Protein AF-0000000074121125 (afdb_homodimer)

Structure (mmCIF, N/CA/C/O backbone):
data_AF-0000000074121125-model_v1
#
loop_
_entity.id
_entity.type
_entity.pdbx_description
1 polymer 'B30.2/SPRY domain-containing protein'
#
loop_
_atom_site.group_PDB
_atom_site.id
_atom_site.type_symbol
_atom_site.label_atom_id
_atom_site.label_alt_id
_atom_site.label_comp_id
_atom_site.label_asym_id
_atom_site.label_entity_id
_atom_site.label_seq_id
_atom_site.pdbx_PDB_ins_code
_atom_site.Cartn_x
_atom_site.Cartn_y
_atom_site.Cartn_z
_atom_site.occupancy
_atom_site.B_iso_or_equiv
_atom_site.auth_seq_id
_atom_site.auth_comp_id
_atom_site.auth_asym_id
_atom_site.auth_atom_id
_atom_site.pdbx_PDB_model_num
ATOM 1 N N . MET A 1 1 ? -20.812 -53.906 -62.781 1 77.25 1 MET A N 1
ATOM 2 C CA . MET A 1 1 ? -21.578 -53.312 -61.688 1 77.25 1 MET A CA 1
ATOM 3 C C . MET A 1 1 ? -20.969 -53.656 -60.344 1 77.25 1 MET A C 1
ATOM 5 O O . MET A 1 1 ? -20.844 -52.781 -59.469 1 77.25 1 MET A O 1
ATOM 9 N N . ASP A 1 2 ? -20.328 -54.781 -60.219 1 80.88 2 ASP A N 1
ATOM 10 C CA . ASP A 1 2 ? -19.844 -55.25 -58.938 1 80.88 2 ASP A CA 1
ATOM 11 C C . ASP A 1 2 ? -18.594 -54.469 -58.531 1 80.88 2 ASP A C 1
ATOM 13 O O . ASP A 1 2 ? -18.453 -54.094 -57.344 1 80.88 2 ASP A O 1
ATOM 17 N N . LYS A 1 3 ? -17.719 -54.219 -59.5 1 83.88 3 LYS A N 1
ATOM 18 C CA . LYS A 1 3 ? -16.484 -53.5 -59.219 1 83.88 3 LYS A CA 1
ATOM 19 C C . LYS A 1 3 ? -16.781 -52.062 -58.781 1 83.88 3 LYS A C 1
ATOM 21 O O . LYS A 1 3 ? -16.141 -51.531 -57.875 1 83.88 3 LYS A O 1
ATOM 26 N N . GLN A 1 4 ? -17.797 -51.531 -59.5 1 85 4 GLN A N 1
ATOM 27 C CA . GLN A 1 4 ? -18.172 -50.156 -59.219 1 85 4 GLN A CA 1
ATOM 28 C C . GLN A 1 4 ? -18.859 -50.031 -57.844 1 85 4 GLN A C 1
ATOM 30 O O . GLN A 1 4 ? -18.672 -49.062 -57.125 1 85 4 GLN A O 1
ATOM 35 N N . LYS A 1 5 ? -19.625 -51.094 -57.438 1 87.25 5 LYS A N 1
ATOM 36 C CA . LYS A 1 5 ? -20.281 -51.125 -56.125 1 87.25 5 LYS A CA 1
ATOM 37 C C . LYS A 1 5 ? -19.25 -51.25 -55.031 1 87.25 5 LYS A C 1
ATOM 39 O O . LYS A 1 5 ? -19.391 -50.594 -53.969 1 87.25 5 LYS A O 1
ATOM 44 N N . GLU A 1 6 ? -18.25 -52.031 -55.312 1 87.88 6 GLU A N 1
ATOM 45 C CA . GLU A 1 6 ? -17.188 -52.188 -54.312 1 87.88 6 GLU A CA 1
ATOM 46 C C . GLU A 1 6 ? -16.406 -50.875 -54.125 1 87.88 6 GLU A C 1
ATOM 48 O O . GLU A 1 6 ? -16.047 -50.531 -53 1 87.88 6 GLU A O 1
ATOM 53 N N . ALA A 1 7 ? -16.172 -50.219 -55.25 1 87.06 7 ALA A N 1
ATOM 54 C CA . ALA A 1 7 ? -15.453 -48.938 -55.188 1 87.06 7 ALA A CA 1
ATOM 55 C C . ALA A 1 7 ? -16.25 -47.875 -54.438 1 87.06 7 ALA A C 1
ATOM 57 O O . ALA A 1 7 ? -15.703 -47.156 -53.594 1 87.06 7 ALA A O 1
ATOM 58 N N . LEU A 1 8 ? -17.562 -47.844 -54.719 1 88.62 8 LEU A N 1
ATOM 59 C CA . LEU A 1 8 ? -18.438 -46.906 -54 1 88.62 8 LEU A CA 1
ATOM 60 C C . LEU A 1 8 ? -18.5 -47.25 -52.5 1 88.62 8 LEU A C 1
ATOM 62 O O . LEU A 1 8 ? -18.5 -46.344 -51.656 1 88.62 8 LEU A O 1
ATOM 66 N N . GLY A 1 9 ? -18.469 -48.531 -52.188 1 88.31 9 GLY A N 1
ATOM 67 C CA . GLY A 1 9 ? -18.453 -48.969 -50.812 1 88.31 9 GLY A CA 1
ATOM 68 C C . GLY A 1 9 ? -17.234 -48.5 -50.031 1 88.31 9 GLY A C 1
ATOM 69 O O . GLY A 1 9 ? -17.344 -48.062 -48.875 1 88.31 9 GLY A O 1
ATOM 70 N N . ARG A 1 10 ? -16.094 -48.531 -50.625 1 90.75 10 ARG A N 1
ATOM 71 C CA . ARG A 1 10 ? -14.844 -48.125 -50 1 90.75 10 ARG A CA 1
ATOM 72 C C . ARG A 1 10 ? -14.859 -46.625 -49.719 1 90.75 10 ARG A C 1
ATOM 74 O O . ARG A 1 10 ? -14.422 -46.188 -48.625 1 90.75 10 ARG A O 1
ATOM 81 N N . ILE A 1 11 ? -15.336 -45.906 -50.656 1 89.69 11 ILE A N 1
ATOM 82 C CA . ILE A 1 11 ? -15.375 -44.438 -50.531 1 89.69 11 ILE A CA 1
ATOM 83 C C . ILE A 1 11 ? -16.328 -44.062 -49.406 1 89.69 11 ILE A C 1
ATOM 85 O O . ILE A 1 11 ? -16.031 -43.156 -48.594 1 89.69 11 ILE A O 1
ATOM 89 N N . VAL A 1 12 ? -17.453 -44.781 -49.344 1 89.38 12 VAL A N 1
ATOM 90 C CA . VAL A 1 12 ? -18.453 -44.5 -48.312 1 89.38 12 VAL A CA 1
ATOM 91 C C . VAL A 1 12 ? -17.922 -44.906 -46.938 1 89.38 12 VAL A C 1
ATOM 93 O O . VAL A 1 12 ? -18.203 -44.25 -45.938 1 89.38 12 VAL A O 1
ATOM 96 N N . ASP A 1 13 ? -17.141 -45.938 -46.938 1 91.5 13 ASP A N 1
ATOM 97 C CA . ASP A 1 13 ? -16.547 -46.375 -45.656 1 91.5 13 ASP A CA 1
ATOM 98 C C . ASP A 1 13 ? -15.555 -45.312 -45.156 1 91.5 13 ASP A C 1
ATOM 100 O O . ASP A 1 13 ? -15.477 -45.094 -43.938 1 91.5 13 ASP A O 1
ATOM 104 N N . SER A 1 14 ? -14.773 -44.75 -46.062 1 91.94 14 SER A N 1
ATOM 105 C CA . SER A 1 14 ? -13.867 -43.688 -45.656 1 91.94 14 SER A CA 1
ATOM 106 C C . SER A 1 14 ? -14.633 -42.469 -45.094 1 91.94 14 SER A C 1
ATOM 108 O O . SER A 1 14 ? -14.219 -41.875 -44.094 1 91.94 14 SER A O 1
ATOM 110 N N . LEU A 1 15 ? -15.773 -42.219 -45.688 1 92.94 15 LEU A N 1
ATOM 111 C CA . LEU A 1 15 ? -16.625 -41.125 -45.219 1 92.94 15 LEU A CA 1
ATOM 112 C C . LEU A 1 15 ? -17.188 -41.438 -43.844 1 92.94 15 LEU A C 1
ATOM 114 O O . LEU A 1 15 ? -17.266 -40.562 -43 1 92.94 15 LEU A O 1
ATOM 118 N N . ARG A 1 16 ? -17.562 -42.688 -43.656 1 92.75 16 ARG A N 1
ATOM 119 C CA . ARG A 1 16 ? -18.125 -43.125 -42.375 1 92.75 16 ARG A CA 1
ATOM 120 C C . ARG A 1 16 ? -17.078 -43.031 -41.281 1 92.75 16 ARG A C 1
ATOM 122 O O . ARG A 1 16 ? -17.391 -42.656 -40.125 1 92.75 16 ARG A O 1
ATOM 129 N N . THR A 1 17 ? -15.836 -43.375 -41.562 1 92.94 17 THR A N 1
ATOM 130 C CA . THR A 1 17 ? -14.758 -43.281 -40.594 1 92.94 17 THR A CA 1
ATOM 131 C C . THR A 1 17 ? -14.531 -41.844 -40.188 1 92.94 17 THR A C 1
ATOM 133 O O . THR A 1 17 ? -14.391 -41.531 -39 1 92.94 17 THR A O 1
ATOM 136 N N . LYS A 1 18 ? -14.516 -41 -41.156 1 92.12 18 LYS A N 1
ATOM 137 C CA . LYS A 1 18 ? -14.312 -39.594 -40.875 1 92.12 18 LYS A CA 1
ATOM 138 C C . LYS A 1 18 ? -15.492 -39.031 -40.094 1 92.12 18 LYS A C 1
ATOM 140 O O . LYS A 1 18 ? -15.312 -38.156 -39.25 1 92.12 18 LYS A O 1
ATOM 145 N N . TYR A 1 19 ? -16.703 -39.531 -40.406 1 93.56 19 TYR A N 1
ATOM 146 C CA . TYR A 1 19 ? -17.891 -39.125 -39.688 1 93.56 19 TYR A CA 1
ATOM 147 C C . TYR A 1 19 ? -17.781 -39.469 -38.219 1 93.56 19 TYR A C 1
ATOM 149 O O . TYR A 1 19 ? -18.109 -38.656 -37.344 1 93.56 19 TYR A O 1
ATOM 157 N N . VAL A 1 20 ? -17.328 -40.688 -37.938 1 93.31 20 VAL A N 1
ATOM 158 C CA . VAL A 1 20 ? -17.188 -41.125 -36.531 1 93.31 20 VAL A CA 1
ATOM 159 C C . VAL A 1 20 ? -16.141 -40.281 -35.844 1 93.31 20 VAL A C 1
ATOM 161 O O . VAL A 1 20 ? -16.328 -39.844 -34.688 1 93.31 20 VAL A O 1
ATOM 164 N N . GLU A 1 21 ? -14.992 -39.969 -36.5 1 91.62 21 GLU A N 1
ATOM 165 C CA . GLU A 1 21 ? -13.938 -39.125 -35.938 1 91.62 21 GLU A CA 1
ATOM 166 C C . GLU A 1 21 ? -14.461 -37.719 -35.656 1 91.62 21 GLU A C 1
ATOM 168 O O . GLU A 1 21 ? -14.172 -37.156 -34.594 1 91.62 21 GLU A O 1
ATOM 173 N N . ALA A 1 22 ? -15.227 -37.188 -36.562 1 93 22 ALA A N 1
ATOM 174 C CA . ALA A 1 22 ? -15.773 -35.844 -36.406 1 93 22 ALA A CA 1
ATOM 175 C C . ALA A 1 22 ? -16.75 -35.781 -35.219 1 93 22 ALA A C 1
ATOM 177 O O . ALA A 1 22 ? -16.797 -34.812 -34.5 1 93 22 ALA A O 1
ATOM 178 N N . THR A 1 23 ? -17.547 -36.875 -35.094 1 93.69 23 THR A N 1
ATOM 179 C CA . THR A 1 23 ? -18.5 -36.938 -34 1 93.69 23 THR A CA 1
ATOM 180 C C . THR A 1 23 ? -17.766 -37 -32.656 1 93.69 23 THR A C 1
ATOM 182 O O . THR A 1 23 ? -18.188 -36.344 -31.703 1 93.69 23 THR A O 1
ATOM 185 N N . ALA A 1 24 ? -16.688 -37.75 -32.625 1 93 24 ALA A N 1
ATOM 186 C CA . ALA A 1 24 ? -15.891 -37.812 -31.406 1 93 24 ALA A CA 1
ATOM 187 C C . ALA A 1 24 ? -15.273 -36.469 -31.078 1 93 24 ALA A C 1
ATOM 189 O O . ALA A 1 24 ? -15.289 -36.062 -29.906 1 93 24 ALA A O 1
ATOM 190 N N . PHE A 1 25 ? -14.734 -35.812 -32.031 1 93.62 25 PHE A N 1
ATOM 191 C CA . PHE A 1 25 ? -14.094 -34.5 -31.812 1 93.62 25 PHE A CA 1
ATOM 192 C C . PHE A 1 25 ? -15.117 -33.469 -31.375 1 93.62 25 PHE A C 1
ATOM 194 O O . PHE A 1 25 ? -14.82 -32.594 -30.547 1 93.62 25 PHE A O 1
ATOM 201 N N . GLU A 1 26 ? -16.312 -33.531 -31.984 1 93.5 26 GLU A N 1
ATOM 202 C CA . GLU A 1 26 ? -17.391 -32.656 -31.594 1 93.5 26 GLU A CA 1
ATOM 203 C C . GLU A 1 26 ? -17.75 -32.812 -30.125 1 93.5 26 GLU A C 1
ATOM 205 O O . GLU A 1 26 ? -18 -31.844 -29.406 1 93.5 26 GLU A O 1
ATOM 210 N N . SER A 1 27 ? -17.875 -34.062 -29.703 1 93.38 27 SER A N 1
ATOM 211 C CA . SER A 1 27 ? -18.156 -34.344 -28.297 1 93.38 27 SER A CA 1
ATOM 212 C C . SER A 1 27 ? -17.078 -33.75 -27.391 1 93.38 27 SER A C 1
ATOM 214 O O . SER A 1 27 ? -17.375 -33.219 -26.328 1 93.38 27 SER A O 1
ATOM 216 N N . ASP A 1 28 ? -15.766 -33.844 -27.812 1 92.88 28 ASP A N 1
ATOM 217 C CA . ASP A 1 28 ? -14.656 -33.281 -27.062 1 92.88 28 ASP A CA 1
ATOM 218 C C . ASP A 1 28 ? -14.797 -31.766 -26.969 1 92.88 28 ASP A C 1
ATOM 220 O O . ASP A 1 28 ? -14.555 -31.172 -25.906 1 92.88 28 ASP A O 1
ATOM 224 N N . LEU A 1 29 ? -15.203 -31.172 -28.031 1 93.75 29 LEU A N 1
ATOM 225 C CA . LEU A 1 29 ? -15.352 -29.734 -28.062 1 93.75 29 LEU A CA 1
ATOM 226 C C . LEU A 1 29 ? -16.484 -29.281 -27.125 1 93.75 29 LEU A C 1
ATOM 228 O O . LEU A 1 29 ? -16.375 -28.25 -26.469 1 93.75 29 LEU A O 1
ATOM 232 N N . GLN A 1 30 ? -17.562 -30.047 -27.109 1 94.44 30 GLN A N 1
ATOM 233 C CA . GLN A 1 30 ? -18.672 -29.734 -26.219 1 94.44 30 GLN A CA 1
ATOM 234 C C . GLN A 1 30 ? -18.25 -29.844 -24.75 1 94.44 30 GLN A C 1
ATOM 236 O O . GLN A 1 30 ? -18.641 -29.031 -23.922 1 94.44 30 GLN A O 1
ATOM 241 N N . SER A 1 31 ? -17.5 -30.906 -24.516 1 94.31 31 SER A N 1
ATOM 242 C CA . SER A 1 31 ? -16.953 -31.047 -23.172 1 94.31 31 SER A CA 1
ATOM 243 C C . SER A 1 31 ? -16.047 -29.891 -22.812 1 94.31 31 SER A C 1
ATOM 245 O O . SER A 1 31 ? -16.094 -29.375 -21.688 1 94.31 31 SER A O 1
ATOM 247 N N . ASP A 1 32 ? -15.172 -29.453 -23.797 1 93.25 32 ASP A N 1
ATOM 248 C CA . ASP A 1 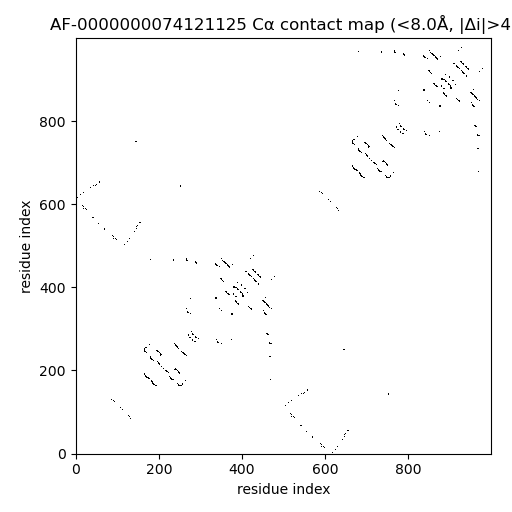32 ? -14.273 -28.328 -23.578 1 93.25 32 ASP A CA 1
ATOM 249 C C . ASP A 1 32 ? -15.062 -27.047 -23.297 1 93.25 32 ASP A C 1
ATOM 251 O O . ASP A 1 32 ? -14.672 -26.25 -22.438 1 93.25 32 ASP A O 1
ATOM 255 N N . LEU A 1 33 ? -16.141 -26.875 -23.984 1 94.88 33 LEU A N 1
ATOM 256 C CA . LEU A 1 33 ? -16.984 -25.688 -23.797 1 94.88 33 LEU A CA 1
ATOM 257 C C . LEU A 1 33 ? -17.562 -25.656 -22.391 1 94.88 33 LEU A C 1
ATOM 259 O O . LEU A 1 33 ? -17.594 -24.594 -21.75 1 94.88 33 LEU A O 1
ATOM 263 N N . ARG A 1 34 ? -18.047 -26.766 -21.938 1 94.88 34 ARG A N 1
ATOM 264 C CA . ARG A 1 34 ? -18.578 -26.859 -20.594 1 94.88 34 ARG A CA 1
ATOM 265 C C . ARG A 1 34 ? -17.516 -26.594 -19.547 1 94.88 34 ARG A C 1
ATOM 267 O O . ARG A 1 34 ? -17.734 -25.812 -18.609 1 94.88 34 ARG A O 1
ATOM 274 N N . LEU A 1 35 ? -16.344 -27.203 -19.719 1 93.81 35 LEU A N 1
ATOM 275 C CA . LEU A 1 35 ? -15.25 -27.016 -18.781 1 93.81 35 LEU A CA 1
ATOM 276 C C . LEU A 1 35 ? -14.773 -25.578 -18.766 1 93.81 35 LEU A C 1
ATOM 278 O O . LEU A 1 35 ? -14.438 -25.031 -17.703 1 93.81 35 LEU A O 1
ATOM 282 N N . LEU A 1 36 ? -14.711 -25.016 -19.938 1 94.19 36 LEU A N 1
ATOM 283 C CA . LEU A 1 36 ? -14.32 -23.609 -20.062 1 94.19 36 LEU A CA 1
ATOM 284 C C . LEU A 1 36 ? -15.281 -22.703 -19.281 1 94.19 36 LEU A C 1
ATOM 286 O O . LEU A 1 36 ? -14.852 -21.844 -18.516 1 94.19 36 LEU A O 1
ATOM 290 N N . SER A 1 37 ? -16.562 -22.938 -19.484 1 95.12 37 SER A N 1
ATOM 291 C CA . SER A 1 37 ? -17.578 -22.141 -18.797 1 95.12 37 SER A CA 1
ATOM 292 C C . SER A 1 37 ? -17.469 -22.297 -17.281 1 95.12 37 SER A C 1
ATOM 294 O O . SER A 1 37 ? -17.562 -21.328 -16.547 1 95.12 37 SER A O 1
ATOM 296 N N . GLU A 1 38 ? -17.266 -23.484 -16.844 1 94.88 38 GLU A N 1
ATOM 297 C CA . GLU A 1 38 ? -17.125 -23.734 -15.406 1 94.88 38 GLU A CA 1
ATOM 298 C C . GLU A 1 38 ? -15.891 -23.031 -14.836 1 94.88 38 GLU A C 1
ATOM 300 O O . GLU A 1 38 ? -15.945 -22.453 -13.758 1 94.88 38 GLU A O 1
ATOM 305 N N . ALA A 1 39 ? -14.773 -23.094 -15.547 1 91.19 39 ALA A N 1
ATOM 306 C CA . ALA A 1 39 ? -13.523 -22.484 -15.094 1 91.19 39 ALA A CA 1
ATOM 307 C C . ALA A 1 39 ? -13.664 -20.969 -14.977 1 91.19 39 ALA A C 1
ATOM 309 O O . ALA A 1 39 ? -13.258 -20.391 -13.969 1 91.19 39 ALA A O 1
ATOM 310 N N . PHE A 1 40 ? -14.273 -20.391 -15.938 1 94.88 40 PHE A N 1
ATOM 311 C CA . PHE A 1 40 ? -14.383 -18.938 -15.945 1 94.88 40 PHE A CA 1
ATOM 312 C C . PHE A 1 40 ? -15.422 -18.453 -14.945 1 94.88 40 PHE A C 1
ATOM 314 O O . PHE A 1 40 ? -15.25 -17.406 -14.312 1 94.88 40 PHE A O 1
ATOM 321 N N . HIS A 1 41 ? -16.484 -19.219 -14.742 1 95.06 41 HIS A N 1
ATOM 322 C CA . HIS A 1 41 ? -17.469 -18.859 -13.727 1 95.06 41 HIS A CA 1
ATOM 323 C C . HIS A 1 41 ? -16.891 -18.984 -12.328 1 95.06 41 HIS A C 1
ATOM 325 O O . HIS A 1 41 ? -17.188 -18.188 -11.438 1 95.06 41 HIS A O 1
ATOM 331 N N . SER A 1 42 ? -16.141 -19.969 -12.188 1 93.62 42 SER A N 1
ATOM 332 C CA . SER A 1 42 ? -15.461 -20.109 -10.906 1 93.62 42 SER A CA 1
ATOM 333 C C . SER A 1 42 ? -14.523 -18.938 -10.648 1 93.62 42 SER A C 1
ATOM 335 O O . SER A 1 42 ? -14.453 -18.438 -9.523 1 93.62 42 SER A O 1
ATOM 337 N N . SER A 1 43 ? -13.82 -18.516 -11.695 1 92.5 43 SER A N 1
ATOM 338 C CA . SER A 1 43 ? -12.922 -17.375 -11.578 1 92.5 43 SER A CA 1
ATOM 339 C C . SER A 1 43 ? -13.688 -16.094 -11.266 1 92.5 43 SER A C 1
ATOM 341 O O . SER A 1 43 ? -13.227 -15.266 -10.492 1 92.5 43 SER A O 1
ATOM 343 N N . LEU A 1 44 ? -14.844 -15.961 -11.867 1 96.38 44 LEU A N 1
ATOM 344 C CA . LEU A 1 44 ? -15.695 -14.812 -11.586 1 96.38 44 LEU A CA 1
ATOM 345 C C . LEU A 1 44 ? -16.156 -14.82 -10.133 1 96.38 44 LEU A C 1
ATOM 347 O O . LEU A 1 44 ? -16.172 -13.781 -9.469 1 96.38 44 LEU A O 1
ATOM 351 N N . ASP A 1 45 ? -16.484 -15.969 -9.672 1 96.12 45 ASP A N 1
ATOM 352 C CA . ASP A 1 45 ? -16.906 -16.109 -8.281 1 96.12 45 ASP A CA 1
ATOM 353 C C . ASP A 1 45 ? -15.773 -15.758 -7.324 1 96.12 45 ASP A C 1
ATOM 355 O O . ASP A 1 45 ? -15.984 -15.07 -6.32 1 96.12 45 ASP A O 1
ATOM 359 N N . ASP A 1 46 ? -14.625 -16.219 -7.656 1 94.25 46 ASP A N 1
ATOM 360 C CA . ASP A 1 46 ? -13.461 -15.93 -6.824 1 94.25 46 ASP A CA 1
ATOM 361 C C . ASP A 1 46 ? -13.141 -14.438 -6.816 1 94.25 46 ASP A C 1
ATOM 363 O O . ASP A 1 46 ? -12.82 -13.867 -5.77 1 94.25 46 ASP A O 1
ATOM 367 N N . LEU A 1 47 ? -13.234 -13.883 -7.973 1 96.19 47 LEU A N 1
ATOM 368 C CA . LEU A 1 47 ? -12.969 -12.453 -8.094 1 96.19 47 LEU A CA 1
ATOM 369 C C . LEU A 1 47 ? -13.984 -11.648 -7.285 1 96.19 47 LEU A C 1
ATOM 371 O O . LEU A 1 47 ? -13.609 -10.719 -6.562 1 96.19 47 LEU A O 1
ATOM 375 N N . ASN A 1 48 ? -15.219 -12.031 -7.371 1 97.25 48 ASN A N 1
ATOM 376 C CA . ASN A 1 48 ? -16.266 -11.375 -6.59 1 97.25 48 ASN A CA 1
ATOM 377 C C . ASN A 1 48 ? -16.016 -11.531 -5.09 1 97.25 48 ASN A C 1
ATOM 379 O O . ASN A 1 48 ? -16.234 -10.594 -4.324 1 97.25 48 ASN A O 1
ATOM 383 N N . SER A 1 49 ? -15.617 -12.695 -4.766 1 96.62 49 SER A N 1
ATOM 384 C CA . SER A 1 49 ? -15.328 -12.945 -3.355 1 96.62 49 SER A CA 1
ATOM 385 C C . SER A 1 49 ? -14.195 -12.047 -2.857 1 96.62 49 SER A C 1
ATOM 387 O O . SER A 1 49 ? -14.25 -11.539 -1.736 1 96.62 49 SER A O 1
ATOM 389 N N . GLU A 1 50 ? -13.172 -11.844 -3.701 1 96.19 50 GLU A N 1
ATOM 390 C CA . GLU A 1 50 ? -12.062 -10.969 -3.346 1 96.19 50 GLU A CA 1
ATOM 391 C C . GLU A 1 50 ? -12.531 -9.531 -3.15 1 96.19 50 GLU A C 1
ATOM 393 O O . GLU A 1 50 ? -12.148 -8.875 -2.186 1 96.19 50 GLU A O 1
ATOM 398 N N . PHE A 1 51 ? -13.391 -9.094 -3.965 1 97.81 51 PHE A N 1
ATOM 399 C CA . PHE A 1 51 ? -13.898 -7.727 -3.855 1 97.81 51 PHE A CA 1
ATOM 400 C C . PHE A 1 51 ? -14.82 -7.59 -2.65 1 97.81 51 PHE A C 1
ATOM 402 O O . PHE A 1 51 ? -14.867 -6.535 -2.016 1 97.81 51 PHE A O 1
ATOM 409 N N . GLU A 1 52 ? -15.555 -8.594 -2.379 1 97.06 52 GLU A N 1
ATOM 410 C CA . GLU A 1 52 ? -16.406 -8.562 -1.196 1 97.06 52 GLU A CA 1
ATOM 411 C C . GLU A 1 52 ? -15.586 -8.391 0.077 1 97.06 52 GLU A C 1
ATOM 413 O O . GLU A 1 52 ? -16 -7.703 1.006 1 97.06 52 GLU A O 1
ATOM 418 N N . LYS A 1 53 ? -14.469 -9.016 0.118 1 96.69 53 LYS A N 1
ATOM 419 C CA . LYS A 1 53 ? -13.578 -8.859 1.266 1 96.69 53 LYS A CA 1
ATOM 420 C C . LYS A 1 53 ? -13.125 -7.406 1.411 1 96.69 53 LYS A C 1
ATOM 422 O O . LYS A 1 53 ? -13.094 -6.867 2.52 1 96.69 53 LYS A O 1
ATOM 427 N N . LEU A 1 54 ? -12.734 -6.789 0.301 1 97.56 54 LEU A N 1
ATOM 428 C CA . LEU A 1 54 ? -12.305 -5.398 0.32 1 97.56 54 LEU A CA 1
ATOM 429 C C . LEU A 1 54 ? -13.445 -4.48 0.748 1 97.56 54 LEU A C 1
ATOM 431 O O . LEU A 1 54 ? -13.25 -3.588 1.577 1 97.56 54 LEU A O 1
ATOM 435 N N . GLU A 1 55 ? -14.648 -4.719 0.19 1 97.38 55 GLU A N 1
ATOM 436 C CA . GLU A 1 55 ? -15.82 -3.908 0.52 1 97.38 55 GLU A CA 1
ATOM 437 C C . GLU A 1 55 ? -16.188 -4.047 1.994 1 97.38 55 GLU A C 1
ATOM 439 O O . GLU A 1 55 ? -16.531 -3.061 2.646 1 97.38 55 GLU A O 1
ATOM 444 N N . SER A 1 56 ? -16.125 -5.246 2.465 1 96.94 56 SER A N 1
ATOM 445 C CA . SER A 1 56 ? -16.438 -5.488 3.871 1 96.94 56 SER A CA 1
ATOM 446 C C . SER A 1 56 ? -15.43 -4.793 4.785 1 96.94 56 SER A C 1
ATOM 448 O O . SER A 1 56 ? -15.812 -4.215 5.805 1 96.94 56 SER A O 1
ATOM 450 N N . ALA A 1 57 ? -14.172 -4.863 4.473 1 96.69 57 ALA A N 1
ATOM 451 C CA . ALA A 1 57 ? -13.133 -4.184 5.242 1 96.69 57 ALA A CA 1
ATOM 452 C C . ALA A 1 57 ? -13.359 -2.676 5.258 1 96.69 57 ALA A C 1
ATOM 454 O O . ALA A 1 57 ? -13.25 -2.033 6.305 1 96.69 57 ALA A O 1
ATOM 455 N N . LEU A 1 58 ? -13.703 -2.137 4.109 1 97.19 58 LEU A N 1
ATOM 456 C CA . LEU A 1 58 ? -13.945 -0.705 3.979 1 97.19 58 LEU A CA 1
ATOM 457 C C . LEU A 1 58 ? -15.148 -0.278 4.809 1 97.19 58 LEU A C 1
ATOM 459 O O . LEU A 1 58 ? -15.102 0.738 5.504 1 97.19 58 LEU A O 1
ATOM 463 N N . GLU A 1 59 ? -16.203 -1.041 4.781 1 97 59 GLU A N 1
ATOM 464 C CA . GLU A 1 59 ? -17.422 -0.735 5.531 1 97 59 GLU A CA 1
ATOM 465 C C . GLU A 1 59 ? -17.172 -0.771 7.035 1 97 59 GLU A C 1
ATOM 467 O O . GLU A 1 59 ? -17.641 0.098 7.77 1 97 59 GLU A O 1
ATOM 472 N N . LEU A 1 60 ? -16.469 -1.771 7.426 1 97.12 60 LEU A N 1
ATOM 473 C CA . LEU A 1 60 ? -16.156 -1.91 8.844 1 97.12 60 LEU A CA 1
ATOM 474 C C . LEU A 1 60 ? -15.312 -0.744 9.336 1 97.12 60 LEU A C 1
ATOM 476 O O . LEU A 1 60 ? -15.609 -0.146 10.375 1 97.12 60 LEU A O 1
ATOM 480 N N . ARG A 1 61 ? -14.297 -0.401 8.625 1 97.06 61 ARG A N 1
ATOM 481 C CA . ARG A 1 61 ? -13.406 0.691 9.016 1 97.06 61 ARG A CA 1
ATOM 482 C C . ARG A 1 61 ? -14.148 2.025 9 1 97.06 61 ARG A C 1
ATOM 484 O O . ARG A 1 61 ? -13.93 2.869 9.875 1 97.06 61 ARG A O 1
ATOM 491 N N . LYS A 1 62 ? -14.953 2.223 8.008 1 97.38 62 LYS A N 1
ATOM 492 C CA . LYS A 1 62 ? -15.766 3.436 7.93 1 97.38 62 LYS A CA 1
ATOM 493 C C . LYS A 1 62 ? -16.609 3.611 9.18 1 97.38 62 LYS A C 1
ATOM 495 O O . LYS A 1 62 ? -16.625 4.684 9.789 1 97.38 62 LYS A O 1
ATOM 500 N N . LYS A 1 63 ? -17.281 2.566 9.547 1 97.44 63 LYS A N 1
ATOM 501 C CA . LYS A 1 63 ? -18.125 2.598 10.734 1 97.44 63 LYS A CA 1
ATOM 502 C C . LYS A 1 63 ? -17.328 2.916 11.984 1 97.44 63 LYS A C 1
ATOM 504 O O . LYS A 1 63 ? -17.75 3.727 12.812 1 97.44 63 LYS A O 1
ATOM 509 N N . GLU A 1 64 ? -16.188 2.342 12.109 1 97.06 64 GLU A N 1
ATOM 510 C CA . GLU A 1 64 ? -15.344 2.533 13.281 1 97.06 64 GLU A CA 1
ATOM 511 C C . GLU A 1 64 ? -14.82 3.965 13.359 1 97.06 64 GLU A C 1
ATOM 513 O O . GLU A 1 64 ? -14.82 4.578 14.43 1 97.06 64 GLU A O 1
ATOM 518 N N . MET A 1 65 ? -14.375 4.477 12.266 1 97.19 65 MET A N 1
ATOM 519 C CA . MET A 1 65 ? -13.781 5.812 12.258 1 97.19 65 MET A CA 1
ATOM 520 C C . MET A 1 65 ? -14.844 6.883 12.453 1 97.19 65 MET A C 1
ATOM 522 O O . MET A 1 65 ? -14.617 7.867 13.156 1 97.19 65 MET A O 1
ATOM 526 N N . LEU A 1 66 ? -16.047 6.676 11.852 1 97.62 66 LEU A N 1
ATOM 527 C CA . LEU A 1 66 ? -17.156 7.594 12.094 1 97.62 66 LEU A CA 1
ATOM 528 C C . LEU A 1 66 ? -17.562 7.578 13.562 1 97.62 66 LEU A C 1
ATOM 530 O O . LEU A 1 66 ? -17.828 8.633 14.148 1 97.62 66 LEU A O 1
ATOM 534 N N . ALA A 1 67 ? -17.562 6.414 14.125 1 97 67 ALA A N 1
ATOM 535 C CA . ALA A 1 67 ? -17.922 6.27 15.539 1 97 67 ALA A CA 1
ATOM 536 C C . ALA A 1 67 ? -16.922 7.004 16.438 1 97 67 ALA A C 1
ATOM 538 O O . ALA A 1 67 ? -17.297 7.602 17.438 1 97 67 ALA A O 1
ATOM 539 N N . SER A 1 68 ? -15.672 6.938 16.062 1 96.25 68 SER A N 1
ATOM 540 C CA . SER A 1 68 ? -14.641 7.613 16.844 1 96.25 68 SER A CA 1
ATOM 541 C C . SER A 1 68 ? -14.844 9.125 16.844 1 96.25 68 SER A C 1
ATOM 543 O O . SER A 1 68 ? -14.695 9.781 17.875 1 96.25 68 SER A O 1
ATOM 545 N N . VAL A 1 69 ? -15.156 9.695 15.703 1 96.19 69 VAL A N 1
ATOM 546 C CA . VAL A 1 69 ? -15.398 11.133 15.594 1 96.19 69 VAL A CA 1
ATOM 547 C C . VAL A 1 69 ? -16.641 11.508 16.406 1 96.19 69 VAL A C 1
ATOM 549 O O . VAL A 1 69 ? -16.625 12.492 17.156 1 96.19 69 VAL A O 1
ATOM 552 N N . GLU A 1 70 ? -17.672 10.719 16.281 1 96.75 70 GLU A N 1
ATOM 553 C CA . GLU A 1 70 ? -18.922 10.977 17 1 96.75 70 GLU A CA 1
ATOM 554 C C . GLU A 1 70 ? -18.703 10.875 18.516 1 96.75 70 GLU A C 1
ATOM 556 O O . GLU A 1 70 ? -19.281 11.656 19.281 1 96.75 70 GLU A O 1
ATOM 561 N N . GLU A 1 71 ? -17.953 9.922 18.906 1 96.69 71 GLU A N 1
ATOM 562 C CA . GLU A 1 71 ? -17.656 9.75 20.328 1 96.69 71 GLU A CA 1
ATOM 563 C C . GLU A 1 71 ? -16.938 10.969 20.891 1 96.69 71 GLU A C 1
ATOM 565 O O . GLU A 1 71 ? -17.297 11.461 21.969 1 96.69 71 GLU A O 1
ATOM 570 N N . GLU A 1 72 ? -15.953 11.422 20.188 1 95.06 72 GLU A N 1
ATOM 571 C CA . GLU A 1 72 ? -15.234 12.609 20.625 1 95.06 72 GLU A CA 1
ATOM 572 C C . GLU A 1 72 ? -16.141 13.836 20.641 1 95.06 72 GLU A C 1
ATOM 574 O O . GLU A 1 72 ? -16.109 14.633 21.578 1 95.06 72 GLU A O 1
ATOM 579 N N . MET A 1 73 ? -16.938 13.969 19.656 1 95.75 73 MET A N 1
ATOM 580 C CA . MET A 1 73 ? -17.891 15.07 19.594 1 95.75 73 MET A CA 1
ATOM 581 C C . MET A 1 73 ? -18.844 15.031 20.797 1 95.75 73 MET A C 1
ATOM 583 O O . MET A 1 73 ? -19.047 16.062 21.453 1 95.75 73 MET A O 1
ATOM 587 N N . ASN A 1 74 ? -19.375 13.867 21.062 1 96.56 74 ASN A N 1
ATOM 588 C CA . ASN A 1 74 ? -20.328 13.703 22.156 1 96.56 74 ASN A CA 1
ATOM 589 C C . ASN A 1 74 ? -19.688 13.969 23.516 1 96.56 74 ASN A C 1
ATOM 591 O O . ASN A 1 74 ? -20.312 14.562 24.391 1 96.56 74 ASN A O 1
ATOM 595 N N . MET A 1 75 ? -18.5 13.523 23.625 1 96.44 75 MET A N 1
ATOM 596 C CA . MET A 1 75 ? -17.781 13.75 24.875 1 96.44 75 MET A CA 1
ATOM 597 C C . MET A 1 75 ? -17.578 15.242 25.125 1 96.44 75 MET A C 1
ATOM 599 O O . MET A 1 75 ? -17.906 15.75 26.188 1 96.44 75 MET A O 1
ATOM 603 N N . LYS A 1 76 ? -17.078 15.969 24.156 1 95.25 76 LYS A N 1
ATOM 604 C CA . LYS A 1 76 ? -16.812 17.406 24.281 1 95.25 76 LYS A CA 1
ATOM 605 C C . LYS A 1 76 ? -18.109 18.188 24.453 1 95.25 76 LYS A C 1
ATOM 607 O O . LYS A 1 76 ? -18.188 19.109 25.25 1 95.25 76 LYS A O 1
ATOM 612 N N . THR A 1 77 ? -19.141 17.766 23.672 1 96.44 77 THR A N 1
ATOM 613 C CA . THR A 1 77 ? -20.438 18.406 23.766 1 96.44 77 THR A CA 1
ATOM 614 C C . THR A 1 77 ? -21.031 18.25 25.156 1 96.44 77 THR A C 1
ATOM 616 O O . THR A 1 77 ? -21.578 19.188 25.719 1 96.44 77 THR A O 1
ATOM 619 N N . SER A 1 78 ? -20.875 17.062 25.688 1 96.69 78 SER A N 1
ATOM 620 C CA . SER A 1 78 ? -21.391 16.781 27.031 1 96.69 78 SER A CA 1
ATOM 621 C C . SER A 1 78 ? -20.703 17.641 28.078 1 96.69 78 SER A C 1
ATOM 623 O O . SER A 1 78 ? -21.344 18.141 29 1 96.69 78 SER A O 1
ATOM 625 N N . LEU A 1 79 ? -19.438 17.828 27.969 1 95.69 79 LEU A N 1
ATOM 626 C CA . LEU A 1 79 ? -18.672 18.641 28.906 1 95.69 79 LEU A CA 1
ATOM 627 C C . LEU A 1 79 ? -19.141 20.078 28.875 1 95.69 79 LEU A C 1
ATOM 629 O O . LEU A 1 79 ? -19.375 20.688 29.922 1 95.69 79 LEU A O 1
ATOM 633 N N . ILE A 1 80 ? -19.297 20.625 27.703 1 95.94 80 ILE A N 1
ATOM 634 C CA . ILE A 1 80 ? -19.734 22.016 27.547 1 95.94 80 ILE A CA 1
ATOM 635 C C . ILE A 1 80 ? -21.156 22.172 28.062 1 95.94 80 ILE A C 1
ATOM 637 O O . ILE A 1 80 ? -21.484 23.141 28.75 1 95.94 80 ILE A O 1
ATOM 641 N N . LYS A 1 81 ? -22.031 21.219 27.766 1 95.94 81 LYS A N 1
ATOM 642 C CA . LYS A 1 81 ? -23.438 21.281 28.188 1 95.94 81 LYS A CA 1
ATOM 643 C C . LYS A 1 81 ? -23.562 21.219 29.703 1 95.94 81 LYS A C 1
ATOM 645 O O . LYS A 1 81 ? -24.422 21.875 30.281 1 95.94 81 LYS A O 1
ATOM 650 N N . ASN A 1 82 ? -22.75 20.406 30.312 1 95.31 82 ASN A N 1
ATOM 651 C CA . ASN A 1 82 ? -22.75 20.344 31.766 1 95.31 82 ASN A CA 1
ATOM 652 C C . ASN A 1 82 ? -22.359 21.672 32.375 1 95.31 82 ASN A C 1
ATOM 654 O O . ASN A 1 82 ? -22.984 22.141 33.344 1 95.31 82 ASN A O 1
ATOM 658 N N . GLN A 1 83 ? -21.312 22.25 31.797 1 95.12 83 GLN A N 1
ATOM 659 C CA . GLN A 1 83 ? -20.891 23.562 32.281 1 95.12 83 GLN A CA 1
ATOM 660 C C . GLN A 1 83 ? -21.969 24.609 32.031 1 95.12 83 GLN A C 1
ATOM 662 O O . GLN A 1 83 ? -22.234 25.453 32.906 1 95.12 83 GLN A O 1
ATOM 667 N N . LEU A 1 84 ? -22.609 24.516 30.891 1 95.06 84 LEU A N 1
ATOM 668 C CA . LEU A 1 84 ? -23.703 25.438 30.547 1 95.06 84 LEU A CA 1
ATOM 669 C C . LEU A 1 84 ? -24.859 25.297 31.531 1 95.06 84 LEU A C 1
ATOM 671 O O . LEU A 1 84 ? -25.438 26.297 31.953 1 95.06 84 LEU A O 1
ATOM 675 N N . LYS A 1 85 ? -25.156 24.125 31.891 1 95.06 85 LYS A N 1
ATOM 676 C CA . LYS A 1 85 ? -26.234 23.875 32.844 1 95.06 85 LYS A CA 1
ATOM 677 C C . LYS A 1 85 ? -25.922 24.469 34.188 1 95.06 85 LYS A C 1
ATOM 679 O O . LYS A 1 85 ? -26.781 25.078 34.844 1 95.06 85 LYS A O 1
ATOM 684 N N . ASN A 1 86 ? -24.672 24.359 34.656 1 94.25 86 ASN A N 1
ATOM 685 C CA . ASN A 1 86 ? -24.25 24.922 35.938 1 94.25 86 ASN A CA 1
ATOM 686 C C . ASN A 1 86 ? -24.359 26.453 35.938 1 94.25 86 ASN A C 1
ATOM 688 O O . ASN A 1 86 ? -24.828 27.047 36.906 1 94.25 86 ASN A O 1
ATOM 692 N N . TYR A 1 87 ? -23.953 27 34.812 1 94.75 87 TYR A N 1
ATOM 693 C CA . TYR A 1 87 ? -24.031 28.453 34.688 1 94.75 87 TYR A CA 1
ATOM 694 C C . TYR A 1 87 ? -25.484 28.922 34.656 1 94.75 87 TYR A C 1
ATOM 696 O O . TYR A 1 87 ? -25.844 29.891 35.344 1 94.75 87 TYR A O 1
ATOM 704 N N . GLN A 1 88 ? -26.328 28.203 33.969 1 94.19 88 GLN A N 1
ATOM 705 C CA . GLN A 1 88 ? -27.734 28.547 33.844 1 94.19 88 GLN A CA 1
ATOM 706 C C . GLN A 1 88 ? -28.438 28.453 35.219 1 94.19 88 GLN A C 1
ATOM 708 O O . GLN A 1 88 ? -29.203 29.344 35.594 1 94.19 88 GLN A O 1
ATOM 713 N N . ASP A 1 89 ? -28.156 27.422 35.969 1 94.75 89 ASP A N 1
ATOM 714 C CA . ASP A 1 89 ? -28.734 27.234 37.281 1 94.75 89 ASP A CA 1
ATOM 715 C C . ASP A 1 89 ? -28.281 28.344 38.25 1 94.75 89 ASP A C 1
ATOM 717 O O . ASP A 1 89 ? -29.094 28.891 39 1 94.75 89 ASP A O 1
ATOM 721 N N . SER A 1 90 ? -27 28.656 38.188 1 94.75 90 SER A N 1
ATOM 722 C CA . SER A 1 90 ? -26.453 29.688 39.062 1 94.75 90 SER A CA 1
ATOM 723 C C . SER A 1 90 ? -27 31.062 38.719 1 94.75 90 SER A C 1
ATOM 725 O O . SER A 1 90 ? -27.281 31.859 39.625 1 94.75 90 SER A O 1
ATOM 727 N N . ARG A 1 91 ? -27.172 31.281 37.438 1 94.19 91 ARG A N 1
ATOM 728 C CA . ARG A 1 91 ? -27.719 32.562 37 1 94.19 91 ARG A CA 1
ATOM 729 C C . ARG A 1 91 ? -29.172 32.688 37.438 1 94.19 91 ARG A C 1
ATOM 731 O O . ARG A 1 91 ? -29.609 33.781 37.844 1 94.19 91 ARG A O 1
ATOM 738 N N . THR A 1 92 ? -29.922 31.625 37.375 1 94.12 92 THR A N 1
ATOM 739 C CA . THR A 1 92 ? -31.328 31.641 37.781 1 94.12 92 THR A CA 1
ATOM 740 C C . THR A 1 92 ? -31.438 31.922 39.281 1 94.12 92 THR A C 1
ATOM 742 O O . THR A 1 92 ? -32.281 32.719 39.719 1 94.12 92 THR A O 1
ATOM 745 N N . ASP A 1 93 ? -30.516 31.328 40 1 93.38 93 ASP A N 1
ATOM 746 C CA . ASP A 1 93 ? -30.469 31.562 41.438 1 93.38 93 ASP A CA 1
ATOM 747 C C . ASP A 1 93 ? -30.141 33.031 41.75 1 93.38 93 ASP A C 1
ATOM 749 O O . ASP A 1 93 ? -30.766 33.656 42.625 1 93.38 93 ASP A O 1
ATOM 753 N N . ALA A 1 94 ? -29.188 33.5 41.062 1 94 94 ALA A N 1
ATOM 754 C CA . ALA A 1 94 ? -28.766 34.906 41.25 1 94 94 ALA A CA 1
ATOM 755 C C . ALA A 1 94 ? -29.859 35.875 40.875 1 94 94 ALA A C 1
ATOM 757 O O . ALA A 1 94 ? -30.078 36.875 41.531 1 94 94 ALA A O 1
ATOM 758 N N . ASP A 1 95 ? -30.547 35.531 39.844 1 93.75 95 ASP A N 1
ATOM 759 C CA . ASP A 1 95 ? -31.641 36.375 39.375 1 93.75 95 ASP A CA 1
ATOM 760 C C . ASP A 1 95 ? -32.75 36.469 40.438 1 93.75 95 ASP A C 1
ATOM 762 O O . ASP A 1 95 ? -33.281 37.562 40.688 1 93.75 95 ASP A O 1
ATOM 766 N N . GLU A 1 96 ? -33 35.375 41.125 1 93.12 96 GLU A N 1
ATOM 767 C CA . GLU A 1 96 ? -34 35.344 42.188 1 93.12 96 GLU A CA 1
ATOM 768 C C . GLU A 1 96 ? -33.562 36.219 43.375 1 93.12 96 GLU A C 1
ATOM 770 O O . GLU A 1 96 ? -34.375 36.938 43.938 1 93.12 96 GLU A O 1
ATOM 775 N N . LEU A 1 97 ? -32.281 36.156 43.656 1 93 97 LEU A N 1
ATOM 776 C CA . LEU A 1 97 ? -31.75 36.906 44.781 1 93 97 LEU A CA 1
ATOM 777 C C . LEU A 1 97 ? -31.781 38.406 44.469 1 93 97 LEU A C 1
ATOM 779 O O . LEU A 1 97 ? -32.062 39.219 45.344 1 93 97 LEU A O 1
ATOM 783 N N . ILE A 1 98 ? -31.484 38.719 43.25 1 93.5 98 ILE A N 1
ATOM 784 C CA . ILE A 1 98 ? -31.516 40.094 42.844 1 93.5 98 ILE A CA 1
ATOM 785 C C . ILE A 1 98 ? -32.938 40.656 42.938 1 93.5 98 ILE A C 1
ATOM 787 O O . ILE A 1 98 ? -33.156 41.75 43.438 1 93.5 98 ILE A O 1
ATOM 791 N N . LEU A 1 99 ? -33.938 39.875 42.656 1 92.12 99 LEU A N 1
ATOM 792 C CA . LEU A 1 99 ? -35.344 40.25 42.688 1 92.12 99 LEU A CA 1
ATOM 793 C C . LEU A 1 99 ? -35.812 40.438 44.125 1 92.12 99 LEU A C 1
ATOM 795 O O . LEU A 1 99 ? -36.469 41.406 44.469 1 92.12 99 LEU A O 1
ATOM 799 N N . ILE A 1 100 ? -35.375 39.469 44.969 1 92.75 100 ILE A N 1
ATOM 800 C CA . ILE A 1 100 ? -35.75 39.531 46.375 1 92.75 100 ILE A CA 1
ATOM 801 C C . ILE A 1 100 ? -35.125 40.75 47.031 1 92.75 100 ILE A C 1
ATOM 803 O O . ILE A 1 100 ? -35.719 41.375 47.875 1 92.75 100 ILE A O 1
ATOM 807 N N . SER A 1 101 ? -33.938 41.062 46.625 1 91.69 101 SER A N 1
ATOM 808 C CA . SER A 1 101 ? -33.25 42.219 47.188 1 91.69 101 SER A CA 1
ATOM 809 C C . SER A 1 101 ? -33.906 43.531 46.781 1 91.69 101 SER A C 1
ATOM 811 O O . SER A 1 101 ? -34 44.469 47.594 1 91.69 101 SER A O 1
ATOM 813 N N . LYS A 1 102 ? -34.375 43.531 45.562 1 90.12 102 LYS A N 1
ATOM 814 C CA . LYS A 1 102 ? -35.094 44.719 45.125 1 90.12 102 LYS A CA 1
ATOM 815 C C . LYS A 1 102 ? -36.375 44.938 45.906 1 90.12 102 LYS A C 1
ATOM 817 O O . LYS A 1 102 ? -36.688 46.062 46.281 1 90.12 102 LYS A O 1
ATOM 822 N N . GLU A 1 103 ? -37 43.875 46.25 1 91 103 GLU A N 1
ATOM 823 C CA . GLU A 1 103 ? -38.25 43.969 47.031 1 91 103 GLU A CA 1
ATOM 824 C C . GLU A 1 103 ? -37.938 44.344 48.5 1 91 103 GLU A C 1
ATOM 826 O O . GLU A 1 103 ? -38.75 45.062 49.094 1 91 103 GLU A O 1
ATOM 831 N N . ALA A 1 104 ? -36.812 43.906 48.938 1 91 104 ALA A N 1
ATOM 832 C CA . ALA A 1 104 ? -36.438 44.188 50.312 1 91 104 ALA A CA 1
ATOM 833 C C . ALA A 1 104 ? -36.125 45.656 50.5 1 91 104 ALA A C 1
ATOM 835 O O . ALA A 1 104 ? -36.312 46.219 51.594 1 91 104 ALA A O 1
ATOM 836 N N . MET A 1 105 ? -35.688 46.25 49.469 1 87.56 105 MET A N 1
ATOM 837 C CA . MET A 1 105 ? -35.312 47.656 49.562 1 87.56 105 MET A CA 1
ATOM 838 C C . MET A 1 105 ? -36.562 48.531 49.75 1 87.56 105 MET A C 1
ATOM 840 O O . MET A 1 105 ? -36.438 49.656 50.25 1 87.56 105 MET A O 1
ATOM 844 N N . ASP A 1 106 ? -37.719 48 49.531 1 86.5 106 ASP A N 1
ATOM 845 C CA . ASP A 1 106 ? -38.969 48.781 49.656 1 86.5 106 ASP A CA 1
ATOM 846 C C . ASP A 1 106 ? -39.594 48.594 51.031 1 86.5 106 ASP A C 1
ATOM 848 O O . ASP A 1 106 ? -40.594 49.188 51.375 1 86.5 106 ASP A O 1
ATOM 852 N N . ILE A 1 107 ? -38.938 47.719 51.812 1 88.5 107 ILE A N 1
ATOM 853 C CA . ILE A 1 107 ? -39.469 47.5 53.156 1 88.5 107 ILE A CA 1
ATOM 854 C C . ILE A 1 107 ? -39.25 48.719 54.031 1 88.5 107 ILE A C 1
ATOM 856 O O . ILE A 1 107 ? -38.125 49.25 54.094 1 88.5 107 ILE A O 1
ATOM 860 N N . THR A 1 108 ? -40.219 49.219 54.719 1 85.94 108 THR A N 1
ATOM 861 C CA . THR A 1 108 ? -40.156 50.438 55.469 1 85.94 108 THR A CA 1
ATOM 862 C C . THR A 1 108 ? -39.969 50.125 56.969 1 85.94 108 THR A C 1
ATOM 864 O O . THR A 1 108 ? -39.406 50.969 57.688 1 85.94 108 THR A O 1
ATOM 867 N N . ASN A 1 109 ? -40.375 48.938 57.469 1 88.75 109 ASN A N 1
ATOM 868 C CA . ASN A 1 109 ? -40.156 48.531 58.844 1 88.75 109 ASN A CA 1
ATOM 869 C C . ASN A 1 109 ? -38.719 48.156 59.125 1 88.75 109 ASN A C 1
ATOM 871 O O . ASN A 1 109 ? -38.219 47.219 58.5 1 88.75 109 ASN A O 1
ATOM 875 N N . ASN A 1 110 ? -38.094 48.781 60.125 1 87.06 110 ASN A N 1
ATOM 876 C CA . ASN A 1 110 ? -36.688 48.625 60.375 1 87.06 110 ASN A CA 1
ATOM 877 C C . ASN A 1 110 ? -36.344 47.219 60.844 1 87.06 110 ASN A C 1
ATOM 879 O O . ASN A 1 110 ? -35.344 46.625 60.375 1 87.06 110 ASN A O 1
ATOM 883 N N . THR A 1 111 ? -37.094 46.75 61.75 1 88.75 111 THR A N 1
ATOM 884 C CA . THR A 1 111 ? -36.812 45.406 62.281 1 88.75 111 THR A CA 1
ATOM 885 C C . THR A 1 111 ? -37 44.344 61.188 1 88.75 111 THR A C 1
ATOM 887 O O . THR A 1 111 ? -36.188 43.438 61.062 1 88.75 111 THR A O 1
ATOM 890 N N . GLN A 1 112 ? -38.062 44.531 60.375 1 89.38 112 GLN A N 1
ATOM 891 C CA . GLN A 1 112 ? -38.344 43.594 59.281 1 89.38 112 GLN A CA 1
ATOM 892 C C . GLN A 1 112 ? -37.25 43.656 58.219 1 89.38 112 GLN A C 1
ATOM 894 O O . GLN A 1 112 ? -36.812 42.656 57.688 1 89.38 112 GLN A O 1
ATOM 899 N N . PHE A 1 113 ? -36.844 44.906 57.844 1 91.19 113 PHE A N 1
ATOM 900 C CA . PHE A 1 113 ? -35.812 45.094 56.844 1 91.19 113 PHE A CA 1
ATOM 901 C C . PHE A 1 113 ? -34.5 44.406 57.281 1 91.19 113 PHE A C 1
ATOM 903 O O . PHE A 1 113 ? -33.875 43.719 56.469 1 91.19 113 PHE A O 1
ATOM 910 N N . ASN A 1 114 ? -34.156 44.594 58.594 1 89.56 114 ASN A N 1
ATOM 911 C CA . ASN A 1 114 ? -32.906 44.062 59.062 1 89.56 114 ASN A CA 1
ATOM 912 C C . ASN A 1 114 ? -32.875 42.531 59 1 89.56 114 ASN A C 1
ATOM 914 O O . ASN A 1 114 ? -31.859 41.906 58.688 1 89.56 114 ASN A O 1
ATOM 918 N N . GLN A 1 115 ? -34 41.938 59.25 1 89.56 115 GLN A N 1
ATOM 919 C CA . GLN A 1 115 ? -34.094 40.5 59.219 1 89.56 115 GLN A CA 1
ATOM 920 C C . GLN A 1 115 ? -34 39.969 57.781 1 89.56 115 GLN A C 1
ATOM 922 O O . GLN A 1 115 ? -33.281 39 57.5 1 89.56 115 GLN A O 1
ATOM 927 N N . VAL A 1 116 ? -34.719 40.594 56.844 1 90.31 116 VAL A N 1
ATOM 928 C CA . VAL A 1 116 ? -34.719 40.219 55.438 1 90.31 116 VAL A CA 1
ATOM 929 C C . VAL A 1 116 ? -33.312 40.438 54.844 1 90.31 116 VAL A C 1
ATOM 931 O O . VAL A 1 116 ? -32.812 39.625 54.062 1 90.31 116 VAL A O 1
ATOM 934 N N . ALA A 1 117 ? -32.75 41.594 55.188 1 90.06 117 ALA A N 1
ATOM 935 C CA . ALA A 1 117 ? -31.438 41.938 54.688 1 90.06 117 ALA A CA 1
ATOM 936 C C . ALA A 1 117 ? -30.375 40.938 55.094 1 90.06 117 ALA A C 1
ATOM 938 O O . ALA A 1 117 ? -29.5 40.594 54.312 1 90.06 117 ALA A O 1
ATOM 939 N N . LEU A 1 118 ? -30.469 40.469 56.312 1 89.69 118 LEU A N 1
ATOM 940 C CA . LEU A 1 118 ? -29.547 39.469 56.812 1 89.69 118 LEU A CA 1
ATOM 941 C C . LEU A 1 118 ? -29.703 38.156 56.062 1 89.69 118 LEU A C 1
ATOM 943 O O . LEU A 1 118 ? -28.703 37.5 55.719 1 89.69 118 LEU A O 1
ATOM 947 N N . SER A 1 119 ? -30.875 37.812 55.781 1 90.88 119 SER A N 1
ATOM 948 C CA . SER A 1 119 ? -31.156 36.594 55.031 1 90.88 119 SER A CA 1
ATOM 949 C C . SER A 1 119 ? -30.609 36.656 53.625 1 90.88 119 SER A C 1
ATOM 951 O O . SER A 1 119 ? -30.031 35.688 53.125 1 90.88 119 SER A O 1
ATOM 953 N N . ILE A 1 120 ? -30.797 37.781 53 1 91.06 120 ILE A N 1
ATOM 954 C CA . ILE A 1 120 ? -30.312 37.969 51.625 1 91.06 120 ILE A CA 1
ATOM 955 C C . ILE A 1 120 ? -28.797 37.906 51.594 1 91.06 120 ILE A C 1
ATOM 957 O O . ILE A 1 120 ? -28.188 37.312 50.719 1 91.06 120 ILE A O 1
ATOM 961 N N . LYS A 1 121 ? -28.172 38.594 52.594 1 89.25 121 LYS A N 1
ATOM 962 C CA . LYS A 1 121 ? -26.719 38.594 52.688 1 89.25 121 LYS A CA 1
ATOM 963 C C . LYS A 1 121 ? -26.172 37.188 52.812 1 89.25 121 LYS A C 1
ATOM 965 O O . LYS A 1 121 ? -25.172 36.844 52.188 1 89.25 121 LYS A O 1
ATOM 970 N N . GLU A 1 122 ? -26.797 36.406 53.562 1 90.12 122 GLU A N 1
ATOM 971 C CA . GLU A 1 122 ? -26.375 35 53.75 1 90.12 122 GLU A CA 1
ATOM 972 C C . GLU A 1 122 ? -26.531 34.188 52.469 1 90.12 122 GLU A C 1
ATOM 974 O O . GLU A 1 122 ? -25.641 33.438 52.094 1 90.12 122 GLU A O 1
ATOM 979 N N . ARG A 1 123 ? -27.578 34.375 51.75 1 90.44 123 ARG A N 1
ATOM 980 C CA . ARG A 1 123 ? -27.859 33.625 50.531 1 90.44 123 ARG A CA 1
ATOM 981 C C . ARG A 1 123 ? -26.891 34.031 49.406 1 90.44 123 ARG A C 1
ATOM 983 O O . ARG A 1 123 ? -26.469 33.188 48.625 1 90.44 123 ARG A O 1
ATOM 990 N N . VAL A 1 124 ? -26.672 35.344 49.344 1 90 124 VAL A N 1
ATOM 991 C CA . VAL A 1 124 ? -25.766 35.844 48.312 1 90 124 VAL A CA 1
ATOM 992 C C . VAL A 1 124 ? -24.375 35.25 48.562 1 90 124 VAL A C 1
ATOM 994 O O . VAL A 1 124 ? -23.688 34.875 47.594 1 90 124 VAL A O 1
ATOM 997 N N . THR A 1 125 ? -23.906 35.219 49.812 1 86.94 125 THR A N 1
ATOM 998 C CA . THR A 1 125 ? -22.594 34.688 50.125 1 86.94 125 THR A CA 1
ATOM 999 C C . THR A 1 125 ? -22.469 33.219 49.75 1 86.94 125 THR A C 1
ATOM 1001 O O . THR A 1 125 ? -21.391 32.75 49.375 1 86.94 125 THR A O 1
ATOM 1004 N N . MET A 1 126 ? -23.609 32.562 49.688 1 88.88 126 MET A N 1
ATOM 1005 C CA . MET A 1 126 ? -23.594 31.125 49.406 1 88.88 126 MET A CA 1
ATOM 1006 C C . MET A 1 126 ? -23.953 30.859 47.938 1 88.88 126 MET A C 1
ATOM 1008 O O . MET A 1 126 ? -23.984 29.703 47.531 1 88.88 126 MET A O 1
ATOM 1012 N N . SER A 1 127 ? -24.188 31.906 47.219 1 90.44 127 SER A N 1
ATOM 1013 C CA . SER A 1 127 ? -24.609 31.734 45.844 1 90.44 127 SER A CA 1
ATOM 1014 C C . SER A 1 127 ? -23.547 31.047 45.031 1 90.44 127 SER A C 1
ATOM 1016 O O . SER A 1 127 ? -22.375 31.453 45.031 1 90.44 127 SER A O 1
ATOM 1018 N N . PRO A 1 128 ? -23.859 30.047 44.25 1 91.69 128 PRO A N 1
ATOM 1019 C CA . PRO A 1 128 ? -22.906 29.297 43.438 1 91.69 128 PRO A CA 1
ATOM 1020 C C . PRO A 1 128 ? -22.281 30.125 42.312 1 91.69 128 PRO A C 1
ATOM 1022 O O . PRO A 1 128 ? -21.266 29.734 41.75 1 91.69 128 PRO A O 1
ATOM 1025 N N . ILE A 1 129 ? -22.906 31.25 42 1 93 129 ILE A N 1
ATOM 1026 C CA . ILE A 1 129 ? -22.422 32.062 40.906 1 93 129 ILE A CA 1
ATOM 1027 C C . ILE A 1 129 ? -21 32.531 41.156 1 93 129 ILE A C 1
ATOM 1029 O O . ILE A 1 129 ? -20.25 32.812 40.25 1 93 129 ILE A O 1
ATOM 1033 N N . PHE A 1 130 ? -20.609 32.688 42.469 1 91.69 130 PHE A N 1
ATOM 1034 C CA . PHE A 1 130 ? -19.297 33.156 42.844 1 91.69 130 PHE A CA 1
ATOM 1035 C C . PHE A 1 130 ? -18.266 32.062 42.75 1 91.69 130 PHE A C 1
ATOM 1037 O O . PHE A 1 130 ? -17.062 32.312 42.812 1 91.69 130 PHE A O 1
ATOM 1044 N N . ARG A 1 131 ? -18.641 30.797 42.5 1 88.69 131 ARG A N 1
ATOM 1045 C CA . ARG A 1 131 ? -17.75 29.641 42.469 1 88.69 131 ARG A CA 1
ATOM 1046 C C . ARG A 1 131 ? -17.656 29.062 41.062 1 88.69 131 ARG A C 1
ATOM 1048 O O . ARG A 1 131 ? -17.062 28 40.875 1 88.69 131 ARG A O 1
ATOM 1055 N N . LEU A 1 132 ? -18.25 29.719 40.188 1 89.81 132 LEU A N 1
ATOM 1056 C CA . LEU A 1 132 ? -18.203 29.234 38.812 1 89.81 132 LEU A CA 1
ATOM 1057 C C . LEU A 1 132 ? -16.812 29.375 38.25 1 89.81 132 LEU A C 1
ATOM 1059 O O . LEU A 1 132 ? -16.109 30.344 38.531 1 89.81 132 LEU A O 1
ATOM 1063 N N . SER A 1 133 ? -16.391 28.359 37.469 1 84.44 133 SER A N 1
ATOM 1064 C CA . SER A 1 133 ? -15.102 28.391 36.781 1 84.44 133 SER A CA 1
ATOM 1065 C C . SER A 1 133 ? -15.125 29.328 35.594 1 84.44 133 SER A C 1
ATOM 1067 O O . SER A 1 133 ? -16.094 29.328 34.812 1 84.44 133 SER A O 1
ATOM 1069 N N . SER A 1 134 ? -14.148 30.156 35.469 1 82.69 134 SER A N 1
ATOM 1070 C CA . SER A 1 134 ? -14.062 31.094 34.375 1 82.69 134 SER A CA 1
ATOM 1071 C C . SER A 1 134 ? -13.32 30.469 33.188 1 82.69 134 SER A C 1
ATOM 1073 O O . SER A 1 134 ? -13.117 31.141 32.156 1 82.69 134 SER A O 1
ATOM 1075 N N . VAL A 1 135 ? -12.984 29.188 33.312 1 85.12 135 VAL A N 1
ATOM 1076 C CA . VAL A 1 135 ? -12.266 28.5 32.25 1 85.12 135 VAL A CA 1
ATOM 1077 C C . VAL A 1 135 ? -13.219 27.547 31.531 1 85.12 135 VAL A C 1
ATOM 1079 O O . VAL A 1 135 ? -14.008 26.859 32.156 1 85.12 135 VAL A O 1
ATOM 1082 N N . ALA A 1 136 ? -13.164 27.672 30.297 1 87.44 136 ALA A N 1
ATOM 1083 C CA . ALA A 1 136 ? -14.008 26.797 29.5 1 87.44 136 ALA A CA 1
ATOM 1084 C C . ALA A 1 136 ? -13.648 25.328 29.734 1 87.44 136 ALA A C 1
ATOM 1086 O O . ALA A 1 136 ? -12.469 24.984 29.875 1 87.44 136 ALA A O 1
ATOM 1087 N N . SER A 1 137 ? -14.594 24.5 29.891 1 86.62 137 SER A N 1
ATOM 1088 C CA . SER A 1 137 ? -14.398 23.062 30.094 1 86.62 137 SER A CA 1
ATOM 1089 C C . SER A 1 137 ? -13.656 22.438 28.938 1 86.62 137 SER A C 1
ATOM 1091 O O . SER A 1 137 ? -12.969 21.422 29.094 1 86.62 137 SER A O 1
ATOM 1093 N N . VAL A 1 138 ? -13.906 22.953 27.781 1 89 138 VAL A N 1
ATOM 1094 C CA . VAL A 1 138 ? -13.203 22.516 26.578 1 89 138 VAL A CA 1
ATOM 1095 C C . VAL A 1 138 ? -12.391 23.672 26 1 89 138 VAL A C 1
ATOM 1097 O O . VAL A 1 138 ? -12.953 24.703 25.609 1 89 138 VAL A O 1
ATOM 1100 N N . THR A 1 139 ? -11.109 23.484 26.031 1 80.75 139 THR A N 1
ATOM 1101 C CA . THR A 1 139 ? -10.234 24.562 25.594 1 80.75 139 THR A CA 1
ATOM 1102 C C . THR A 1 139 ? -10.023 24.5 24.078 1 80.75 139 THR A C 1
ATOM 1104 O O . THR A 1 139 ? -9.891 25.531 23.422 1 80.75 139 THR A O 1
ATOM 1107 N N . ASP A 1 140 ? -10.016 23.219 23.547 1 82.19 140 ASP A N 1
ATOM 1108 C CA . ASP A 1 140 ? -9.828 23.031 22.109 1 82.19 140 ASP A CA 1
ATOM 1109 C C . ASP A 1 140 ? -11.102 22.547 21.438 1 82.19 140 ASP A C 1
ATOM 1111 O O . ASP A 1 140 ? -11.461 21.359 21.562 1 82.19 140 ASP A O 1
ATOM 1115 N N . ILE A 1 141 ? -11.773 23.469 20.672 1 86.5 141 ILE A N 1
ATOM 1116 C CA . ILE A 1 141 ? -13.062 23.141 20.062 1 86.5 141 ILE A CA 1
ATOM 1117 C C . ILE A 1 141 ? -12.852 22.625 18.641 1 86.5 141 ILE A C 1
ATOM 1119 O O . ILE A 1 141 ? -13.805 22.188 17.984 1 86.5 141 ILE A O 1
ATOM 1123 N N . SER A 1 142 ? -11.648 22.531 18.172 1 82.81 142 SER A N 1
ATOM 1124 C CA . SER A 1 142 ? -11.352 22.047 16.828 1 82.81 142 SER A CA 1
ATOM 1125 C C . SER A 1 142 ? -11.336 20.516 16.781 1 82.81 142 SER A C 1
ATOM 1127 O O . SER A 1 142 ? -11.133 19.859 17.797 1 82.81 142 SER A O 1
ATOM 1129 N N . CYS A 1 143 ? -11.688 20.016 15.664 1 85.44 143 CYS A N 1
ATOM 1130 C CA . CYS A 1 143 ? -11.578 18.578 15.438 1 85.44 143 CYS A CA 1
ATOM 1131 C C . CYS A 1 143 ? -10.25 18.219 14.789 1 85.44 143 CYS A C 1
ATOM 1133 O O . CYS A 1 143 ? -9.938 18.719 13.703 1 85.44 143 CYS A O 1
ATOM 1135 N N . HIS A 1 144 ? -9.453 17.312 15.398 1 83.12 144 HIS A N 1
ATOM 1136 C CA . HIS A 1 144 ? -8.133 16.953 14.883 1 83.12 144 HIS A CA 1
ATOM 1137 C C . HIS A 1 144 ? -8.164 15.602 14.188 1 83.12 144 HIS A C 1
ATOM 1139 O O . HIS A 1 144 ? -7.125 15.094 13.766 1 83.12 144 HIS A O 1
ATOM 1145 N N . LEU A 1 145 ? -9.336 15.102 14.047 1 88.75 145 LEU A N 1
ATOM 1146 C CA . LEU A 1 145 ? -9.484 13.812 13.383 1 88.75 145 LEU A CA 1
ATOM 1147 C C . LEU A 1 145 ? -9.695 13.992 11.883 1 88.75 145 LEU A C 1
ATOM 1149 O O . LEU A 1 145 ? -10.828 14.117 11.422 1 88.75 145 LEU A O 1
ATOM 1153 N N . VAL A 1 146 ? -8.617 14.023 11.125 1 87.94 146 VAL A N 1
ATOM 1154 C CA . VAL A 1 146 ? -8.633 14.242 9.688 1 87.94 146 VAL A CA 1
ATOM 1155 C C . VAL A 1 146 ? -8.055 13.016 8.977 1 87.94 146 VAL A C 1
ATOM 1157 O O . VAL A 1 146 ? -7.074 12.43 9.438 1 87.94 146 VAL A O 1
ATOM 1160 N N . ALA A 1 147 ? -8.766 12.695 7.969 1 90.88 147 ALA A N 1
ATOM 1161 C CA . ALA A 1 147 ? -8.32 11.539 7.191 1 90.88 147 ALA A CA 1
ATOM 1162 C C . ALA A 1 147 ? -7.953 11.945 5.766 1 90.88 147 ALA A C 1
ATOM 1164 O O . ALA A 1 147 ? -8.562 12.852 5.195 1 90.88 147 ALA A O 1
ATOM 1165 N N . ASP A 1 148 ? -6.852 11.32 5.23 1 89.88 148 ASP A N 1
ATOM 1166 C CA . ASP A 1 148 ? -6.418 11.422 3.84 1 89.88 148 ASP A CA 1
ATOM 1167 C C . ASP A 1 148 ? -6.086 10.047 3.264 1 89.88 148 ASP A C 1
ATOM 1169 O O . ASP A 1 148 ? -5.035 9.477 3.572 1 89.88 148 ASP A O 1
ATOM 1173 N N . PHE A 1 149 ? -6.938 9.656 2.326 1 94.88 149 PHE A N 1
ATOM 1174 C CA . PHE A 1 149 ? -6.754 8.312 1.806 1 94.88 149 PHE A CA 1
ATOM 1175 C C . PHE A 1 149 ? -6.348 8.344 0.338 1 94.88 149 PHE A C 1
ATOM 1177 O O . PHE A 1 149 ? -6.707 7.453 -0.433 1 94.88 149 PHE A O 1
ATOM 1184 N N . THR A 1 150 ? -5.633 9.32 -0.082 1 91.06 150 THR A N 1
ATOM 1185 C CA . THR A 1 150 ? -5.203 9.453 -1.468 1 91.06 150 THR A CA 1
ATOM 1186 C C . THR A 1 150 ? -4.293 8.297 -1.867 1 91.06 150 THR A C 1
ATOM 1188 O O . THR A 1 150 ? -4.414 7.754 -2.969 1 91.06 150 THR A O 1
ATOM 1191 N N . ARG A 1 151 ? -3.441 7.91 -0.988 1 90.94 151 ARG A N 1
ATOM 1192 C CA . ARG A 1 151 ? -2.535 6.797 -1.257 1 90.94 151 ARG A CA 1
ATOM 1193 C C . ARG A 1 151 ? -3.307 5.492 -1.43 1 90.94 151 ARG A C 1
ATOM 1195 O O . ARG A 1 151 ? -3.064 4.742 -2.379 1 90.94 151 ARG A O 1
ATOM 1202 N N . GLU A 1 152 ? -4.164 5.242 -0.504 1 94.25 152 GLU A N 1
ATOM 1203 C CA . GLU A 1 152 ? -4.973 4.023 -0.552 1 94.25 152 GLU A CA 1
ATOM 1204 C C . GLU A 1 152 ? -5.859 3.998 -1.793 1 94.25 152 GLU A C 1
ATOM 1206 O O . GLU A 1 152 ? -6.074 2.939 -2.387 1 94.25 152 GLU A O 1
ATOM 1211 N N . GLN A 1 153 ? -6.379 5.145 -2.205 1 94.94 153 GLN A N 1
ATOM 1212 C CA . GLN A 1 153 ? -7.164 5.242 -3.43 1 94.94 153 GLN A CA 1
ATOM 1213 C C . GLN A 1 153 ? -6.34 4.828 -4.648 1 94.94 153 GLN A C 1
ATOM 1215 O O . GLN A 1 153 ? -6.832 4.105 -5.52 1 94.94 153 GLN A O 1
ATOM 1220 N N . THR A 1 154 ? -5.152 5.258 -4.676 1 94.69 154 THR A N 1
ATOM 1221 C CA . THR A 1 154 ? -4.254 4.914 -5.773 1 94.69 154 THR A CA 1
ATOM 1222 C C . THR A 1 154 ? -4 3.41 -5.809 1 94.69 154 THR A C 1
ATOM 1224 O O . THR A 1 154 ? -3.969 2.807 -6.887 1 94.69 154 THR A O 1
ATOM 1227 N N . ILE A 1 155 ? -3.822 2.865 -4.672 1 94.5 155 ILE A N 1
ATOM 1228 C CA . ILE A 1 155 ? -3.578 1.432 -4.562 1 94.5 155 ILE A CA 1
ATOM 1229 C C . ILE A 1 155 ? -4.781 0.66 -5.102 1 94.5 155 ILE A C 1
ATOM 1231 O O . ILE A 1 155 ? -4.621 -0.306 -5.852 1 94.5 155 ILE A O 1
ATOM 1235 N N . LEU A 1 156 ? -6.004 1.107 -4.73 1 96.06 156 LEU A N 1
ATOM 1236 C CA . LEU A 1 156 ? -7.219 0.441 -5.184 1 96.06 156 LEU A CA 1
ATOM 1237 C C . LEU A 1 156 ? -7.391 0.59 -6.691 1 96.06 156 LEU A C 1
ATOM 1239 O O . LEU A 1 156 ? -7.828 -0.345 -7.367 1 96.06 156 LEU A O 1
ATOM 1243 N N . ASN A 1 157 ? -6.941 1.678 -7.254 1 95.62 157 ASN A N 1
ATOM 1244 C CA . ASN A 1 157 ? -7.047 1.924 -8.688 1 95.62 157 ASN A CA 1
ATOM 1245 C C . ASN A 1 157 ? -6.082 1.044 -9.477 1 95.62 157 ASN A C 1
ATOM 1247 O O . ASN A 1 157 ? -6.25 0.858 -10.688 1 95.62 157 ASN A O 1
ATOM 1251 N N . LYS A 1 158 ? -5.125 0.519 -8.781 1 93.38 158 LYS A N 1
ATOM 1252 C CA . LYS A 1 158 ? -4.098 -0.258 -9.469 1 93.38 158 LYS A CA 1
ATOM 1253 C C . LYS A 1 158 ? -4.27 -1.751 -9.203 1 93.38 158 LYS A C 1
ATOM 1255 O O . LYS A 1 158 ? -3.344 -2.535 -9.422 1 93.38 158 LYS A O 1
ATOM 1260 N N . LEU A 1 159 ? -5.359 -2.088 -8.688 1 94.94 159 LEU A N 1
ATOM 1261 C CA . LEU A 1 159 ? -5.637 -3.51 -8.516 1 94.94 159 LEU A CA 1
ATOM 1262 C C . LEU A 1 159 ? -5.551 -4.25 -9.844 1 94.94 159 LEU A C 1
ATOM 1264 O O . LEU A 1 159 ? -6.059 -3.77 -10.859 1 94.94 159 LEU A O 1
ATOM 1268 N N . THR A 1 160 ? -4.824 -5.32 -9.852 1 91.69 160 THR A N 1
ATOM 1269 C CA . THR A 1 160 ? -4.625 -6.078 -11.078 1 91.69 160 THR A CA 1
ATOM 1270 C C . THR A 1 160 ? -4.582 -7.574 -10.789 1 91.69 160 THR A C 1
ATOM 1272 O O . THR A 1 160 ? -4.508 -7.988 -9.633 1 91.69 160 THR A O 1
ATOM 1275 N N . PHE A 1 161 ? -4.766 -8.336 -11.922 1 92.31 161 PHE A N 1
ATOM 1276 C CA . PHE A 1 161 ? -4.621 -9.781 -11.812 1 92.31 161 PHE A CA 1
ATOM 1277 C C . PHE A 1 161 ? -3.172 -10.164 -11.539 1 92.31 161 PHE A C 1
ATOM 1279 O O . PHE A 1 161 ? -2.254 -9.406 -11.852 1 92.31 161 PHE A O 1
ATOM 1286 N N . LEU A 1 162 ? -3.047 -11.312 -10.906 1 86.06 162 LEU A N 1
ATOM 1287 C CA . LEU A 1 162 ? -1.696 -11.836 -10.742 1 86.06 162 LEU A CA 1
ATOM 1288 C C . LEU A 1 162 ? -1.034 -12.078 -12.094 1 86.06 162 LEU A C 1
ATOM 1290 O O . LEU A 1 162 ? -1.681 -12.547 -13.031 1 86.06 162 LEU A O 1
ATOM 1294 N N . PRO A 1 163 ? 0.127 -11.664 -12.219 1 83.62 163 PRO A N 1
ATOM 1295 C CA . PRO A 1 163 ? 0.804 -11.906 -13.492 1 83.62 163 PRO A CA 1
ATOM 1296 C C . PRO A 1 163 ? 0.991 -13.391 -13.797 1 83.62 163 PRO A C 1
ATOM 1298 O O . PRO A 1 163 ? 1.186 -14.188 -12.875 1 83.62 163 PRO A O 1
ATOM 1301 N N . VAL A 1 164 ? 0.877 -13.695 -15.008 1 83 164 VAL A N 1
ATOM 1302 C CA . VAL A 1 164 ? 1.138 -15.062 -15.438 1 83 164 VAL A CA 1
ATOM 1303 C C . VAL A 1 164 ? 2.621 -15.383 -15.266 1 83 164 VAL A C 1
ATOM 1305 O O . VAL A 1 164 ? 3.482 -14.625 -15.719 1 83 164 VAL A O 1
ATOM 1308 N N . PRO A 1 165 ? 2.824 -16.484 -14.492 1 87.62 165 PRO A N 1
ATOM 1309 C CA . PRO A 1 165 ? 4.23 -16.844 -14.281 1 87.62 165 PRO A CA 1
ATOM 1310 C C . PRO A 1 165 ? 4.988 -17.062 -15.586 1 87.62 165 PRO A C 1
ATOM 1312 O O . PRO A 1 165 ? 4.426 -17.578 -16.547 1 87.62 165 PRO A O 1
ATOM 1315 N N . GLN A 1 166 ? 6.195 -16.766 -15.664 1 89.31 166 GLN A N 1
ATOM 1316 C CA . GLN A 1 166 ? 7.047 -16.922 -16.844 1 89.31 166 GLN A CA 1
ATOM 1317 C C . GLN A 1 166 ? 7.309 -18.406 -17.141 1 89.31 166 GLN A C 1
ATOM 1319 O O . GLN A 1 166 ? 7.234 -19.25 -16.234 1 89.31 166 GLN A O 1
ATOM 1324 N N . THR A 1 167 ? 7.574 -18.641 -18.406 1 93.44 167 THR A N 1
ATOM 1325 C CA . THR A 1 167 ? 7.934 -19.984 -18.828 1 93.44 167 THR A CA 1
ATOM 1326 C C . THR A 1 167 ? 9.383 -20.297 -18.484 1 93.44 167 THR A C 1
ATOM 1328 O O . THR A 1 167 ? 10.297 -19.594 -18.922 1 93.44 167 THR A O 1
ATOM 1331 N N . PRO A 1 168 ? 9.57 -21.312 -17.656 1 95.69 168 PRO A N 1
ATOM 1332 C CA . PRO A 1 168 ? 10.953 -21.656 -17.328 1 95.69 168 PRO A CA 1
ATOM 1333 C C . PRO A 1 168 ? 11.75 -22.125 -18.547 1 95.69 168 PRO A C 1
ATOM 1335 O O . PRO A 1 168 ? 11.164 -22.547 -19.562 1 95.69 168 PRO A O 1
ATOM 1338 N N . ILE A 1 169 ? 13.055 -21.984 -18.5 1 96.25 169 ILE A N 1
ATOM 1339 C CA . ILE A 1 169 ? 13.984 -22.453 -19.531 1 96.25 169 ILE A CA 1
ATOM 1340 C C . ILE A 1 169 ? 14.883 -23.547 -18.953 1 96.25 169 ILE A C 1
ATOM 1342 O O . ILE A 1 169 ? 15.695 -23.297 -18.062 1 96.25 169 ILE A O 1
ATOM 1346 N N . ILE A 1 170 ? 14.688 -24.734 -19.531 1 96.62 170 ILE A N 1
ATOM 1347 C CA . ILE A 1 170 ? 15.516 -25.844 -19.062 1 96.62 170 ILE A CA 1
ATOM 1348 C C . ILE A 1 170 ? 16.938 -25.688 -19.609 1 96.62 170 ILE A C 1
ATOM 1350 O O . ILE A 1 170 ? 17.141 -25.422 -20.797 1 96.62 170 ILE A O 1
ATOM 1354 N N . LEU A 1 171 ? 17.859 -25.812 -18.672 1 95.5 171 LEU A N 1
ATOM 1355 C CA . LEU A 1 171 ? 19.281 -25.766 -19.047 1 95.5 171 LEU A CA 1
ATOM 1356 C C . LEU A 1 171 ? 19.781 -27.172 -19.391 1 95.5 171 LEU A C 1
ATOM 1358 O O . LEU A 1 171 ? 20.391 -27.844 -18.547 1 95.5 171 LEU A O 1
ATOM 1362 N N . GLU A 1 172 ? 19.703 -27.531 -20.609 1 93.38 172 GLU A N 1
ATOM 1363 C CA . GLU A 1 172 ? 20.016 -28.891 -21.062 1 93.38 172 GLU A CA 1
ATOM 1364 C C . GLU A 1 172 ? 21.469 -29.25 -20.781 1 93.38 172 GLU A C 1
ATOM 1366 O O . GLU A 1 172 ? 21.781 -30.406 -20.484 1 93.38 172 GLU A O 1
ATOM 1371 N N . GLU A 1 173 ? 22.312 -28.234 -20.812 1 91.62 173 GLU A N 1
ATOM 1372 C CA . GLU A 1 173 ? 23.734 -28.484 -20.625 1 91.62 173 GLU A CA 1
ATOM 1373 C C . GLU A 1 173 ? 24.031 -28.891 -19.172 1 91.62 173 GLU A C 1
ATOM 1375 O O . GLU A 1 173 ? 25.016 -29.562 -18.906 1 91.62 173 GLU A O 1
ATOM 1380 N N . LEU A 1 174 ? 23.172 -28.516 -18.344 1 92.12 174 LEU A N 1
ATOM 1381 C CA . LEU A 1 174 ? 23.406 -28.797 -16.938 1 92.12 174 LEU A CA 1
ATOM 1382 C C . LEU A 1 174 ? 22.625 -30.031 -16.5 1 92.12 174 LEU A C 1
ATOM 1384 O O . LEU A 1 174 ? 22.688 -30.438 -15.328 1 92.12 174 LEU A O 1
ATOM 1388 N N . CYS A 1 175 ? 21.859 -30.578 -17.391 1 91.56 175 CYS A N 1
ATOM 1389 C CA . CYS A 1 175 ? 21.109 -31.781 -17.078 1 91.56 175 CYS A CA 1
ATOM 1390 C C . CYS A 1 175 ? 21.969 -33.031 -17.312 1 91.56 175 CYS A C 1
ATOM 1392 O O . CYS A 1 175 ? 22.578 -33.188 -18.359 1 91.56 175 CYS A O 1
ATOM 1394 N N . THR A 1 176 ? 22.031 -33.875 -16.312 1 88.56 176 THR A N 1
ATOM 1395 C CA . THR A 1 176 ? 22.875 -35.062 -16.406 1 88.56 176 THR A CA 1
ATOM 1396 C C . THR A 1 176 ? 22.125 -36.312 -15.984 1 88.56 176 THR A C 1
ATOM 1398 O O . THR A 1 176 ? 21.234 -36.25 -15.133 1 88.56 176 THR A O 1
ATOM 1401 N N . ALA A 1 177 ? 22.406 -37.344 -16.719 1 87.44 177 ALA A N 1
ATOM 1402 C CA . ALA A 1 177 ? 21.906 -38.688 -16.375 1 87.44 177 ALA A CA 1
ATOM 1403 C C . ALA A 1 177 ? 23.062 -39.625 -16.016 1 87.44 177 ALA A C 1
ATOM 1405 O O . ALA A 1 177 ? 23.812 -40.062 -16.891 1 87.44 177 ALA A O 1
ATOM 1406 N N . SER A 1 178 ? 23.281 -39.812 -14.766 1 84 178 SER A N 1
ATOM 1407 C CA . SER A 1 178 ? 24.359 -40.688 -14.297 1 84 178 SER A CA 1
ATOM 1408 C C . SER A 1 178 ? 23.938 -41.469 -13.062 1 84 178 SER A C 1
ATOM 1410 O O . SER A 1 178 ? 23.234 -40.969 -12.195 1 84 178 SER A O 1
ATOM 1412 N N . ASP A 1 179 ? 24.438 -42.75 -13.055 1 83.56 179 ASP A N 1
ATOM 1413 C CA . ASP A 1 179 ? 24.203 -43.625 -11.914 1 83.56 179 ASP A CA 1
ATOM 1414 C C . ASP A 1 179 ? 22.703 -43.781 -11.641 1 83.56 179 ASP A C 1
ATOM 1416 O O . ASP A 1 179 ? 22.266 -43.688 -10.492 1 83.56 179 ASP A O 1
ATOM 1420 N N . ASN A 1 180 ? 21.953 -43.781 -12.688 1 83.25 180 ASN A N 1
ATOM 1421 C CA . ASN A 1 180 ? 20.516 -43.938 -12.648 1 83.25 180 ASN A CA 1
ATOM 1422 C C . ASN A 1 180 ? 19.828 -42.781 -11.961 1 83.25 180 ASN A C 1
ATOM 1424 O O . ASN A 1 180 ? 18.859 -42.969 -11.219 1 83.25 180 ASN A O 1
ATOM 1428 N N . THR A 1 181 ? 20.453 -41.781 -11.984 1 87.38 181 THR A N 1
ATOM 1429 C CA . THR A 1 181 ? 19.922 -40.5 -11.477 1 87.38 181 THR A CA 1
ATOM 1430 C C . THR A 1 181 ? 19.969 -39.438 -12.555 1 87.38 181 THR A C 1
ATOM 1432 O O . THR A 1 181 ? 20.938 -39.344 -13.297 1 87.38 181 THR A O 1
ATOM 1435 N N . ILE A 1 182 ? 18.875 -38.719 -12.602 1 90 182 ILE A N 1
ATOM 1436 C CA . ILE A 1 182 ? 18.828 -37.625 -13.562 1 90 182 ILE A CA 1
ATOM 1437 C C . ILE A 1 182 ? 18.688 -36.312 -12.828 1 90 182 ILE A C 1
ATOM 1439 O O . ILE A 1 182 ? 17.781 -36.125 -12.016 1 90 182 ILE A O 1
ATOM 1443 N N . THR A 1 183 ? 19.578 -35.469 -13.047 1 92 183 THR A N 1
ATOM 1444 C CA . THR A 1 183 ? 19.516 -34.125 -12.477 1 92 183 THR A CA 1
ATOM 1445 C C . THR A 1 183 ? 19.141 -33.094 -13.547 1 92 183 THR A C 1
ATOM 1447 O O . THR A 1 183 ? 19.797 -33.031 -14.594 1 92 183 THR A O 1
ATOM 1450 N N . CYS A 1 184 ? 18.109 -32.406 -13.25 1 94.75 184 CYS A N 1
ATOM 1451 C CA . CYS A 1 184 ? 17.625 -31.391 -14.188 1 94.75 184 CYS A CA 1
ATOM 1452 C C . CYS A 1 184 ? 17.641 -30.016 -13.539 1 94.75 184 CYS A C 1
ATOM 1454 O O . CYS A 1 184 ? 17.281 -29.859 -12.367 1 94.75 184 CYS A O 1
ATOM 1456 N N . GLN A 1 185 ? 18.141 -29.031 -14.266 1 96.19 185 GLN A N 1
ATOM 1457 C CA . GLN A 1 185 ? 18.141 -27.656 -13.805 1 96.19 185 GLN A CA 1
ATOM 1458 C C . GLN A 1 185 ? 17.484 -26.734 -14.828 1 96.19 185 GLN A C 1
ATOM 1460 O O . GLN A 1 185 ? 17.531 -26.984 -16.031 1 96.19 185 GLN A O 1
ATOM 1465 N N . TRP A 1 186 ? 16.797 -25.672 -14.328 1 96.94 186 TRP A N 1
ATOM 1466 C CA . TRP A 1 186 ? 16.172 -24.672 -15.203 1 96.94 186 TRP A CA 1
ATOM 1467 C C . TRP A 1 186 ? 16.281 -23.281 -14.609 1 96.94 186 TRP A C 1
ATOM 1469 O O . TRP A 1 186 ? 16.703 -23.109 -13.461 1 96.94 186 TRP A O 1
ATOM 1479 N N . ASN A 1 187 ? 16.062 -22.359 -15.477 1 95.44 187 ASN A N 1
ATOM 1480 C CA . ASN A 1 187 ? 16.062 -20.953 -15.078 1 95.44 187 ASN A CA 1
ATOM 1481 C C . ASN A 1 187 ? 14.844 -20.219 -15.633 1 95.44 187 ASN A C 1
ATOM 1483 O O . ASN A 1 187 ? 14.133 -20.75 -16.484 1 95.44 187 ASN A O 1
ATOM 1487 N N . LEU A 1 188 ? 14.656 -18.984 -15.008 1 94.31 188 LEU A N 1
ATOM 1488 C CA . LEU A 1 188 ? 13.648 -18.094 -15.555 1 94.31 188 LEU A CA 1
ATOM 1489 C C . LEU A 1 188 ? 14.297 -17.031 -16.453 1 94.31 188 LEU A C 1
ATOM 1491 O O . LEU A 1 188 ? 15.438 -16.641 -16.219 1 94.31 188 LEU A O 1
ATOM 1495 N N . PRO A 1 189 ? 13.586 -16.656 -17.5 1 92.12 189 PRO A N 1
ATOM 1496 C CA . PRO A 1 189 ? 14.148 -15.602 -18.359 1 92.12 189 PRO A CA 1
ATOM 1497 C C . PRO A 1 189 ? 14.516 -14.344 -17.578 1 92.12 189 PRO A C 1
ATOM 1499 O O . PRO A 1 189 ? 15.57 -13.758 -17.812 1 92.12 189 PRO A O 1
ATOM 1502 N N . THR A 1 190 ? 13.539 -13.93 -16.719 1 91.62 190 THR A N 1
ATOM 1503 C CA . THR A 1 190 ? 13.773 -12.812 -15.805 1 91.62 190 THR A CA 1
ATOM 1504 C C . THR A 1 190 ? 13.391 -13.188 -14.375 1 91.62 190 THR A C 1
ATOM 1506 O O . THR A 1 190 ? 12.438 -13.945 -14.156 1 91.62 190 THR A O 1
ATOM 1509 N N . PRO A 1 191 ? 14.266 -12.586 -13.445 1 86.5 191 PRO A N 1
ATOM 1510 C CA . PRO A 1 191 ? 13.906 -12.906 -12.062 1 86.5 191 PRO A CA 1
ATOM 1511 C C . PRO A 1 191 ? 12.461 -12.531 -11.727 1 86.5 191 PRO A C 1
ATOM 1513 O O . PRO A 1 191 ? 11.977 -11.484 -12.164 1 86.5 191 PRO A O 1
ATOM 1516 N N . ASP A 1 192 ? 11.711 -13.453 -11.141 1 83.81 192 ASP A N 1
ATOM 1517 C CA . ASP A 1 192 ? 10.305 -13.289 -10.781 1 83.81 192 ASP A CA 1
ATOM 1518 C C . ASP A 1 192 ? 10.055 -13.68 -9.328 1 83.81 192 ASP A C 1
ATOM 1520 O O . ASP A 1 192 ? 10.156 -14.859 -8.969 1 83.81 192 ASP A O 1
ATOM 1524 N N . THR A 1 193 ? 9.766 -12.68 -8.531 1 80.94 193 THR A N 1
ATOM 1525 C CA . THR A 1 193 ? 9.578 -12.93 -7.109 1 80.94 193 THR A CA 1
ATOM 1526 C C . THR A 1 193 ? 8.172 -13.438 -6.824 1 80.94 193 THR A C 1
ATOM 1528 O O . THR A 1 193 ? 7.859 -13.828 -5.699 1 80.94 193 THR A O 1
ATOM 1531 N N . GLU A 1 194 ? 7.363 -13.625 -7.82 1 81.19 194 GLU A N 1
ATOM 1532 C CA . GLU A 1 194 ? 5.977 -14.023 -7.598 1 81.19 194 GLU A CA 1
ATOM 1533 C C . GLU A 1 194 ? 5.801 -15.523 -7.77 1 81.19 194 GLU A C 1
ATOM 1535 O O . GLU A 1 194 ? 4.727 -16.062 -7.492 1 81.19 194 GLU A O 1
ATOM 1540 N N . ILE A 1 195 ? 6.852 -16.188 -8.195 1 89.94 195 ILE A N 1
ATOM 1541 C CA . ILE A 1 195 ? 6.773 -17.625 -8.391 1 89.94 195 ILE A CA 1
ATOM 1542 C C . ILE A 1 195 ? 6.836 -18.344 -7.039 1 89.94 195 ILE A C 1
ATOM 1544 O O . ILE A 1 195 ? 7.754 -18.109 -6.254 1 89.94 195 ILE A O 1
ATOM 1548 N N . GLU A 1 196 ? 5.859 -19.188 -6.793 1 88.5 196 GLU A N 1
ATOM 1549 C CA . GLU A 1 196 ? 5.785 -19.875 -5.512 1 88.5 196 GLU A CA 1
ATOM 1550 C C . GLU A 1 196 ? 6.309 -21.312 -5.625 1 88.5 196 GLU A C 1
ATOM 1552 O O . GLU A 1 196 ? 6.859 -21.844 -4.668 1 88.5 196 GLU A O 1
ATOM 1557 N N . SER A 1 197 ? 5.988 -21.891 -6.754 1 94 197 SER A N 1
ATOM 1558 C CA . SER A 1 197 ? 6.418 -23.281 -6.914 1 94 197 SER A CA 1
ATOM 1559 C C . SER A 1 197 ? 6.535 -23.656 -8.383 1 94 197 SER A C 1
ATOM 1561 O O . SER A 1 197 ? 6.141 -22.891 -9.266 1 94 197 SER A O 1
ATOM 1563 N N . TYR A 1 198 ? 7.098 -24.906 -8.617 1 95.38 198 TYR A N 1
ATOM 1564 C CA . TYR A 1 198 ? 7.242 -25.453 -9.961 1 95.38 198 TYR A CA 1
ATOM 1565 C C . TYR A 1 198 ? 6.586 -26.828 -10.07 1 95.38 198 TYR A C 1
ATOM 1567 O O . TYR A 1 198 ? 6.5 -27.562 -9.078 1 95.38 198 TYR A O 1
ATOM 1575 N N . VAL A 1 199 ? 6.109 -27.109 -11.258 1 95.94 199 VAL A N 1
ATOM 1576 C CA . VAL A 1 199 ? 5.629 -28.453 -11.609 1 95.94 199 VAL A CA 1
ATOM 1577 C C . VAL A 1 199 ? 6.57 -29.078 -12.633 1 95.94 199 VAL A C 1
ATOM 1579 O O . VAL A 1 199 ? 6.848 -28.484 -13.68 1 95.94 199 VAL A O 1
ATOM 1582 N N . PHE A 1 200 ? 7.012 -30.219 -12.195 1 95.75 200 PHE A N 1
ATOM 1583 C CA . PHE A 1 200 ? 7.965 -30.969 -13.008 1 95.75 200 PHE A CA 1
ATOM 1584 C C . PHE A 1 200 ? 7.32 -32.219 -13.594 1 95.75 200 PHE A C 1
ATOM 1586 O O . PHE A 1 200 ? 6.734 -33.031 -12.859 1 95.75 200 PHE A O 1
ATOM 1593 N N . GLN A 1 201 ? 7.465 -32.281 -14.953 1 94.94 201 GLN A N 1
ATOM 1594 C CA . GLN A 1 201 ? 6.914 -33.469 -15.594 1 94.94 201 GLN A CA 1
ATOM 1595 C C . GLN A 1 201 ? 7.973 -34.188 -16.422 1 94.94 201 GLN A C 1
ATOM 1597 O O . GLN A 1 201 ? 8.805 -33.562 -17.078 1 94.94 201 GLN A O 1
ATOM 1602 N N . PHE A 1 202 ? 7.891 -35.531 -16.359 1 92 202 PHE A N 1
ATOM 1603 C CA . PHE A 1 202 ? 8.836 -36.312 -17.141 1 92 202 PHE A CA 1
ATOM 1604 C C . PHE A 1 202 ? 8.203 -37.625 -17.625 1 92 202 PHE A C 1
ATOM 1606 O O . PHE A 1 202 ? 7.203 -38.062 -17.062 1 92 202 PHE A O 1
ATOM 1613 N N . ARG A 1 203 ? 8.75 -38.156 -18.672 1 89.44 203 ARG A N 1
ATOM 1614 C CA . ARG A 1 203 ? 8.32 -39.438 -19.234 1 89.44 203 ARG A CA 1
ATOM 1615 C C . ARG A 1 203 ? 9.438 -40.094 -20.031 1 89.44 203 ARG A C 1
ATOM 1617 O O . ARG A 1 203 ? 10.297 -39.406 -20.594 1 89.44 203 ARG A O 1
ATOM 1624 N N . GLN A 1 204 ? 9.531 -41.438 -20.062 1 87.81 204 GLN A N 1
ATOM 1625 C CA . GLN A 1 204 ? 10.492 -42.156 -20.875 1 87.81 204 GLN A CA 1
ATOM 1626 C C . GLN A 1 204 ? 9.93 -42.469 -22.25 1 87.81 204 GLN A C 1
ATOM 1628 O O . GLN A 1 204 ? 8.781 -42.906 -22.375 1 87.81 204 GLN A O 1
ATOM 1633 N N . VAL A 1 205 ? 10.719 -42.094 -23.172 1 86.25 205 VAL A N 1
ATOM 1634 C CA . VAL A 1 205 ? 10.211 -42.281 -24.516 1 86.25 205 VAL A CA 1
ATOM 1635 C C . VAL A 1 205 ? 11.242 -43 -25.375 1 86.25 205 VAL A C 1
ATOM 1637 O O . VAL A 1 205 ? 12.43 -43.031 -25.047 1 86.25 205 VAL A O 1
ATOM 1640 N N . LYS A 1 206 ? 10.758 -43.75 -26.406 1 80.62 206 LYS A N 1
ATOM 1641 C CA . LYS A 1 206 ? 11.641 -44.375 -27.375 1 80.62 206 LYS A CA 1
ATOM 1642 C C . LYS A 1 206 ? 12.141 -43.375 -28.406 1 80.62 206 LYS A C 1
ATOM 1644 O O . LYS A 1 206 ? 11.695 -42.219 -28.422 1 80.62 206 LYS A O 1
ATOM 1649 N N . ALA A 1 207 ? 13.367 -43.719 -29 1 66.88 207 ALA A N 1
ATOM 1650 C CA . ALA A 1 207 ? 14.016 -42.844 -29.953 1 66.88 207 ALA A CA 1
ATOM 1651 C C . ALA A 1 207 ? 13 -42.219 -30.922 1 66.88 207 ALA A C 1
ATOM 1653 O O . ALA A 1 207 ? 13.172 -41.094 -31.375 1 66.88 207 ALA A O 1
ATOM 1654 N N . ASP A 1 208 ? 12.102 -43.125 -31.375 1 58.22 208 ASP A N 1
ATOM 1655 C CA . ASP A 1 208 ? 11.227 -42.531 -32.375 1 58.22 208 ASP A CA 1
ATOM 1656 C C . ASP A 1 208 ? 10.359 -41.438 -31.812 1 58.22 208 ASP A C 1
ATOM 1658 O O . ASP A 1 208 ? 10.008 -41.469 -30.625 1 58.22 208 ASP A O 1
ATOM 1662 N N . GLN A 1 209 ? 10.367 -40.344 -32.406 1 53.34 209 GLN A N 1
ATOM 1663 C CA . GLN A 1 209 ? 9.82 -39.031 -32.156 1 53.34 209 GLN A CA 1
ATOM 1664 C C . GLN A 1 209 ? 8.57 -39.094 -31.281 1 53.34 209 GLN A C 1
ATOM 1666 O O . GLN A 1 209 ? 8.469 -38.406 -30.266 1 53.34 209 GLN A O 1
ATOM 1671 N N . GLY A 1 210 ? 7.34 -39.25 -31.891 1 51.56 210 GLY A N 1
ATOM 1672 C CA . GLY A 1 210 ? 5.996 -38.75 -31.672 1 51.56 210 GLY A CA 1
ATOM 1673 C C . GLY A 1 210 ? 5.227 -39.5 -30.625 1 51.56 210 GLY A C 1
ATOM 1674 O O . GLY A 1 210 ? 3.994 -39.562 -30.672 1 51.56 210 GLY A O 1
ATOM 1675 N N . ASN A 1 211 ? 5.965 -40.406 -29.844 1 53.53 211 ASN A N 1
ATOM 1676 C CA . ASN A 1 211 ? 5.02 -41.25 -29.094 1 53.53 211 ASN A CA 1
ATOM 1677 C C . ASN A 1 211 ? 4.195 -40.406 -28.109 1 53.53 211 ASN A C 1
ATOM 1679 O O . ASN A 1 211 ? 4.562 -40.281 -26.953 1 53.53 211 ASN A O 1
ATOM 1683 N N . GLN A 1 212 ? 3.338 -39.75 -28.609 1 60.19 212 GLN A N 1
ATOM 1684 C CA . GLN A 1 212 ? 2.395 -38.781 -28.047 1 60.19 212 GLN A CA 1
ATOM 1685 C C . GLN A 1 212 ? 1.511 -39.438 -27 1 60.19 212 GLN A C 1
ATOM 1687 O O . GLN A 1 212 ? 0.887 -38.75 -26.188 1 60.19 212 GLN A O 1
ATOM 1692 N N . ASP A 1 213 ? 1.664 -40.844 -26.828 1 71.5 213 ASP A N 1
ATOM 1693 C CA . ASP A 1 213 ? 0.632 -41.438 -25.984 1 71.5 213 ASP A CA 1
ATOM 1694 C C . ASP A 1 213 ? 1.188 -41.781 -24.609 1 71.5 213 ASP A C 1
ATOM 1696 O O . ASP A 1 213 ? 0.464 -42.312 -23.766 1 71.5 213 ASP A O 1
ATOM 1700 N N . VAL A 1 214 ? 2.516 -41.469 -24.328 1 80.31 214 VAL A N 1
ATOM 1701 C CA . VAL A 1 214 ? 3.035 -41.781 -23 1 80.31 214 VAL A CA 1
ATOM 1702 C C . VAL A 1 214 ? 2.643 -40.688 -22 1 80.31 214 VAL A C 1
ATOM 1704 O O . VAL A 1 214 ? 2.922 -39.531 -22.219 1 80.31 214 VAL A O 1
ATOM 1707 N N . PRO A 1 215 ? 1.977 -41.156 -20.953 1 87.62 215 PRO A N 1
ATOM 1708 C CA . PRO A 1 215 ? 1.561 -40.156 -19.953 1 87.62 215 PRO A CA 1
ATOM 1709 C C . PRO A 1 215 ? 2.74 -39.562 -19.203 1 87.62 215 PRO A C 1
ATOM 1711 O O . PRO A 1 215 ? 3.764 -40.219 -19.016 1 87.62 215 PRO A O 1
ATOM 1714 N N . TRP A 1 216 ? 2.631 -38.344 -18.812 1 89.38 216 TRP A N 1
ATOM 1715 C CA . TRP A 1 216 ? 3.643 -37.656 -18.031 1 89.38 216 TRP A CA 1
ATOM 1716 C C . TRP A 1 216 ? 3.533 -38 -16.562 1 89.38 216 TRP A C 1
ATOM 1718 O O . TRP A 1 216 ? 2.43 -38.094 -16.016 1 89.38 216 TRP A O 1
ATOM 1728 N N . LYS A 1 217 ? 4.617 -38.312 -15.977 1 90.31 217 LYS A N 1
ATOM 1729 C CA . LYS A 1 217 ? 4.684 -38.312 -14.516 1 90.31 217 LYS A CA 1
ATOM 1730 C C . LYS A 1 217 ? 4.883 -36.906 -13.961 1 90.31 217 LYS A C 1
ATOM 1732 O O . LYS A 1 217 ? 5.746 -36.188 -14.43 1 90.31 217 LYS A O 1
ATOM 1737 N N . THR A 1 218 ? 4.07 -36.594 -12.945 1 93.38 218 THR A N 1
ATOM 1738 C CA . THR A 1 218 ? 4.051 -35.219 -12.5 1 93.38 218 THR A CA 1
ATOM 1739 C C . THR A 1 218 ? 4.551 -35.094 -11.062 1 93.38 218 THR A C 1
ATOM 1741 O O . THR A 1 218 ? 4.152 -35.875 -10.195 1 93.38 218 THR A O 1
ATOM 1744 N N . GLU A 1 219 ? 5.527 -34.312 -10.867 1 93.19 219 GLU A N 1
ATOM 1745 C CA . GLU A 1 219 ? 5.98 -33.875 -9.539 1 93.19 219 GLU A CA 1
ATOM 1746 C C . GLU A 1 219 ? 5.625 -32.438 -9.273 1 93.19 219 GLU A C 1
ATOM 1748 O O . GLU A 1 219 ? 6.012 -31.531 -10.031 1 93.19 219 GLU A O 1
ATOM 1753 N N . GLU A 1 220 ? 4.902 -32.219 -8.125 1 92.88 220 GLU A N 1
ATOM 1754 C CA . GLU A 1 220 ? 4.406 -30.891 -7.828 1 92.88 220 GLU A CA 1
ATOM 1755 C C . GLU A 1 220 ? 5.086 -30.312 -6.594 1 92.88 220 GLU A C 1
ATOM 1757 O O . GLU A 1 220 ? 5.867 -31 -5.93 1 92.88 220 GLU A O 1
ATOM 1762 N N . ASN A 1 221 ? 4.871 -29.016 -6.352 1 92.62 221 ASN A N 1
ATOM 1763 C CA . ASN A 1 221 ? 5.297 -28.281 -5.168 1 92.62 221 ASN A CA 1
ATOM 1764 C C . ASN A 1 221 ? 6.82 -28.25 -5.043 1 92.62 221 ASN A C 1
ATOM 1766 O O . ASN A 1 221 ? 7.359 -28.391 -3.943 1 92.62 221 ASN A O 1
ATOM 1770 N N . ILE A 1 222 ? 7.449 -28.141 -6.191 1 94.56 222 ILE A N 1
ATOM 1771 C CA . ILE A 1 222 ? 8.898 -27.969 -6.203 1 94.56 222 ILE A CA 1
ATOM 1772 C C . ILE A 1 222 ? 9.25 -26.5 -5.961 1 94.56 222 ILE A C 1
ATOM 1774 O O . ILE A 1 222 ?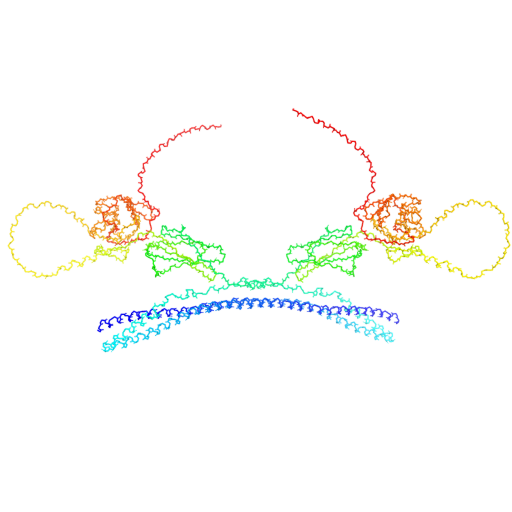 8.773 -25.625 -6.676 1 94.56 222 ILE A O 1
ATOM 1778 N N . LYS A 1 223 ? 10.148 -26.203 -5.023 1 93.44 223 LYS A N 1
ATOM 1779 C CA . LYS A 1 223 ? 10.445 -24.828 -4.637 1 93.44 223 LYS A CA 1
ATOM 1780 C C . LYS A 1 223 ? 11.773 -24.359 -5.227 1 93.44 223 LYS A C 1
ATOM 1782 O O . LYS A 1 223 ? 12.062 -23.156 -5.238 1 93.44 223 LYS A O 1
ATOM 1787 N N . THR A 1 224 ? 12.508 -25.312 -5.715 1 93.75 224 THR A N 1
ATOM 1788 C CA . THR A 1 224 ? 13.82 -25 -6.273 1 93.75 224 THR A CA 1
ATOM 1789 C C . THR A 1 224 ? 13.797 -25.109 -7.793 1 93.75 224 THR A C 1
ATOM 1791 O O . THR A 1 224 ? 12.883 -25.688 -8.367 1 93.75 224 THR A O 1
ATOM 1794 N N . MET A 1 225 ? 14.805 -24.453 -8.375 1 95.5 225 MET A N 1
ATOM 1795 C CA . MET A 1 225 ? 14.906 -24.516 -9.828 1 95.5 225 MET A CA 1
ATOM 1796 C C . MET A 1 225 ? 15.734 -25.719 -10.273 1 95.5 225 MET A C 1
ATOM 1798 O O . MET A 1 225 ? 16.516 -25.609 -11.219 1 95.5 225 MET A O 1
ATOM 1802 N N . GLU A 1 226 ? 15.656 -26.734 -9.516 1 95.25 226 GLU A N 1
ATOM 1803 C CA . GLU A 1 226 ? 16.312 -28.016 -9.797 1 95.25 226 GLU A CA 1
ATOM 1804 C C . GLU A 1 226 ? 15.492 -29.188 -9.266 1 95.25 226 GLU A C 1
ATOM 1806 O O . GLU A 1 226 ? 14.75 -29.031 -8.289 1 95.25 226 GLU A O 1
ATOM 1811 N N . TYR A 1 227 ? 15.57 -30.219 -10 1 94.12 227 TYR A N 1
ATOM 1812 C CA . TYR A 1 227 ? 14.922 -31.438 -9.531 1 94.12 227 TYR A CA 1
ATOM 1813 C C . TYR A 1 227 ? 15.75 -32.656 -9.898 1 94.12 227 TYR A C 1
ATOM 1815 O O . TYR A 1 227 ? 16.344 -32.719 -10.977 1 94.12 227 TYR A O 1
ATOM 1823 N N . VAL A 1 228 ? 15.867 -33.562 -8.945 1 91.75 228 VAL A N 1
ATOM 1824 C CA . VAL A 1 228 ? 16.609 -34.812 -9.141 1 91.75 228 VAL A CA 1
ATOM 1825 C C . VAL A 1 228 ? 15.641 -36 -9.164 1 91.75 228 VAL A C 1
ATOM 1827 O O . VAL A 1 228 ? 14.898 -36.219 -8.211 1 91.75 228 VAL A O 1
ATOM 1830 N N . ILE A 1 229 ? 15.57 -36.625 -10.305 1 89.38 229 ILE A N 1
ATOM 1831 C CA . ILE A 1 229 ? 14.805 -37.875 -10.391 1 89.38 229 ILE A CA 1
ATOM 1832 C C . ILE A 1 229 ? 15.617 -39.031 -9.828 1 89.38 229 ILE A C 1
ATOM 1834 O O . ILE A 1 229 ? 16.656 -39.406 -10.383 1 89.38 229 ILE A O 1
ATOM 1838 N N . LYS A 1 230 ? 15.172 -39.188 -8.516 1 74.88 230 LYS A N 1
ATOM 1839 C CA . LYS A 1 230 ? 15.875 -40.281 -7.867 1 74.88 230 LYS A CA 1
ATOM 1840 C C . LYS A 1 230 ? 15.078 -41.594 -7.973 1 74.88 230 LYS A C 1
ATOM 1842 O O . LYS A 1 230 ? 13.859 -41.562 -8.172 1 74.88 230 LYS A O 1
ATOM 1847 N N . GLY A 1 231 ? 15.531 -42.625 -7.918 1 58.16 231 GLY A N 1
ATOM 1848 C CA . GLY A 1 231 ? 14.898 -43.906 -7.66 1 58.16 231 GLY A CA 1
ATOM 1849 C C . GLY A 1 231 ? 15.641 -45.062 -8.281 1 58.16 231 GLY A C 1
ATOM 1850 O O . GLY A 1 231 ? 16.203 -44.938 -9.367 1 58.16 231 GLY A O 1
ATOM 1851 N N . ILE A 1 232 ? 16.047 -45.875 -7.473 1 47.25 232 ILE A N 1
ATOM 1852 C CA . ILE A 1 232 ? 16.484 -47.219 -7.719 1 47.25 232 ILE A CA 1
ATOM 1853 C C . ILE A 1 232 ? 15.742 -47.812 -8.922 1 47.25 232 ILE A C 1
ATOM 1855 O O . ILE A 1 232 ? 16.328 -48.562 -9.711 1 47.25 232 ILE A O 1
ATOM 1859 N N . CYS A 1 233 ? 14.477 -47.375 -8.961 1 50.72 233 CYS A N 1
ATOM 1860 C CA . CYS A 1 233 ? 13.578 -48.094 -9.859 1 50.72 233 CYS A CA 1
ATOM 1861 C C . CYS A 1 233 ? 13.523 -47.438 -11.234 1 50.72 233 CYS A C 1
ATOM 1863 O O . CYS A 1 233 ? 12.656 -47.75 -12.039 1 50.72 233 CYS A O 1
ATOM 1865 N N . LEU A 1 234 ? 14.461 -46.531 -11.273 1 60.66 234 LEU A N 1
ATOM 1866 C CA . LEU A 1 234 ? 14.453 -45.969 -12.625 1 60.66 234 LEU A CA 1
ATOM 1867 C C . LEU A 1 234 ? 15.047 -46.969 -13.617 1 60.66 234 LEU A C 1
ATOM 1869 O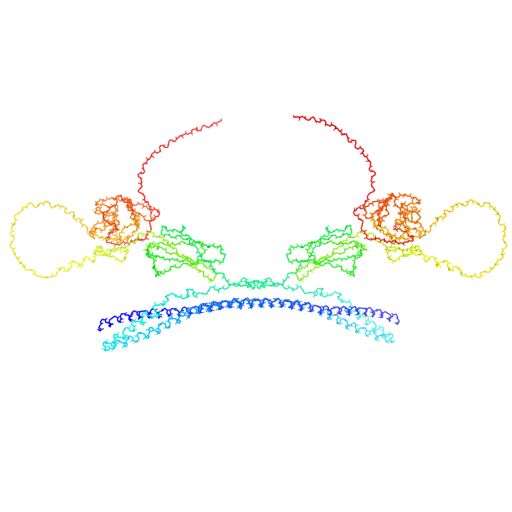 O . LEU A 1 234 ? 16.25 -47.25 -13.57 1 60.66 234 LEU A O 1
ATOM 1873 N N . VAL A 1 235 ? 14.25 -47.812 -14.008 1 72.56 235 VAL A N 1
ATOM 1874 C CA . VAL A 1 235 ? 14.609 -48.719 -15.102 1 72.56 235 VAL A CA 1
ATOM 1875 C C . VAL A 1 235 ? 14.398 -48 -16.438 1 72.56 235 VAL A C 1
ATOM 1877 O O . VAL A 1 235 ? 13.297 -47.531 -16.719 1 72.56 235 VAL A O 1
ATOM 1880 N N . PHE A 1 236 ? 15.609 -47.844 -17 1 77 236 PHE A N 1
ATOM 1881 C CA . PHE A 1 236 ? 15.523 -47.188 -18.297 1 77 236 PHE A CA 1
ATOM 1882 C C . PHE A 1 236 ? 15.156 -48.219 -19.375 1 77 236 PHE A C 1
ATOM 1884 O O . PHE A 1 236 ? 16.031 -48.812 -20 1 77 236 PHE A O 1
ATOM 1891 N N . ASP A 1 237 ? 13.891 -48.312 -19.453 1 76.25 237 ASP A N 1
ATOM 1892 C CA . ASP A 1 237 ? 13.406 -49.219 -20.469 1 76.25 237 ASP A CA 1
ATOM 1893 C C . ASP A 1 237 ? 13.43 -48.562 -21.844 1 76.25 237 ASP A C 1
ATOM 1895 O O . ASP A 1 237 ? 13.375 -49.25 -22.875 1 76.25 237 ASP A O 1
ATOM 1899 N N . LYS A 1 238 ? 13.57 -47.25 -21.766 1 82 238 LYS A N 1
ATOM 1900 C CA . LYS A 1 238 ? 13.641 -46.5 -23 1 82 238 LYS A CA 1
ATOM 1901 C C . LYS A 1 238 ? 14.883 -45.594 -23.047 1 82 238 LYS A C 1
ATOM 1903 O O . LYS A 1 238 ? 15.398 -45.219 -22 1 82 238 LYS A O 1
ATOM 1908 N N . PRO A 1 239 ? 15.273 -45.312 -24.234 1 85.62 239 PRO A N 1
ATOM 1909 C CA . PRO A 1 239 ? 16.578 -44.656 -24.359 1 85.62 239 PRO A CA 1
ATOM 1910 C C . PRO A 1 239 ? 16.547 -43.188 -24 1 85.62 239 PRO A C 1
ATOM 1912 O O . PRO A 1 239 ? 17.609 -42.562 -23.797 1 85.62 239 PRO A O 1
ATOM 1915 N N . PHE A 1 240 ? 15.336 -42.594 -23.922 1 89 240 PHE A N 1
ATOM 1916 C CA . PHE A 1 240 ? 15.297 -41.156 -23.688 1 89 240 PHE A CA 1
ATOM 1917 C C . PHE A 1 240 ? 14.281 -40.844 -22.609 1 89 240 PHE A C 1
ATOM 1919 O O . PHE A 1 240 ? 13.312 -41.562 -22.406 1 89 240 PHE A O 1
ATOM 1926 N N . ILE A 1 241 ? 14.617 -39.75 -21.969 1 89.56 241 ILE A N 1
ATOM 1927 C CA . ILE A 1 241 ? 13.656 -39.156 -21.031 1 89.56 241 ILE A CA 1
ATOM 1928 C C . ILE A 1 241 ? 13.344 -37.719 -21.469 1 89.56 241 ILE A C 1
ATOM 1930 O O . ILE A 1 241 ? 14.242 -36.969 -21.844 1 89.56 241 ILE A O 1
ATOM 1934 N N . GLN A 1 242 ? 12.078 -37.469 -21.516 1 91.44 242 GLN A N 1
ATOM 1935 C CA . GLN A 1 242 ? 11.625 -36.125 -21.812 1 91.44 242 GLN A CA 1
ATOM 1936 C C . GLN A 1 242 ? 11.188 -35.406 -20.547 1 91.44 242 GLN A C 1
ATOM 1938 O O . GLN A 1 242 ? 10.578 -36 -19.656 1 91.44 242 GLN A O 1
ATOM 1943 N N . ILE A 1 243 ? 11.555 -34.125 -20.484 1 93.75 243 ILE A N 1
ATOM 1944 C CA . ILE A 1 243 ? 11.25 -33.344 -19.281 1 93.75 243 ILE A CA 1
ATOM 1945 C C . ILE A 1 243 ? 10.648 -32 -19.688 1 93.75 243 ILE A C 1
ATOM 1947 O O . ILE A 1 243 ? 11.008 -31.438 -20.734 1 93.75 243 ILE A O 1
ATOM 1951 N N . ARG A 1 244 ? 9.711 -31.531 -18.875 1 95.94 244 ARG A N 1
ATOM 1952 C CA . ARG A 1 244 ? 9.188 -30.172 -18.984 1 95.94 244 ARG A CA 1
ATOM 1953 C C . ARG A 1 244 ? 8.836 -29.609 -17.609 1 95.94 244 ARG A C 1
ATOM 1955 O O . ARG A 1 244 ? 8.578 -30.359 -16.672 1 95.94 244 ARG A O 1
ATOM 1962 N N . VAL A 1 245 ? 8.961 -28.297 -17.5 1 96.56 245 VAL A N 1
ATOM 1963 C CA . VAL A 1 245 ? 8.75 -27.625 -16.219 1 96.56 245 VAL A CA 1
ATOM 1964 C C . VAL A 1 245 ? 7.809 -26.438 -16.406 1 96.56 245 VAL A C 1
ATOM 1966 O O . VAL A 1 245 ? 7.801 -25.812 -17.453 1 96.56 245 VAL A O 1
ATOM 1969 N N . GLN A 1 246 ? 7.051 -26.219 -15.359 1 95.44 246 GLN A N 1
ATOM 1970 C CA . GLN A 1 246 ? 6.09 -25.125 -15.336 1 95.44 246 GLN A CA 1
ATOM 1971 C C . GLN A 1 246 ? 6.195 -24.328 -14.039 1 95.44 246 GLN A C 1
ATOM 1973 O O . GLN A 1 246 ? 6.383 -24.906 -12.961 1 95.44 246 GLN A O 1
ATOM 1978 N N . SER A 1 247 ? 6.117 -23 -14.164 1 94.5 247 SER A N 1
ATOM 1979 C CA . SER A 1 247 ? 6.113 -22.156 -12.984 1 94.5 247 SER A CA 1
ATOM 1980 C C . SER A 1 247 ? 4.691 -21.875 -12.508 1 94.5 247 SER A C 1
ATOM 1982 O O . SER A 1 247 ? 3.779 -21.719 -13.32 1 94.5 247 SER A O 1
ATOM 1984 N N . TRP A 1 248 ? 4.586 -21.75 -11.164 1 90.69 248 TRP A N 1
ATOM 1985 C CA . TRP A 1 248 ? 3.287 -21.453 -10.57 1 90.69 248 TRP A CA 1
ATOM 1986 C C . TRP A 1 248 ? 3.387 -20.281 -9.594 1 90.69 248 TRP A C 1
ATOM 1988 O O . TRP A 1 248 ? 4.328 -20.219 -8.797 1 90.69 248 TRP A O 1
ATOM 1998 N N . ASN A 1 249 ? 2.551 -19.406 -9.805 1 86.69 249 ASN A N 1
ATOM 1999 C CA . ASN A 1 249 ? 2.357 -18.453 -8.711 1 86.69 249 ASN A CA 1
ATOM 2000 C C . ASN A 1 249 ? 1.375 -18.984 -7.672 1 86.69 249 ASN A C 1
ATOM 2002 O O . ASN A 1 249 ? 1.128 -20.188 -7.609 1 86.69 249 ASN A O 1
ATOM 2006 N N . LYS A 1 250 ? 0.891 -18.156 -6.844 1 77.19 250 LYS A N 1
ATOM 2007 C CA . LYS A 1 250 ? 0.046 -18.609 -5.742 1 77.19 250 LYS A CA 1
ATOM 2008 C C . LYS A 1 250 ? -1.223 -19.281 -6.262 1 77.19 250 LYS A C 1
ATOM 2010 O O . LYS A 1 250 ? -1.814 -20.109 -5.574 1 77.19 250 LYS A O 1
ATOM 2015 N N . ALA A 1 251 ? -1.569 -19.062 -7.516 1 76 251 ALA A N 1
ATOM 2016 C CA . ALA A 1 251 ? -2.906 -19.484 -7.926 1 76 251 ALA A CA 1
ATOM 2017 C C . ALA A 1 251 ? -2.877 -20.141 -9.297 1 76 251 ALA A C 1
ATOM 2019 O O . ALA A 1 251 ? -3.652 -21.062 -9.562 1 76 251 ALA A O 1
ATOM 2020 N N . VAL A 1 252 ? -1.983 -19.609 -10.172 1 80.38 252 VAL A N 1
ATOM 2021 C CA . VAL A 1 252 ? -2.072 -20.062 -11.562 1 80.38 252 VAL A CA 1
ATOM 2022 C C . VAL A 1 252 ? -0.696 -20.5 -12.047 1 80.38 252 VAL A C 1
ATOM 2024 O O . VAL A 1 252 ? 0.329 -19.984 -11.594 1 80.38 252 VAL A O 1
ATOM 2027 N N . GLY A 1 253 ? -0.769 -21.547 -12.953 1 86.69 253 GLY A N 1
ATOM 2028 C CA . GLY A 1 253 ? 0.443 -21.984 -13.617 1 86.69 253 GLY A CA 1
ATOM 2029 C C . GLY A 1 253 ? 0.625 -21.391 -15 1 86.69 253 GLY A C 1
ATOM 2030 O O . GLY A 1 253 ? -0.354 -21.141 -15.711 1 86.69 253 GLY A O 1
ATOM 2031 N N . GLY A 1 254 ? 1.865 -21.094 -15.266 1 86.31 254 GLY A N 1
ATOM 2032 C CA . GLY A 1 254 ? 2.189 -20.641 -16.609 1 86.31 254 GLY A CA 1
ATOM 2033 C C . GLY A 1 254 ? 2.287 -21.766 -17.609 1 86.31 254 GLY A C 1
ATOM 2034 O O . GLY A 1 254 ? 1.675 -22.812 -17.438 1 86.31 254 GLY A O 1
ATOM 2035 N N . GLU A 1 255 ? 2.92 -21.406 -18.734 1 88.31 255 GLU A N 1
ATOM 2036 C CA . GLU A 1 255 ? 3.148 -22.406 -19.781 1 88.31 255 GLU A CA 1
ATOM 2037 C C . GLU A 1 255 ? 4.316 -23.328 -19.422 1 88.31 255 GLU A C 1
ATOM 2039 O O . GLU A 1 255 ? 5.242 -22.906 -18.719 1 88.31 255 GLU A O 1
ATOM 2044 N N . PHE A 1 256 ? 4.141 -24.594 -19.875 1 92.56 256 PHE A N 1
ATOM 2045 C CA . PHE A 1 256 ? 5.277 -25.5 -19.719 1 92.56 256 PHE A CA 1
ATOM 2046 C C . PHE A 1 256 ? 6.453 -25.047 -20.578 1 92.56 256 PHE A C 1
ATOM 2048 O O . PHE A 1 256 ? 6.254 -24.453 -21.641 1 92.56 256 PHE A O 1
ATOM 2055 N N . SER A 1 257 ? 7.586 -25.391 -20.047 1 95 257 SER A N 1
ATOM 2056 C CA . SER A 1 257 ? 8.789 -25.156 -20.828 1 95 257 SER A CA 1
ATOM 2057 C C . SER A 1 257 ? 8.789 -26 -22.109 1 95 257 SER A C 1
ATOM 2059 O O . SER A 1 257 ? 7.957 -26.906 -22.25 1 95 257 SER A O 1
ATOM 2061 N N . ARG A 1 258 ? 9.688 -25.641 -22.984 1 93.81 258 ARG A N 1
ATOM 2062 C CA . ARG A 1 258 ? 9.953 -26.562 -24.094 1 93.81 258 ARG A CA 1
ATOM 2063 C C . ARG A 1 258 ? 10.43 -27.906 -23.578 1 93.81 258 ARG A C 1
ATOM 2065 O O . ARG A 1 258 ? 11.148 -27.984 -22.578 1 93.81 258 ARG A O 1
ATOM 2072 N N . VAL A 1 259 ? 10.023 -28.922 -24.297 1 93.38 259 VAL A N 1
ATOM 2073 C CA . VAL A 1 259 ? 10.367 -30.266 -23.875 1 93.38 259 VAL A CA 1
ATOM 2074 C C . VAL A 1 259 ? 11.859 -30.516 -24.094 1 93.38 259 VAL A C 1
ATOM 2076 O O . VAL A 1 259 ? 12.383 -30.234 -25.188 1 93.38 259 VAL A O 1
ATOM 2079 N N . ALA A 1 260 ? 12.508 -30.922 -23.062 1 92.75 260 ALA A N 1
ATOM 2080 C CA . ALA A 1 260 ? 13.906 -31.312 -23.156 1 92.75 260 ALA A CA 1
ATOM 2081 C C . ALA A 1 260 ? 14.055 -32.812 -23.156 1 92.75 260 ALA A C 1
ATOM 2083 O O . ALA A 1 260 ? 13.344 -33.531 -22.438 1 92.75 260 ALA A O 1
ATOM 2084 N N . THR A 1 261 ? 14.906 -33.281 -24.047 1 91.56 261 THR A N 1
ATOM 2085 C CA . THR A 1 261 ? 15.141 -34.688 -24.156 1 91.56 261 THR A CA 1
ATOM 2086 C C . THR A 1 261 ? 16.562 -35.062 -23.703 1 91.56 261 THR A C 1
ATOM 2088 O O . THR A 1 261 ? 17.531 -34.469 -24.188 1 91.56 261 THR A O 1
ATOM 2091 N N . ILE A 1 262 ? 16.594 -35.938 -22.75 1 89.75 262 ILE A N 1
ATOM 2092 C CA . ILE A 1 262 ? 17.875 -36.406 -22.219 1 89.75 262 ILE A CA 1
ATOM 2093 C C . ILE A 1 262 ? 18.078 -37.875 -22.547 1 89.75 262 ILE A C 1
ATOM 2095 O O . ILE A 1 262 ? 17.172 -38.688 -22.344 1 89.75 262 ILE A O 1
ATOM 2099 N N . ALA A 1 263 ? 19.219 -38.156 -23.094 1 88.31 263 ALA A N 1
ATOM 2100 C CA . ALA A 1 263 ? 19.547 -39.562 -23.375 1 88.31 263 ALA A CA 1
ATOM 2101 C C . ALA A 1 263 ? 19.891 -40.312 -22.094 1 88.31 263 ALA A C 1
ATOM 2103 O O . ALA A 1 263 ? 20.562 -39.781 -21.203 1 88.31 263 ALA A O 1
ATOM 2104 N N . THR A 1 264 ? 19.297 -41.438 -22.016 1 86 264 THR A N 1
ATOM 2105 C CA . THR A 1 264 ? 19.578 -42.312 -20.891 1 86 264 THR A CA 1
ATOM 2106 C C . THR A 1 264 ? 20.188 -43.625 -21.359 1 86 264 THR A C 1
ATOM 2108 O O . THR A 1 264 ? 19.516 -44.656 -21.375 1 86 264 THR A O 1
ATOM 2111 N N . PRO A 1 265 ? 21.469 -43.562 -21.688 1 83.5 265 PRO A N 1
ATOM 2112 C CA . PRO A 1 265 ? 22.094 -44.781 -22.188 1 83.5 265 PRO A CA 1
ATOM 2113 C C . PRO A 1 265 ? 22.109 -45.906 -21.172 1 83.5 265 PRO A C 1
ATOM 2115 O O . PRO A 1 265 ? 22.672 -45.75 -20.094 1 83.5 265 PRO A O 1
ATOM 2118 N N . ALA A 1 266 ? 21.344 -46.875 -21.391 1 87.19 266 ALA A N 1
ATOM 2119 C CA . ALA A 1 266 ? 21.281 -48.062 -20.562 1 87.19 266 ALA A CA 1
ATOM 2120 C C . ALA A 1 266 ? 20.906 -49.281 -21.406 1 87.19 266 ALA A C 1
ATOM 2122 O O . ALA A 1 266 ? 20.031 -49.188 -22.281 1 87.19 266 ALA A O 1
ATOM 2123 N N . TYR A 1 267 ? 21.672 -50.344 -21.219 1 90.12 267 TYR A N 1
ATOM 2124 C CA . TYR A 1 267 ? 21.375 -51.594 -21.906 1 90.12 267 TYR A CA 1
ATOM 2125 C C . TYR A 1 267 ? 20.172 -52.312 -21.281 1 90.12 267 TYR A C 1
ATOM 2127 O O . TYR A 1 267 ? 20.156 -52.594 -20.094 1 90.12 267 TYR A O 1
ATOM 2135 N N . SER A 1 268 ? 19.172 -52.375 -22.125 1 88.44 268 SER A N 1
ATOM 2136 C CA . SER A 1 268 ? 17.953 -53.031 -21.656 1 88.44 268 SER A CA 1
ATOM 2137 C C . SER A 1 268 ? 17.641 -54.25 -22.484 1 88.44 268 SER A C 1
ATOM 2139 O O . SER A 1 268 ? 17.75 -54.25 -23.719 1 88.44 268 SER A O 1
ATOM 2141 N N . PHE A 1 269 ? 17.359 -55.469 -21.797 1 90.38 269 PHE A N 1
ATOM 2142 C CA . PHE A 1 269 ? 17.016 -56.719 -22.469 1 90.38 269 PHE A CA 1
ATOM 2143 C C . PHE A 1 269 ? 16.062 -57.531 -21.625 1 90.38 269 PHE A C 1
ATOM 2145 O O . PHE A 1 269 ? 15.875 -57.281 -20.438 1 90.38 269 PHE A O 1
ATOM 2152 N N . ASN A 1 270 ? 15.398 -58.469 -22.297 1 91.94 270 ASN A N 1
ATOM 2153 C CA . ASN A 1 270 ? 14.578 -59.469 -21.641 1 91.94 270 ASN A CA 1
ATOM 2154 C C . ASN A 1 270 ? 15.172 -60.875 -21.812 1 91.94 270 ASN A C 1
ATOM 2156 O O . ASN A 1 270 ? 16.062 -61.062 -22.641 1 91.94 270 ASN A O 1
ATOM 2160 N N . LEU A 1 271 ? 14.703 -61.75 -20.922 1 93.38 271 LEU A N 1
ATOM 2161 C CA . LEU A 1 271 ? 15.078 -63.125 -21.094 1 93.38 271 LEU A CA 1
ATOM 2162 C C . LEU A 1 271 ? 14.328 -63.75 -22.281 1 93.38 271 LEU A C 1
ATOM 2164 O O . LEU A 1 271 ? 13.133 -63.531 -22.453 1 93.38 271 LEU A O 1
ATOM 2168 N N . ASP A 1 272 ? 14.984 -64.375 -23.109 1 90.81 272 ASP A N 1
ATOM 2169 C CA . ASP A 1 272 ? 14.391 -65 -24.281 1 90.81 272 ASP A CA 1
ATOM 2170 C C . ASP A 1 272 ? 13.688 -66.312 -23.922 1 90.81 272 ASP A C 1
ATOM 2172 O O . ASP A 1 272 ? 14.328 -67.375 -23.766 1 90.81 272 ASP A O 1
ATOM 2176 N N . ALA A 1 273 ? 12.438 -66.312 -23.891 1 86.19 273 ALA A N 1
ATOM 2177 C CA . ALA A 1 273 ? 11.648 -67.438 -23.5 1 86.19 273 ALA A CA 1
ATOM 2178 C C . ALA A 1 273 ? 11.703 -68.562 -24.578 1 86.19 273 ALA A C 1
ATOM 2180 O O . ALA A 1 273 ? 11.602 -69.75 -24.281 1 86.19 273 ALA A O 1
ATOM 2181 N N . ASP A 1 274 ? 11.875 -68.125 -25.828 1 81.88 274 ASP A N 1
ATOM 2182 C CA . ASP A 1 274 ? 11.875 -69.062 -26.938 1 81.88 274 ASP A CA 1
ATOM 2183 C C . ASP A 1 274 ? 13.188 -69.875 -26.984 1 81.88 274 ASP A C 1
ATOM 2185 O O . ASP A 1 274 ? 13.211 -71 -27.406 1 81.88 274 ASP A O 1
ATOM 2189 N N . ALA A 1 275 ? 14.242 -69.25 -26.469 1 75.25 275 ALA A N 1
ATOM 2190 C CA . ALA A 1 275 ? 15.562 -69.875 -26.531 1 75.25 275 ALA A CA 1
ATOM 2191 C C . ALA A 1 275 ? 15.906 -70.562 -25.219 1 75.25 275 ALA A C 1
ATOM 2193 O O . ALA A 1 275 ? 17 -71.062 -25.062 1 75.25 275 ALA A O 1
ATOM 2194 N N . CYS A 1 276 ? 14.938 -70.625 -24.406 1 82.81 276 CYS A N 1
ATOM 2195 C CA . CYS A 1 276 ? 15.227 -71.125 -23.078 1 82.81 276 CYS A CA 1
ATOM 2196 C C . CYS A 1 276 ? 15.07 -72.688 -23.062 1 82.81 276 CYS A C 1
ATOM 2198 O O . CYS A 1 276 ? 14.258 -73.25 -23.797 1 82.81 276 CYS A O 1
ATOM 2200 N N . HIS A 1 277 ? 15.898 -73.312 -22.25 1 82.06 277 HIS A N 1
ATOM 2201 C CA . HIS A 1 277 ? 15.789 -74.75 -22.031 1 82.06 277 HIS A CA 1
ATOM 2202 C C . HIS A 1 277 ? 14.398 -75.125 -21.516 1 82.06 277 HIS A C 1
ATOM 2204 O O . HIS A 1 277 ? 13.766 -74.375 -20.797 1 82.06 277 HIS A O 1
ATOM 2210 N N . GLY A 1 278 ? 13.844 -76.25 -21.922 1 80.56 278 GLY A N 1
ATOM 2211 C CA . GLY A 1 278 ? 12.492 -76.688 -21.594 1 80.56 278 GLY A CA 1
ATOM 2212 C C . GLY A 1 278 ? 12.234 -76.812 -20.109 1 80.56 278 GLY A C 1
ATOM 2213 O O . GLY A 1 278 ? 11.094 -76.688 -19.656 1 80.56 278 GLY A O 1
ATOM 2214 N N . ASN A 1 279 ? 13.352 -76.938 -19.297 1 86.5 279 ASN A N 1
ATOM 2215 C CA . ASN A 1 279 ? 13.188 -77.062 -17.859 1 86.5 279 ASN A CA 1
ATOM 2216 C C . ASN A 1 279 ? 13.289 -75.75 -17.156 1 86.5 279 ASN A C 1
ATOM 2218 O O . ASN A 1 279 ? 13.398 -75.688 -15.93 1 86.5 279 ASN A O 1
ATOM 2222 N N . LEU A 1 280 ? 13.43 -74.812 -17.891 1 90.19 280 LEU A N 1
ATOM 2223 C CA . LEU A 1 280 ? 13.438 -73.438 -17.359 1 90.19 280 LEU A CA 1
ATOM 2224 C C . LEU A 1 280 ? 12.148 -72.688 -17.734 1 90.19 280 LEU A C 1
ATOM 2226 O O . LEU A 1 280 ? 11.625 -72.875 -18.828 1 90.19 280 LEU A O 1
ATOM 2230 N N . LYS A 1 281 ? 11.586 -72 -16.859 1 91.19 281 LYS A N 1
ATOM 2231 C CA . LYS A 1 281 ? 10.383 -71.188 -17.078 1 91.19 281 LYS A CA 1
ATOM 2232 C C . LYS A 1 281 ? 10.656 -69.688 -16.828 1 91.19 281 LYS A C 1
ATOM 2234 O O . LYS A 1 281 ? 11 -69.312 -15.703 1 91.19 281 LYS A O 1
ATOM 2239 N N . VAL A 1 282 ? 10.602 -68.938 -17.812 1 92.62 282 VAL A N 1
ATOM 2240 C CA . VAL A 1 282 ? 10.695 -67.5 -17.688 1 92.62 282 VAL A CA 1
ATOM 2241 C C . VAL A 1 282 ? 9.375 -66.938 -17.141 1 92.62 282 VAL A C 1
ATOM 2243 O O . VAL A 1 282 ? 8.398 -66.812 -17.891 1 92.62 282 VAL A O 1
ATOM 2246 N N . THR A 1 283 ? 9.328 -66.625 -15.914 1 90.62 283 THR A N 1
ATOM 2247 C CA . THR A 1 283 ? 8.117 -66.125 -15.242 1 90.62 283 THR A CA 1
ATOM 2248 C C . THR A 1 283 ? 7.828 -64.688 -15.586 1 90.62 283 THR A C 1
ATOM 2250 O O . THR A 1 283 ? 6.672 -64.312 -15.75 1 90.62 283 THR A O 1
ATOM 2253 N N . THR A 1 284 ? 8.758 -63.969 -15.547 1 89.75 284 THR A N 1
ATOM 2254 C CA . THR A 1 284 ? 8.703 -62.594 -16 1 89.75 284 THR A CA 1
ATOM 2255 C C . THR A 1 284 ? 9.82 -62.312 -17.016 1 89.75 284 THR A C 1
ATOM 2257 O O . THR A 1 284 ? 10.766 -63.062 -17.125 1 89.75 284 THR A O 1
ATOM 2260 N N . PRO A 1 285 ? 9.641 -61.25 -17.719 1 89.69 285 PRO A N 1
ATOM 2261 C CA . PRO A 1 285 ? 10.711 -60.938 -18.672 1 89.69 285 PRO A CA 1
ATOM 2262 C C . PRO A 1 285 ? 12.078 -60.812 -18.016 1 89.69 285 PRO A C 1
ATOM 2264 O O . PRO A 1 285 ? 13.102 -60.875 -18.688 1 89.69 285 PRO A O 1
ATOM 2267 N N . ILE A 1 286 ? 12.102 -60.75 -16.672 1 92.62 286 ILE A N 1
ATOM 2268 C CA . ILE A 1 286 ? 13.391 -60.531 -16.016 1 92.62 286 ILE A CA 1
ATOM 2269 C C . ILE A 1 286 ? 13.633 -61.625 -14.992 1 92.62 286 ILE A C 1
ATOM 2271 O O . ILE A 1 286 ? 14.602 -61.562 -14.227 1 92.62 286 ILE A O 1
ATOM 2275 N N . THR A 1 287 ? 12.797 -62.656 -14.984 1 94.25 287 THR A N 1
ATOM 2276 C CA . THR A 1 287 ? 12.969 -63.719 -13.992 1 94.25 287 THR A CA 1
ATOM 2277 C C . THR A 1 287 ? 12.844 -65.125 -14.656 1 94.25 287 THR A C 1
ATOM 2279 O O . THR A 1 287 ? 11.938 -65.312 -15.453 1 94.25 287 THR A O 1
ATOM 2282 N N . VAL A 1 288 ? 13.75 -66 -14.297 1 94 288 VAL A N 1
ATOM 2283 C CA . VAL A 1 288 ? 13.711 -67.375 -14.781 1 94 288 VAL A CA 1
ATOM 2284 C C . VAL A 1 288 ? 13.836 -68.375 -13.609 1 94 288 VAL A C 1
ATOM 2286 O O . VAL A 1 288 ? 14.578 -68.125 -12.664 1 94 288 VAL A O 1
ATOM 2289 N N . GLU A 1 289 ? 13.07 -69.375 -13.656 1 93.25 289 GLU A N 1
ATOM 2290 C CA . GLU A 1 289 ? 13.078 -70.375 -12.609 1 93.25 289 GLU A CA 1
ATOM 2291 C C . GLU A 1 289 ? 13.211 -71.812 -13.211 1 93.25 289 GLU A C 1
ATOM 2293 O O . GLU A 1 289 ? 12.688 -72.062 -14.297 1 93.25 289 GLU A O 1
ATOM 2298 N N . TRP A 1 290 ? 13.898 -72.625 -12.438 1 90.12 290 TRP A N 1
ATOM 2299 C CA . TRP A 1 290 ? 13.984 -74 -12.82 1 90.12 290 TRP A CA 1
ATOM 2300 C C . TRP A 1 290 ? 12.688 -74.75 -12.516 1 90.12 290 TRP A C 1
ATOM 2302 O O . TRP A 1 290 ? 12.125 -74.625 -11.43 1 90.12 290 TRP A O 1
ATOM 2312 N N . ASP A 1 291 ? 12.156 -75.438 -13.531 1 82.31 291 ASP A N 1
ATOM 2313 C CA . ASP A 1 291 ? 10.938 -76.25 -13.398 1 82.31 291 ASP A CA 1
ATOM 2314 C C . ASP A 1 291 ? 11.203 -77.688 -13.68 1 82.31 291 ASP A C 1
ATOM 2316 O O . ASP A 1 291 ? 11.352 -78.125 -14.836 1 82.31 291 ASP A O 1
ATOM 2320 N N . PRO A 1 292 ? 11.312 -78.562 -12.688 1 73.44 292 PRO A N 1
ATOM 2321 C CA . PRO A 1 292 ? 11.609 -79.938 -12.906 1 73.44 292 PRO A CA 1
ATOM 2322 C C . PRO A 1 292 ? 10.523 -80.688 -13.695 1 73.44 292 PRO A C 1
ATOM 2324 O O . PRO A 1 292 ? 10.781 -81.75 -14.297 1 73.44 292 PRO A O 1
ATOM 2327 N N . THR A 1 293 ? 9.289 -80.25 -13.602 1 65.19 293 THR A N 1
ATOM 2328 C CA . THR A 1 293 ? 8.148 -81 -14.164 1 65.19 293 THR A CA 1
ATOM 2329 C C . THR A 1 293 ? 8.133 -80.875 -15.688 1 65.19 293 THR A C 1
ATOM 2331 O O . THR A 1 293 ? 7.414 -81.625 -16.359 1 65.19 293 THR A O 1
ATOM 2334 N N . ALA A 1 294 ? 8.867 -80 -16.281 1 56.34 294 ALA A N 1
ATOM 2335 C CA . ALA A 1 294 ? 8.797 -79.875 -17.734 1 56.34 294 ALA A CA 1
ATOM 2336 C C . ALA A 1 294 ? 9.422 -81.062 -18.438 1 56.34 294 ALA A C 1
ATOM 2338 O O . ALA A 1 294 ? 9.062 -81.375 -19.578 1 56.34 294 ALA A O 1
ATOM 2339 N N . MET A 1 295 ? 10.328 -81.812 -17.891 1 49.94 295 MET A N 1
ATOM 2340 C CA . MET A 1 295 ? 10.914 -83 -18.469 1 49.94 295 MET A CA 1
ATOM 2341 C C . MET A 1 295 ? 9.875 -84.125 -18.562 1 49.94 295 MET A C 1
ATOM 2343 O O . MET A 1 295 ? 9.961 -85 -19.438 1 49.94 295 MET A O 1
ATOM 2347 N N . LYS A 1 296 ? 8.953 -84.312 -17.609 1 44.12 296 LYS A N 1
ATOM 2348 C CA . LYS A 1 296 ? 8.086 -85.5 -17.594 1 44.12 296 LYS A CA 1
ATOM 2349 C C . LYS A 1 296 ? 7.227 -85.562 -18.859 1 44.12 296 LYS A C 1
ATOM 2351 O O . LYS A 1 296 ? 6.848 -86.625 -19.312 1 44.12 296 LYS A O 1
ATOM 2356 N N . VAL A 1 297 ? 6.93 -84.5 -19.469 1 40.28 297 VAL A N 1
ATOM 2357 C CA . VAL A 1 297 ? 5.93 -84.625 -20.516 1 40.28 297 VAL A CA 1
ATOM 2358 C C . VAL A 1 297 ? 6.566 -85.312 -21.734 1 40.28 297 VAL A C 1
ATOM 2360 O O . VAL A 1 297 ? 5.906 -86.125 -22.422 1 40.28 297 VAL A O 1
ATOM 2363 N N . ASN A 1 298 ? 7.832 -85.062 -22.062 1 37.5 298 ASN A N 1
ATOM 2364 C CA . ASN A 1 298 ? 8.211 -85.625 -23.344 1 37.5 298 ASN A CA 1
ATOM 2365 C C . ASN A 1 298 ? 8.539 -87.125 -23.234 1 37.5 298 ASN A C 1
ATOM 2367 O O . ASN A 1 298 ? 8.766 -87.812 -24.25 1 37.5 298 ASN A O 1
ATOM 2371 N N . ILE A 1 299 ? 8.836 -87.625 -22 1 34.06 299 ILE A N 1
ATOM 2372 C CA . ILE A 1 299 ? 9.195 -89 -22.031 1 34.06 299 ILE A CA 1
ATOM 2373 C C . ILE A 1 299 ? 7.934 -89.875 -22.125 1 34.06 299 ILE A C 1
ATOM 2375 O O . ILE A 1 299 ? 7.984 -91 -22.562 1 34.06 299 ILE A O 1
ATOM 2379 N N . MET A 1 300 ? 6.828 -89.375 -21.547 1 32.84 300 MET A N 1
ATOM 2380 C CA . MET A 1 300 ? 5.73 -90.312 -21.453 1 32.84 300 MET A CA 1
ATOM 2381 C C . MET A 1 300 ? 5.121 -90.625 -22.812 1 32.84 300 MET A C 1
ATOM 2383 O O . MET A 1 300 ? 4.328 -91.5 -22.984 1 32.84 300 MET A O 1
ATOM 2387 N N . GLU A 1 301 ? 5.234 -89.625 -23.703 1 31.84 301 GLU A N 1
ATOM 2388 C CA . GLU A 1 301 ? 4.305 -89.875 -24.797 1 31.84 301 GLU A CA 1
ATOM 2389 C C . GLU A 1 301 ? 4.793 -91.062 -25.656 1 31.84 301 GLU A C 1
ATOM 2391 O O . GLU A 1 301 ? 4.156 -91.438 -26.641 1 31.84 301 GLU A O 1
ATOM 2396 N N . PHE A 1 302 ? 6.086 -91.438 -25.375 1 29.47 302 PHE A N 1
ATOM 2397 C CA . PHE A 1 302 ? 6.426 -92.375 -26.422 1 29.47 302 PHE A CA 1
ATOM 2398 C C . PHE A 1 302 ? 5.703 -93.688 -26.203 1 29.47 302 PHE A C 1
ATOM 2400 O O . PHE A 1 302 ? 5.938 -94.688 -26.938 1 29.47 302 PHE A O 1
ATOM 2407 N N . ARG A 1 303 ? 5.242 -93.938 -24.984 1 28.7 303 ARG A N 1
ATOM 2408 C CA . ARG A 1 303 ? 4.957 -95.312 -24.75 1 28.7 303 ARG A CA 1
ATOM 2409 C C . ARG A 1 303 ? 3.652 -95.75 -25.422 1 28.7 303 ARG A C 1
ATOM 2411 O O . ARG A 1 303 ? 2.691 -96.125 -24.75 1 28.7 303 ARG A O 1
ATOM 2418 N N . THR A 1 304 ? 3.352 -95 -26.531 1 25.47 304 THR A N 1
ATOM 2419 C CA . THR A 1 304 ? 2.123 -95.688 -26.969 1 25.47 304 THR A CA 1
ATOM 2420 C C . THR A 1 304 ? 2.396 -97.125 -27.406 1 25.47 304 THR A C 1
ATOM 2422 O O . THR A 1 304 ? 3.441 -97.375 -28 1 25.47 304 THR A O 1
ATOM 2425 N N . PRO A 1 305 ? 1.767 -98.125 -26.984 1 25.12 305 PRO A N 1
ATOM 2426 C CA . PRO A 1 305 ? 1.825 -99.562 -27.234 1 25.12 305 PRO A CA 1
ATOM 2427 C C . PRO A 1 305 ? 1.67 -99.938 -28.703 1 25.12 305 PRO A C 1
ATOM 2429 O O . PRO A 1 305 ? 1.302 -101.062 -29.031 1 25.12 305 PRO A O 1
ATOM 2432 N N . GLU A 1 306 ? 2.184 -99.125 -29.734 1 21.8 306 GLU A N 1
ATOM 2433 C CA . GLU A 1 306 ? 1.652 -99.75 -30.953 1 21.8 306 GLU A CA 1
ATOM 2434 C C . GLU A 1 306 ? 2.125 -101.188 -31.078 1 21.8 306 GLU A C 1
ATOM 2436 O O . GLU A 1 306 ? 2.986 -101.625 -30.312 1 21.8 306 GLU A O 1
ATOM 2441 N N . GLY A 1 307 ? 2.639 -101.688 -32.5 1 20.53 307 GLY A N 1
ATOM 2442 C CA . GLY A 1 307 ? 2.678 -102.312 -33.812 1 20.53 307 GLY A CA 1
ATOM 2443 C C . GLY A 1 307 ? 3.877 -103.25 -34 1 20.53 307 GLY A C 1
ATOM 2444 O O . GLY A 1 307 ? 3.77 -104.25 -34.656 1 20.53 307 GLY A O 1
ATOM 2445 N N . ARG A 1 308 ? 5.215 -102.938 -34.156 1 24.03 308 ARG A N 1
ATOM 2446 C CA . ARG A 1 308 ? 5.809 -103.938 -35.062 1 24.03 308 ARG A CA 1
ATOM 2447 C C . ARG A 1 308 ? 6.027 -105.25 -34.406 1 24.03 308 ARG A C 1
ATOM 2449 O O . ARG A 1 308 ? 6.102 -105.312 -33.156 1 24.03 308 ARG A O 1
ATOM 2456 N N . ALA A 1 309 ? 5.98 -106.312 -35.375 1 24.28 309 ALA A N 1
ATOM 2457 C CA . ALA A 1 309 ? 6.082 -107.75 -35.5 1 24.28 309 ALA A CA 1
ATOM 2458 C C . ALA A 1 309 ? 7.391 -108.25 -34.906 1 24.28 309 ALA A C 1
ATOM 2460 O O . ALA A 1 309 ? 8.422 -107.625 -35 1 24.28 309 ALA A O 1
ATOM 2461 N N . ARG A 1 310 ? 7.391 -109.188 -34.031 1 22.5 310 ARG A N 1
ATOM 2462 C CA . ARG A 1 310 ? 8.336 -109.938 -33.219 1 22.5 310 ARG A CA 1
ATOM 2463 C C . ARG A 1 310 ? 9.312 -110.688 -34.094 1 22.5 310 ARG A C 1
ATOM 2465 O O . ARG A 1 310 ? 9.062 -111.875 -34.469 1 22.5 310 ARG A O 1
ATOM 2472 N N . SER A 1 311 ? 9.82 -109.938 -35.312 1 18.64 311 SER A N 1
ATOM 2473 C CA . SER A 1 311 ? 10.609 -110.875 -36.062 1 18.64 311 SER A CA 1
ATOM 2474 C C . SER A 1 311 ? 11.812 -111.375 -35.281 1 18.64 311 SER A C 1
ATOM 2476 O O . SER A 1 311 ? 12.555 -110.562 -34.719 1 18.64 311 SER A O 1
ATOM 2478 N N . ALA A 1 312 ? 11.781 -112.562 -34.75 1 20.48 312 ALA A N 1
ATOM 2479 C CA . ALA A 1 312 ? 12.586 -113.438 -33.906 1 20.48 312 ALA A CA 1
ATOM 2480 C C . ALA A 1 312 ? 13.922 -113.75 -34.562 1 20.48 312 ALA A C 1
ATOM 2482 O O . ALA A 1 312 ? 14.633 -114.625 -34.125 1 20.48 312 ALA A O 1
ATOM 2483 N N . GLY A 1 313 ? 14.328 -112.875 -35.625 1 20.28 313 GLY A N 1
ATOM 2484 C CA . GLY A 1 313 ? 15.367 -113.688 -36.219 1 20.28 313 GLY A CA 1
ATOM 2485 C C . GLY A 1 313 ? 16.578 -113.875 -35.344 1 20.28 313 GLY A C 1
ATOM 2486 O O . GLY A 1 313 ? 16.797 -113.125 -34.406 1 20.28 313 GLY A O 1
ATOM 2487 N N . LYS A 1 314 ? 17.25 -115.062 -35.562 1 24.23 314 LYS A N 1
ATOM 2488 C CA . LYS A 1 314 ? 18.281 -115.875 -34.906 1 24.23 314 LYS A CA 1
ATOM 2489 C C . LYS A 1 314 ? 19.609 -115.125 -34.875 1 24.23 314 LYS A C 1
ATOM 2491 O O . LYS A 1 314 ? 19.922 -114.375 -35.75 1 24.23 314 LYS A O 1
ATOM 2496 N N . THR A 1 315 ? 20.266 -115.125 -33.688 1 20.73 315 THR A N 1
ATOM 2497 C CA . THR A 1 315 ? 21.297 -114.438 -32.906 1 20.73 315 THR A CA 1
ATOM 2498 C C . THR A 1 315 ? 22.688 -114.688 -33.5 1 20.73 315 THR A C 1
ATOM 2500 O O . THR A 1 315 ? 23.688 -114.188 -32.969 1 20.73 315 THR A O 1
ATOM 2503 N N . GLN A 1 316 ? 22.922 -114.688 -34.875 1 21.86 316 GLN A N 1
ATOM 2504 C CA . GLN A 1 316 ? 24.203 -115.312 -35.156 1 21.86 316 GLN A CA 1
ATOM 2505 C C . GLN A 1 316 ? 25.344 -114.562 -34.5 1 21.86 316 GLN A C 1
ATOM 2507 O O . GLN A 1 316 ? 25.234 -113.312 -34.312 1 21.86 316 GLN A O 1
ATOM 2512 N N . THR A 1 317 ? 26.328 -115.25 -33.906 1 22.47 317 THR A N 1
ATOM 2513 C CA . THR A 1 317 ? 27.453 -115.188 -33 1 22.47 317 THR A CA 1
ATOM 2514 C C . THR A 1 317 ? 28.594 -114.375 -33.625 1 22.47 317 THR A C 1
ATOM 2516 O O . THR A 1 317 ? 29.312 -114.875 -34.5 1 22.47 317 THR A O 1
ATOM 2519 N N . SER A 1 318 ? 28.219 -113.188 -34.25 1 20.75 318 SER A N 1
ATOM 2520 C CA . SER A 1 318 ? 29.312 -112.625 -35.062 1 20.75 318 SER A CA 1
ATOM 2521 C C . SER A 1 318 ? 30.547 -112.375 -34.188 1 20.75 318 SER A C 1
ATOM 2523 O O . SER A 1 318 ? 30.438 -112.188 -32.969 1 20.75 318 SER A O 1
ATOM 2525 N N . ASN A 1 319 ? 31.656 -112.5 -34.844 1 23.62 319 ASN A N 1
ATOM 2526 C CA . ASN A 1 319 ? 33.094 -112.5 -34.531 1 23.62 319 ASN A CA 1
ATOM 2527 C C . ASN A 1 319 ? 33.5 -111.188 -33.844 1 23.62 319 ASN A C 1
ATOM 2529 O O . ASN A 1 319 ? 32.969 -110.125 -34.125 1 23.62 319 ASN A O 1
ATOM 2533 N N . LYS A 1 320 ? 34.219 -111.312 -32.719 1 25.53 320 LYS A N 1
ATOM 2534 C CA . LYS A 1 320 ? 34.719 -110.625 -31.547 1 25.53 320 LYS A CA 1
ATOM 2535 C C . LYS A 1 320 ? 35.656 -109.5 -31.906 1 25.53 320 LYS A C 1
ATOM 2537 O O . LYS A 1 320 ? 36.875 -109.625 -31.781 1 25.53 320 LYS A O 1
ATOM 2542 N N . THR A 1 321 ? 35.469 -109 -33.219 1 25.7 321 THR A N 1
ATOM 2543 C CA . THR A 1 321 ? 36.688 -108.25 -33.375 1 25.7 321 THR A CA 1
ATOM 2544 C C . THR A 1 321 ? 36.781 -107.125 -32.312 1 25.7 321 THR A C 1
ATOM 2546 O O . THR A 1 321 ? 35.781 -106.688 -31.797 1 25.7 321 THR A O 1
ATOM 2549 N N . SER A 1 322 ? 38 -106.812 -31.797 1 26.06 322 SER A N 1
ATOM 2550 C CA . SER A 1 322 ? 38.625 -106.062 -30.688 1 26.06 322 SER A CA 1
ATOM 2551 C C . SER A 1 322 ? 38.188 -104.625 -30.672 1 26.06 322 SER A C 1
ATOM 2553 O O . SER A 1 322 ? 38.281 -103.938 -31.688 1 26.06 322 SER A O 1
ATOM 2555 N N . SER A 1 323 ? 36.969 -104.312 -30.031 1 25.62 323 SER A N 1
ATOM 2556 C CA . SER A 1 323 ? 36.25 -103.062 -30.016 1 25.62 323 SER A CA 1
ATOM 2557 C C . SER A 1 323 ? 37.125 -101.938 -29.578 1 25.62 323 SER A C 1
ATOM 2559 O O . SER A 1 323 ? 37.844 -102 -28.594 1 25.62 323 SER A O 1
ATOM 2561 N N . PRO A 1 324 ? 37.656 -101.188 -30.562 1 31.92 324 PRO A N 1
ATOM 2562 C CA . PRO A 1 324 ? 38.531 -100.062 -30.172 1 31.92 324 PRO A CA 1
ATOM 2563 C C . PRO A 1 324 ? 38.031 -99.312 -28.938 1 31.92 324 PRO A C 1
ATOM 2565 O O . PRO A 1 324 ? 36.812 -99.375 -28.625 1 31.92 324 PRO A O 1
ATOM 2568 N N . LYS A 1 325 ? 39 -98.875 -28.047 1 31.2 325 LYS A N 1
ATOM 2569 C CA . LYS A 1 325 ? 38.938 -98.25 -26.734 1 31.2 325 LYS A CA 1
ATOM 2570 C C . LYS A 1 325 ? 37.938 -97.062 -26.766 1 31.2 325 LYS A C 1
ATOM 2572 O O . LYS A 1 325 ? 38.031 -96.188 -27.641 1 31.2 325 LYS A O 1
ATOM 2577 N N . LYS A 1 326 ? 36.781 -97.312 -26.141 1 32.84 326 LYS A N 1
ATOM 2578 C CA . LYS A 1 326 ? 35.719 -96.375 -25.844 1 32.84 326 LYS A CA 1
ATOM 2579 C C . LYS A 1 326 ? 36.281 -95.062 -25.297 1 32.84 326 LYS A C 1
ATOM 2581 O O . LYS A 1 326 ? 36.969 -95.062 -24.266 1 32.84 326 LYS A O 1
ATOM 2586 N N . THR A 1 327 ? 36.719 -94.188 -26.141 1 31.39 327 THR A N 1
ATOM 2587 C CA . THR A 1 327 ? 37.094 -92.875 -25.656 1 31.39 327 THR A CA 1
ATOM 2588 C C . THR A 1 327 ? 36.125 -92.375 -24.609 1 31.39 327 THR A C 1
ATOM 2590 O O . THR A 1 327 ? 34.906 -92.625 -24.719 1 31.39 327 THR A O 1
ATOM 2593 N N . LYS A 1 328 ? 36.531 -92.312 -23.375 1 30.89 328 LYS A N 1
ATOM 2594 C CA . LYS A 1 328 ? 35.844 -91.812 -22.188 1 30.89 328 LYS A CA 1
ATOM 2595 C C . LYS A 1 328 ? 34.875 -90.688 -22.531 1 30.89 328 LYS A C 1
ATOM 2597 O O . LYS A 1 328 ? 35.312 -89.562 -22.906 1 30.89 328 LYS A O 1
ATOM 2602 N N . LYS A 1 329 ? 33.781 -91.062 -23.125 1 33.91 329 LYS A N 1
ATOM 2603 C CA . LYS A 1 329 ? 32.75 -90.062 -23.172 1 33.91 329 LYS A CA 1
ATOM 2604 C C . LYS A 1 329 ? 32.656 -89.25 -21.859 1 33.91 329 LYS A C 1
ATOM 2606 O O . LYS A 1 329 ? 32.594 -89.875 -20.781 1 33.91 329 LYS A O 1
ATOM 2611 N N . ASP A 1 330 ? 33.312 -88.188 -21.734 1 33.59 330 ASP A N 1
ATOM 2612 C CA . ASP A 1 330 ? 33.125 -87.312 -20.578 1 33.59 330 ASP A CA 1
ATOM 2613 C C . ASP A 1 330 ? 31.672 -87.375 -20.062 1 33.59 330 ASP A C 1
ATOM 2615 O O . ASP A 1 330 ? 30.734 -87.062 -20.781 1 33.59 330 ASP A O 1
ATOM 2619 N N . ARG A 1 331 ? 31.266 -88.438 -19.328 1 34.91 331 ARG A N 1
ATOM 2620 C CA . ARG A 1 331 ? 30.016 -88.75 -18.641 1 34.91 331 ARG A CA 1
ATOM 2621 C C . ARG A 1 331 ? 29.281 -87.438 -18.234 1 34.91 331 ARG A C 1
ATOM 2623 O O . ARG A 1 331 ? 28.078 -87.5 -17.969 1 34.91 331 ARG A O 1
ATOM 2630 N N . PHE A 1 332 ? 30.062 -86.562 -17.594 1 35.25 332 PHE A N 1
ATOM 2631 C CA . PHE A 1 332 ? 29.344 -85.438 -17.047 1 35.25 332 PHE A CA 1
ATOM 2632 C C . PHE A 1 332 ? 28.828 -84.5 -18.156 1 35.25 332 PHE A C 1
ATOM 2634 O O . PHE A 1 332 ? 29.469 -83.5 -18.469 1 35.25 332 PHE A O 1
ATOM 2641 N N . ILE A 1 333 ? 28.578 -84.938 -19.234 1 40.59 333 ILE A N 1
ATOM 2642 C CA . ILE A 1 333 ? 27.797 -84 -20.062 1 40.59 333 ILE A CA 1
ATOM 2643 C C . ILE A 1 333 ? 26.609 -83.5 -19.25 1 40.59 333 ILE A C 1
ATOM 2645 O O . ILE A 1 333 ? 25.562 -84.125 -19.172 1 40.59 333 ILE A O 1
ATOM 2649 N N . GLY A 1 334 ? 26.75 -83.125 -17.891 1 45.62 334 GLY A N 1
ATOM 2650 C CA . GLY A 1 334 ? 25.703 -82.625 -17.047 1 45.62 334 GLY A CA 1
ATOM 2651 C C . GLY A 1 334 ? 24.75 -81.688 -17.781 1 45.62 334 GLY A C 1
ATOM 2652 O O . GLY A 1 334 ? 25.141 -81.062 -18.766 1 45.62 334 GLY A O 1
ATOM 2653 N N . GLU A 1 335 ? 23.422 -81.938 -17.766 1 55.41 335 GLU A N 1
ATOM 2654 C CA . GLU A 1 335 ? 22.297 -81.188 -18.281 1 55.41 335 GLU A CA 1
ATOM 2655 C C . GLU A 1 335 ? 22.438 -79.688 -17.969 1 55.41 335 GLU A C 1
ATOM 2657 O O . GLU A 1 335 ? 22.781 -79.312 -16.844 1 55.41 335 GLU A O 1
ATOM 2662 N N . SER A 1 336 ? 22.844 -78.812 -18.844 1 71.56 336 SER A N 1
ATOM 2663 C CA . SER A 1 336 ? 22.938 -77.312 -18.641 1 71.56 336 SER A CA 1
ATOM 2664 C C . SER A 1 336 ? 21.625 -76.625 -19.016 1 71.56 336 SER A C 1
ATOM 2666 O O . SER A 1 336 ? 21.062 -76.938 -20.078 1 71.56 336 SER A O 1
ATOM 2668 N N . TYR A 1 337 ? 21.031 -76 -18.109 1 86.25 337 TYR A N 1
ATOM 2669 C CA . TYR A 1 337 ? 19.828 -75.188 -18.25 1 86.25 337 TYR A CA 1
ATOM 2670 C C . TYR A 1 337 ? 20.156 -73.75 -18.516 1 86.25 337 TYR A C 1
ATOM 2672 O O . TYR A 1 337 ? 20.406 -72.938 -17.594 1 86.25 337 TYR A O 1
ATOM 2680 N N . THR A 1 338 ? 20.203 -73.5 -19.828 1 90.38 338 THR A N 1
ATOM 2681 C CA . THR A 1 338 ? 20.688 -72.188 -20.234 1 90.38 338 THR A CA 1
ATOM 2682 C C . THR A 1 338 ? 19.562 -71.312 -20.781 1 90.38 338 THR A C 1
ATOM 2684 O O . THR A 1 338 ? 18.641 -71.812 -21.422 1 90.38 338 THR A O 1
ATOM 2687 N N . VAL A 1 339 ? 19.562 -70.062 -20.484 1 92.94 339 VAL A N 1
ATOM 2688 C CA . VAL A 1 339 ? 18.656 -69.062 -21.031 1 92.94 339 VAL A CA 1
ATOM 2689 C C . VAL A 1 339 ? 19.453 -67.812 -21.469 1 92.94 339 VAL A C 1
ATOM 2691 O O . VAL A 1 339 ? 20.391 -67.375 -20.781 1 92.94 339 VAL A O 1
ATOM 2694 N N . LEU A 1 340 ? 19.125 -67.25 -22.625 1 93.19 340 LEU A N 1
ATOM 2695 C CA . LEU A 1 340 ? 19.859 -66.125 -23.188 1 93.19 340 LEU A CA 1
ATOM 2696 C C . LEU A 1 340 ? 19.016 -64.875 -23.125 1 93.19 340 LEU A C 1
ATOM 2698 O O . LEU A 1 340 ? 17.797 -64.938 -22.969 1 93.19 340 LEU A O 1
ATOM 2702 N N . GLY A 1 341 ? 19.672 -63.75 -23.172 1 92.81 341 GLY A N 1
ATOM 2703 C CA . GLY A 1 341 ? 18.984 -62.469 -23.375 1 92.81 341 GLY A CA 1
ATOM 2704 C C . GLY A 1 341 ? 18.453 -62.312 -24.797 1 92.81 341 GLY A C 1
ATOM 2705 O O . GLY A 1 341 ? 19.031 -62.875 -25.734 1 92.81 341 GLY A O 1
ATOM 2706 N N . ASP A 1 342 ? 17.469 -61.562 -24.922 1 90.81 342 ASP A N 1
ATOM 2707 C CA . ASP A 1 342 ? 16.797 -61.469 -26.203 1 90.81 342 ASP A CA 1
ATOM 2708 C C . ASP A 1 342 ? 17.406 -60.344 -27.047 1 90.81 342 ASP A C 1
ATOM 2710 O O . ASP A 1 342 ? 17.109 -60.219 -28.25 1 90.81 342 ASP A O 1
ATOM 2714 N N . SER A 1 343 ? 18.172 -59.469 -26.453 1 90.38 343 SER A N 1
ATOM 2715 C CA . SER A 1 343 ? 18.703 -58.312 -27.172 1 90.38 343 SER A CA 1
ATOM 2716 C C . SER A 1 343 ? 20.219 -58.406 -27.328 1 90.38 343 SER A C 1
ATOM 2718 O O . SER A 1 343 ? 20.938 -58.469 -26.328 1 90.38 343 SER A O 1
ATOM 2720 N N . PRO A 1 344 ? 20.656 -58.438 -28.547 1 91.12 344 PRO A N 1
ATOM 2721 C CA . PRO A 1 344 ? 22.109 -58.406 -28.734 1 91.12 344 PRO A CA 1
ATOM 2722 C C . PRO A 1 344 ? 22.766 -57.125 -28.281 1 91.12 344 PRO A C 1
ATOM 2724 O O . PRO A 1 344 ? 22.125 -56.062 -28.328 1 91.12 344 PRO A O 1
ATOM 2727 N N . ILE A 1 345 ? 23.984 -57.219 -27.844 1 90.81 345 ILE A N 1
ATOM 2728 C CA . ILE A 1 345 ? 24.734 -56.062 -27.344 1 90.81 345 ILE A CA 1
ATOM 2729 C C . ILE A 1 345 ? 25.25 -55.25 -28.531 1 90.81 345 ILE A C 1
ATOM 2731 O O . ILE A 1 345 ? 25.969 -55.75 -29.375 1 90.81 345 ILE A O 1
ATOM 2735 N N . SER A 1 346 ? 24.766 -54.031 -28.594 1 85.06 346 SER A N 1
ATOM 2736 C CA . SER A 1 346 ? 25.188 -53.156 -29.672 1 85.06 346 SER A CA 1
ATOM 2737 C C . SER A 1 346 ? 25.969 -51.938 -29.125 1 85.06 346 SER A C 1
ATOM 2739 O O . SER A 1 346 ? 26.734 -51.312 -29.844 1 85.06 346 SER A O 1
ATOM 2741 N N . ASP A 1 347 ? 25.875 -51.75 -27.922 1 83.75 347 ASP A N 1
ATOM 2742 C CA . ASP A 1 347 ? 26.5 -50.562 -27.312 1 83.75 347 ASP A CA 1
ATOM 2743 C C . ASP A 1 347 ? 27.969 -50.844 -26.969 1 83.75 347 ASP A C 1
ATOM 2745 O O . ASP A 1 347 ? 28.375 -52 -26.859 1 83.75 347 ASP A O 1
ATOM 2749 N N . ASP A 1 348 ? 28.672 -49.812 -26.797 1 84.44 348 ASP A N 1
ATOM 2750 C CA . ASP A 1 348 ? 30.078 -49.906 -26.469 1 84.44 348 ASP A CA 1
ATOM 2751 C C . ASP A 1 348 ? 30.297 -50.438 -25.047 1 84.44 348 ASP A C 1
ATOM 2753 O O . ASP A 1 348 ? 31.156 -51.281 -24.812 1 84.44 348 ASP A O 1
ATOM 2757 N N . GLU A 1 349 ? 29.531 -49.844 -24.203 1 90.25 349 GLU A N 1
ATOM 2758 C CA . GLU A 1 349 ? 29.594 -50.281 -22.797 1 90.25 349 GLU A CA 1
ATOM 2759 C C . GLU A 1 349 ? 28.219 -50.656 -22.266 1 90.25 349 GLU A C 1
ATOM 2761 O O . GLU A 1 349 ? 27.25 -49.906 -22.484 1 90.25 349 GLU A O 1
ATOM 2766 N N . ILE A 1 350 ? 28.188 -51.812 -21.625 1 92.06 350 ILE A N 1
ATOM 2767 C CA . ILE A 1 350 ? 26.906 -52.219 -21.062 1 92.06 350 ILE A CA 1
ATOM 2768 C C . ILE A 1 350 ? 27.109 -52.688 -19.625 1 92.06 350 ILE A C 1
ATOM 2770 O O . ILE A 1 350 ? 28.219 -53.031 -19.234 1 92.06 350 ILE A O 1
ATOM 2774 N N . TYR A 1 351 ? 26.062 -52.656 -18.953 1 92.94 351 TYR A N 1
ATOM 2775 C CA . TYR A 1 351 ? 26.047 -53.094 -17.562 1 92.94 351 TYR A CA 1
ATOM 2776 C C . TYR A 1 351 ? 24.703 -53.688 -17.172 1 92.94 351 TYR A C 1
ATOM 2778 O O . TYR A 1 351 ? 23.656 -53.156 -17.594 1 92.94 351 TYR A O 1
ATOM 2786 N N . TYR A 1 352 ? 24.688 -54.75 -16.484 1 93.31 352 TYR A N 1
ATOM 2787 C CA . TYR A 1 352 ? 23.484 -55.281 -15.883 1 93.31 352 TYR A CA 1
ATOM 2788 C C . TYR A 1 352 ? 23.812 -56.062 -14.617 1 93.31 352 TYR A C 1
ATOM 2790 O O . TYR A 1 352 ? 24.984 -56.344 -14.344 1 93.31 352 TYR A O 1
ATOM 2798 N N . GLU A 1 353 ? 22.797 -56.375 -13.844 1 94 353 GLU A N 1
ATOM 2799 C CA . GLU A 1 353 ? 23 -57.094 -12.578 1 94 353 GLU A CA 1
ATOM 2800 C C . GLU A 1 353 ? 22.094 -58.312 -12.492 1 94 353 GLU A C 1
ATOM 2802 O O . GLU A 1 353 ? 21.094 -58.406 -13.203 1 94 353 GLU A O 1
ATOM 2807 N N . VAL A 1 354 ? 22.516 -59.25 -11.625 1 95.44 354 VAL A N 1
ATOM 2808 C CA . VAL A 1 354 ? 21.75 -60.469 -11.453 1 95.44 354 VAL A CA 1
ATOM 2809 C C . VAL A 1 354 ? 21.656 -60.812 -9.969 1 95.44 354 VAL A C 1
ATOM 2811 O O . VAL A 1 354 ? 22.641 -60.719 -9.234 1 95.44 354 VAL A O 1
ATOM 2814 N N . THR A 1 355 ? 20.5 -61.125 -9.625 1 95.06 355 THR A N 1
ATOM 2815 C CA . THR A 1 355 ? 20.25 -61.625 -8.273 1 95.06 355 THR A CA 1
ATOM 2816 C C . THR A 1 355 ? 19.734 -63.062 -8.297 1 95.06 355 THR A C 1
ATOM 2818 O O . THR A 1 355 ? 18.781 -63.375 -9.023 1 95.06 355 THR A O 1
ATOM 2821 N N . ALA A 1 356 ? 20.375 -63.906 -7.559 1 93.38 356 ALA A N 1
ATOM 2822 C CA . ALA A 1 356 ? 19.922 -65.25 -7.449 1 93.38 356 ALA A CA 1
ATOM 2823 C C . ALA A 1 356 ? 19.156 -65.5 -6.152 1 93.38 356 ALA A C 1
ATOM 2825 O O . ALA A 1 356 ? 19.469 -64.938 -5.121 1 93.38 356 ALA A O 1
ATOM 2826 N N . ALA A 1 357 ? 18.156 -66.312 -6.297 1 91.88 357 ALA A N 1
ATOM 2827 C CA . ALA A 1 357 ? 17.422 -66.688 -5.086 1 91.88 357 ALA A CA 1
ATOM 2828 C C . ALA A 1 357 ? 18.344 -67.438 -4.098 1 91.88 357 ALA A C 1
ATOM 2830 O O . ALA A 1 357 ? 19.203 -68.188 -4.5 1 91.88 357 ALA A O 1
ATOM 2831 N N . PRO A 1 358 ? 18.172 -67.125 -2.838 1 85.88 358 PRO A N 1
ATOM 2832 C CA . PRO A 1 358 ? 19.062 -67.688 -1.831 1 85.88 358 PRO A CA 1
ATOM 2833 C C . PRO A 1 358 ? 19.047 -69.25 -1.849 1 85.88 358 PRO A C 1
ATOM 2835 O O . PRO A 1 358 ? 20.031 -69.875 -1.475 1 85.88 358 PRO A O 1
ATOM 2838 N N . ASP A 1 359 ? 18 -69.812 -2.305 1 83 359 ASP A N 1
ATOM 2839 C CA . ASP A 1 359 ? 17.875 -71.25 -2.256 1 83 359 ASP A CA 1
ATOM 2840 C C . ASP A 1 359 ? 18.344 -71.875 -3.566 1 83 359 ASP A C 1
ATOM 2842 O O . ASP A 1 359 ? 18.188 -73.062 -3.768 1 83 359 ASP A O 1
ATOM 2846 N N . SER A 1 360 ? 18.969 -71.062 -4.395 1 88 360 SER A N 1
ATOM 2847 C CA . SER A 1 360 ? 19.406 -71.625 -5.668 1 88 360 SER A CA 1
ATOM 2848 C C . SER A 1 360 ? 20.641 -72.5 -5.484 1 88 360 SER A C 1
ATOM 2850 O O . SER A 1 360 ? 21.594 -72.125 -4.797 1 88 360 SER A O 1
ATOM 2852 N N . LYS A 1 361 ? 20.688 -73.688 -6.043 1 88.12 361 LYS A N 1
ATOM 2853 C CA . LYS A 1 361 ? 21.797 -74.625 -5.883 1 88.12 361 LYS A CA 1
ATOM 2854 C C . LYS A 1 361 ? 22.938 -74.312 -6.84 1 88.12 361 LYS A C 1
ATOM 2856 O O . LYS A 1 361 ? 24.094 -74.25 -6.434 1 88.12 361 LYS A O 1
ATOM 2861 N N . THR A 1 362 ? 22.594 -74.188 -8.062 1 90.25 362 THR A N 1
ATOM 2862 C CA . THR A 1 362 ? 23.609 -73.812 -9.047 1 90.25 362 THR A CA 1
ATOM 2863 C C . THR A 1 362 ? 23.094 -72.812 -10.031 1 90.25 362 THR A C 1
ATOM 2865 O O . THR A 1 362 ? 21.938 -72.875 -10.477 1 90.25 362 THR A O 1
ATOM 2868 N N . TYR A 1 363 ? 23.906 -71.812 -10.328 1 93 363 TYR A N 1
ATOM 2869 C CA . TYR A 1 363 ? 23.578 -70.812 -11.383 1 93 363 TYR A CA 1
ATOM 2870 C C . TYR A 1 363 ? 24.844 -70.25 -11.992 1 93 363 TYR A C 1
ATOM 2872 O O . TYR A 1 363 ? 25.922 -70.312 -11.391 1 93 363 TYR A O 1
ATOM 2880 N N . SER A 1 364 ? 24.75 -69.75 -13.195 1 94.06 364 SER A N 1
ATOM 2881 C CA . SER A 1 364 ? 25.828 -69.125 -13.891 1 94.06 364 SER A CA 1
ATOM 2882 C C . SER A 1 364 ? 25.375 -67.75 -14.461 1 94.06 364 SER A C 1
ATOM 2884 O O . SER A 1 364 ? 24.219 -67.625 -14.875 1 94.06 364 SER A O 1
ATOM 2886 N N . VAL A 1 365 ? 26.234 -66.812 -14.383 1 95.62 365 VAL A N 1
ATOM 2887 C CA . VAL A 1 365 ? 25.984 -65.438 -14.906 1 95.62 365 VAL A CA 1
ATOM 2888 C C . VAL A 1 365 ? 27.125 -65.062 -15.836 1 95.62 365 VAL A C 1
ATOM 2890 O O . VAL A 1 365 ? 28.297 -65.125 -15.445 1 95.62 365 VAL A O 1
ATOM 2893 N N . GLY A 1 366 ? 26.734 -64.625 -17.047 1 95.19 366 GLY A N 1
ATOM 2894 C CA . GLY A 1 366 ? 27.828 -64.25 -17.906 1 95.19 366 GLY A CA 1
ATOM 2895 C C . GLY A 1 366 ? 27.359 -63.75 -19.266 1 95.19 366 GLY A C 1
ATOM 2896 O O . GLY A 1 366 ? 26.281 -63.156 -19.391 1 95.19 366 GLY A O 1
ATOM 2897 N N . LEU A 1 367 ? 28.312 -63.812 -20.266 1 95.25 367 LEU A N 1
ATOM 2898 C CA . LEU A 1 367 ? 28.125 -63.375 -21.656 1 95.25 367 LEU A CA 1
ATOM 2899 C C . LEU A 1 367 ? 28.469 -64.5 -22.625 1 95.25 367 LEU A C 1
ATOM 2901 O O . LEU A 1 367 ? 29.375 -65.312 -22.375 1 95.25 367 LEU A O 1
ATOM 2905 N N . THR A 1 368 ? 27.703 -64.625 -23.672 1 93.31 368 THR A N 1
ATOM 2906 C CA . THR A 1 368 ? 27.938 -65.688 -24.656 1 93.31 368 THR A CA 1
ATOM 2907 C C . THR A 1 368 ? 27.562 -65.188 -26.062 1 93.31 368 THR A C 1
ATOM 2909 O O . THR A 1 368 ? 26.891 -64.188 -26.219 1 93.31 368 THR A O 1
ATOM 2912 N N . SER A 1 369 ? 28.094 -65.938 -27.016 1 91.44 369 SER A N 1
ATOM 2913 C CA . SER A 1 369 ? 27.625 -65.812 -28.391 1 91.44 369 SER A CA 1
ATOM 2914 C C . SER A 1 369 ? 26.188 -66.25 -28.547 1 91.44 369 SER A C 1
ATOM 2916 O O . SER A 1 369 ? 25.75 -67.188 -27.906 1 91.44 369 SER A O 1
ATOM 2918 N N . ARG A 1 370 ? 25.484 -65.5 -29.375 1 88.31 370 ARG A N 1
ATOM 2919 C CA . ARG A 1 370 ? 24.062 -65.812 -29.578 1 88.31 370 ARG A CA 1
ATOM 2920 C C . ARG A 1 370 ? 23.859 -67.188 -30.188 1 88.31 370 ARG A C 1
ATOM 2922 O O . ARG A 1 370 ? 22.766 -67.75 -30.109 1 88.31 370 ARG A O 1
ATOM 2929 N N . SER A 1 371 ? 24.812 -67.75 -30.688 1 82.56 371 SER A N 1
ATOM 2930 C CA . SER A 1 371 ? 24.703 -69 -31.438 1 82.56 371 SER A CA 1
ATOM 2931 C C . SER A 1 371 ? 24.719 -70.25 -30.5 1 82.56 371 SER A C 1
ATOM 2933 O O . SER A 1 371 ? 24.516 -71.375 -30.938 1 82.56 371 SER A O 1
ATOM 2935 N N . ILE A 1 372 ? 24.953 -70 -29.203 1 81.38 372 ILE A N 1
ATOM 2936 C CA . ILE A 1 372 ? 25.047 -71.188 -28.297 1 81.38 372 ILE A CA 1
ATOM 2937 C C . ILE A 1 372 ? 23.672 -71.812 -28.172 1 81.38 372 ILE A C 1
ATOM 2939 O O . ILE A 1 372 ? 22.641 -71.125 -28.234 1 81.38 372 ILE A O 1
ATOM 2943 N N . SER A 1 373 ? 23.672 -73.062 -28.109 1 77.62 373 SER A N 1
ATOM 2944 C CA . SER A 1 373 ? 22.422 -73.812 -28 1 77.62 373 SER A CA 1
ATOM 2945 C C . SER A 1 373 ? 21.859 -73.812 -26.594 1 77.62 373 SER A C 1
ATOM 2947 O O . SER A 1 373 ? 22.609 -73.562 -25.625 1 77.62 373 SER A O 1
ATOM 2949 N N . ARG A 1 374 ? 20.562 -74 -26.438 1 77.19 374 ARG A N 1
ATOM 2950 C CA . ARG A 1 374 ? 19.875 -74 -25.156 1 77.19 374 ARG A CA 1
ATOM 2951 C C . ARG A 1 374 ? 20.391 -75.188 -24.266 1 77.19 374 ARG A C 1
ATOM 2953 O O . ARG A 1 374 ? 20.188 -75.188 -23.062 1 77.19 374 ARG A O 1
ATOM 2960 N N . TYR A 1 375 ? 21.125 -76.125 -24.844 1 78.94 375 TYR A N 1
ATOM 2961 C CA . TYR A 1 375 ? 21.625 -77.25 -24.094 1 78.94 375 TYR A CA 1
ATOM 2962 C C . TYR A 1 375 ? 23.109 -77.062 -23.766 1 78.94 375 TYR A C 1
ATOM 2964 O O . TYR A 1 375 ? 23.672 -77.875 -23.031 1 78.94 375 TYR A O 1
ATOM 2972 N N . ASP A 1 376 ? 23.625 -76.062 -24.328 1 82.75 376 ASP A N 1
ATOM 2973 C CA . ASP A 1 376 ? 25.047 -75.812 -24.094 1 82.75 376 ASP A CA 1
ATOM 2974 C C . ASP A 1 376 ? 25.281 -75.188 -22.719 1 82.75 376 ASP A C 1
ATOM 2976 O O . ASP A 1 376 ? 24.469 -74.375 -22.266 1 82.75 376 ASP A O 1
ATOM 2980 N N . GLN A 1 377 ? 26.328 -75.625 -22.078 1 86.06 377 GLN A N 1
ATOM 2981 C CA . GLN A 1 377 ? 26.734 -75 -20.812 1 86.06 377 GLN A CA 1
ATOM 2982 C C . GLN A 1 377 ? 27.531 -73.75 -21.062 1 86.06 377 GLN A C 1
ATOM 2984 O O . GLN A 1 377 ? 28.516 -73.75 -21.797 1 86.06 377 GLN A O 1
ATOM 2989 N N . ILE A 1 378 ? 27.062 -72.688 -20.359 1 89.81 378 ILE A N 1
ATOM 2990 C CA . ILE A 1 378 ? 27.797 -71.438 -20.453 1 89.81 378 ILE A CA 1
ATOM 2991 C C . ILE A 1 378 ? 29.172 -71.625 -19.812 1 89.81 378 ILE A C 1
ATOM 2993 O O . ILE A 1 378 ? 29.297 -72.188 -18.719 1 89.81 378 ILE A O 1
ATOM 2997 N N . GLY A 1 379 ? 30.234 -71.188 -20.484 1 90.88 379 GLY A N 1
ATOM 2998 C CA . GLY A 1 379 ? 31.594 -71.25 -19.969 1 90.88 379 GLY A CA 1
ATOM 2999 C C . GLY A 1 379 ? 32.375 -72.438 -20.562 1 90.88 379 GLY A C 1
ATOM 3000 O O . GLY A 1 379 ? 33.594 -72.5 -20.453 1 90.88 379 GLY A O 1
ATOM 3001 N N . ARG A 1 380 ? 31.672 -73.438 -21.125 1 87.94 380 ARG A N 1
ATOM 3002 C CA . ARG A 1 380 ? 32.312 -74.625 -21.688 1 87.94 380 ARG A CA 1
ATOM 3003 C C . ARG A 1 380 ? 32.875 -74.312 -23.078 1 87.94 380 ARG A C 1
ATOM 3005 O O . ARG A 1 380 ? 33.875 -74.938 -23.484 1 87.94 380 ARG A O 1
ATOM 3012 N N . THR A 1 381 ? 32.219 -73.5 -23.812 1 85.38 381 THR A N 1
ATOM 3013 C CA . THR A 1 381 ? 32.625 -73.188 -25.188 1 85.38 381 THR A CA 1
ATOM 3014 C C . THR A 1 381 ? 33.562 -71.938 -25.219 1 85.38 381 THR A C 1
ATOM 3016 O O . THR A 1 381 ? 33.531 -71.125 -24.297 1 85.38 381 THR A O 1
ATOM 3019 N N . PRO A 1 382 ? 34.344 -71.812 -26.266 1 88.5 382 PRO A N 1
ATOM 3020 C CA . PRO A 1 382 ? 35.25 -70.688 -26.359 1 88.5 382 PRO A CA 1
ATOM 3021 C C . PRO A 1 382 ? 34.531 -69.375 -26.578 1 88.5 382 PRO A C 1
ATOM 3023 O O . PRO A 1 382 ? 35.125 -68.312 -26.438 1 88.5 382 PRO A O 1
ATOM 3026 N N . ASN A 1 383 ? 33.312 -69.438 -26.828 1 90.25 383 ASN A N 1
ATOM 3027 C CA . ASN A 1 383 ? 32.594 -68.188 -27.094 1 90.25 383 ASN A CA 1
ATOM 3028 C C . ASN A 1 383 ? 31.641 -67.875 -25.938 1 90.25 383 ASN A C 1
ATOM 3030 O O . ASN A 1 383 ? 30.625 -67.188 -26.141 1 90.25 383 ASN A O 1
ATOM 3034 N N . SER A 1 384 ? 31.906 -68.375 -24.766 1 93.44 384 SER A N 1
ATOM 3035 C CA . SER A 1 384 ? 31.094 -68.062 -23.594 1 93.44 384 SER A CA 1
ATOM 3036 C C . SER A 1 384 ? 31.969 -67.812 -22.375 1 93.44 384 SER A C 1
ATOM 3038 O O . SER A 1 384 ? 32.969 -68.5 -22.188 1 93.44 384 SER A O 1
ATOM 3040 N N . TRP A 1 385 ? 31.719 -66.812 -21.516 1 95.12 385 TRP A N 1
ATOM 3041 C CA . TRP A 1 385 ? 32.375 -66.438 -20.281 1 95.12 385 TRP A CA 1
ATOM 3042 C C . TRP A 1 385 ? 31.391 -66.312 -19.125 1 95.12 385 TRP A C 1
ATOM 3044 O O . TRP A 1 385 ? 30.344 -65.625 -19.281 1 95.12 385 TRP A O 1
ATOM 3054 N N . CYS A 1 386 ? 31.641 -66.875 -17.969 1 96 386 CYS A N 1
ATOM 3055 C CA . CYS A 1 386 ? 30.656 -66.75 -16.906 1 96 386 CYS A CA 1
ATOM 3056 C C . CYS A 1 386 ? 31.297 -66.938 -15.539 1 96 386 CYS A C 1
ATOM 3058 O O . CYS A 1 386 ? 32.438 -67.375 -15.445 1 96 386 CYS A O 1
ATOM 3060 N N . ILE A 1 387 ? 30.609 -66.438 -14.555 1 95.06 387 ILE A N 1
ATOM 3061 C CA . ILE A 1 387 ? 30.828 -66.875 -13.172 1 95.06 387 ILE A CA 1
ATOM 3062 C C . ILE A 1 387 ? 29.859 -68 -12.812 1 95.06 387 ILE A C 1
ATOM 3064 O O . ILE A 1 387 ? 28.656 -67.875 -13.086 1 95.06 387 ILE A O 1
ATOM 3068 N N . PHE A 1 388 ? 30.406 -69.062 -12.328 1 92.75 388 PHE A N 1
ATOM 3069 C CA . PHE A 1 388 ? 29.625 -70.188 -11.953 1 92.75 388 PHE A CA 1
ATOM 3070 C C . PHE A 1 388 ? 29.578 -70.375 -10.438 1 92.75 388 PHE A C 1
ATOM 3072 O O . PHE A 1 388 ? 30.609 -70.375 -9.773 1 92.75 388 PHE A O 1
ATOM 3079 N N . VAL A 1 389 ? 28.391 -70.5 -9.961 1 92.25 389 VAL A N 1
ATOM 3080 C CA . VAL A 1 389 ? 28.172 -70.625 -8.523 1 92.25 389 VAL A CA 1
ATOM 3081 C C . VAL A 1 389 ? 27.391 -71.938 -8.273 1 92.25 389 VAL A C 1
ATOM 3083 O O . VAL A 1 389 ? 26.359 -72.188 -8.898 1 92.25 389 VAL A O 1
ATOM 3086 N N . SER A 1 390 ? 27.875 -72.812 -7.379 1 89.25 390 SER A N 1
ATOM 3087 C CA . SER A 1 390 ? 27.172 -74 -7.008 1 89.25 390 SER A CA 1
ATOM 3088 C C . SER A 1 390 ? 27.281 -74.312 -5.508 1 89.25 390 SER A C 1
ATOM 3090 O O . SER A 1 390 ? 28.344 -74.062 -4.914 1 89.25 390 SER A O 1
ATOM 3092 N N . SER A 1 391 ? 26.234 -74.625 -4.891 1 83.5 391 SER A N 1
ATOM 3093 C CA . SER A 1 391 ? 26.234 -75 -3.482 1 83.5 391 SER A CA 1
ATOM 3094 C C . SER A 1 391 ? 25.703 -76.375 -3.301 1 83.5 391 SER A C 1
ATOM 3096 O O . SER A 1 391 ? 25.281 -76.75 -2.207 1 83.5 391 SER A O 1
ATOM 3098 N N . TRP A 1 392 ? 25.609 -77.188 -4.25 1 77.75 392 TRP A N 1
ATOM 3099 C CA . TRP A 1 392 ? 25.031 -78.5 -4.219 1 77.75 392 TRP A CA 1
ATOM 3100 C C . TRP A 1 392 ? 25.906 -79.5 -3.434 1 77.75 392 TRP A C 1
ATOM 3102 O O . TRP A 1 392 ? 25.5 -80 -2.391 1 77.75 392 TRP A O 1
ATOM 3112 N N . ILE A 1 393 ? 27 -79.938 -4.109 1 70.69 393 ILE A N 1
ATOM 3113 C CA . ILE A 1 393 ? 27.891 -80.875 -3.455 1 70.69 393 ILE A CA 1
ATOM 3114 C C . ILE A 1 393 ? 29.016 -80.125 -2.732 1 70.69 393 ILE A C 1
ATOM 3116 O O . ILE A 1 393 ? 29.234 -80.312 -1.538 1 70.69 393 ILE A O 1
ATOM 3120 N N . GLN A 1 394 ? 29.625 -79.25 -3.404 1 77 394 GLN A N 1
ATOM 3121 C CA . GLN A 1 394 ? 30.656 -78.312 -2.893 1 77 394 GLN A CA 1
ATOM 3122 C C . GLN A 1 394 ? 30.406 -76.875 -3.334 1 77 394 GLN A C 1
ATOM 3124 O O . GLN A 1 394 ? 29.891 -76.625 -4.43 1 77 394 GLN A O 1
ATOM 3129 N N . ASN A 1 395 ? 30.656 -76.062 -2.342 1 82.94 395 ASN A N 1
ATOM 3130 C CA . ASN A 1 395 ? 30.562 -74.625 -2.713 1 82.94 395 ASN A CA 1
ATOM 3131 C C . ASN A 1 395 ? 31.609 -74.25 -3.768 1 82.94 395 ASN A C 1
ATOM 3133 O O . ASN A 1 395 ? 32.812 -74.375 -3.533 1 82.94 395 ASN A O 1
ATOM 3137 N N . THR A 1 396 ? 31.062 -74 -4.918 1 87.56 396 THR A N 1
ATOM 3138 C CA . THR A 1 396 ? 31.953 -73.625 -6.023 1 87.56 396 THR A CA 1
ATOM 3139 C C . THR A 1 396 ? 31.688 -72.188 -6.469 1 87.56 396 THR A C 1
ATOM 3141 O O . THR A 1 396 ? 30.547 -71.812 -6.68 1 87.56 396 THR A O 1
ATOM 3144 N N . PHE A 1 397 ? 32.625 -71.5 -6.41 1 92.31 397 PHE A N 1
ATOM 3145 C CA . PHE A 1 397 ? 32.625 -70.125 -6.918 1 92.31 397 PHE A CA 1
ATOM 3146 C C . PHE A 1 397 ? 33.812 -69.875 -7.848 1 92.31 397 PHE A C 1
ATOM 3148 O O . PHE A 1 397 ? 34.938 -69.688 -7.391 1 92.31 397 PHE A O 1
ATOM 3155 N N . VAL A 1 398 ? 33.5 -70 -9.156 1 93.12 398 VAL A N 1
ATOM 3156 C CA . VAL A 1 398 ? 34.625 -70 -10.094 1 93.12 398 VAL A CA 1
ATOM 3157 C C . VAL A 1 398 ? 34.281 -69.188 -11.336 1 93.12 398 VAL A C 1
ATOM 3159 O O . VAL A 1 398 ? 33.094 -68.938 -11.641 1 93.12 398 VAL A O 1
ATOM 3162 N N . ALA A 1 399 ? 35.25 -68.75 -11.992 1 94.81 399 ALA A N 1
ATOM 3163 C CA . ALA A 1 399 ? 35.125 -68.125 -13.328 1 94.81 399 ALA A CA 1
ATOM 3164 C C . ALA A 1 399 ? 35.406 -69.188 -14.406 1 94.81 399 ALA A C 1
ATOM 3166 O O . ALA A 1 399 ? 36.375 -69.938 -14.32 1 94.81 399 ALA A O 1
ATOM 3167 N N . LYS A 1 400 ? 34.531 -69.25 -15.305 1 94.62 400 LYS A N 1
ATOM 3168 C CA . LYS A 1 400 ? 34.656 -70.312 -16.312 1 94.62 400 LYS A CA 1
ATOM 3169 C C . LYS A 1 400 ? 34.719 -69.75 -17.719 1 94.62 400 LYS A C 1
ATOM 3171 O O . LYS A 1 400 ? 34 -68.812 -18.031 1 94.62 400 LYS A O 1
ATOM 3176 N N . HIS A 1 401 ? 35.625 -70.25 -18.594 1 93.62 401 HIS A N 1
ATOM 3177 C CA . HIS A 1 401 ? 35.75 -69.938 -20.016 1 93.62 401 HIS A CA 1
ATOM 3178 C C . HIS A 1 401 ? 36.5 -71.062 -20.75 1 93.62 401 HIS A C 1
ATOM 3180 O O . HIS A 1 401 ? 37.562 -71.5 -20.328 1 93.62 401 HIS A O 1
ATOM 3186 N N . ASN A 1 402 ? 35.906 -71.5 -21.828 1 90.56 402 ASN A N 1
ATOM 3187 C CA . ASN A 1 402 ? 36.531 -72.5 -22.672 1 90.56 402 ASN A CA 1
ATOM 3188 C C . ASN A 1 402 ? 36.938 -73.688 -21.859 1 90.56 402 ASN A C 1
ATOM 3190 O O . ASN A 1 402 ? 38.094 -74.188 -21.984 1 90.56 402 ASN A O 1
ATOM 3194 N N . ASN A 1 403 ? 36.094 -74.125 -20.984 1 87.62 403 ASN A N 1
ATOM 3195 C CA . ASN A 1 403 ? 36.219 -75.312 -20.141 1 87.62 403 ASN A CA 1
ATOM 3196 C C . ASN A 1 403 ? 37.375 -75.125 -19.141 1 87.62 403 ASN A C 1
ATOM 3198 O O . ASN A 1 403 ? 37.844 -76.125 -18.609 1 87.62 403 ASN A O 1
ATOM 3202 N N . LYS A 1 404 ? 37.906 -73.938 -18.984 1 91.94 404 LYS A N 1
ATOM 3203 C CA . LYS A 1 404 ? 38.875 -73.625 -17.938 1 91.94 404 LYS A CA 1
ATOM 3204 C C . LYS A 1 404 ? 38.188 -72.938 -16.766 1 91.94 404 LYS A C 1
ATOM 3206 O O . LYS A 1 404 ? 37.312 -72.125 -16.953 1 91.94 404 LYS A O 1
ATOM 3211 N N . MET A 1 405 ? 38.625 -73.375 -15.547 1 91.25 405 MET A N 1
ATOM 3212 C CA . MET A 1 405 ? 38 -72.812 -14.344 1 91.25 405 MET A CA 1
ATOM 3213 C C . MET A 1 405 ? 39.031 -72.125 -13.453 1 91.25 405 MET A C 1
ATOM 3215 O O . MET A 1 405 ? 40.156 -72.688 -13.305 1 91.25 405 MET A O 1
ATOM 3219 N N . LYS A 1 406 ? 38.719 -71 -13.078 1 92.25 406 LYS A N 1
ATOM 3220 C CA . LYS A 1 406 ? 39.562 -70.312 -12.078 1 92.25 406 LYS A CA 1
ATOM 3221 C C . LYS A 1 406 ? 38.781 -70.062 -10.789 1 92.25 406 LYS A C 1
ATOM 3223 O O . LYS A 1 406 ? 37.719 -69.438 -10.789 1 92.25 406 LYS A O 1
ATOM 3228 N N . ASN A 1 407 ? 39.312 -70.625 -9.703 1 90.06 407 ASN A N 1
ATOM 3229 C CA . ASN A 1 407 ? 38.656 -70.438 -8.398 1 90.06 407 ASN A CA 1
ATOM 3230 C C . ASN A 1 407 ? 38.75 -69 -7.918 1 90.06 407 ASN A C 1
ATOM 3232 O O . ASN A 1 407 ? 39.812 -68.375 -7.969 1 90.06 407 ASN A O 1
ATOM 3236 N N . LEU A 1 408 ? 37.656 -68.5 -7.605 1 89.56 408 LEU A N 1
ATOM 3237 C CA . LEU A 1 408 ? 37.594 -67.125 -7.113 1 89.56 408 LEU A CA 1
ATOM 3238 C C . LEU A 1 408 ? 37.688 -67.125 -5.594 1 89.56 408 LEU A C 1
ATOM 3240 O O . LEU A 1 408 ? 37.094 -67.938 -4.91 1 89.56 408 LEU A O 1
ATOM 3244 N N . GLU A 1 409 ? 38.812 -66.438 -5.062 1 72.69 409 GLU A N 1
ATOM 3245 C CA . GLU A 1 409 ? 39.125 -66.438 -3.641 1 72.69 409 GLU A CA 1
ATOM 3246 C C . GLU A 1 409 ? 38.094 -65.625 -2.852 1 72.69 409 GLU A C 1
ATOM 3248 O O . GLU A 1 409 ? 38.312 -65.312 -1.67 1 72.69 409 GLU A O 1
ATOM 3253 N N . ALA A 1 410 ? 36.906 -65.562 -3.256 1 64.88 410 ALA A N 1
ATOM 3254 C CA . ALA A 1 410 ? 36 -64.75 -2.432 1 64.88 410 ALA A CA 1
ATOM 3255 C C . ALA A 1 410 ? 35.312 -65.625 -1.369 1 64.88 410 ALA A C 1
ATOM 3257 O O . ALA A 1 410 ? 34.969 -66.75 -1.621 1 64.88 410 ALA A O 1
ATOM 3258 N N . THR A 1 411 ? 35.375 -65.25 -0.161 1 63.72 411 THR A N 1
ATOM 3259 C CA . THR A 1 411 ? 34.812 -65.938 1.007 1 63.72 411 THR A CA 1
ATOM 3260 C C . THR A 1 411 ? 33.312 -66.125 0.86 1 63.72 411 THR A C 1
ATOM 3262 O O . THR A 1 411 ? 32.75 -67.125 1.322 1 63.72 411 THR A O 1
ATOM 3265 N N . LYS A 1 412 ? 32.625 -65.125 0.251 1 82.19 412 LYS A N 1
ATOM 3266 C CA . LYS A 1 412 ? 31.172 -65.25 0.176 1 82.19 412 LYS A CA 1
ATOM 3267 C C . LYS A 1 412 ? 30.672 -64.875 -1.216 1 82.19 412 LYS A C 1
ATOM 3269 O O . LYS A 1 412 ? 31.172 -63.938 -1.832 1 82.19 412 LYS A O 1
ATOM 3274 N N . VAL A 1 413 ? 29.781 -65.688 -1.71 1 88.62 413 VAL A N 1
ATOM 3275 C CA . VAL A 1 413 ? 29.141 -65.438 -2.984 1 88.62 413 VAL A CA 1
ATOM 3276 C C . VAL A 1 413 ? 28.281 -64.188 -2.867 1 88.62 413 VAL A C 1
ATOM 3278 O O . VAL A 1 413 ? 27.469 -64.062 -1.954 1 88.62 413 VAL A O 1
ATOM 3281 N N . PRO A 1 414 ? 28.516 -63.188 -3.689 1 90.69 414 PRO A N 1
ATOM 3282 C CA . PRO A 1 414 ? 27.719 -61.938 -3.631 1 90.69 414 PRO A CA 1
ATOM 3283 C C . PRO A 1 414 ? 26.234 -62.188 -3.889 1 90.69 414 PRO A C 1
ATOM 3285 O O . PRO A 1 414 ? 25.875 -63.031 -4.688 1 90.69 414 PRO A O 1
ATOM 3288 N N . ALA A 1 415 ? 25.438 -61.438 -3.168 1 89.5 415 ALA A N 1
ATOM 3289 C CA . ALA A 1 415 ? 24 -61.531 -3.365 1 89.5 415 ALA A CA 1
ATOM 3290 C C . ALA A 1 415 ? 23.594 -61 -4.738 1 89.5 415 ALA A C 1
ATOM 3292 O O . ALA A 1 415 ? 22.641 -61.469 -5.344 1 89.5 415 ALA A O 1
ATOM 3293 N N . ARG A 1 416 ? 24.328 -60.031 -5.199 1 94.19 416 ARG A N 1
ATOM 3294 C CA . ARG A 1 416 ? 24.094 -59.406 -6.5 1 94.19 416 ARG A CA 1
ATOM 3295 C C . ARG A 1 416 ? 25.391 -59.281 -7.285 1 94.19 416 ARG A C 1
ATOM 3297 O O . ARG A 1 416 ? 26.391 -58.75 -6.781 1 94.19 416 ARG A O 1
ATOM 3304 N N . ILE A 1 417 ? 25.344 -59.844 -8.484 1 94.44 417 ILE A N 1
ATOM 3305 C CA . ILE A 1 417 ? 26.531 -59.812 -9.328 1 94.44 417 ILE A CA 1
ATOM 3306 C C . ILE A 1 417 ? 26.312 -58.844 -10.484 1 94.44 417 ILE A C 1
ATOM 3308 O O . ILE A 1 417 ? 25.328 -58.938 -11.219 1 94.44 417 ILE A O 1
ATOM 3312 N N . GLY A 1 418 ? 27.219 -57.906 -10.57 1 95.12 418 GLY A N 1
ATOM 3313 C CA . GLY A 1 418 ? 27.219 -57 -11.688 1 95.12 418 GLY A CA 1
ATOM 3314 C C . GLY A 1 418 ? 28.109 -57.406 -12.828 1 95.12 418 GLY A C 1
ATOM 3315 O O . GLY A 1 418 ? 29.203 -57.938 -12.602 1 95.12 418 GLY A O 1
ATOM 3316 N N . VAL A 1 419 ? 27.594 -57.219 -14.008 1 95.94 419 VAL A N 1
ATOM 3317 C CA . VAL A 1 419 ? 28.359 -57.625 -15.195 1 95.94 419 VAL A CA 1
ATOM 3318 C C . VAL A 1 419 ? 28.609 -56.375 -16.062 1 95.94 419 VAL A C 1
ATOM 3320 O O . VAL A 1 419 ? 27.672 -55.688 -16.469 1 95.94 419 VAL A O 1
ATOM 3323 N N . TYR A 1 420 ? 29.812 -56.062 -16.312 1 95.56 420 TYR A N 1
ATOM 3324 C CA . TYR A 1 420 ? 30.219 -54.969 -17.172 1 95.56 420 TYR A CA 1
ATOM 3325 C C . TYR A 1 420 ? 30.969 -55.469 -18.406 1 95.56 420 TYR A C 1
ATOM 3327 O O . TYR A 1 420 ? 31.875 -56.281 -18.281 1 95.56 420 TYR A O 1
ATOM 3335 N N . TYR A 1 421 ? 30.562 -55.031 -19.531 1 94.75 421 TYR A N 1
ATOM 3336 C CA . TYR A 1 421 ? 31.203 -55.438 -20.781 1 94.75 421 TYR A CA 1
ATOM 3337 C C . TYR A 1 421 ? 31.516 -54.219 -21.656 1 94.75 421 TYR A C 1
ATOM 3339 O O . TYR A 1 421 ? 30.656 -53.375 -21.859 1 94.75 421 TYR A O 1
ATOM 3347 N N . ASN A 1 422 ? 32.688 -54.125 -22.062 1 92.81 422 ASN A N 1
ATOM 3348 C CA . ASN A 1 422 ? 33.125 -53.125 -23.031 1 92.81 422 ASN A CA 1
ATOM 3349 C C . ASN A 1 422 ? 33.5 -53.75 -24.359 1 92.81 422 ASN A C 1
ATOM 3351 O O . ASN A 1 422 ? 34.531 -54.438 -24.469 1 92.81 422 ASN A O 1
ATOM 3355 N N . SER A 1 423 ? 32.75 -53.5 -25.328 1 89.31 423 SER A N 1
ATOM 3356 C CA . SER A 1 423 ? 32.906 -54.156 -26.609 1 89.31 423 SER A CA 1
ATOM 3357 C C . SER A 1 423 ? 34.125 -53.625 -27.359 1 89.31 423 SER A C 1
ATOM 3359 O O . SER A 1 423 ? 34.719 -54.281 -28.203 1 89.31 423 SER A O 1
ATOM 3361 N N . GLN A 1 424 ? 34.469 -52.469 -27.125 1 88.19 424 GLN A N 1
ATOM 3362 C CA . GLN A 1 424 ? 35.594 -51.844 -27.797 1 88.19 424 GLN A CA 1
ATOM 3363 C C . GLN A 1 424 ? 36.906 -52.438 -27.281 1 88.19 424 GLN A C 1
ATOM 3365 O O . GLN A 1 424 ? 37.812 -52.75 -28.062 1 88.19 424 GLN A O 1
ATOM 3370 N N . LEU A 1 425 ? 36.875 -52.625 -26 1 88.81 425 LEU A N 1
ATOM 3371 C CA . LEU A 1 425 ? 38.125 -53.125 -25.391 1 88.81 425 LEU A CA 1
ATOM 3372 C C . LEU A 1 425 ? 38.062 -54.625 -25.234 1 88.81 425 LEU A C 1
ATOM 3374 O O . LEU A 1 425 ? 39.062 -55.25 -24.828 1 88.81 425 LEU A O 1
ATOM 3378 N N . ASN A 1 426 ? 37 -55.219 -25.516 1 90.62 426 ASN A N 1
ATOM 3379 C CA . ASN A 1 426 ? 36.781 -56.656 -25.375 1 90.62 426 ASN A CA 1
ATOM 3380 C C . ASN A 1 426 ? 37.094 -57.094 -23.953 1 90.62 426 ASN A C 1
ATOM 3382 O O . ASN A 1 426 ? 37.844 -58.062 -23.75 1 90.62 426 ASN A O 1
ATOM 3386 N N . PHE A 1 427 ? 36.562 -56.406 -23.156 1 92.25 427 PHE A N 1
ATOM 3387 C CA . PHE A 1 427 ? 36.844 -56.562 -21.734 1 92.25 427 PHE A CA 1
ATOM 3388 C C . PHE A 1 427 ? 35.562 -56.844 -20.969 1 92.25 427 PHE A C 1
ATOM 3390 O O . PHE A 1 427 ? 34.562 -56.125 -21.109 1 92.25 427 PHE A O 1
ATOM 3397 N N . LEU A 1 428 ? 35.531 -57.969 -20.188 1 95 428 LEU A N 1
ATOM 3398 C CA . LEU A 1 428 ? 34.375 -58.375 -19.375 1 95 428 LEU A CA 1
ATOM 3399 C C . LEU A 1 428 ? 34.781 -58.469 -17.891 1 95 428 LEU A C 1
ATOM 3401 O O . LEU A 1 428 ? 35.781 -59.094 -17.547 1 95 428 LEU A O 1
ATOM 3405 N N . SER A 1 429 ? 33.969 -57.719 -17.125 1 95 429 SER A N 1
ATOM 3406 C CA . SER A 1 429 ? 34.281 -57.75 -15.688 1 95 429 SER A CA 1
ATOM 3407 C C . SER A 1 429 ? 33.031 -58.031 -14.867 1 95 429 SER A C 1
ATOM 3409 O O . SER A 1 429 ? 31.922 -57.594 -15.227 1 95 429 SER A O 1
ATOM 3411 N N . PHE A 1 430 ? 33.188 -58.75 -13.812 1 95.44 430 PHE A N 1
ATOM 3412 C CA . PHE A 1 430 ? 32.125 -59.062 -12.867 1 95.44 430 PHE A CA 1
ATOM 3413 C C . PHE A 1 430 ? 32.375 -58.375 -11.531 1 95.44 430 PHE A C 1
ATOM 3415 O O . PHE A 1 430 ? 33.5 -58.281 -11.055 1 95.44 430 PHE A O 1
ATOM 3422 N N . TYR A 1 431 ? 31.297 -57.875 -11 1 94.25 431 TYR A N 1
ATOM 3423 C CA . TYR A 1 431 ? 31.438 -57.094 -9.781 1 94.25 431 TYR A CA 1
ATOM 3424 C C . TYR A 1 431 ? 30.469 -57.562 -8.703 1 94.25 431 TYR A C 1
ATOM 3426 O O . TYR A 1 431 ? 29.391 -58.094 -9.016 1 94.25 431 TYR A O 1
ATOM 3434 N N . ASP A 1 432 ? 30.859 -57.438 -7.434 1 93.62 432 ASP A N 1
ATOM 3435 C CA . ASP A 1 432 ? 29.953 -57.5 -6.297 1 93.62 432 ASP A CA 1
ATOM 3436 C C . ASP A 1 432 ? 29.266 -56.156 -6.094 1 93.62 432 ASP A C 1
ATOM 3438 O O . ASP A 1 432 ? 29.906 -55.156 -5.691 1 93.62 432 ASP A O 1
ATOM 3442 N N . VAL A 1 433 ? 28.062 -56.094 -6.352 1 91.69 433 VAL A N 1
ATOM 3443 C CA . VAL A 1 433 ? 27.328 -54.844 -6.363 1 91.69 433 VAL A CA 1
ATOM 3444 C C . VAL A 1 433 ? 27.312 -54.25 -4.957 1 91.69 433 VAL A C 1
ATOM 3446 O O . VAL A 1 433 ? 27.406 -53.031 -4.797 1 91.69 433 VAL A O 1
ATOM 3449 N N . ASP A 1 434 ? 27.156 -55 -3.951 1 90.31 434 ASP A N 1
ATOM 3450 C CA . ASP A 1 434 ? 27.031 -54.531 -2.578 1 90.31 434 ASP A CA 1
ATOM 3451 C C . ASP A 1 434 ? 28.359 -53.938 -2.098 1 90.31 434 ASP A C 1
ATOM 3453 O O . ASP A 1 434 ? 28.359 -52.844 -1.49 1 90.31 434 ASP A O 1
ATOM 3457 N N . THR A 1 435 ? 29.391 -54.594 -2.465 1 90.44 435 THR A N 1
ATOM 3458 C CA . THR A 1 435 ? 30.688 -54.125 -2.006 1 90.44 435 THR A CA 1
ATOM 3459 C C . THR A 1 435 ? 31.344 -53.25 -3.076 1 90.44 435 THR A C 1
ATOM 3461 O O . THR A 1 435 ? 32.375 -52.625 -2.822 1 90.44 435 THR A O 1
ATOM 3464 N N . ARG A 1 436 ? 30.875 -53.219 -4.223 1 91.25 436 ARG A N 1
ATOM 3465 C CA . ARG A 1 436 ? 31.391 -52.469 -5.352 1 91.25 436 ARG A CA 1
ATOM 3466 C C . ARG A 1 436 ? 32.844 -52.875 -5.66 1 91.25 436 ARG A C 1
ATOM 3468 O O . ARG A 1 436 ? 33.688 -52 -5.879 1 91.25 436 ARG A O 1
ATOM 3475 N N . SER A 1 437 ? 33.031 -54.156 -5.57 1 90.38 437 SER A N 1
ATOM 3476 C CA . SER A 1 437 ? 34.375 -54.656 -5.836 1 90.38 437 SER A CA 1
ATOM 3477 C C . SER A 1 437 ? 34.375 -55.625 -7.027 1 90.38 437 SER A C 1
ATOM 3479 O O . SER A 1 437 ? 33.406 -56.344 -7.262 1 90.38 437 SER A O 1
ATOM 3481 N N . CYS A 1 438 ? 35.5 -55.656 -7.691 1 92.06 438 CYS A N 1
ATOM 3482 C CA . CYS A 1 438 ? 35.625 -56.531 -8.859 1 92.06 438 CYS A CA 1
ATOM 3483 C C . CYS A 1 438 ? 35.875 -57.969 -8.438 1 92.06 438 CYS A C 1
ATOM 3485 O O . CYS A 1 438 ? 36.75 -58.25 -7.629 1 92.06 438 CYS A O 1
ATOM 3487 N N . ILE A 1 439 ? 35.125 -58.875 -8.906 1 91.56 439 ILE A N 1
ATOM 3488 C CA . ILE A 1 439 ? 35.25 -60.312 -8.633 1 91.56 439 ILE A CA 1
ATOM 3489 C C . ILE A 1 439 ? 36.281 -60.938 -9.586 1 91.56 439 ILE A C 1
ATOM 3491 O O . ILE A 1 439 ? 37.188 -61.625 -9.156 1 91.56 439 ILE A O 1
ATOM 3495 N N . HIS A 1 440 ? 36.031 -60.75 -10.805 1 92.62 440 HIS A N 1
ATOM 3496 C CA . HIS A 1 440 ? 36.875 -61.312 -11.844 1 92.62 440 HIS A CA 1
ATOM 3497 C C . HIS A 1 440 ? 36.719 -60.562 -13.156 1 92.62 440 HIS A C 1
ATOM 3499 O O . HIS A 1 440 ? 35.656 -59.969 -13.422 1 92.62 440 HIS A O 1
ATOM 3505 N N . SER A 1 441 ? 37.812 -60.594 -14.031 1 94.25 441 SER A N 1
ATOM 3506 C CA . SER A 1 441 ? 37.781 -59.969 -15.336 1 94.25 441 SER A CA 1
ATOM 3507 C C . SER A 1 441 ? 38.344 -60.875 -16.422 1 94.25 441 SER A C 1
ATOM 3509 O O . SER A 1 441 ? 39.344 -61.594 -16.172 1 94.25 441 SER A O 1
ATOM 3511 N N . PHE A 1 442 ? 37.719 -60.906 -17.469 1 94 442 PHE A N 1
ATOM 3512 C CA . PHE A 1 442 ? 38.219 -61.594 -18.641 1 94 442 PHE A CA 1
ATOM 3513 C C . PHE A 1 442 ? 38.719 -60.625 -19.688 1 94 442 PHE A C 1
ATOM 3515 O O . PHE A 1 442 ? 38.094 -59.594 -19.922 1 94 442 PHE A O 1
ATOM 3522 N N . LYS A 1 443 ? 39.812 -60.969 -20.297 1 90.75 443 LYS A N 1
ATOM 3523 C CA . LYS A 1 443 ? 40.344 -60.156 -21.406 1 90.75 443 LYS A CA 1
ATOM 3524 C C . LYS A 1 443 ? 40.094 -60.844 -22.75 1 90.75 443 LYS A C 1
ATOM 3526 O O . LYS A 1 443 ? 39.781 -62.031 -22.797 1 90.75 443 LYS A O 1
ATOM 3531 N N . GLN A 1 444 ? 40.094 -60.125 -23.812 1 89.25 444 GLN A N 1
ATOM 3532 C CA . GLN A 1 444 ? 39.938 -60.594 -25.188 1 89.25 444 GLN A CA 1
ATOM 3533 C C . GLN A 1 444 ? 38.594 -61.312 -25.375 1 89.25 444 GLN A C 1
ATOM 3535 O O . GLN A 1 444 ? 38.562 -62.406 -25.906 1 89.25 444 GLN A O 1
ATOM 3540 N N . VAL A 1 445 ? 37.656 -60.688 -24.766 1 91.19 445 VAL A N 1
ATOM 3541 C CA . VAL A 1 445 ? 36.312 -61.219 -24.875 1 91.19 445 VAL A CA 1
ATOM 3542 C C . VAL A 1 445 ? 35.688 -60.812 -26.203 1 91.19 445 VAL A C 1
ATOM 3544 O O . VAL A 1 445 ? 35.156 -59.688 -26.312 1 91.19 445 VAL A O 1
ATOM 3547 N N . LYS A 1 446 ? 35.75 -61.594 -27.234 1 86.75 446 LYS A N 1
ATOM 3548 C CA . LYS A 1 446 ? 35.188 -61.312 -28.562 1 86.75 446 LYS A CA 1
ATOM 3549 C C . LYS A 1 446 ? 34.688 -62.594 -29.219 1 86.75 446 LYS A C 1
ATOM 3551 O O . LYS A 1 446 ? 35.25 -63.656 -29.016 1 86.75 446 LYS A O 1
ATOM 3556 N N . ALA A 1 447 ? 33.594 -62.438 -29.781 1 80.69 447 ALA A N 1
ATOM 3557 C CA . ALA A 1 447 ? 33.031 -63.562 -30.531 1 80.69 447 ALA A CA 1
ATOM 3558 C C . ALA A 1 447 ? 32.688 -63.156 -31.969 1 80.69 447 ALA A C 1
ATOM 3560 O O . ALA A 1 447 ? 32.656 -61.969 -32.281 1 80.69 447 ALA A O 1
ATOM 3561 N N . LEU A 1 448 ? 32.625 -64.188 -32.844 1 80.19 448 LEU A N 1
ATOM 3562 C CA . LEU A 1 448 ? 32.344 -63.906 -34.25 1 80.19 448 LEU A CA 1
ATOM 3563 C C . LEU A 1 448 ? 30.906 -63.438 -34.438 1 80.19 448 LEU A C 1
ATOM 3565 O O . LEU A 1 448 ? 30.625 -62.656 -35.344 1 80.19 448 LEU A O 1
ATOM 3569 N N . THR A 1 449 ? 30.047 -63.906 -33.562 1 85.94 449 THR A N 1
ATOM 3570 C CA . THR A 1 449 ? 28.656 -63.531 -33.625 1 85.94 449 THR A CA 1
ATOM 3571 C C . THR A 1 449 ? 28.312 -62.531 -32.562 1 85.94 449 THR A C 1
ATOM 3573 O O . THR A 1 449 ? 29.156 -62.188 -31.719 1 85.94 449 THR A O 1
ATOM 3576 N N . GLN A 1 450 ? 27.141 -62.031 -32.625 1 89.81 450 GLN A N 1
ATOM 3577 C CA . GLN A 1 450 ? 26.672 -61.031 -31.656 1 89.81 450 GLN A CA 1
ATOM 3578 C C . GLN A 1 450 ? 26.656 -61.625 -30.234 1 89.81 450 GLN A C 1
ATOM 3580 O O . GLN A 1 450 ? 26.312 -62.781 -30.047 1 89.81 450 GLN A O 1
ATOM 3585 N N . MET A 1 451 ? 27.062 -60.75 -29.312 1 92.31 451 MET A N 1
ATOM 3586 C CA . MET A 1 451 ? 27.125 -61.156 -27.922 1 92.31 451 MET A CA 1
ATOM 3587 C C . MET A 1 451 ? 25.812 -60.875 -27.203 1 92.31 451 MET A C 1
ATOM 3589 O O . MET A 1 451 ? 25.188 -59.844 -27.453 1 92.31 451 MET A O 1
ATOM 3593 N N . VAL A 1 452 ? 25.391 -61.781 -26.391 1 94.31 452 VAL A N 1
ATOM 3594 C CA . VAL A 1 452 ? 24.188 -61.625 -25.578 1 94.31 452 VAL A CA 1
ATOM 3595 C C . VAL A 1 452 ? 24.453 -62.094 -24.156 1 94.31 452 VAL A C 1
ATOM 3597 O O . VAL A 1 452 ? 25.328 -62.906 -23.938 1 94.31 452 VAL A O 1
ATOM 3600 N N . PRO A 1 453 ? 23.703 -61.562 -23.234 1 94.81 453 PRO A N 1
ATOM 3601 C CA . PRO A 1 453 ? 23.812 -62.125 -21.891 1 94.81 453 PRO A CA 1
ATOM 3602 C C . PRO A 1 453 ? 23.344 -63.562 -21.812 1 94.81 453 PRO A C 1
ATOM 3604 O O . PRO A 1 453 ? 22.375 -63.938 -22.484 1 94.81 453 PRO A O 1
ATOM 3607 N N . GLY A 1 454 ? 24 -64.375 -21.031 1 93.88 454 GLY A N 1
ATOM 3608 C CA . GLY A 1 454 ? 23.656 -65.812 -20.859 1 93.88 454 GLY A CA 1
ATOM 3609 C C . GLY A 1 454 ? 23.594 -66.188 -19.391 1 93.88 454 GLY A C 1
ATOM 3610 O O . GLY A 1 454 ? 24.406 -65.75 -18.578 1 93.88 454 GLY A O 1
ATOM 3611 N N . PHE A 1 455 ? 22.672 -67.062 -19.141 1 94.31 455 PHE A N 1
ATOM 3612 C CA . PHE A 1 455 ? 22.469 -67.5 -17.781 1 94.31 455 PHE A CA 1
ATOM 3613 C C . PHE A 1 455 ? 22.156 -69 -17.734 1 94.31 455 PHE A C 1
ATOM 3615 O O . PHE A 1 455 ? 21.641 -69.562 -18.703 1 94.31 455 PHE A O 1
ATOM 3622 N N . SER A 1 456 ? 22.484 -69.625 -16.703 1 92.38 456 SER A N 1
ATOM 3623 C CA . SER A 1 456 ? 22.094 -71 -16.406 1 92.38 456 SER A CA 1
ATOM 3624 C C . SER A 1 456 ? 21.594 -71.125 -14.969 1 92.38 456 SER A C 1
ATOM 3626 O O . SER A 1 456 ? 22.125 -70.5 -14.062 1 92.38 456 SER A O 1
ATOM 3628 N N . VAL A 1 457 ? 20.562 -71.875 -14.82 1 91.56 457 VAL A N 1
ATOM 3629 C CA . VAL A 1 457 ? 20 -72 -13.484 1 91.56 457 VAL A CA 1
ATOM 3630 C C . VAL A 1 457 ? 19.609 -73.5 -13.273 1 91.56 457 VAL A C 1
ATOM 3632 O O . VAL A 1 457 ? 18.984 -74.125 -14.148 1 91.56 457 VAL A O 1
ATOM 3635 N N . TRP A 1 458 ? 19.953 -74 -12.125 1 87.69 458 TRP A N 1
ATOM 3636 C CA . TRP A 1 458 ? 19.547 -75.312 -11.703 1 87.69 458 TRP A CA 1
ATOM 3637 C C . TRP A 1 458 ? 19.031 -75.312 -10.266 1 87.69 458 TRP A C 1
ATOM 3639 O O . TRP A 1 458 ? 19.75 -74.938 -9.344 1 87.69 458 TRP A O 1
ATOM 3649 N N . CYS A 1 459 ? 17.812 -75.75 -10.07 1 88.31 459 CYS A N 1
ATOM 3650 C CA . CYS A 1 459 ? 17.141 -75.812 -8.781 1 88.31 459 CYS A CA 1
ATOM 3651 C C . CYS A 1 459 ? 17.125 -74.438 -8.102 1 88.31 459 CYS A C 1
ATOM 3653 O O . CYS A 1 459 ? 17.578 -74.312 -6.965 1 88.31 459 CYS A O 1
ATOM 3655 N N . GLY A 1 460 ? 16.641 -73.438 -8.742 1 91.38 460 GLY A N 1
ATOM 3656 C CA . GLY A 1 460 ? 16.562 -72.125 -8.203 1 91.38 460 GLY A CA 1
ATOM 3657 C C . GLY A 1 460 ? 15.961 -71.125 -9.172 1 91.38 460 GLY A C 1
ATOM 3658 O O . GLY A 1 460 ? 15.156 -71.5 -10.031 1 91.38 460 GLY A O 1
ATOM 3659 N N . SER A 1 461 ? 16.234 -69.875 -8.914 1 93.75 461 SER A N 1
ATOM 3660 C CA . SER A 1 461 ? 15.727 -68.812 -9.766 1 93.75 461 SER A CA 1
ATOM 3661 C C . SER A 1 461 ? 16.672 -67.625 -9.766 1 93.75 461 SER A C 1
ATOM 3663 O O . SER A 1 461 ? 17.406 -67.375 -8.797 1 93.75 461 SER A O 1
ATOM 3665 N N . ILE A 1 462 ? 16.688 -66.875 -10.898 1 94.31 462 ILE A N 1
ATOM 3666 C CA . ILE A 1 462 ? 17.5 -65.688 -10.992 1 94.31 462 ILE A CA 1
ATOM 3667 C C . ILE A 1 462 ? 16.656 -64.5 -11.508 1 94.31 462 ILE A C 1
ATOM 3669 O O . ILE A 1 462 ? 15.703 -64.75 -12.258 1 94.31 462 ILE A O 1
ATOM 3673 N N . GLN A 1 463 ? 16.938 -63.406 -11.008 1 94.56 463 GLN A N 1
ATOM 3674 C CA . GLN A 1 463 ? 16.328 -62.156 -11.461 1 94.56 463 GLN A CA 1
ATOM 3675 C C . GLN A 1 463 ? 17.375 -61.219 -12.078 1 94.56 463 GLN A C 1
ATOM 3677 O O . GLN A 1 463 ? 18.438 -61 -11.484 1 94.56 463 GLN A O 1
ATOM 3682 N N . ILE A 1 464 ? 17.031 -60.781 -13.25 1 93.81 464 ILE A N 1
ATOM 3683 C CA . ILE A 1 464 ? 17.984 -59.875 -13.906 1 93.81 464 ILE A CA 1
ATOM 3684 C C . ILE A 1 464 ? 17.562 -58.438 -13.695 1 93.81 464 ILE A C 1
ATOM 3686 O O . ILE A 1 464 ? 16.375 -58.125 -13.57 1 93.81 464 ILE A O 1
ATOM 3690 N N . HIS A 1 465 ? 18.5 -57.562 -13.508 1 90.75 465 HIS A N 1
ATOM 3691 C CA . HIS A 1 465 ? 18.328 -56.125 -13.461 1 90.75 465 HIS A CA 1
ATOM 3692 C C . HIS A 1 465 ? 18.953 -55.438 -14.672 1 90.75 465 HIS A C 1
ATOM 3694 O O . HIS A 1 465 ? 20.188 -55.344 -14.766 1 90.75 465 HIS A O 1
ATOM 3700 N N . THR A 1 466 ? 18.094 -55.062 -15.539 1 90.38 466 THR A N 1
ATOM 3701 C CA . THR A 1 466 ? 18.531 -54.438 -16.797 1 90.38 466 THR A CA 1
ATOM 3702 C C . THR A 1 466 ? 18.078 -53 -16.875 1 90.38 466 THR A C 1
ATOM 3704 O O . THR A 1 466 ? 17.453 -52.469 -15.953 1 90.38 466 THR A O 1
ATOM 3707 N N . GLY A 1 467 ? 18.562 -52.312 -17.891 1 88 467 GLY A N 1
ATOM 3708 C CA . GLY A 1 467 ? 18.219 -50.906 -18.031 1 88 467 GLY A CA 1
ATOM 3709 C C . GLY A 1 467 ? 18.938 -50.031 -17.031 1 88 467 GLY A C 1
ATOM 3710 O O . GLY A 1 467 ? 18.406 -49 -16.625 1 88 467 GLY A O 1
ATOM 3711 N N . ILE A 1 468 ? 19.953 -50.5 -16.578 1 88.12 468 ILE A N 1
ATOM 3712 C CA . ILE A 1 468 ? 20.75 -49.75 -15.609 1 88.12 468 ILE A CA 1
ATOM 3713 C C . ILE A 1 468 ? 21.969 -49.156 -16.297 1 88.12 468 ILE A C 1
ATOM 3715 O O . ILE A 1 468 ? 22.609 -49.812 -17.125 1 88.12 468 ILE A O 1
ATOM 3719 N N . GLN A 1 469 ? 22.234 -47.969 -15.938 1 87.94 469 GLN A N 1
ATOM 3720 C CA . GLN A 1 469 ? 23.438 -47.344 -16.484 1 87.94 469 GLN A CA 1
ATOM 3721 C C . GLN A 1 469 ? 24.703 -47.938 -15.875 1 87.94 469 GLN A C 1
ATOM 3723 O O . GLN A 1 469 ? 24.656 -48.5 -14.773 1 87.94 469 GLN A O 1
ATOM 3728 N N . VAL A 1 470 ? 25.766 -47.781 -16.703 1 89.94 470 VAL A N 1
ATOM 3729 C CA . VAL A 1 470 ? 27.047 -48.188 -16.156 1 89.94 470 VAL A CA 1
ATOM 3730 C C . VAL A 1 470 ? 27.406 -47.344 -14.945 1 89.94 470 VAL A C 1
ATOM 3732 O O . VAL A 1 470 ? 27.547 -46.125 -15.062 1 89.94 470 VAL A O 1
ATOM 3735 N N . PRO A 1 471 ? 27.5 -48.031 -13.828 1 89.31 471 PRO A N 1
ATOM 3736 C CA . PRO A 1 471 ? 27.828 -47.219 -12.633 1 89.31 471 PRO A CA 1
ATOM 3737 C C . PRO A 1 471 ? 29.188 -46.562 -12.719 1 89.31 471 PRO A C 1
ATOM 3739 O O . PRO A 1 471 ? 30.109 -47.094 -13.344 1 89.31 471 PRO A O 1
ATOM 3742 N N . SER A 1 472 ? 29.297 -45.406 -12.023 1 88.19 472 SER A N 1
ATOM 3743 C CA . SER A 1 472 ? 30.547 -44.656 -12.055 1 88.19 472 SER A CA 1
ATOM 3744 C C . SER A 1 472 ? 31.656 -45.375 -11.305 1 88.19 472 SER A C 1
ATOM 3746 O O . SER A 1 472 ? 32.844 -45.156 -11.562 1 88.19 472 SER A O 1
ATOM 3748 N N . TRP A 1 473 ? 31.312 -46.344 -10.445 1 87.81 473 TRP A N 1
ATOM 3749 C CA . TRP A 1 473 ? 32.312 -47 -9.625 1 87.81 473 TRP A CA 1
ATOM 3750 C C . TRP A 1 473 ? 32.938 -48.188 -10.367 1 87.81 473 TRP A C 1
ATOM 3752 O O . TRP A 1 473 ? 33.906 -48.781 -9.898 1 87.81 473 TRP A O 1
ATOM 3762 N N . VAL A 1 474 ? 32.406 -48.531 -11.484 1 89.19 474 VAL A N 1
ATOM 3763 C CA . VAL A 1 474 ? 32.906 -49.625 -12.273 1 89.19 474 VAL A CA 1
ATOM 3764 C C . VAL A 1 474 ? 34.219 -49.219 -12.977 1 89.19 474 VAL A C 1
ATOM 3766 O O . VAL A 1 474 ? 34.281 -48.125 -13.523 1 89.19 474 VAL A O 1
ATOM 3769 N N . LEU A 1 475 ? 35.281 -50.062 -12.938 1 78.62 475 LEU A N 1
ATOM 3770 C CA . LEU A 1 475 ? 36.562 -49.781 -13.562 1 78.62 475 LEU A CA 1
ATOM 3771 C C . LEU A 1 475 ? 36.5 -50.031 -15.07 1 78.62 475 LEU A C 1
ATOM 3773 O O . LEU A 1 475 ? 36.219 -51.156 -15.5 1 78.62 475 LEU A O 1
ATOM 3777 N N . LYS A 1 476 ? 36.625 -48.969 -15.914 1 72.69 476 LYS A N 1
ATOM 3778 C CA . LYS A 1 476 ? 36.438 -49.031 -17.359 1 72.69 476 LYS A CA 1
ATOM 3779 C C . LYS A 1 476 ? 37.719 -49.562 -18.047 1 72.69 476 LYS A C 1
ATOM 3781 O O . LYS A 1 476 ? 37.656 -49.969 -19.219 1 72.69 476 LYS A O 1
ATOM 3786 N N . GLN A 1 477 ? 38.938 -49.406 -17.453 1 67.94 477 GLN A N 1
ATOM 3787 C CA . GLN A 1 477 ? 40.156 -49.906 -18.078 1 67.94 477 GLN A CA 1
ATOM 3788 C C . GLN A 1 477 ? 40.781 -51 -17.234 1 67.94 477 GLN A C 1
ATOM 3790 O O . GLN A 1 477 ? 40.656 -51 -16 1 67.94 477 GLN A O 1
ATOM 3795 N N . PRO A 1 478 ? 41.281 -52.062 -17.938 1 61.75 478 PRO A N 1
ATOM 3796 C CA . PRO A 1 478 ? 42.031 -53.094 -17.203 1 61.75 478 PRO A CA 1
ATOM 3797 C C . PRO A 1 478 ? 43.156 -52.562 -16.344 1 61.75 478 PRO A C 1
ATOM 3799 O O . PRO A 1 478 ? 43.75 -51.531 -16.688 1 61.75 478 PRO A O 1
ATOM 3802 N N . ALA A 1 479 ? 43.188 -52.812 -15.047 1 51.34 479 ALA A N 1
ATOM 3803 C CA . ALA A 1 479 ? 44.312 -52.375 -14.203 1 51.34 479 ALA A CA 1
ATOM 3804 C C . ALA A 1 479 ? 45.656 -52.625 -14.914 1 51.34 479 ALA A C 1
ATOM 3806 O O . ALA A 1 479 ? 45.875 -53.688 -15.469 1 51.34 479 ALA A O 1
ATOM 3807 N N . SER A 1 480 ? 46.188 -51.625 -15.516 1 46.88 480 SER A N 1
ATOM 3808 C CA . SER A 1 480 ? 47.562 -51.844 -15.977 1 46.88 480 SER A CA 1
ATOM 3809 C C . SER A 1 480 ? 48.406 -52.562 -14.922 1 46.88 480 SER A C 1
ATOM 3811 O O . SER A 1 480 ? 48.219 -52.312 -13.719 1 46.88 480 SER A O 1
ATOM 3813 N N . PRO A 1 481 ? 49.094 -53.625 -15.211 1 39.94 481 PRO A N 1
ATOM 3814 C CA . PRO A 1 481 ? 50 -54.188 -14.219 1 39.94 481 PRO A CA 1
ATOM 3815 C C . PRO A 1 481 ? 50.844 -53.156 -13.5 1 39.94 481 PRO A C 1
ATOM 3817 O O . PRO A 1 481 ? 51.469 -52.312 -14.148 1 39.94 481 PRO A O 1
ATOM 3820 N N . GLN A 1 482 ? 50.406 -52.656 -12.461 1 37.16 482 GLN A N 1
ATOM 3821 C CA . GLN A 1 482 ? 51.281 -51.812 -11.664 1 37.16 482 GLN A CA 1
ATOM 3822 C C . GLN A 1 482 ? 52.688 -52.375 -11.602 1 37.16 482 GLN A C 1
ATOM 3824 O O . GLN A 1 482 ? 52.906 -53.5 -11.141 1 37.16 482 GLN A O 1
ATOM 3829 N N . THR A 1 483 ? 53.562 -52.094 -12.578 1 33.59 483 THR A N 1
ATOM 3830 C CA . THR A 1 483 ? 55 -52.281 -12.281 1 33.59 483 THR A CA 1
ATOM 3831 C C . THR A 1 483 ? 55.344 -51.656 -10.93 1 33.59 483 THR A C 1
ATOM 3833 O O . THR A 1 483 ? 55.125 -50.469 -10.703 1 33.59 483 THR A O 1
ATOM 3836 N N . LYS A 1 484 ? 55.375 -52.438 -9.883 1 35.97 484 LYS A N 1
ATOM 3837 C CA . LYS A 1 484 ? 55.938 -52.094 -8.578 1 35.97 484 LYS A CA 1
ATOM 3838 C C . LYS A 1 484 ? 57.25 -51.344 -8.711 1 35.97 484 LYS A C 1
ATOM 3840 O O . LYS A 1 484 ? 58.281 -51.938 -9.039 1 35.97 484 LYS A O 1
ATOM 3845 N N . SER A 1 485 ? 57.281 -50.188 -9.266 1 30.17 485 SER A N 1
ATOM 3846 C CA . SER A 1 485 ? 58.531 -49.469 -9.062 1 30.17 485 SER A CA 1
ATOM 3847 C C . SER A 1 485 ? 58.812 -49.25 -7.582 1 30.17 485 SER A C 1
ATOM 3849 O O . SER A 1 485 ? 57.969 -48.688 -6.867 1 30.17 485 SER A O 1
ATOM 3851 N N . ILE A 1 486 ? 59.562 -50.219 -6.887 1 29.67 486 ILE A N 1
ATOM 3852 C CA . ILE A 1 486 ? 60.188 -50.125 -5.582 1 29.67 486 ILE A CA 1
ATOM 3853 C C . ILE A 1 486 ? 60.938 -48.781 -5.457 1 29.67 486 ILE A C 1
ATOM 3855 O O . ILE A 1 486 ? 61.906 -48.531 -6.18 1 29.67 486 ILE A O 1
ATOM 3859 N N . VAL A 1 487 ? 60.219 -47.688 -5.41 1 27.16 487 VAL A N 1
ATOM 3860 C CA . VAL A 1 487 ? 60.875 -46.469 -5.027 1 27.16 487 VAL A CA 1
ATOM 3861 C C . VAL A 1 487 ? 61.562 -46.656 -3.668 1 27.16 487 VAL A C 1
ATOM 3863 O O . VAL A 1 487 ? 60.906 -46.938 -2.676 1 27.16 487 VAL A O 1
ATOM 3866 N N . ALA A 1 488 ? 62.938 -47.062 -3.613 1 25.58 488 ALA A N 1
ATOM 3867 C CA . ALA A 1 488 ? 63.938 -47.062 -2.545 1 25.58 488 ALA A CA 1
ATOM 3868 C C . ALA A 1 488 ? 63.938 -45.719 -1.812 1 25.58 488 ALA A C 1
ATOM 3870 O O . ALA A 1 488 ? 64.25 -44.688 -2.408 1 25.58 488 ALA A O 1
ATOM 3871 N N . SER A 1 489 ? 62.938 -45.438 -1.007 1 24.41 489 SER A N 1
ATOM 3872 C CA . SER A 1 489 ? 62.969 -44.25 -0.128 1 24.41 489 SER A CA 1
ATOM 3873 C C . SER A 1 489 ? 64.25 -44.156 0.655 1 24.41 489 SER A C 1
ATOM 3875 O O . SER A 1 489 ? 64.625 -45.062 1.428 1 24.41 489 SER A O 1
ATOM 3877 N N . SER A 1 490 ? 65.375 -43.688 0.027 1 25.58 490 SER A N 1
ATOM 3878 C CA . SER A 1 490 ? 66.625 -43.25 0.709 1 25.58 490 SER A CA 1
ATOM 3879 C C . SER A 1 490 ? 66.312 -42.312 1.873 1 25.58 490 SER A C 1
ATOM 3881 O O . SER A 1 490 ? 65.75 -41.25 1.677 1 25.58 490 SER A O 1
ATOM 3883 N N . VAL A 1 491 ? 65.938 -42.812 3.031 1 25.7 491 VAL A N 1
ATOM 3884 C CA . VAL A 1 491 ? 65.812 -42.188 4.336 1 25.7 491 VAL A CA 1
ATOM 3885 C C . VAL A 1 491 ? 67.125 -41.406 4.641 1 25.7 491 VAL A C 1
ATOM 3887 O O . VAL A 1 491 ? 68.188 -42 4.809 1 25.7 491 VAL A O 1
ATOM 3890 N N . ALA A 1 492 ? 67.438 -40.344 3.898 1 25.45 492 ALA A N 1
ATOM 3891 C CA . ALA A 1 492 ? 68.5 -39.469 4.324 1 25.45 492 ALA A CA 1
ATOM 3892 C C . ALA A 1 492 ? 68.312 -38.969 5.746 1 25.45 492 ALA A C 1
ATOM 3894 O O . ALA A 1 492 ? 67.25 -38.406 6.055 1 25.45 492 ALA A O 1
ATOM 3895 N N . SER A 1 493 ? 68.75 -39.688 6.789 1 24.39 493 SER A N 1
ATOM 3896 C CA . SER A 1 493 ? 69 -39.375 8.203 1 24.39 493 SER A CA 1
ATOM 3897 C C . SER A 1 493 ? 69.625 -38 8.391 1 24.39 493 SER A C 1
ATOM 3899 O O . SER A 1 493 ? 70.812 -37.844 8.062 1 24.39 493 SER A O 1
ATOM 3901 N N . SER A 1 494 ? 69.062 -36.875 7.906 1 24.02 494 SER A N 1
ATOM 3902 C CA . SER A 1 494 ? 69.688 -35.594 8.227 1 24.02 494 SER A CA 1
ATOM 3903 C C . SER A 1 494 ? 69.812 -35.406 9.742 1 24.02 494 SER A C 1
ATOM 3905 O O . SER A 1 494 ? 68.812 -35.438 10.461 1 24.02 494 SER A O 1
ATOM 3907 N N . GLU A 1 495 ? 71 -35.719 10.375 1 24.77 495 GLU A N 1
ATOM 3908 C CA . GLU A 1 495 ? 71.625 -35.5 11.672 1 24.77 495 GLU A CA 1
ATOM 3909 C C . GLU A 1 495 ? 71.688 -34.031 12.016 1 24.77 495 GLU A C 1
ATOM 3911 O O . GLU A 1 495 ? 72.5 -33.281 11.414 1 24.77 495 GLU A O 1
ATOM 3916 N N . GLN A 1 496 ? 70.688 -33.188 11.805 1 25.5 496 GLN A N 1
ATOM 3917 C CA . GLN A 1 496 ? 70.938 -31.844 12.352 1 25.5 496 GLN A CA 1
ATOM 3918 C C . GLN A 1 496 ? 71.312 -31.922 13.836 1 25.5 496 GLN A C 1
ATOM 3920 O O . GLN A 1 496 ? 70.625 -32.562 14.625 1 25.5 496 GLN A O 1
ATOM 3925 N N . VAL A 1 497 ? 72.625 -31.625 14.156 1 28.56 497 VAL A N 1
ATOM 3926 C CA . VAL A 1 497 ? 73.5 -31.344 15.273 1 28.56 497 VAL A CA 1
ATOM 3927 C C . VAL A 1 497 ? 72.875 -30.266 16.156 1 28.56 497 VAL A C 1
ATOM 3929 O O . VAL A 1 497 ? 72.375 -29.266 15.656 1 28.56 497 VAL A O 1
ATOM 3932 N N . GLU A 1 498 ? 72.688 -30.594 17.453 1 29.28 498 GLU A N 1
ATOM 3933 C CA . GLU A 1 498 ? 72.312 -29.984 18.719 1 29.28 498 GLU A CA 1
ATOM 3934 C C . GLU A 1 498 ? 73.25 -28.844 19.078 1 29.28 498 GLU A C 1
ATOM 3936 O O . GLU A 1 498 ? 73.125 -28.188 20.109 1 29.28 498 GLU A O 1
ATOM 3941 N N . THR A 1 499 ? 73.75 -27.922 18.172 1 27.3 499 THR A N 1
ATOM 3942 C CA . THR A 1 499 ? 74.688 -26.969 18.797 1 27.3 499 THR A CA 1
ATOM 3943 C C . THR A 1 499 ? 74 -26.25 19.969 1 27.3 499 THR A C 1
ATOM 3945 O O . THR A 1 499 ? 72.875 -25.75 19.828 1 27.3 499 THR A O 1
ATOM 3948 N N . THR A 1 500 ? 74.812 -26.359 21.078 1 26.31 500 THR A N 1
ATOM 3949 C CA . THR A 1 500 ? 75.188 -25.562 22.25 1 26.31 500 THR A CA 1
ATOM 3950 C C . THR A 1 500 ? 75.625 -24.172 21.844 1 26.31 500 THR A C 1
ATOM 3952 O O . THR A 1 500 ? 76.438 -24.031 20.922 1 26.31 500 THR A O 1
ATOM 3955 N N . MET B 1 1 ? -30.859 52.375 59.562 1 77.44 1 MET B N 1
ATOM 3956 C CA . MET B 1 1 ? -31.469 51.75 58.375 1 77.44 1 MET B CA 1
ATOM 3957 C C . MET B 1 1 ? -30.688 52.125 57.125 1 77.44 1 MET B C 1
ATOM 3959 O O . MET B 1 1 ? -30.406 51.281 56.281 1 77.44 1 MET B O 1
ATOM 3963 N N . ASP B 1 2 ? -30.062 53.312 57.094 1 81.06 2 ASP B N 1
ATOM 3964 C CA . ASP B 1 2 ? -29.422 53.781 55.875 1 81.06 2 ASP B CA 1
ATOM 3965 C C . ASP B 1 2 ? -28.094 53.062 55.625 1 81.06 2 ASP B C 1
ATOM 3967 O O . ASP B 1 2 ? -27.781 52.688 54.5 1 81.06 2 ASP B O 1
ATOM 3971 N N . LYS B 1 3 ? -27.375 52.844 56.719 1 84.19 3 LYS B N 1
ATOM 3972 C CA . LYS B 1 3 ? -26.094 52.156 56.594 1 84.19 3 LYS B CA 1
ATOM 3973 C C . LYS B 1 3 ? -26.281 50.719 56.156 1 84.19 3 LYS B C 1
ATOM 3975 O O . LYS B 1 3 ? -25.5 50.188 55.344 1 84.19 3 LYS B O 1
ATOM 3980 N N . GLN B 1 4 ? -27.359 50.125 56.719 1 84.81 4 GLN B N 1
ATOM 3981 C CA . GLN B 1 4 ? -27.625 48.75 56.375 1 84.81 4 GLN B CA 1
ATOM 3982 C C . GLN B 1 4 ? -28.125 48.625 54.938 1 84.81 4 GLN B C 1
ATOM 3984 O O . GLN B 1 4 ? -27.812 47.656 54.25 1 84.81 4 GLN B O 1
ATOM 3989 N N . LYS B 1 5 ? -28.891 49.656 54.438 1 87.31 5 LYS B N 1
ATOM 3990 C CA . LYS B 1 5 ? -29.359 49.688 53.031 1 87.31 5 LYS B CA 1
ATOM 3991 C C . LYS B 1 5 ? -28.188 49.844 52.062 1 87.31 5 LYS B C 1
ATOM 3993 O O . LYS B 1 5 ? -28.156 49.188 51.031 1 87.31 5 LYS B O 1
ATOM 3998 N N . GLU B 1 6 ? -27.266 50.625 52.5 1 88 6 GLU B N 1
ATOM 3999 C CA . GLU B 1 6 ? -26.078 50.844 51.656 1 88 6 GLU B CA 1
ATOM 4000 C C . GLU B 1 6 ? -25.234 49.562 51.562 1 88 6 GLU B C 1
ATOM 4002 O O . GLU B 1 6 ? -24.719 49.25 50.5 1 88 6 GLU B O 1
ATOM 4007 N N . ALA B 1 7 ? -25.125 48.875 52.688 1 87.06 7 ALA B N 1
ATOM 4008 C CA . ALA B 1 7 ? -24.359 47.656 52.719 1 87.06 7 ALA B CA 1
ATOM 4009 C C . ALA B 1 7 ? -25.016 46.562 51.875 1 87.06 7 ALA B C 1
ATOM 4011 O O . ALA B 1 7 ? -24.328 45.875 51.125 1 87.06 7 ALA B O 1
ATOM 4012 N N . LEU B 1 8 ? -26.359 46.469 51.969 1 88.56 8 LEU B N 1
ATOM 4013 C CA . LEU B 1 8 ? -27.094 45.531 51.156 1 88.56 8 LEU B CA 1
ATOM 4014 C C . LEU B 1 8 ? -26.969 45.875 49.656 1 88.56 8 LEU B C 1
ATOM 4016 O O . LEU B 1 8 ? -26.828 44.969 48.812 1 88.56 8 LEU B O 1
ATOM 4020 N N . GLY B 1 9 ? -26.922 47.156 49.344 1 88.38 9 GLY B N 1
ATOM 4021 C CA . GLY B 1 9 ? -26.75 47.594 47.969 1 88.38 9 GLY B CA 1
ATOM 4022 C C . GLY B 1 9 ? -25.422 47.188 47.375 1 88.38 9 GLY B C 1
ATOM 4023 O O . GLY B 1 9 ? -25.359 46.75 46.219 1 88.38 9 GLY B O 1
ATOM 4024 N N . ARG B 1 10 ? -24.375 47.25 48.125 1 90.81 10 ARG B N 1
ATOM 4025 C CA . ARG B 1 10 ? -23.047 46.875 47.656 1 90.81 10 ARG B CA 1
ATOM 4026 C C . ARG B 1 10 ? -22.969 45.375 47.375 1 90.81 10 ARG B C 1
ATOM 4028 O O . ARG B 1 10 ? -22.391 44.969 46.344 1 90.81 10 ARG B O 1
ATOM 4035 N N . ILE B 1 11 ? -23.562 44.656 48.25 1 89.69 11 ILE B N 1
ATOM 4036 C CA . ILE B 1 11 ? -23.531 43.188 48.094 1 89.69 11 ILE B CA 1
ATOM 4037 C C . ILE B 1 11 ? -24.328 42.781 46.844 1 89.69 11 ILE B C 1
ATOM 4039 O O . ILE B 1 11 ? -23.891 41.906 46.094 1 89.69 11 ILE B O 1
ATOM 4043 N N . VAL B 1 12 ? -25.453 43.5 46.656 1 89.5 12 VAL B N 1
ATOM 4044 C CA . VAL B 1 12 ? -26.297 43.188 45.5 1 89.5 12 VAL B CA 1
ATOM 4045 C C . VAL B 1 12 ? -25.594 43.625 44.219 1 89.5 12 VAL B C 1
ATOM 4047 O O . VAL B 1 12 ? -25.719 42.969 43.156 1 89.5 12 VAL B O 1
ATOM 4050 N N . ASP B 1 13 ? -24.844 44.656 44.312 1 91.56 13 ASP B N 1
ATOM 4051 C CA . ASP B 1 13 ? -24.109 45.125 43.125 1 91.56 13 ASP B CA 1
ATOM 4052 C C . ASP B 1 13 ? -23.016 44.125 42.75 1 91.56 13 ASP B C 1
ATOM 4054 O O . ASP B 1 13 ? -22.781 43.906 41.562 1 91.56 13 ASP B O 1
ATOM 4058 N N . SER B 1 14 ? -22.344 43.562 43.75 1 92.06 14 SER B N 1
ATOM 4059 C CA . SER B 1 14 ? -21.359 42.531 43.469 1 92.06 14 SER B CA 1
ATOM 4060 C C . SER B 1 14 ? -22 41.312 42.812 1 92.06 14 SER B C 1
ATOM 4062 O O . SER B 1 14 ? -21.438 40.75 41.875 1 92.06 14 SER B O 1
ATOM 4064 N N . LEU B 1 15 ? -23.203 41 43.25 1 93 15 LEU B N 1
ATOM 4065 C CA . LEU B 1 15 ? -23.953 39.875 42.656 1 93 15 LEU B CA 1
ATOM 4066 C C . LEU B 1 15 ? -24.344 40.188 41.219 1 93 15 LEU B C 1
ATOM 4068 O O . LEU B 1 15 ? -24.266 39.312 40.344 1 93 15 LEU B O 1
ATOM 4072 N N . ARG B 1 16 ? -24.734 41.438 41 1 92.81 16 ARG B N 1
ATOM 4073 C CA . ARG B 1 16 ? -25.125 41.875 39.656 1 92.81 16 ARG B CA 1
ATOM 4074 C C . ARG B 1 16 ? -23.938 41.812 38.688 1 92.81 16 ARG B C 1
ATOM 4076 O O . ARG B 1 16 ? -24.094 41.438 37.531 1 92.81 16 ARG B O 1
ATOM 4083 N N . THR B 1 17 ? -22.766 42.219 39.156 1 93 17 THR B N 1
ATOM 4084 C CA . THR B 1 17 ? -21.562 42.156 38.344 1 93 17 THR B CA 1
ATOM 4085 C C . THR B 1 17 ? -21.234 40.719 37.938 1 93 17 THR B C 1
ATOM 4087 O O . THR B 1 17 ? -20.938 40.438 36.781 1 93 17 THR B O 1
ATOM 4090 N N . LYS B 1 18 ? -21.312 39.875 38.906 1 92.25 18 LYS B N 1
ATOM 4091 C CA . LYS B 1 18 ? -21.031 38.469 38.656 1 92.25 18 LYS B CA 1
ATOM 4092 C C . LYS B 1 18 ? -22.078 37.875 37.719 1 92.25 18 LYS B C 1
ATOM 4094 O O . LYS B 1 18 ? -21.766 37 36.875 1 92.25 18 LYS B O 1
ATOM 4099 N N . TYR B 1 19 ? -23.328 38.344 37.875 1 93.62 19 TYR B N 1
ATOM 4100 C CA . TYR B 1 19 ? -24.406 37.906 37 1 93.62 19 TYR B CA 1
ATOM 4101 C C . TYR B 1 19 ? -24.109 38.281 35.562 1 93.62 19 TYR B C 1
ATOM 4103 O O . TYR B 1 19 ? -24.297 37.469 34.656 1 93.62 19 TYR B O 1
ATOM 4111 N N . VAL B 1 20 ? -23.672 39.5 35.344 1 93.38 20 VAL B N 1
ATOM 4112 C CA . VAL B 1 20 ? -23.359 39.938 34 1 93.38 20 VAL B CA 1
ATOM 4113 C C . VAL B 1 20 ? -22.203 39.156 33.438 1 93.38 20 VAL B C 1
ATOM 4115 O O . VAL B 1 20 ? -22.219 38.719 32.281 1 93.38 20 VAL B O 1
ATOM 4118 N N . GLU B 1 21 ? -21.141 38.875 34.219 1 91.81 21 GLU B N 1
ATOM 4119 C CA . GLU B 1 21 ? -20 38.062 33.812 1 91.81 21 GLU B CA 1
ATOM 4120 C C . GLU B 1 21 ? -20.422 36.656 33.438 1 91.81 21 GLU B C 1
ATOM 4122 O O . GLU B 1 21 ? -19.969 36.094 32.438 1 91.81 21 GLU B O 1
ATOM 4127 N N . ALA B 1 22 ? -21.297 36.094 34.25 1 93.12 22 ALA B N 1
ATOM 4128 C CA . ALA B 1 22 ? -21.766 34.75 34 1 93.12 22 ALA B CA 1
ATOM 4129 C C . ALA B 1 22 ? -22.578 34.656 32.719 1 93.12 22 ALA B C 1
ATOM 4131 O O . ALA B 1 22 ? -22.5 33.688 31.984 1 93.12 22 ALA B O 1
ATOM 4132 N N . THR B 1 23 ? -23.375 35.719 32.5 1 93.69 23 THR B N 1
ATOM 4133 C CA . THR B 1 23 ? -24.188 35.781 31.281 1 93.69 23 THR B CA 1
ATOM 4134 C C . THR B 1 23 ? -23.297 35.844 30.047 1 93.69 23 THR B C 1
ATOM 4136 O O . THR B 1 23 ? -23.562 35.188 29.047 1 93.69 23 THR B O 1
ATOM 4139 N N . ALA B 1 24 ? -22.234 36.625 30.141 1 93.12 24 ALA B N 1
ATOM 4140 C CA . ALA B 1 24 ? -21.281 36.75 29.031 1 93.12 24 ALA B CA 1
ATOM 4141 C C . ALA B 1 24 ? -20.578 35.438 28.781 1 93.12 24 ALA B C 1
ATOM 4143 O O . ALA B 1 24 ? -20.422 35 27.625 1 93.12 24 ALA B O 1
ATOM 4144 N N . PHE B 1 25 ? -20.156 34.75 29.797 1 93.69 25 PHE B N 1
ATOM 4145 C CA . PHE B 1 25 ? -19.453 33.5 29.672 1 93.69 25 PHE B CA 1
ATOM 4146 C C . PHE B 1 25 ? -20.375 32.406 29.109 1 93.69 25 PHE B C 1
ATOM 4148 O O . PHE B 1 25 ? -19.953 31.562 28.328 1 93.69 25 PHE B O 1
ATOM 4155 N N . GLU B 1 26 ? -21.625 32.438 29.562 1 93.62 26 GLU B N 1
ATOM 4156 C CA . GLU B 1 26 ? -22.625 31.516 29.031 1 93.62 26 GLU B CA 1
ATOM 4157 C C . GLU B 1 26 ? -22.797 31.688 27.516 1 93.62 26 GLU B C 1
ATOM 4159 O O . GLU B 1 26 ? -22.906 30.703 26.781 1 93.62 26 GLU B O 1
ATOM 4164 N N . SER B 1 27 ? -22.891 32.906 27.094 1 93.5 27 SER B N 1
ATOM 4165 C CA . SER B 1 27 ? -23 33.188 25.656 1 93.5 27 SER B CA 1
ATOM 4166 C C . SER B 1 27 ? -21.797 32.656 24.906 1 93.5 27 SER B C 1
ATOM 4168 O O . SER B 1 27 ? -21.938 32.125 23.797 1 93.5 27 SER B O 1
ATOM 4170 N N . ASP B 1 28 ? -20.562 32.812 25.5 1 93.06 28 ASP B N 1
ATOM 4171 C CA . ASP B 1 28 ? -19.344 32.281 24.891 1 93.06 28 ASP B CA 1
ATOM 4172 C C . ASP B 1 28 ? -19.406 30.75 24.781 1 93.06 28 ASP B C 1
ATOM 4174 O O . ASP B 1 28 ? -19.016 30.188 23.766 1 93.06 28 ASP B O 1
ATOM 4178 N N . LEU B 1 29 ? -19.922 30.156 25.781 1 93.94 29 LEU B N 1
ATOM 4179 C CA . LEU B 1 29 ? -20.031 28.703 25.797 1 93.94 29 LEU B CA 1
ATOM 4180 C C . LEU B 1 29 ? -21 28.219 24.719 1 93.94 29 LEU B C 1
ATOM 4182 O O . LEU B 1 29 ? -20.766 27.203 24.078 1 93.94 29 LEU B O 1
ATOM 4186 N N . GLN B 1 30 ? -22.109 28.938 24.562 1 94.62 30 GLN B N 1
ATOM 4187 C CA . GLN B 1 30 ? -23.078 28.594 23.531 1 94.62 30 GLN B CA 1
ATOM 4188 C C . GLN B 1 30 ? -22.469 28.719 22.141 1 94.62 30 GLN B C 1
ATOM 4190 O O . GLN B 1 30 ? -22.734 27.906 21.266 1 94.62 30 GLN B O 1
ATOM 4195 N N . SER B 1 31 ? -21.734 29.812 21.984 1 94.38 31 SER B N 1
ATOM 4196 C CA . SER B 1 31 ? -21.031 29.984 20.719 1 94.38 31 SER B CA 1
ATOM 4197 C C . SER B 1 31 ? -20.031 28.859 20.484 1 94.38 31 SER B C 1
ATOM 4199 O O . SER B 1 31 ? -19.922 28.359 19.359 1 94.38 31 SER B O 1
ATOM 4201 N N . ASP B 1 32 ? -19.281 28.453 21.578 1 93.44 32 ASP B N 1
ATOM 4202 C CA . ASP B 1 32 ? -18.328 27.359 21.484 1 93.44 32 ASP B CA 1
ATOM 4203 C C . ASP B 1 32 ? -19.016 26.062 21.094 1 93.44 32 ASP B C 1
ATOM 4205 O O . ASP B 1 32 ? -18.484 25.281 20.281 1 93.44 32 ASP B O 1
ATOM 4209 N N . LEU B 1 33 ? -20.172 25.859 21.625 1 94.94 33 LEU B N 1
ATOM 4210 C CA . LEU B 1 33 ? -20.922 24.641 21.328 1 94.94 33 LEU B CA 1
ATOM 4211 C C . LEU B 1 33 ? -21.328 24.594 19.859 1 94.94 33 LEU B C 1
ATOM 4213 O O . LEU B 1 33 ? -21.234 23.547 19.234 1 94.94 33 LEU B O 1
ATOM 4217 N N . ARG B 1 34 ? -21.781 25.688 19.359 1 94.94 34 ARG B N 1
ATOM 4218 C CA . ARG B 1 34 ? -22.156 25.766 17.953 1 94.94 34 ARG B CA 1
ATOM 4219 C C . ARG B 1 34 ? -20.938 25.531 17.062 1 94.94 34 ARG B C 1
ATOM 4221 O O . ARG B 1 34 ? -21 24.766 16.094 1 94.94 34 ARG B O 1
ATOM 4228 N N . LEU B 1 35 ? -19.828 26.188 17.375 1 93.88 35 LEU B N 1
ATOM 4229 C CA . LEU B 1 35 ? -18.609 26.062 16.578 1 93.88 35 LEU B CA 1
ATOM 4230 C C . LEU B 1 35 ? -18.078 24.641 16.625 1 93.88 35 LEU B C 1
ATOM 4232 O O . LEU B 1 35 ? -17.594 24.109 15.617 1 93.88 35 LEU B O 1
ATOM 4236 N N . LEU B 1 36 ? -18.156 24.062 17.797 1 94.25 36 LEU B N 1
ATOM 4237 C CA . LEU B 1 36 ? -17.734 22.672 17.969 1 94.25 36 LEU B CA 1
ATOM 4238 C C . LEU B 1 36 ? -18.547 21.75 17.078 1 94.25 36 LEU B C 1
ATOM 4240 O O . LEU B 1 36 ? -17.984 20.906 16.375 1 94.25 36 LEU B O 1
ATOM 4244 N N . SER B 1 37 ? -19.844 21.922 17.125 1 95.25 37 SER B N 1
ATOM 4245 C CA . SER B 1 37 ? -20.734 21.094 16.297 1 95.25 37 SER B CA 1
ATOM 4246 C C . SER B 1 37 ? -20.422 21.266 14.82 1 95.25 37 SER B C 1
ATOM 4248 O O . SER B 1 37 ? -20.391 20.281 14.078 1 95.25 37 SER B O 1
ATOM 4250 N N . GLU B 1 38 ? -20.219 22.453 14.391 1 95.06 38 GLU B N 1
ATOM 4251 C CA . GLU B 1 38 ? -19.906 22.719 12.984 1 95.06 38 GLU B CA 1
ATOM 4252 C C . GLU B 1 38 ? -18.578 22.078 12.586 1 95.06 38 GLU B C 1
ATOM 4254 O O . GLU B 1 38 ? -18.469 21.484 11.508 1 95.06 38 GLU B O 1
ATOM 4259 N N . ALA B 1 39 ? -17.562 22.172 13.453 1 91.38 39 ALA B N 1
ATOM 4260 C CA . ALA B 1 39 ? -16.234 21.609 13.164 1 91.38 39 ALA B CA 1
ATOM 4261 C C . ALA B 1 39 ? -16.297 20.094 13.023 1 91.38 39 ALA B C 1
ATOM 4263 O O . ALA B 1 39 ? -15.742 19.531 12.086 1 91.38 39 ALA B O 1
ATOM 4264 N N . PHE B 1 40 ? -17.016 19.484 13.891 1 95.06 40 PHE B N 1
ATOM 4265 C CA . PHE B 1 40 ? -17.062 18.031 13.891 1 95.06 40 PHE B CA 1
ATOM 4266 C C . PHE B 1 40 ? -17.938 17.516 12.758 1 95.06 40 PHE B C 1
ATOM 4268 O O . PHE B 1 40 ? -17.656 16.484 12.156 1 95.06 40 PHE B O 1
ATOM 4275 N N . HIS B 1 41 ? -19.016 18.25 12.438 1 95.12 41 HIS B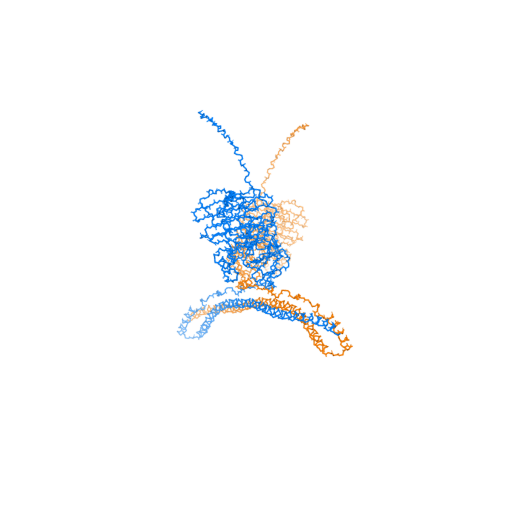 N 1
ATOM 4276 C CA . HIS B 1 41 ? -19.828 17.844 11.305 1 95.12 41 HIS B CA 1
ATOM 4277 C C . HIS B 1 41 ? -19.078 18 9.984 1 95.12 41 HIS B C 1
ATOM 4279 O O . HIS B 1 41 ? -19.234 17.188 9.07 1 95.12 41 HIS B O 1
ATOM 4285 N N . SER B 1 42 ? -18.359 19.016 9.938 1 93.81 42 SER B N 1
ATOM 4286 C CA . SER B 1 42 ? -17.516 19.188 8.758 1 93.81 42 SER B CA 1
ATOM 4287 C C . SER B 1 42 ? -16.516 18.047 8.625 1 93.81 42 SER B C 1
ATOM 4289 O O . SER B 1 42 ? -16.266 17.547 7.523 1 93.81 42 SER B O 1
ATOM 4291 N N . SER B 1 43 ? -15.93 17.656 9.75 1 92.69 43 SER B N 1
ATOM 4292 C CA . SER B 1 43 ? -14.984 16.547 9.75 1 92.69 43 SER B CA 1
ATOM 4293 C C . SER B 1 43 ? -15.656 15.234 9.336 1 92.69 43 SER B C 1
ATOM 4295 O O . SER B 1 43 ? -15.062 14.422 8.633 1 92.69 43 SER B O 1
ATOM 4297 N N . LEU B 1 44 ? -16.859 15.055 9.789 1 96.38 44 LEU B N 1
ATOM 4298 C CA . LEU B 1 44 ? -17.625 13.875 9.398 1 96.38 44 LEU B CA 1
ATOM 4299 C C . LEU B 1 44 ? -17.906 13.875 7.898 1 96.38 44 LEU B C 1
ATOM 4301 O O . LEU B 1 44 ? -17.781 12.836 7.242 1 96.38 44 LEU B O 1
ATOM 4305 N N . ASP B 1 45 ? -18.219 15.008 7.395 1 96.19 45 ASP B N 1
ATOM 4306 C CA . ASP B 1 45 ? -18.453 15.133 5.961 1 96.19 45 ASP B CA 1
ATOM 4307 C C . ASP B 1 45 ? -17.188 14.828 5.164 1 96.19 45 ASP B C 1
ATOM 4309 O O . ASP B 1 45 ? -17.25 14.133 4.145 1 96.19 45 ASP B O 1
ATOM 4313 N N . ASP B 1 46 ? -16.125 15.328 5.637 1 94.38 46 ASP B N 1
ATOM 4314 C CA . ASP B 1 46 ? -14.852 15.086 4.965 1 94.38 46 ASP B CA 1
ATOM 4315 C C . ASP B 1 46 ? -14.477 13.609 5.004 1 94.38 46 ASP B C 1
ATOM 4317 O O . ASP B 1 46 ? -14 13.055 4.008 1 94.38 46 ASP B O 1
ATOM 4321 N N . LEU B 1 47 ? -14.688 13.047 6.148 1 96.25 47 LEU B N 1
ATOM 4322 C CA . LEU B 1 47 ? -14.391 11.625 6.305 1 96.25 47 LEU B CA 1
ATOM 4323 C C . LEU B 1 47 ? -15.258 10.781 5.371 1 96.25 47 LEU B C 1
ATOM 4325 O O . LEU B 1 47 ? -14.758 9.875 4.707 1 96.25 47 LEU B O 1
ATOM 4329 N N . ASN B 1 48 ? -16.5 11.125 5.312 1 97.25 48 ASN B N 1
ATOM 4330 C CA . ASN B 1 48 ? -17.406 10.43 4.402 1 97.25 48 ASN B CA 1
ATOM 4331 C C . ASN B 1 48 ? -16.984 10.594 2.949 1 97.25 48 ASN B C 1
ATOM 4333 O O . ASN B 1 48 ? -17.062 9.648 2.164 1 97.25 48 ASN B O 1
ATOM 4337 N N . SER B 1 49 ? -16.594 11.773 2.66 1 96.69 49 SER B N 1
ATOM 4338 C CA . SER B 1 49 ? -16.125 12.039 1.3 1 96.69 49 SER B CA 1
ATOM 4339 C C . SER B 1 49 ? -14.914 11.188 0.956 1 96.69 49 SER B C 1
ATOM 4341 O O . SER B 1 49 ? -14.797 10.68 -0.161 1 96.69 49 SER B O 1
ATOM 4343 N N . GLU B 1 50 ? -14 11.023 1.928 1 96.25 50 GLU B N 1
ATOM 4344 C CA . GLU B 1 50 ? -12.812 10.195 1.721 1 96.25 50 GLU B CA 1
ATOM 4345 C C . GLU B 1 50 ? -13.203 8.734 1.472 1 96.25 50 GLU B C 1
ATOM 4347 O O . GLU B 1 50 ? -12.664 8.094 0.568 1 96.25 50 GLU B O 1
ATOM 4352 N N . PHE B 1 51 ? -14.141 8.266 2.174 1 97.81 51 PHE B N 1
ATOM 4353 C CA . PHE B 1 51 ? -14.57 6.883 2 1 97.81 51 PHE B CA 1
ATOM 4354 C C . PHE B 1 51 ? -15.328 6.715 0.687 1 97.81 51 PHE B C 1
ATOM 4356 O O . PHE B 1 51 ? -15.25 5.66 0.053 1 97.81 51 PHE B O 1
ATOM 4363 N N . GLU B 1 52 ? -16.047 7.699 0.323 1 97.12 52 GLU B N 1
ATOM 4364 C CA . GLU B 1 52 ? -16.75 7.645 -0.961 1 97.12 52 GLU B CA 1
ATOM 4365 C C . GLU B 1 52 ? -15.758 7.508 -2.115 1 97.12 52 GLU B C 1
ATOM 4367 O O . GLU B 1 52 ? -16.016 6.801 -3.09 1 97.12 52 GLU B O 1
ATOM 4372 N N . LYS B 1 53 ? -14.664 8.156 -2.021 1 96.81 53 LYS B N 1
ATOM 4373 C CA . LYS B 1 53 ? -13.625 8.039 -3.043 1 96.81 53 LYS B CA 1
ATOM 4374 C C . LYS B 1 53 ? -13.102 6.609 -3.123 1 96.81 53 LYS B C 1
ATOM 4376 O O . LYS B 1 53 ? -12.906 6.07 -4.215 1 96.81 53 LYS B O 1
ATOM 4381 N N . LEU B 1 54 ? -12.852 6 -1.979 1 97.56 54 LEU B N 1
ATOM 4382 C CA . LEU B 1 54 ? -12.359 4.625 -1.938 1 97.56 54 LEU B CA 1
ATOM 4383 C C . LEU B 1 54 ? -13.398 3.664 -2.508 1 97.56 54 LEU B C 1
ATOM 4385 O O . LEU B 1 54 ? -13.062 2.783 -3.303 1 97.56 54 LEU B O 1
ATOM 4389 N N . GLU B 1 55 ? -14.664 3.859 -2.1 1 97.44 55 GLU B N 1
ATOM 4390 C CA . GLU B 1 55 ? -15.742 3.002 -2.578 1 97.44 55 GLU B CA 1
ATOM 4391 C C . GLU B 1 55 ? -15.922 3.129 -4.09 1 97.44 55 GLU B C 1
ATOM 4393 O O . GLU B 1 55 ? -16.141 2.131 -4.777 1 97.44 55 GLU B O 1
ATOM 4398 N N . SER B 1 56 ? -15.859 4.34 -4.551 1 97.06 56 SER B N 1
ATOM 4399 C CA . SER B 1 56 ? -15.992 4.57 -5.984 1 97.06 56 SER B CA 1
ATOM 4400 C C . SER B 1 56 ? -14.852 3.922 -6.758 1 97.06 56 SER B C 1
ATOM 4402 O O . SER B 1 56 ? -15.07 3.33 -7.82 1 97.06 56 SER B O 1
ATOM 4404 N N . ALA B 1 57 ? -13.633 4.039 -6.285 1 96.75 57 ALA B N 1
ATOM 4405 C CA . ALA B 1 57 ? -12.477 3.402 -6.914 1 96.75 57 ALA B CA 1
ATOM 4406 C C . ALA B 1 57 ? -12.648 1.885 -6.953 1 96.75 57 ALA B C 1
ATOM 4408 O O . ALA B 1 57 ? -12.375 1.251 -7.977 1 96.75 57 ALA B O 1
ATOM 4409 N N . LEU B 1 58 ? -13.102 1.33 -5.863 1 97.25 58 LEU B N 1
ATOM 4410 C CA . LEU B 1 58 ? -13.297 -0.112 -5.758 1 97.25 58 LEU B CA 1
ATOM 4411 C C . LEU B 1 58 ? -14.367 -0.585 -6.734 1 97.25 58 LEU B C 1
ATOM 4413 O O . LEU B 1 58 ? -14.188 -1.596 -7.418 1 97.25 58 LEU B O 1
ATOM 4417 N N . GLU B 1 59 ? -15.453 0.142 -6.832 1 97.06 59 GLU B N 1
ATOM 4418 C CA . GLU B 1 59 ? -16.547 -0.212 -7.73 1 97.06 59 GLU B CA 1
ATOM 4419 C C . GLU B 1 59 ? -16.094 -0.159 -9.188 1 97.06 59 GLU B C 1
ATOM 4421 O O . GLU B 1 59 ? -16.438 -1.044 -9.977 1 97.06 59 GLU B O 1
ATOM 4426 N N . LEU B 1 60 ? -15.406 0.871 -9.5 1 97.25 60 LEU B N 1
ATOM 4427 C CA . LEU B 1 60 ? -14.93 1.026 -10.875 1 97.25 60 LEU B CA 1
ATOM 4428 C C . LEU B 1 60 ? -13.977 -0.105 -11.242 1 97.25 60 LEU B C 1
ATOM 4430 O O . LEU B 1 60 ? -14.109 -0.708 -12.312 1 97.25 60 LEU B O 1
ATOM 4434 N N . ARG B 1 61 ? -13.039 -0.415 -10.406 1 97.12 61 ARG B N 1
ATOM 4435 C CA . ARG B 1 61 ? -12.07 -1.472 -10.68 1 97.12 61 ARG B CA 1
ATOM 4436 C C . ARG B 1 61 ? -12.75 -2.832 -10.758 1 97.12 61 ARG B C 1
ATOM 4438 O O . ARG B 1 61 ? -12.391 -3.664 -11.602 1 97.12 61 ARG B O 1
ATOM 4445 N N . LYS B 1 62 ? -13.656 -3.068 -9.875 1 97.44 62 LYS B N 1
ATOM 4446 C CA . LYS B 1 62 ? -14.422 -4.312 -9.898 1 97.44 62 LYS B CA 1
ATOM 4447 C C . LYS B 1 62 ? -15.094 -4.512 -11.258 1 97.44 62 LYS B C 1
ATOM 4449 O O . LYS B 1 62 ? -14.984 -5.586 -11.859 1 97.44 62 LYS B O 1
ATOM 4454 N N . LYS B 1 63 ? -15.758 -3.494 -11.703 1 97.44 63 LYS B N 1
ATOM 4455 C CA . LYS B 1 63 ? -16.453 -3.557 -12.992 1 97.44 63 LYS B CA 1
ATOM 4456 C C . LYS B 1 63 ? -15.477 -3.84 -14.125 1 97.44 63 LYS B C 1
ATOM 4458 O O . LYS B 1 63 ? -15.758 -4.664 -15 1 97.44 63 LYS B O 1
ATOM 4463 N N . GLU B 1 64 ? -14.359 -3.219 -14.102 1 97.06 64 GLU B N 1
ATOM 4464 C CA . GLU B 1 64 ? -13.367 -3.375 -15.164 1 97.06 64 GLU B CA 1
ATOM 4465 C C . GLU B 1 64 ? -12.781 -4.785 -15.164 1 97.06 64 GLU B C 1
ATOM 4467 O O . GLU B 1 64 ? -12.625 -5.395 -16.219 1 97.06 64 GLU B O 1
ATOM 4472 N N . MET B 1 65 ? -12.453 -5.285 -14.031 1 97.19 65 MET B N 1
ATOM 4473 C CA . MET B 1 65 ? -11.812 -6.594 -13.945 1 97.19 65 MET B CA 1
ATOM 4474 C C . MET B 1 65 ? -12.805 -7.707 -14.273 1 97.19 65 MET B C 1
ATOM 4476 O O . MET B 1 65 ? -12.453 -8.68 -14.945 1 97.19 65 MET B O 1
ATOM 4480 N N . LEU B 1 66 ? -14.062 -7.551 -13.82 1 97.62 66 LEU B N 1
ATOM 4481 C CA . LEU B 1 66 ? -15.094 -8.516 -14.195 1 97.62 66 LEU B CA 1
ATOM 4482 C C . LEU B 1 66 ? -15.312 -8.508 -15.711 1 97.62 66 LEU B C 1
ATOM 4484 O O . LEU B 1 66 ? -15.445 -9.57 -16.328 1 97.62 66 LEU B O 1
ATOM 4488 N N . ALA B 1 67 ? -15.305 -7.352 -16.266 1 97.06 67 ALA B N 1
ATOM 4489 C CA . ALA B 1 67 ? -15.477 -7.219 -17.719 1 97.06 67 ALA B CA 1
ATOM 4490 C C . ALA B 1 67 ? -14.344 -7.91 -18.469 1 97.06 67 ALA B C 1
ATOM 4492 O O . ALA B 1 67 ? -14.562 -8.523 -19.516 1 97.06 67 ALA B O 1
ATOM 4493 N N . SER B 1 68 ? -13.148 -7.797 -17.969 1 96.25 68 SER B N 1
ATOM 4494 C CA . SER B 1 68 ? -12 -8.43 -18.594 1 96.25 68 SER B CA 1
ATOM 4495 C C . SER B 1 68 ? -12.148 -9.953 -18.609 1 96.25 68 SER B C 1
ATOM 4497 O O . SER B 1 68 ? -11.844 -10.602 -19.609 1 96.25 68 SER B O 1
ATOM 4499 N N . VAL B 1 69 ? -12.578 -10.523 -17.531 1 96.25 69 VAL B N 1
ATOM 4500 C CA . VAL B 1 69 ? -12.781 -11.969 -17.453 1 96.25 69 VAL B CA 1
ATOM 4501 C C . VAL B 1 69 ? -13.883 -12.391 -18.406 1 96.25 69 VAL B C 1
ATOM 4503 O O . VAL B 1 69 ? -13.734 -13.367 -19.141 1 96.25 69 VAL B O 1
ATOM 4506 N N . GLU B 1 70 ? -14.953 -11.648 -18.406 1 96.75 70 GLU B N 1
ATOM 4507 C CA . GLU B 1 70 ? -16.078 -11.961 -19.281 1 96.75 70 GLU B CA 1
ATOM 4508 C C . GLU B 1 70 ? -15.68 -11.844 -20.75 1 96.75 70 GLU B C 1
ATOM 4510 O O . GLU B 1 70 ? -16.109 -12.641 -21.578 1 96.75 70 GLU B O 1
ATOM 4515 N N . GLU B 1 71 ? -14.922 -10.852 -21.047 1 96.75 71 GLU B N 1
ATOM 4516 C CA . GLU B 1 71 ? -14.453 -10.664 -22.422 1 96.75 71 GLU B CA 1
ATOM 4517 C C . GLU B 1 71 ? -13.617 -11.859 -22.891 1 96.75 71 GLU B C 1
ATOM 4519 O O . GLU B 1 71 ? -13.812 -12.367 -24 1 96.75 71 GLU B O 1
ATOM 4524 N N . GLU B 1 72 ? -12.719 -12.281 -22.047 1 95 72 GLU B N 1
ATOM 4525 C CA . GLU B 1 72 ? -11.898 -13.438 -22.406 1 95 72 GLU B CA 1
ATOM 4526 C C . GLU B 1 72 ? -12.75 -14.695 -22.531 1 95 72 GLU B C 1
ATOM 4528 O O . GLU B 1 72 ? -12.555 -15.492 -23.469 1 95 72 GLU B O 1
ATOM 4533 N N . MET B 1 73 ? -13.648 -14.875 -21.672 1 95.75 73 MET B N 1
ATOM 4534 C CA . MET B 1 73 ? -14.562 -16.016 -21.734 1 95.75 73 MET B CA 1
ATOM 4535 C C . MET B 1 73 ? -15.344 -16.016 -23.031 1 95.75 73 MET B C 1
ATOM 4537 O O . MET B 1 73 ? -15.43 -17.047 -23.719 1 95.75 73 MET B O 1
ATOM 4541 N N . ASN B 1 74 ? -15.891 -14.859 -23.375 1 96.5 74 ASN B N 1
ATOM 4542 C CA . ASN B 1 74 ? -16.688 -14.742 -24.594 1 96.5 74 ASN B CA 1
ATOM 4543 C C . ASN B 1 74 ? -15.867 -14.984 -25.844 1 96.5 74 ASN B C 1
ATOM 4545 O O . ASN B 1 74 ? -16.344 -15.602 -26.797 1 96.5 74 ASN B O 1
ATOM 4549 N N . MET B 1 75 ? -14.695 -14.484 -25.812 1 96.38 75 MET B N 1
ATOM 4550 C CA . MET B 1 75 ? -13.812 -14.688 -26.953 1 96.38 75 MET B CA 1
ATOM 4551 C C . MET B 1 75 ? -13.508 -16.172 -27.172 1 96.38 75 MET B C 1
ATOM 4553 O O . MET B 1 75 ? -13.68 -16.688 -28.266 1 96.38 75 MET B O 1
ATOM 4557 N N . LYS B 1 76 ? -13.109 -16.875 -26.141 1 95.19 76 LYS B N 1
ATOM 4558 C CA . LYS B 1 76 ? -12.773 -18.281 -26.234 1 95.19 76 LYS B CA 1
ATOM 4559 C C . LYS B 1 76 ? -14.008 -19.125 -26.562 1 95.19 76 LYS B C 1
ATOM 4561 O O . LYS B 1 76 ? -13.938 -20.062 -27.359 1 95.19 76 LYS B O 1
ATOM 4566 N N . THR B 1 77 ? -15.141 -18.75 -25.922 1 96.38 77 THR B N 1
ATOM 4567 C CA . THR B 1 77 ? -16.391 -19.453 -26.188 1 96.38 77 THR B CA 1
ATOM 4568 C C . THR B 1 77 ? -16.797 -19.312 -27.656 1 96.38 77 THR B C 1
ATOM 4570 O O . THR B 1 77 ? -17.234 -20.281 -28.281 1 96.38 77 THR B O 1
ATOM 4573 N N . SER B 1 78 ? -16.641 -18.109 -28.156 1 96.62 78 SER B N 1
ATOM 4574 C CA . SER B 1 78 ? -17 -17.859 -29.547 1 96.62 78 SER B CA 1
ATOM 4575 C C . SER B 1 78 ? -16.141 -18.672 -30.5 1 96.62 78 SER B C 1
ATOM 4577 O O . SER B 1 78 ? -16.641 -19.219 -31.5 1 96.62 78 SER B O 1
ATOM 4579 N N . LEU B 1 79 ? -14.883 -18.828 -30.219 1 95.62 79 LEU B N 1
ATOM 4580 C CA . LEU B 1 79 ? -13.969 -19.609 -31.062 1 95.62 79 LEU B CA 1
ATOM 4581 C C . LEU B 1 79 ? -14.383 -21.078 -31.078 1 95.62 79 LEU B C 1
ATOM 4583 O O . LEU B 1 79 ? -14.461 -21.688 -32.156 1 95.62 79 LEU B O 1
ATOM 4587 N N . ILE B 1 80 ? -14.672 -21.625 -29.922 1 95.81 80 ILE B N 1
ATOM 4588 C CA . ILE B 1 80 ? -15.062 -23.031 -29.828 1 95.81 80 ILE B CA 1
ATOM 4589 C C . ILE B 1 80 ? -16.406 -23.234 -30.516 1 95.81 80 ILE B C 1
ATOM 4591 O O . ILE B 1 80 ? -16.594 -24.219 -31.25 1 95.81 80 ILE B O 1
ATOM 4595 N N . LYS B 1 81 ? -17.359 -22.328 -30.344 1 95.81 81 LYS B N 1
ATOM 4596 C CA . LYS B 1 81 ? -18.688 -22.438 -30.938 1 95.81 81 LYS B CA 1
ATOM 4597 C C . LYS B 1 81 ? -18.609 -22.375 -32.469 1 95.81 81 LYS B C 1
ATOM 4599 O O . LYS B 1 81 ? -19.375 -23.078 -33.156 1 95.81 81 LYS B O 1
ATOM 4604 N N . ASN B 1 82 ? -17.781 -21.531 -32.969 1 95.31 82 ASN B N 1
ATOM 4605 C CA . ASN B 1 82 ? -17.594 -21.469 -34.406 1 95.31 82 ASN B CA 1
ATOM 4606 C C . ASN B 1 82 ? -17.062 -22.797 -34.969 1 95.31 82 ASN B C 1
ATOM 4608 O O . ASN B 1 82 ? -17.547 -23.281 -36 1 95.31 82 ASN B O 1
ATOM 4612 N N . GLN B 1 83 ? -16.078 -23.328 -34.25 1 95.12 83 GLN B N 1
ATOM 4613 C CA . GLN B 1 83 ? -15.555 -24.625 -34.656 1 95.12 83 GLN B CA 1
ATOM 4614 C C . GLN B 1 83 ? -16.625 -25.703 -34.562 1 95.12 83 GLN B C 1
ATOM 4616 O O . GLN B 1 83 ? -16.734 -26.562 -35.438 1 95.12 83 GLN B O 1
ATOM 4621 N N . LEU B 1 84 ? -17.391 -25.656 -33.5 1 94.94 84 LEU B N 1
ATOM 4622 C CA . LEU B 1 84 ? -18.469 -26.609 -33.312 1 94.94 84 LEU B CA 1
ATOM 4623 C C . LEU B 1 84 ? -19.5 -26.516 -34.438 1 94.94 84 LEU B C 1
ATOM 4625 O O . LEU B 1 84 ? -19.984 -27.531 -34.906 1 94.94 84 LEU B O 1
ATOM 4629 N N . LYS B 1 85 ? -19.797 -25.359 -34.812 1 95 85 LYS B N 1
ATOM 4630 C CA . LYS B 1 85 ? -20.766 -25.156 -35.906 1 95 85 LYS B CA 1
ATOM 4631 C C . LYS B 1 85 ? -20.25 -25.734 -37.219 1 95 85 LYS B C 1
ATOM 4633 O O . LYS B 1 85 ? -21 -26.375 -37.938 1 95 85 LYS B O 1
ATOM 4638 N N . ASN B 1 86 ? -18.953 -25.578 -37.531 1 94.25 86 ASN B N 1
ATOM 4639 C CA . ASN B 1 86 ? -18.344 -26.141 -38.719 1 94.25 86 ASN B CA 1
ATOM 4640 C C . ASN B 1 86 ? -18.406 -27.656 -38.719 1 94.25 86 ASN B C 1
ATOM 4642 O O . ASN B 1 86 ? -18.719 -28.266 -39.75 1 94.25 86 ASN B O 1
ATOM 4646 N N . TYR B 1 87 ? -18.109 -28.188 -37.562 1 94.75 87 TYR B N 1
ATOM 4647 C CA . TYR B 1 87 ? -18.156 -29.641 -37.438 1 94.75 87 TYR B CA 1
ATOM 4648 C C . TYR B 1 87 ? -19.578 -30.172 -37.594 1 94.75 87 TYR B C 1
ATOM 4650 O O . TYR B 1 87 ? -19.812 -31.141 -38.312 1 94.75 87 TYR B O 1
ATOM 4658 N N . GLN B 1 88 ? -20.547 -29.484 -37 1 94.12 88 GLN B N 1
ATOM 4659 C CA . GLN B 1 88 ? -21.938 -29.891 -37.094 1 94.12 88 GLN B CA 1
ATOM 4660 C C . GLN B 1 88 ? -22.453 -29.812 -38.531 1 94.12 88 GLN B C 1
ATOM 4662 O O . GLN B 1 88 ? -23.141 -30.734 -39 1 94.12 88 GLN B O 1
ATOM 4667 N N . ASP B 1 89 ? -22.125 -28.766 -39.25 1 94.81 89 ASP B N 1
ATOM 4668 C CA . ASP B 1 89 ? -22.531 -28.609 -40.625 1 94.81 89 ASP B CA 1
ATOM 4669 C C . ASP B 1 89 ? -21.922 -29.703 -41.5 1 94.81 89 ASP B C 1
ATOM 4671 O O . ASP B 1 89 ? -22.609 -30.281 -42.344 1 94.81 89 ASP B O 1
ATOM 4675 N N . SER B 1 90 ? -20.641 -29.969 -41.281 1 94.81 90 SER B N 1
ATOM 4676 C CA . SER B 1 90 ? -19.938 -30.984 -42.062 1 94.81 90 SER B CA 1
ATOM 4677 C C . SER B 1 90 ? -20.5 -32.375 -41.781 1 94.81 90 SER B C 1
ATOM 4679 O O . SER B 1 90 ? -20.625 -33.188 -42.719 1 94.81 90 SER B O 1
ATOM 4681 N N . ARG B 1 91 ? -20.797 -32.594 -40.531 1 94.19 91 ARG B N 1
ATOM 4682 C CA . ARG B 1 91 ? -21.359 -33.906 -40.156 1 94.19 91 ARG B CA 1
ATOM 4683 C C . ARG B 1 91 ? -22.75 -34.094 -40.781 1 94.19 91 ARG B C 1
ATOM 4685 O O . ARG B 1 91 ? -23.078 -35.188 -41.25 1 94.19 91 ARG B O 1
ATOM 4692 N N . THR B 1 92 ? -23.531 -33.031 -40.812 1 94.25 92 THR B N 1
ATOM 4693 C CA . THR B 1 92 ? -24.859 -33.094 -41.406 1 94.25 92 THR B CA 1
ATOM 4694 C C . THR B 1 92 ? -24.766 -33.406 -42.906 1 94.25 92 THR B C 1
ATOM 4696 O O . THR B 1 92 ? -25.531 -34.219 -43.438 1 94.25 92 THR B O 1
ATOM 4699 N N . ASP B 1 93 ? -23.781 -32.781 -43.531 1 93.44 93 ASP B N 1
ATOM 4700 C CA . ASP B 1 93 ? -23.547 -33.031 -44.938 1 93.44 93 ASP B CA 1
ATOM 4701 C C . ASP B 1 93 ? -23.125 -34.469 -45.188 1 93.44 93 ASP B C 1
ATOM 4703 O O . ASP B 1 93 ? -23.609 -35.125 -46.125 1 93.44 93 ASP B O 1
ATOM 4707 N N . ALA B 1 94 ? -22.234 -34.906 -44.375 1 94.06 94 ALA B N 1
ATOM 4708 C CA . ALA B 1 94 ? -21.75 -36.281 -44.5 1 94.06 94 ALA B CA 1
ATOM 4709 C C . ALA B 1 94 ? -22.859 -37.312 -44.25 1 94.06 94 ALA B C 1
ATOM 4711 O O . ALA B 1 94 ? -22.938 -38.344 -44.906 1 94.06 94 ALA B O 1
ATOM 4712 N N . ASP B 1 95 ? -23.672 -37 -43.312 1 93.88 95 ASP B N 1
ATOM 4713 C CA . ASP B 1 95 ? -24.797 -37.875 -43 1 93.88 95 ASP B CA 1
ATOM 4714 C C . ASP B 1 95 ? -25.734 -38 -44.188 1 93.88 95 ASP B C 1
ATOM 4716 O O . ASP B 1 95 ? -26.219 -39.125 -44.469 1 93.88 95 ASP B O 1
ATOM 4720 N N . GLU B 1 96 ? -25.969 -36.938 -44.906 1 93.19 96 GLU B N 1
ATOM 4721 C CA . GLU B 1 96 ? -26.812 -36.938 -46.094 1 93.19 96 GLU B CA 1
ATOM 4722 C C . GLU B 1 96 ? -26.188 -37.781 -47.188 1 93.19 96 GLU B C 1
ATOM 4724 O O . GLU B 1 96 ? -26.891 -38.562 -47.875 1 93.19 96 GLU B O 1
ATOM 4729 N N . LEU B 1 97 ? -24.906 -37.688 -47.312 1 93.12 97 LEU B N 1
ATOM 4730 C CA . LEU B 1 97 ? -24.203 -38.438 -48.375 1 93.12 97 LEU B CA 1
ATOM 4731 C C . LEU B 1 97 ? -24.203 -39.906 -48.062 1 93.12 97 LEU B C 1
ATOM 4733 O O . LEU B 1 97 ? -24.328 -40.75 -48.969 1 93.12 97 LEU B O 1
ATOM 4737 N N . ILE B 1 98 ? -24.047 -40.219 -46.812 1 93.44 98 ILE B N 1
ATOM 4738 C CA . ILE B 1 98 ? -24.094 -41.594 -46.375 1 93.44 98 ILE B CA 1
ATOM 4739 C C . ILE B 1 98 ? -25.469 -42.188 -46.656 1 93.44 98 ILE B C 1
ATOM 4741 O O . ILE B 1 98 ? -25.578 -43.312 -47.188 1 93.44 98 ILE B O 1
ATOM 4745 N N . LEU B 1 99 ? -26.531 -41.438 -46.5 1 92.31 99 LEU B N 1
ATOM 4746 C CA . LEU B 1 99 ? -27.891 -41.906 -46.719 1 92.31 99 LEU B CA 1
ATOM 4747 C C . LEU B 1 99 ? -28.156 -42.094 -48.219 1 92.31 99 LEU B C 1
ATOM 4749 O O . LEU B 1 99 ? -28.734 -43.094 -48.625 1 92.31 99 LEU B O 1
ATOM 4753 N N . ILE B 1 100 ? -27.672 -41.094 -49 1 92.81 100 ILE B N 1
ATOM 4754 C CA . ILE B 1 100 ? -27.859 -41.188 -50.469 1 92.81 100 ILE B CA 1
ATOM 4755 C C . ILE B 1 100 ? -27.094 -42.375 -51 1 92.81 100 ILE B C 1
ATOM 4757 O O . ILE B 1 100 ? -27.562 -43.031 -51.938 1 92.81 100 ILE B O 1
ATOM 4761 N N . SER B 1 101 ? -25.969 -42.656 -50.469 1 91.81 101 SER B N 1
ATOM 4762 C CA . SER B 1 101 ? -25.156 -43.781 -50.906 1 91.81 101 SER B CA 1
ATOM 4763 C C . SER B 1 101 ? -25.812 -45.125 -50.594 1 91.81 101 SER B C 1
ATOM 4765 O O . SER B 1 101 ? -25.75 -46.062 -51.375 1 91.81 101 SER B O 1
ATOM 4767 N N . LYS B 1 102 ? -26.422 -45.156 -49.438 1 90.31 102 LYS B N 1
ATOM 4768 C CA . LYS B 1 102 ? -27.141 -46.375 -49.062 1 90.31 102 LYS B CA 1
ATOM 4769 C C . LYS B 1 102 ? -28.297 -46.656 -50.031 1 90.31 102 LYS B C 1
ATOM 4771 O O . LYS B 1 102 ? -28.547 -47.781 -50.406 1 90.31 102 LYS B O 1
ATOM 4776 N N . GLU B 1 103 ? -28.938 -45.594 -50.438 1 91.06 103 GLU B N 1
ATOM 4777 C CA . GLU B 1 103 ? -30.047 -45.719 -51.375 1 91.06 103 GLU B CA 1
ATOM 4778 C C . GLU B 1 103 ? -29.562 -46.094 -52.781 1 91.06 103 GLU B C 1
ATOM 4780 O O . GLU B 1 103 ? -30.234 -46.844 -53.5 1 91.06 103 GLU B O 1
ATOM 4785 N N . ALA B 1 104 ? -28.406 -45.625 -53.094 1 91.06 104 ALA B N 1
ATOM 4786 C CA . ALA B 1 104 ? -27.844 -45.906 -54.406 1 91.06 104 ALA B CA 1
ATOM 4787 C C . ALA B 1 104 ? -27.438 -47.375 -54.531 1 91.06 104 ALA B C 1
ATOM 4789 O O . ALA B 1 104 ? -27.484 -47.938 -55.656 1 91.06 104 ALA B O 1
ATOM 4790 N N . MET B 1 105 ? -27.125 -47.938 -53.438 1 87.44 105 MET B N 1
ATOM 4791 C CA . MET B 1 105 ? -26.703 -49.344 -53.469 1 87.44 105 MET B CA 1
ATOM 4792 C C . MET B 1 105 ? -27.875 -50.25 -53.844 1 87.44 105 MET B C 1
ATOM 4794 O O . MET B 1 105 ? -27.672 -51.375 -54.312 1 87.44 105 MET B O 1
ATOM 4798 N N . ASP B 1 106 ? -29.094 -49.75 -53.75 1 86.44 106 ASP B N 1
ATOM 4799 C CA . ASP B 1 106 ? -30.281 -50.562 -54.062 1 86.44 106 ASP B CA 1
ATOM 4800 C C . ASP B 1 106 ? -30.703 -50.406 -55.5 1 86.44 106 ASP B C 1
ATOM 4802 O O . ASP B 1 106 ? -31.656 -51.062 -55.969 1 86.44 106 ASP B O 1
ATOM 4806 N N . ILE B 1 107 ? -30 -49.562 -56.219 1 88.62 107 ILE B N 1
ATOM 4807 C CA . ILE B 1 107 ? -30.344 -49.344 -57.625 1 88.62 107 ILE B CA 1
ATOM 4808 C C . ILE B 1 107 ? -29.969 -50.594 -58.438 1 88.62 107 ILE B C 1
ATOM 4810 O O . ILE B 1 107 ? -28.828 -51.062 -58.344 1 88.62 107 ILE B O 1
ATOM 4814 N N . THR B 1 108 ? -30.828 -51.094 -59.25 1 85.88 108 THR B N 1
ATOM 4815 C CA . THR B 1 108 ? -30.625 -52.312 -60 1 85.88 108 THR B CA 1
ATOM 4816 C C . THR B 1 108 ? -30.219 -52 -61.438 1 85.88 108 THR B C 1
ATOM 4818 O O . THR B 1 108 ? -29.562 -52.812 -62.094 1 85.88 108 THR B O 1
ATOM 4821 N N . ASN B 1 109 ? -30.641 -50.844 -62 1 88.94 109 ASN B N 1
ATOM 4822 C CA . ASN B 1 109 ? -30.266 -50.438 -63.344 1 88.94 109 ASN B CA 1
ATOM 4823 C C . ASN B 1 109 ? -28.797 -50 -63.438 1 88.94 109 ASN B C 1
ATOM 4825 O O . ASN B 1 109 ? -28.406 -49.031 -62.75 1 88.94 109 ASN B O 1
ATOM 4829 N N . ASN B 1 110 ? -28.031 -50.594 -64.375 1 87.06 110 ASN B N 1
ATOM 4830 C CA . ASN B 1 110 ? -26.594 -50.406 -64.438 1 87.06 110 ASN B CA 1
ATOM 4831 C C . ASN B 1 110 ? -26.25 -48.969 -64.812 1 87.06 110 ASN B C 1
ATOM 4833 O O . ASN B 1 110 ? -25.344 -48.344 -64.25 1 87.06 110 ASN B O 1
ATOM 4837 N N . THR B 1 111 ? -26.875 -48.531 -65.812 1 88.88 111 THR B N 1
ATOM 4838 C CA . THR B 1 111 ? -26.594 -47.188 -66.312 1 88.88 111 THR B CA 1
ATOM 4839 C C . THR B 1 111 ? -26.938 -46.125 -65.25 1 88.88 111 THR B C 1
ATOM 4841 O O . THR B 1 111 ? -26.172 -45.188 -65.062 1 88.88 111 THR B O 1
ATOM 4844 N N . GLN B 1 112 ? -28.109 -46.344 -64.625 1 89.56 112 GLN B N 1
ATOM 4845 C CA . GLN B 1 112 ? -28.562 -45.406 -63.594 1 89.56 112 GLN B CA 1
ATOM 4846 C C . GLN B 1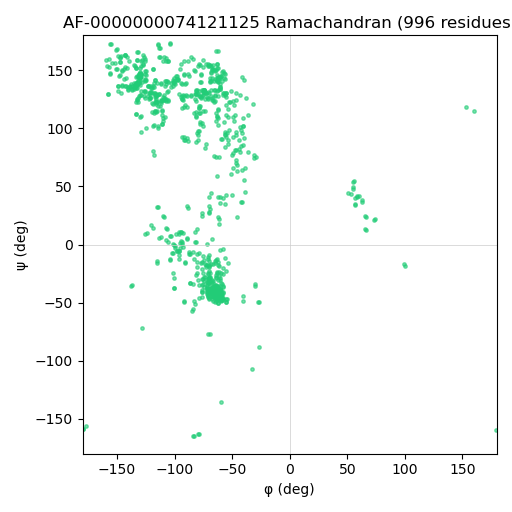 112 ? -27.625 -45.469 -62.375 1 89.56 112 GLN B C 1
ATOM 4848 O O . GLN B 1 112 ? -27.281 -44.406 -61.812 1 89.56 112 GLN B O 1
ATOM 4853 N N . PHE B 1 113 ? -27.234 -46.656 -61.969 1 91.44 113 PHE B N 1
ATOM 4854 C CA . PHE B 1 113 ? -26.328 -46.812 -60.844 1 91.44 113 PHE B CA 1
ATOM 4855 C C . PHE B 1 113 ? -25.016 -46.062 -61.094 1 91.44 113 PHE B C 1
ATOM 4857 O O . PHE B 1 113 ? -24.5 -45.375 -60.219 1 91.44 113 PHE B O 1
ATOM 4864 N N . ASN B 1 114 ? -24.469 -46.25 -62.312 1 89.75 114 ASN B N 1
ATOM 4865 C CA . ASN B 1 114 ? -23.172 -45.656 -62.656 1 89.75 114 ASN B CA 1
ATOM 4866 C C . ASN B 1 114 ? -23.234 -44.156 -62.594 1 89.75 114 ASN B C 1
ATOM 4868 O O . ASN B 1 114 ? -22.281 -43.5 -62.156 1 89.75 114 ASN B O 1
ATOM 4872 N N . GLN B 1 115 ? -24.328 -43.625 -63 1 89.69 115 GLN B N 1
ATOM 4873 C CA . GLN B 1 115 ? -24.484 -42.156 -62.969 1 89.69 115 GLN B CA 1
ATOM 4874 C C . GLN B 1 115 ? -24.594 -41.625 -61.531 1 89.69 115 GLN B C 1
ATOM 4876 O O . GLN B 1 115 ? -23.953 -40.656 -61.188 1 89.69 115 GLN B O 1
ATOM 4881 N N . VAL B 1 116 ? -25.406 -42.281 -60.719 1 90.38 116 VAL B N 1
ATOM 4882 C CA . VAL B 1 116 ? -25.594 -41.875 -59.312 1 90.38 116 VAL B CA 1
ATOM 4883 C C . VAL B 1 116 ? -24.297 -42.094 -58.531 1 90.38 116 VAL B C 1
ATOM 4885 O O . VAL B 1 116 ? -23.922 -41.25 -57.719 1 90.38 116 VAL B O 1
ATOM 4888 N N . ALA B 1 117 ? -23.641 -43.188 -58.812 1 90.06 117 ALA B N 1
ATOM 4889 C CA . ALA B 1 117 ? -22.391 -43.5 -58.125 1 90.06 117 ALA B CA 1
ATOM 4890 C C . ALA B 1 117 ? -21.328 -42.438 -58.406 1 90.06 117 ALA B C 1
ATOM 4892 O O . ALA B 1 117 ? -20.562 -42.062 -57.531 1 90.06 117 ALA B O 1
ATOM 4893 N N . LEU B 1 118 ? -21.266 -42 -59.625 1 89.81 118 LEU B N 1
ATOM 4894 C CA . LEU B 1 118 ? -20.312 -40.969 -60.031 1 89.81 118 LEU B CA 1
ATOM 4895 C C . LEU B 1 118 ? -20.609 -39.656 -59.312 1 89.81 118 LEU B C 1
ATOM 4897 O O . LEU B 1 118 ? -19.688 -38.969 -58.844 1 89.81 118 LEU B O 1
ATOM 4901 N N . SER B 1 119 ? -21.828 -39.344 -59.156 1 90.94 119 SER B N 1
ATOM 4902 C CA . SER B 1 119 ? -22.25 -38.125 -58.5 1 90.94 119 SER B CA 1
ATOM 4903 C C . SER B 1 119 ? -21.891 -38.156 -57 1 90.94 119 SER B C 1
ATOM 4905 O O . SER B 1 119 ? -21.422 -37.188 -56.438 1 90.94 119 SER B O 1
ATOM 4907 N N . ILE B 1 120 ? -22.125 -39.312 -56.375 1 91.19 120 ILE B N 1
ATOM 4908 C CA . ILE B 1 120 ? -21.812 -39.469 -54.969 1 91.19 120 ILE B CA 1
ATOM 4909 C C . ILE B 1 120 ? -20.312 -39.375 -54.75 1 91.19 120 ILE B C 1
ATOM 4911 O O . ILE B 1 120 ? -19.859 -38.719 -53.812 1 91.19 120 ILE B O 1
ATOM 4915 N N . LYS B 1 121 ? -19.531 -40 -55.656 1 89.44 121 LYS B N 1
ATOM 4916 C CA . LYS B 1 121 ? -18.078 -39.969 -55.531 1 89.44 121 LYS B CA 1
ATOM 4917 C C . LYS B 1 121 ? -17.562 -38.531 -55.625 1 89.44 121 LYS B C 1
ATOM 4919 O O . LYS B 1 121 ? -16.672 -38.156 -54.875 1 89.44 121 LYS B O 1
ATOM 4924 N N . GLU B 1 122 ? -18.141 -37.75 -56.438 1 90.19 122 GLU B N 1
ATOM 4925 C CA . GLU B 1 122 ? -17.734 -36.375 -56.594 1 90.19 122 GLU B CA 1
ATOM 4926 C C . GLU B 1 122 ? -18.094 -35.562 -55.344 1 90.19 122 GLU B C 1
ATOM 4928 O O . GLU B 1 122 ? -17.297 -34.75 -54.875 1 90.19 122 GLU B O 1
ATOM 4933 N N . ARG B 1 123 ? -19.219 -35.781 -54.75 1 90.44 123 ARG B N 1
ATOM 4934 C CA . ARG B 1 123 ? -19.688 -35.031 -53.594 1 90.44 123 ARG B CA 1
ATOM 4935 C C . ARG B 1 123 ? -18.859 -35.406 -52.344 1 90.44 123 ARG B C 1
ATOM 4937 O O . ARG B 1 123 ? -18.578 -34.562 -51.531 1 90.44 123 ARG B O 1
ATOM 4944 N N . VAL B 1 124 ? -18.594 -36.688 -52.25 1 90.06 124 VAL B N 1
ATOM 4945 C CA . VAL B 1 124 ? -17.812 -37.156 -51.125 1 90.06 124 VAL B CA 1
ATOM 4946 C C . VAL B 1 124 ? -16.422 -36.531 -51.156 1 90.06 124 VAL B C 1
ATOM 4948 O O . VAL B 1 124 ? -15.883 -36.125 -50.125 1 90.06 124 VAL B O 1
ATOM 4951 N N . THR B 1 125 ? -15.812 -36.469 -52.344 1 87.12 125 THR B N 1
ATOM 4952 C CA . THR B 1 125 ? -14.469 -35.906 -52.5 1 87.12 125 THR B CA 1
ATOM 4953 C C . THR B 1 125 ? -14.453 -34.438 -52.125 1 87.12 125 THR B C 1
ATOM 4955 O O . THR B 1 125 ? -13.453 -33.938 -51.625 1 87.12 125 THR B O 1
ATOM 4958 N N . MET B 1 126 ? -15.617 -33.781 -52.219 1 88.94 126 MET B N 1
ATOM 4959 C CA . MET B 1 126 ? -15.688 -32.344 -51.969 1 88.94 126 MET B CA 1
ATOM 4960 C C . MET B 1 126 ? -16.234 -32.094 -50.562 1 88.94 126 MET B C 1
ATOM 4962 O O . MET B 1 126 ? -16.375 -30.938 -50.156 1 88.94 126 MET B O 1
ATOM 4966 N N . SER B 1 127 ? -16.531 -33.156 -49.875 1 90.44 127 SER B N 1
ATOM 4967 C CA . SER B 1 127 ? -17.156 -33 -48.562 1 90.44 127 SER B CA 1
ATOM 4968 C C . SER B 1 127 ? -16.219 -32.281 -47.594 1 90.44 127 SER B C 1
ATOM 4970 O O . SER B 1 127 ? -15.055 -32.625 -47.438 1 90.44 127 SER B O 1
ATOM 4972 N N . PRO B 1 128 ? -16.688 -31.266 -46.875 1 91.62 128 PRO B N 1
ATOM 4973 C CA . PRO B 1 128 ? -15.875 -30.469 -45.938 1 91.62 128 PRO B CA 1
ATOM 4974 C C . PRO B 1 128 ? -15.375 -31.281 -44.75 1 91.62 128 PRO B C 1
ATOM 4976 O O . PRO B 1 128 ? -14.453 -30.844 -44.062 1 91.62 128 PRO B O 1
ATOM 4979 N N . ILE B 1 129 ? -15.977 -32.438 -44.531 1 93.06 129 ILE B N 1
ATOM 4980 C CA . ILE B 1 129 ? -15.633 -33.219 -43.344 1 93.06 129 ILE B CA 1
ATOM 4981 C C . ILE B 1 129 ? -14.164 -33.656 -43.438 1 93.06 129 ILE B C 1
ATOM 4983 O O . ILE B 1 129 ? -13.531 -33.906 -42.406 1 93.06 129 ILE B O 1
ATOM 4987 N N . PHE B 1 130 ? -13.609 -33.781 -44.656 1 91.81 130 PHE B N 1
ATOM 4988 C CA . PHE B 1 130 ? -12.234 -34.219 -44.844 1 91.81 130 PHE B CA 1
ATOM 4989 C C . PHE B 1 130 ? -11.258 -33.062 -44.625 1 91.81 130 PHE B C 1
ATOM 4991 O O . PHE B 1 130 ? -10.055 -33.281 -44.531 1 91.81 130 PHE B O 1
ATOM 4998 N N . ARG B 1 131 ? -11.734 -31.812 -44.469 1 88.81 131 ARG B N 1
ATOM 4999 C CA . ARG B 1 131 ? -10.898 -30.625 -44.312 1 88.81 131 ARG B CA 1
ATOM 5000 C C . ARG B 1 131 ? -11.008 -30.031 -42.906 1 88.81 131 ARG B C 1
ATOM 5002 O O . ARG B 1 131 ? -10.492 -28.938 -42.656 1 88.81 131 ARG B O 1
ATOM 5009 N N . LEU B 1 132 ? -11.688 -30.734 -42.125 1 89.88 132 LEU B N 1
ATOM 5010 C CA . LEU B 1 132 ? -11.844 -30.25 -40.75 1 89.88 132 LEU B CA 1
ATOM 5011 C C . LEU B 1 132 ? -10.523 -30.328 -40 1 89.88 132 LEU B C 1
ATOM 5013 O O . LEU B 1 132 ? -9.75 -31.266 -40.188 1 89.88 132 LEU B O 1
ATOM 5017 N N . SER B 1 133 ? -10.258 -29.281 -39.188 1 84.5 133 SER B N 1
ATOM 5018 C CA . SER B 1 133 ? -9.07 -29.266 -38.344 1 84.5 133 SER B CA 1
ATOM 5019 C C . SER B 1 133 ? -9.211 -30.188 -37.156 1 84.5 133 SER B C 1
ATOM 5021 O O . SER B 1 133 ? -10.258 -30.219 -36.5 1 84.5 133 SER B O 1
ATOM 5023 N N . SER B 1 134 ? -8.211 -31 -36.906 1 82.56 134 SER B N 1
ATOM 5024 C CA . SER B 1 134 ? -8.242 -31.922 -35.781 1 82.56 134 SER B CA 1
ATOM 5025 C C . SER B 1 134 ? -7.68 -31.281 -34.5 1 82.56 134 SER B C 1
ATOM 5027 O O . SER B 1 134 ? -7.578 -31.922 -33.469 1 82.56 134 SER B O 1
ATOM 5029 N N . VAL B 1 135 ? -7.375 -29.969 -34.625 1 85 135 VAL B N 1
ATOM 5030 C CA . VAL B 1 135 ? -6.832 -29.266 -33.469 1 85 135 VAL B CA 1
ATOM 5031 C C . VAL B 1 135 ? -7.902 -28.344 -32.875 1 85 135 VAL B C 1
ATOM 5033 O O . VAL B 1 135 ? -8.633 -27.672 -33.594 1 85 135 VAL B O 1
ATOM 5036 N N . ALA B 1 136 ? -8.016 -28.453 -31.656 1 87.25 136 ALA B N 1
ATOM 5037 C CA . ALA B 1 136 ? -8.984 -27.609 -30.969 1 87.25 136 ALA B CA 1
ATOM 5038 C C . ALA B 1 136 ? -8.648 -26.125 -31.172 1 87.25 136 ALA B C 1
ATOM 5040 O O . ALA B 1 136 ? -7.477 -25.75 -31.172 1 87.25 136 ALA B O 1
ATOM 5041 N N . SER B 1 137 ? -9.617 -25.344 -31.453 1 86.56 137 SER B N 1
ATOM 5042 C CA . SER B 1 137 ? -9.445 -23.906 -31.641 1 86.56 137 SER B CA 1
ATOM 5043 C C . SER B 1 137 ? -8.883 -23.234 -30.391 1 86.56 137 SER B C 1
ATOM 5045 O O . SER B 1 137 ? -8.219 -22.203 -30.484 1 86.56 137 SER B O 1
ATOM 5047 N N . VAL B 1 138 ? -9.258 -23.75 -29.281 1 88.69 138 VAL B N 1
ATOM 5048 C CA . VAL B 1 138 ? -8.727 -23.281 -28 1 88.69 138 VAL B CA 1
ATOM 5049 C C . VAL B 1 138 ? -7.957 -24.406 -27.312 1 88.69 138 VAL B C 1
ATOM 5051 O O . VAL B 1 138 ? -8.523 -25.453 -27 1 88.69 138 VAL B O 1
ATOM 5054 N N . THR B 1 139 ? -6.695 -24.156 -27.188 1 80.44 139 THR B N 1
ATOM 5055 C CA . THR B 1 139 ? -5.844 -25.203 -26.625 1 80.44 139 THR B CA 1
ATOM 5056 C C . THR B 1 139 ? -5.828 -25.125 -25.109 1 80.44 139 THR B C 1
ATOM 5058 O O . THR B 1 139 ? -5.746 -26.156 -24.422 1 80.44 139 THR B O 1
ATOM 5061 N N . ASP B 1 140 ? -5.926 -23.859 -24.578 1 82.06 140 ASP B N 1
ATOM 5062 C CA . ASP B 1 140 ? -5.93 -23.672 -23.125 1 82.06 140 ASP B CA 1
ATOM 5063 C C . ASP B 1 140 ? -7.305 -23.234 -22.641 1 82.06 140 ASP B C 1
ATOM 5065 O O . ASP B 1 140 ? -7.695 -22.078 -22.828 1 82.06 140 ASP B O 1
ATOM 5069 N N . ILE B 1 141 ? -8.023 -24.172 -21.938 1 86.38 141 ILE B N 1
ATOM 5070 C CA . ILE B 1 141 ? -9.398 -23.906 -21.516 1 86.38 141 ILE B CA 1
ATOM 5071 C C . ILE B 1 141 ? -9.398 -23.375 -20.078 1 86.38 141 ILE B C 1
ATOM 5073 O O . ILE B 1 141 ? -10.438 -22.984 -19.562 1 86.38 141 ILE B O 1
ATOM 5077 N N . SER B 1 142 ? -8.281 -23.219 -19.469 1 82.56 142 SER B N 1
ATOM 5078 C CA . SER B 1 142 ? -8.18 -22.734 -18.094 1 82.56 142 SER B CA 1
ATOM 5079 C C . SER B 1 142 ? -8.234 -21.203 -18.047 1 82.56 142 SER B C 1
ATOM 5081 O O . SER B 1 142 ? -7.938 -20.547 -19.047 1 82.56 142 SER B O 1
ATOM 5083 N N . CYS B 1 143 ? -8.742 -20.719 -16.984 1 85.44 143 CYS B N 1
ATOM 5084 C CA . CYS B 1 143 ? -8.719 -19.266 -16.75 1 85.44 143 CYS B CA 1
ATOM 5085 C C . CYS B 1 143 ? -7.5 -18.859 -15.938 1 85.44 143 CYS B C 1
ATOM 5087 O O . CYS B 1 143 ? -7.301 -19.359 -14.828 1 85.44 143 CYS B O 1
ATOM 5089 N N . HIS B 1 144 ? -6.688 -17.906 -16.453 1 83.25 144 HIS B N 1
ATOM 5090 C CA . HIS B 1 144 ? -5.465 -17.5 -15.781 1 83.25 144 HIS B CA 1
ATOM 5091 C C . HIS B 1 144 ? -5.637 -16.141 -15.094 1 83.25 144 HIS B C 1
ATOM 5093 O O . HIS B 1 144 ? -4.68 -15.602 -14.547 1 83.25 144 HIS B O 1
ATOM 5099 N N . LEU B 1 145 ? -6.832 -15.711 -15.109 1 88.81 14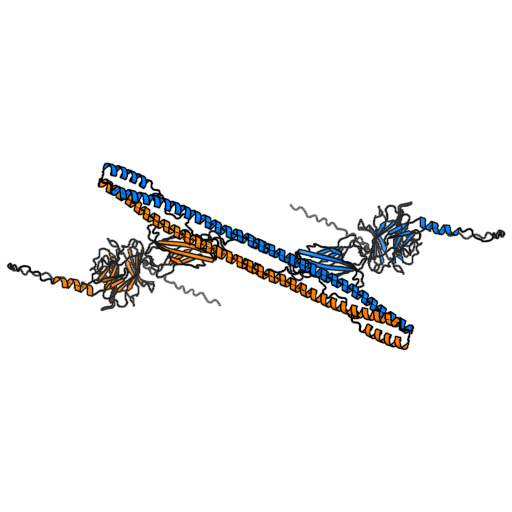5 LEU B N 1
ATOM 5100 C CA . LEU B 1 145 ? -7.109 -14.43 -14.469 1 88.81 145 LEU B CA 1
ATOM 5101 C C . LEU B 1 145 ? -7.508 -14.625 -13.008 1 88.81 145 LEU B C 1
ATOM 5103 O O . LEU B 1 145 ? -8.688 -14.781 -12.703 1 88.81 145 LEU B O 1
ATOM 5107 N N . VAL B 1 146 ? -6.535 -14.609 -12.133 1 87.88 146 VAL B N 1
ATOM 5108 C CA . VAL B 1 146 ? -6.73 -14.828 -10.703 1 87.88 146 VAL B CA 1
ATOM 5109 C C . VAL B 1 146 ? -6.289 -13.586 -9.922 1 87.88 146 VAL B C 1
ATOM 5111 O O . VAL B 1 146 ? -5.281 -12.961 -10.266 1 87.88 146 VAL B O 1
ATOM 5114 N N . ALA B 1 147 ? -7.133 -13.305 -9.016 1 90.94 147 ALA B N 1
ATOM 5115 C CA . ALA B 1 147 ? -6.832 -12.141 -8.188 1 90.94 147 ALA B CA 1
ATOM 5116 C C . ALA B 1 147 ? -6.633 -12.531 -6.727 1 90.94 147 ALA B C 1
ATOM 5118 O O . ALA B 1 147 ? -7.277 -13.461 -6.238 1 90.94 147 ALA B O 1
ATOM 5119 N N . ASP B 1 148 ? -5.645 -11.859 -6.062 1 90.06 148 ASP B N 1
ATOM 5120 C CA . ASP B 1 148 ? -5.391 -11.953 -4.629 1 90.06 148 ASP B CA 1
ATOM 5121 C C . ASP B 1 148 ? -5.195 -10.562 -4.016 1 90.06 148 ASP B C 1
ATOM 5123 O O . ASP B 1 148 ? -4.145 -9.945 -4.191 1 90.06 148 ASP B O 1
ATOM 5127 N N . PHE B 1 149 ? -6.172 -10.203 -3.18 1 94.75 149 PHE B N 1
ATOM 5128 C CA . PHE B 1 149 ? -6.117 -8.844 -2.643 1 94.75 149 PHE B CA 1
ATOM 5129 C C . PHE B 1 149 ? -5.902 -8.875 -1.135 1 94.75 149 PHE B C 1
ATOM 5131 O O . PHE B 1 149 ? -6.395 -8 -0.417 1 94.75 149 PHE B O 1
ATOM 5138 N N . THR B 1 150 ? -5.215 -9.82 -0.631 1 90.69 150 THR B N 1
ATOM 5139 C CA . THR B 1 150 ? -4.961 -9.938 0.8 1 90.69 150 THR B CA 1
ATOM 5140 C C . THR B 1 150 ? -4.16 -8.75 1.312 1 90.69 150 THR B C 1
ATOM 5142 O O . THR B 1 150 ? -4.441 -8.219 2.389 1 90.69 150 THR B O 1
ATOM 5145 N N . ARG B 1 151 ? -3.213 -8.344 0.544 1 90.75 151 ARG B N 1
ATOM 5146 C CA . ARG B 1 151 ? -2.395 -7.195 0.927 1 90.75 151 ARG B CA 1
ATOM 5147 C C . ARG B 1 151 ? -3.232 -5.922 0.996 1 90.75 151 ARG B C 1
ATOM 5149 O O . ARG B 1 151 ? -3.146 -5.168 1.967 1 90.75 151 ARG B O 1
ATOM 5156 N N . GLU B 1 152 ? -3.996 -5.715 -0.039 1 94.19 152 GLU B N 1
ATOM 5157 C CA . GLU B 1 152 ? -4.852 -4.531 -0.103 1 94.19 152 GLU B CA 1
ATOM 5158 C C . GLU B 1 152 ? -5.891 -4.543 1.012 1 94.19 152 GLU B C 1
ATOM 5160 O O . GLU B 1 152 ? -6.219 -3.494 1.573 1 94.19 152 GLU B O 1
ATOM 5165 N N . GLN B 1 153 ? -6.402 -5.699 1.368 1 94.88 153 GLN B N 1
ATOM 5166 C CA . GLN B 1 153 ? -7.336 -5.832 2.48 1 94.88 153 GLN B CA 1
ATOM 5167 C C . GLN B 1 153 ? -6.695 -5.391 3.793 1 94.88 153 GLN B C 1
ATOM 5169 O O . GLN B 1 153 ? -7.32 -4.691 4.59 1 94.88 153 GLN B O 1
ATOM 5174 N N . THR B 1 154 ? -5.512 -5.758 3.975 1 94.44 154 THR B N 1
ATOM 5175 C CA . THR B 1 154 ? -4.777 -5.383 5.18 1 94.44 154 THR B CA 1
ATOM 5176 C C . THR B 1 154 ? -4.586 -3.869 5.242 1 94.44 154 THR B C 1
ATOM 5178 O O . THR B 1 154 ? -4.723 -3.266 6.309 1 94.44 154 THR B O 1
ATOM 5181 N N . ILE B 1 155 ? -4.289 -3.326 4.133 1 94.31 155 ILE B N 1
ATOM 5182 C CA . ILE B 1 155 ? -4.082 -1.884 4.047 1 94.31 155 ILE B CA 1
ATOM 5183 C C . ILE B 1 155 ? -5.375 -1.157 4.422 1 94.31 155 ILE B C 1
ATOM 5185 O O . ILE B 1 155 ? -5.348 -0.186 5.18 1 94.31 155 ILE B O 1
ATOM 5189 N N . LEU B 1 156 ? -6.523 -1.663 3.914 1 96 156 LEU B N 1
ATOM 5190 C CA . LEU B 1 156 ? -7.812 -1.044 4.203 1 96 156 LEU B CA 1
ATOM 5191 C C . LEU B 1 156 ? -8.172 -1.204 5.676 1 96 156 LEU B C 1
ATOM 5193 O O . LEU B 1 156 ? -8.734 -0.29 6.285 1 96 156 LEU B O 1
ATOM 5197 N N . ASN B 1 157 ? -7.746 -2.254 6.305 1 95.31 157 ASN B N 1
ATOM 5198 C CA . ASN B 1 157 ? -8.023 -2.508 7.715 1 95.31 157 ASN B CA 1
ATOM 5199 C C . ASN B 1 157 ? -7.203 -1.599 8.625 1 95.31 157 ASN B C 1
ATOM 5201 O O . ASN B 1 157 ? -7.531 -1.428 9.797 1 95.31 157 ASN B O 1
ATOM 5205 N N . LYS B 1 158 ? -6.191 -1.029 8.055 1 93.25 158 LYS B N 1
ATOM 5206 C CA . LYS B 1 158 ? -5.289 -0.217 8.859 1 93.25 158 LYS B CA 1
ATOM 5207 C C . LYS B 1 158 ? -5.473 1.27 8.57 1 93.25 158 LYS B C 1
ATOM 5209 O O . LYS B 1 158 ? -4.602 2.082 8.883 1 93.25 158 LYS B O 1
ATOM 5214 N N . LEU B 1 159 ? -6.516 1.564 7.938 1 94.81 159 LEU B N 1
ATOM 5215 C CA . LEU B 1 159 ? -6.824 2.975 7.723 1 94.81 159 LEU B CA 1
ATOM 5216 C C . LEU B 1 159 ? -6.938 3.717 9.047 1 94.81 159 LEU B C 1
ATOM 5218 O O . LEU B 1 159 ? -7.562 3.223 9.992 1 94.81 159 LEU B O 1
ATOM 5222 N N . THR B 1 160 ? -6.234 4.801 9.156 1 91.56 160 THR B N 1
ATOM 5223 C CA . THR B 1 160 ? -6.227 5.566 10.398 1 91.56 160 THR B CA 1
ATOM 5224 C C . THR B 1 160 ? -6.207 7.062 10.102 1 91.56 160 THR B C 1
ATOM 5226 O O . THR B 1 160 ? -5.988 7.477 8.969 1 91.56 160 THR B O 1
ATOM 5229 N N . PHE B 1 161 ? -6.602 7.828 11.172 1 92.12 161 PHE B N 1
ATOM 5230 C CA . PHE B 1 161 ? -6.504 9.281 11.07 1 92.12 161 PHE B CA 1
ATOM 5231 C C . PHE B 1 161 ? -5.047 9.719 10.992 1 92.12 161 PHE B C 1
ATOM 5233 O O . PHE B 1 161 ? -4.148 9 11.445 1 92.12 161 PHE B O 1
ATOM 5240 N N . LEU B 1 162 ? -4.863 10.875 10.383 1 86.19 162 LEU B N 1
ATOM 5241 C CA . LEU B 1 162 ? -3.525 11.453 10.391 1 86.19 162 LEU B CA 1
ATOM 5242 C C . LEU B 1 162 ? -3.059 11.719 11.82 1 86.19 162 LEU B C 1
ATOM 5244 O O . LEU B 1 162 ? -3.842 12.164 12.664 1 86.19 162 LEU B O 1
ATOM 5248 N N . PRO B 1 163 ? -1.914 11.359 12.094 1 83.62 163 PRO B N 1
ATOM 5249 C CA . PRO B 1 163 ? -1.422 11.633 13.445 1 83.62 163 PRO B CA 1
ATOM 5250 C C . PRO B 1 163 ? -1.335 13.125 13.758 1 83.62 163 PRO B C 1
ATOM 5252 O O . PRO B 1 163 ? -1.046 13.93 12.867 1 83.62 163 PRO B O 1
ATOM 5255 N N . VAL B 1 164 ? -1.625 13.43 14.93 1 83.25 164 VAL B N 1
ATOM 5256 C CA . VAL B 1 164 ? -1.479 14.805 15.383 1 83.25 164 VAL B CA 1
ATOM 5257 C C . VAL B 1 164 ? 0 15.188 15.406 1 83.25 164 VAL B C 1
ATOM 5259 O O . VAL B 1 164 ? 0.824 14.469 15.977 1 83.25 164 VAL B O 1
ATOM 5262 N N . PRO B 1 165 ? 0.278 16.297 14.656 1 87.81 165 PRO B N 1
ATOM 5263 C CA . PRO B 1 165 ? 1.684 16.703 14.633 1 87.81 165 PRO B CA 1
ATOM 5264 C C . PRO B 1 165 ? 2.246 16.969 16.031 1 87.81 165 PRO B C 1
ATOM 5266 O O . PRO B 1 165 ? 1.533 17.469 16.906 1 87.81 165 PRO B O 1
ATOM 5269 N N . GLN B 1 166 ? 3.436 16.734 16.266 1 89.5 166 GLN B N 1
ATOM 5270 C CA . GLN B 1 166 ? 4.113 16.938 17.547 1 89.5 166 GLN B CA 1
ATOM 5271 C C . GLN B 1 166 ? 4.273 18.422 17.844 1 89.5 166 GLN B C 1
ATOM 5273 O O . GLN B 1 166 ? 4.281 19.25 16.938 1 89.5 166 GLN B O 1
ATOM 5278 N N . THR B 1 167 ? 4.367 18.688 19.141 1 93.44 167 THR B N 1
ATOM 5279 C CA . THR B 1 167 ? 4.613 20.047 19.578 1 93.44 167 THR B CA 1
ATOM 5280 C C . THR B 1 167 ? 6.086 20.422 19.422 1 93.44 167 THR B C 1
ATOM 5282 O O . THR B 1 167 ? 6.961 19.766 19.984 1 93.44 167 THR B O 1
ATOM 5285 N N . PRO B 1 168 ? 6.34 21.438 18.609 1 95.75 168 PRO B N 1
ATOM 5286 C CA . PRO B 1 168 ? 7.738 21.844 18.469 1 95.75 168 PRO B CA 1
ATOM 5287 C C . PRO B 1 168 ? 8.344 22.359 19.766 1 95.75 168 PRO B C 1
ATOM 5289 O O . PRO B 1 168 ? 7.609 22.75 20.688 1 95.75 168 PRO B O 1
ATOM 5292 N N . ILE B 1 169 ? 9.641 22.281 19.891 1 96.25 169 ILE B N 1
ATOM 5293 C CA . ILE B 1 169 ? 10.398 22.781 21.031 1 96.25 169 ILE B CA 1
ATOM 5294 C C . ILE B 1 169 ? 11.328 23.906 20.562 1 96.25 169 ILE B C 1
ATOM 5296 O O . ILE B 1 169 ? 12.266 23.672 19.797 1 96.25 169 ILE B O 1
ATOM 5300 N N . ILE B 1 170 ? 11.016 25.094 21.062 1 96.62 170 ILE B N 1
ATOM 5301 C CA . ILE B 1 170 ? 11.852 26.234 20.703 1 96.62 170 ILE B CA 1
ATOM 5302 C C . ILE B 1 170 ? 13.195 26.141 21.422 1 96.62 170 ILE B C 1
ATOM 5304 O O . ILE B 1 170 ? 13.242 25.891 22.625 1 96.62 170 ILE B O 1
ATOM 5308 N N . LEU B 1 171 ? 14.234 26.297 20.625 1 95.44 171 LEU B N 1
ATOM 5309 C CA . LEU B 1 171 ? 15.586 26.328 21.172 1 95.44 171 LEU B CA 1
ATOM 5310 C C . LEU B 1 171 ? 15.992 27.734 21.562 1 95.44 171 LEU B C 1
ATOM 5312 O O . LEU B 1 171 ? 16.672 28.422 20.797 1 95.44 171 LEU B O 1
ATOM 5316 N N . GLU B 1 172 ? 15.719 28.109 22.75 1 93.25 172 GLU B N 1
ATOM 5317 C CA . GLU B 1 172 ? 15.906 29.484 23.219 1 93.25 172 GLU B CA 1
ATOM 5318 C C . GLU B 1 172 ? 17.375 29.906 23.125 1 93.25 172 GLU B C 1
ATOM 5320 O O . GLU B 1 172 ? 17.672 31.062 22.844 1 93.25 172 GLU B O 1
ATOM 5325 N N . GLU B 1 173 ? 18.25 28.938 23.281 1 91.5 173 GLU B N 1
ATOM 5326 C CA . GLU B 1 173 ? 19.688 29.234 23.266 1 91.5 173 GLU B CA 1
ATOM 5327 C C . GLU B 1 173 ? 20.156 29.641 21.875 1 91.5 173 GLU B C 1
ATOM 5329 O O . GLU B 1 173 ? 21.141 30.359 21.719 1 91.5 173 GLU B O 1
ATOM 5334 N N . LEU B 1 174 ? 19.422 29.203 20.938 1 92.12 174 LEU B N 1
ATOM 5335 C CA . LEU B 1 174 ? 19.844 29.484 19.562 1 92.12 174 LEU B CA 1
ATOM 5336 C C . LEU B 1 174 ? 19.062 30.672 19 1 92.12 174 LEU B C 1
ATOM 5338 O O . LEU B 1 174 ? 19.281 31.062 17.844 1 92.12 174 LEU B O 1
ATOM 5342 N N . CYS B 1 175 ? 18.172 31.203 19.781 1 91.75 175 CYS B N 1
ATOM 5343 C CA . CYS B 1 175 ? 17.438 32.375 19.344 1 91.75 175 CYS B CA 1
ATOM 5344 C C . CYS B 1 175 ? 18.203 33.656 19.656 1 91.75 175 CYS B C 1
ATOM 5346 O O . CYS B 1 175 ? 18.672 33.844 20.781 1 91.75 175 CYS B O 1
ATOM 5348 N N . THR B 1 176 ? 18.359 34.5 18.641 1 88.69 176 THR B N 1
ATOM 5349 C CA . THR B 1 176 ? 19.141 35.719 18.828 1 88.69 176 THR B CA 1
ATOM 5350 C C . THR B 1 176 ? 18.391 36.938 18.297 1 88.69 176 THR B C 1
ATOM 5352 O O . THR B 1 176 ? 17.609 36.812 17.344 1 88.69 176 THR B O 1
ATOM 5355 N N . ALA B 1 177 ? 18.531 37.969 19.047 1 87.38 177 ALA B N 1
ATOM 5356 C CA . ALA B 1 177 ? 18.031 39.281 18.609 1 87.38 177 ALA B CA 1
ATOM 5357 C C . ALA B 1 177 ? 19.188 40.25 18.391 1 87.38 177 ALA B C 1
ATOM 5359 O O . ALA B 1 177 ? 19.797 40.719 19.344 1 87.38 177 ALA B O 1
ATOM 5360 N N . SER B 1 178 ? 19.547 40.469 17.156 1 83.94 178 SER B N 1
ATOM 5361 C CA . SER B 1 178 ? 20.656 41.375 16.812 1 83.94 178 SER B CA 1
ATOM 5362 C C . SER B 1 178 ? 20.359 42.125 15.523 1 83.94 178 SER B C 1
ATOM 5364 O O . SER B 1 178 ? 19.781 41.594 14.586 1 83.94 178 SER B O 1
ATOM 5366 N N . ASP B 1 179 ? 20.812 43.438 15.555 1 83.31 179 ASP B N 1
ATOM 5367 C CA . ASP B 1 179 ? 20.672 44.281 14.383 1 83.31 179 ASP B CA 1
ATOM 5368 C C . ASP B 1 179 ? 19.219 44.375 13.914 1 83.31 179 ASP B C 1
ATOM 5370 O O . ASP B 1 179 ? 18.938 44.25 12.719 1 83.31 179 ASP B O 1
ATOM 5374 N N . ASN B 1 180 ? 18.344 44.344 14.867 1 82.75 180 ASN B N 1
ATOM 5375 C CA . ASN B 1 180 ? 16.906 44.438 14.641 1 82.75 180 ASN B CA 1
ATOM 5376 C C . ASN B 1 180 ? 16.359 43.219 13.891 1 82.75 180 ASN B C 1
ATOM 5378 O O . ASN B 1 180 ? 15.484 43.344 13.031 1 82.75 180 ASN B O 1
ATOM 5382 N N . THR B 1 181 ? 17.047 42.25 14.008 1 87.19 181 THR B N 1
ATOM 5383 C CA . THR B 1 181 ? 16.625 40.969 13.453 1 87.19 181 THR B CA 1
ATOM 5384 C C . THR B 1 181 ? 16.578 39.906 14.547 1 87.19 181 THR B C 1
ATOM 5386 O O . THR B 1 181 ? 17.453 39.875 15.422 1 87.19 181 THR B O 1
ATOM 5389 N N . ILE B 1 182 ? 15.516 39.156 14.477 1 90.06 182 ILE B N 1
ATOM 5390 C CA . ILE B 1 182 ? 15.391 38.094 15.445 1 90.06 182 ILE B CA 1
ATOM 5391 C C . ILE B 1 182 ? 15.406 36.75 14.719 1 90.06 182 ILE B C 1
ATOM 5393 O O . ILE B 1 182 ? 14.625 36.531 13.781 1 90.06 182 ILE B O 1
ATOM 5397 N N . THR B 1 183 ? 16.297 35.938 15.062 1 92.06 183 THR B N 1
ATOM 5398 C CA . THR B 1 183 ? 16.375 34.594 14.516 1 92.06 183 THR B CA 1
ATOM 5399 C C . THR B 1 183 ? 15.898 33.562 15.555 1 92.06 183 THR B C 1
ATOM 5401 O O . THR B 1 183 ? 16.422 33.531 16.672 1 92.06 183 THR B O 1
ATOM 5404 N N . CYS B 1 184 ? 14.93 32.812 15.156 1 94.75 184 CYS B N 1
ATOM 5405 C CA . CYS B 1 184 ? 14.375 31.797 16.047 1 94.75 184 CYS B CA 1
ATOM 5406 C C . CYS B 1 184 ? 14.523 30.422 15.43 1 94.75 184 CYS B C 1
ATOM 5408 O O . CYS B 1 184 ? 14.328 30.234 14.227 1 94.75 184 CYS B O 1
ATOM 5410 N N . GLN B 1 185 ? 14.969 29.484 16.234 1 96.19 185 GLN B N 1
ATOM 5411 C CA . GLN B 1 185 ? 15.094 28.094 15.812 1 96.19 185 GLN B CA 1
ATOM 5412 C C . GLN B 1 185 ? 14.328 27.156 16.75 1 96.19 185 GLN B C 1
ATOM 5414 O O . GLN B 1 185 ? 14.203 27.438 17.938 1 96.19 185 GLN B O 1
ATOM 5419 N N . TRP B 1 186 ? 13.75 26.047 16.172 1 97 186 TRP B N 1
ATOM 5420 C CA . TRP B 1 186 ? 13.055 25.047 16.984 1 97 186 TRP B CA 1
ATOM 5421 C C . TRP B 1 186 ? 13.297 23.641 16.438 1 97 186 TRP B C 1
ATOM 5423 O O . TRP B 1 186 ? 13.867 23.484 15.352 1 97 186 TRP B O 1
ATOM 5433 N N . ASN B 1 187 ? 13.008 22.734 17.281 1 95.44 187 ASN B N 1
ATOM 5434 C CA . ASN B 1 187 ? 13.117 21.328 16.906 1 95.44 187 ASN B CA 1
ATOM 5435 C C . ASN B 1 187 ? 11.867 20.547 17.297 1 95.44 187 ASN B C 1
ATOM 5437 O O . ASN B 1 187 ? 11.023 21.047 18.047 1 95.44 187 ASN B O 1
ATOM 5441 N N . LEU B 1 188 ? 11.812 19.312 16.688 1 94.44 188 LEU B N 1
ATOM 5442 C CA . LEU B 1 188 ? 10.781 18.359 17.094 1 94.44 188 LEU B CA 1
ATOM 5443 C C . LEU B 1 188 ? 11.344 17.344 18.094 1 94.44 188 LEU B C 1
ATOM 5445 O O . LEU B 1 188 ? 12.523 17 18.016 1 94.44 188 LEU B O 1
ATOM 5449 N N . PRO B 1 189 ? 10.516 16.938 19.031 1 92.12 189 PRO B N 1
ATOM 5450 C CA . PRO B 1 189 ? 11 15.922 19.969 1 92.12 189 PRO B CA 1
ATOM 5451 C C . PRO B 1 189 ? 11.516 14.664 19.266 1 92.12 189 PRO B C 1
ATOM 5453 O O . PRO B 1 189 ? 12.562 14.133 19.641 1 92.12 189 PRO B O 1
ATOM 5456 N N . THR B 1 190 ? 10.695 14.203 18.297 1 91.81 190 THR B N 1
ATOM 5457 C CA . THR B 1 190 ? 11.094 13.094 17.438 1 91.81 190 THR B CA 1
ATOM 5458 C C . THR B 1 190 ? 10.883 13.438 15.969 1 91.81 190 THR B C 1
ATOM 5460 O O . THR B 1 190 ? 9.945 14.148 15.625 1 91.81 190 THR B O 1
ATOM 5463 N N . PRO B 1 191 ? 11.891 12.867 15.18 1 86.81 191 PRO B N 1
ATOM 5464 C CA . PRO B 1 191 ? 11.703 13.148 13.758 1 86.81 191 PRO B CA 1
ATOM 5465 C C . PRO B 1 191 ? 10.328 12.711 13.242 1 86.81 191 PRO B C 1
ATOM 5467 O O . PRO B 1 191 ? 9.836 11.648 13.617 1 86.81 191 PRO B O 1
ATOM 5470 N N . ASP B 1 192 ? 9.648 13.594 12.547 1 84.25 192 ASP B N 1
ATOM 5471 C CA . ASP B 1 192 ? 8.305 13.367 12.016 1 84.25 192 ASP B CA 1
ATOM 5472 C C . ASP B 1 192 ? 8.234 13.734 10.539 1 84.25 192 ASP B C 1
ATOM 5474 O O . ASP B 1 192 ? 8.312 14.914 10.18 1 84.25 192 ASP B O 1
ATOM 5478 N N . THR B 1 193 ? 8.102 12.727 9.711 1 81.12 193 THR B N 1
ATOM 5479 C CA . THR B 1 193 ? 8.102 12.953 8.266 1 81.12 193 THR B CA 1
ATOM 5480 C C . THR B 1 193 ? 6.719 13.398 7.793 1 81.12 193 THR B C 1
ATOM 5482 O O . THR B 1 193 ? 6.547 13.766 6.629 1 81.12 193 THR B O 1
ATOM 5485 N N . GLU B 1 194 ? 5.797 13.547 8.688 1 81.19 194 GLU B N 1
ATOM 5486 C CA . GLU B 1 194 ? 4.434 13.883 8.273 1 81.19 194 GLU B CA 1
ATOM 5487 C C . GLU B 1 194 ? 4.176 15.383 8.398 1 81.19 194 GLU B C 1
ATOM 5489 O O . GLU B 1 194 ? 3.131 15.875 7.973 1 81.19 194 GLU B O 1
ATOM 5494 N N . ILE B 1 195 ? 5.133 16.094 8.945 1 90 195 ILE B N 1
ATOM 5495 C CA . ILE B 1 195 ? 4.969 17.531 9.109 1 90 195 ILE B CA 1
ATOM 5496 C C . ILE B 1 195 ? 5.188 18.219 7.77 1 90 195 ILE B C 1
ATOM 5498 O O . ILE B 1 195 ? 6.215 18.016 7.117 1 90 195 ILE B O 1
ATOM 5502 N N . GLU B 1 196 ? 4.219 19.031 7.375 1 88.56 196 GLU B N 1
ATOM 5503 C CA . GLU B 1 196 ? 4.293 19.719 6.082 1 88.56 196 GLU B CA 1
ATOM 5504 C C . GLU B 1 196 ? 4.734 21.172 6.246 1 88.56 196 GLU B C 1
ATOM 5506 O O . GLU B 1 196 ? 5.375 21.734 5.359 1 88.56 196 GLU B O 1
ATOM 5511 N N . SER B 1 197 ? 4.238 21.75 7.316 1 94 197 SER B N 1
ATOM 5512 C CA . SER B 1 197 ? 4.582 23.156 7.512 1 94 197 SER B CA 1
ATOM 5513 C C . SER B 1 197 ? 4.488 23.547 8.984 1 94 197 SER B C 1
ATOM 5515 O O . SER B 1 197 ? 4.016 22.766 9.812 1 94 197 SER B O 1
ATOM 5517 N N . TYR B 1 198 ? 4.957 24.828 9.266 1 95.31 198 TYR B N 1
ATOM 5518 C CA . TYR B 1 198 ? 4.898 25.391 10.609 1 95.31 198 TYR B CA 1
ATOM 5519 C C . TYR B 1 198 ? 4.184 26.734 10.602 1 95.31 198 TYR B C 1
ATOM 5521 O O . TYR B 1 198 ? 4.203 27.453 9.602 1 95.31 198 TYR B O 1
ATOM 5529 N N . VAL B 1 199 ? 3.545 27.016 11.703 1 95.88 199 VAL B N 1
ATOM 5530 C CA . VAL B 1 199 ? 2.973 28.328 11.969 1 95.88 199 VAL B CA 1
ATOM 5531 C C . VAL B 1 199 ? 3.75 29.016 13.094 1 95.88 199 VAL B C 1
ATOM 5533 O O . VAL B 1 199 ? 3.914 28.453 14.18 1 95.88 199 VAL B O 1
ATOM 5536 N N . PHE B 1 200 ? 4.188 30.172 12.711 1 95.75 200 PHE B N 1
ATOM 5537 C CA . PHE B 1 200 ? 5 30.969 13.633 1 95.75 200 PHE B CA 1
ATOM 5538 C C . PHE B 1 200 ? 4.234 32.188 14.102 1 95.75 200 PHE B C 1
ATOM 5540 O O . PHE B 1 200 ? 3.723 32.969 13.281 1 95.75 200 PHE B O 1
ATOM 5547 N N . GLN B 1 201 ? 4.199 32.281 15.438 1 94.94 201 GLN B N 1
ATOM 5548 C CA . GLN B 1 201 ? 3.52 33.469 15.984 1 94.94 201 GLN B CA 1
ATOM 5549 C C . GLN B 1 201 ? 4.43 34.219 16.938 1 94.94 201 GLN B C 1
ATOM 5551 O O . GLN B 1 201 ? 5.199 33.625 17.688 1 94.94 201 GLN B O 1
ATOM 5556 N N . PHE B 1 202 ? 4.293 35.562 16.828 1 92.12 202 PHE B N 1
ATOM 5557 C CA . PHE B 1 202 ? 5.094 36.406 17.734 1 92.12 202 PHE B CA 1
ATOM 5558 C C . PHE B 1 202 ? 4.355 37.688 18.094 1 92.12 202 PHE B C 1
ATOM 5560 O O . PHE B 1 202 ? 3.416 38.062 17.406 1 92.12 202 PHE B O 1
ATOM 5567 N N . ARG B 1 203 ? 4.738 38.25 19.203 1 89.5 203 ARG B N 1
ATOM 5568 C CA . ARG B 1 203 ? 4.188 39.531 19.672 1 89.5 203 ARG B CA 1
ATOM 5569 C C . ARG B 1 203 ? 5.164 40.219 20.609 1 89.5 203 ARG B C 1
ATOM 5571 O O . ARG B 1 203 ? 5.965 39.594 21.281 1 89.5 203 ARG B O 1
ATOM 5578 N N . GLN B 1 204 ? 5.211 41.562 20.609 1 87.75 204 GLN B N 1
ATOM 5579 C CA . GLN B 1 204 ? 6.023 42.344 21.531 1 87.75 204 GLN B CA 1
ATOM 5580 C C . GLN B 1 204 ? 5.266 42.656 22.812 1 87.75 204 GLN B C 1
ATOM 5582 O O . GLN B 1 204 ? 4.094 43.031 22.781 1 87.75 204 GLN B O 1
ATOM 5587 N N . VAL B 1 205 ? 5.938 42.312 23.859 1 86.25 205 VAL B N 1
ATOM 5588 C CA . VAL B 1 205 ? 5.246 42.5 25.125 1 86.25 205 VAL B CA 1
ATOM 5589 C C . VAL B 1 205 ? 6.125 43.281 26.094 1 86.25 205 VAL B C 1
ATOM 5591 O O . VAL B 1 205 ? 7.348 43.312 25.922 1 86.25 205 VAL B O 1
ATOM 5594 N N . LYS B 1 206 ? 5.504 44 27.062 1 80.69 206 LYS B N 1
ATOM 5595 C CA . LYS B 1 206 ? 6.227 44.656 28.141 1 80.69 206 LYS B CA 1
ATOM 5596 C C . LYS B 1 206 ? 6.613 43.688 29.234 1 80.69 206 LYS B C 1
ATOM 5598 O O . LYS B 1 206 ? 6.199 42.531 29.203 1 80.69 206 LYS B O 1
ATOM 5603 N N . ALA B 1 207 ? 7.789 44.094 29.984 1 66.69 207 ALA B N 1
ATOM 5604 C CA . ALA B 1 207 ? 8.344 43.25 31.031 1 66.69 207 ALA B CA 1
ATOM 5605 C C . ALA B 1 207 ? 7.23 42.625 31.859 1 66.69 207 ALA B C 1
ATOM 5607 O O . ALA B 1 207 ? 7.371 41.5 32.344 1 66.69 207 ALA B O 1
ATOM 5608 N N . ASP B 1 208 ? 6.316 43.5 32.25 1 57.56 208 ASP B N 1
ATOM 5609 C CA . ASP B 1 208 ? 5.34 42.938 33.188 1 57.56 208 ASP B CA 1
ATOM 5610 C C . ASP B 1 208 ? 4.562 41.812 32.5 1 57.56 208 ASP B C 1
ATOM 5612 O O . ASP B 1 208 ? 4.434 41.781 31.281 1 57.56 208 ASP B O 1
ATOM 5616 N N . GLN B 1 209 ? 4.297 40.844 33.219 1 51.56 209 GLN B N 1
ATOM 5617 C CA . GLN B 1 209 ? 3.783 39.5 33 1 51.56 209 GLN B CA 1
ATOM 5618 C C . GLN B 1 209 ? 2.803 39.469 31.828 1 51.56 209 GLN B C 1
ATOM 5620 O O . GLN B 1 209 ? 3.064 38.812 30.812 1 51.56 209 GLN B O 1
ATOM 5625 N N . GLY B 1 210 ? 1.424 39.312 32.125 1 51.19 210 GLY B N 1
ATOM 5626 C CA . GLY B 1 210 ? 0.209 38.656 31.641 1 51.19 210 GLY B CA 1
ATOM 5627 C C . GLY B 1 210 ? -0.452 39.406 30.5 1 51.19 210 GLY B C 1
ATOM 5628 O O . GLY B 1 210 ? -1.675 39.344 30.344 1 51.19 210 GLY B O 1
ATOM 5629 N N . ASN B 1 211 ? 0.318 40.406 29.906 1 52.56 211 ASN B N 1
ATOM 5630 C CA . ASN B 1 211 ? -0.58 41.188 29.062 1 52.56 211 ASN B CA 1
ATOM 5631 C C . ASN B 1 211 ? -1.207 40.344 27.969 1 52.56 211 ASN B C 1
ATOM 5633 O O . ASN B 1 211 ? -0.667 40.25 26.859 1 52.56 211 ASN B O 1
ATOM 5637 N N . GLN B 1 212 ? -2.064 39.625 28.344 1 59.72 212 GLN B N 1
ATOM 5638 C CA . GLN B 1 212 ? -2.891 38.594 27.688 1 59.72 212 GLN B CA 1
ATOM 5639 C C . GLN B 1 212 ? -3.656 39.219 26.516 1 59.72 212 GLN B C 1
ATOM 5641 O O . GLN B 1 212 ? -4.172 38.469 25.656 1 59.72 212 GLN B O 1
ATOM 5646 N N . ASP B 1 213 ? -3.516 40.656 26.328 1 70.5 213 ASP B N 1
ATOM 5647 C CA . ASP B 1 213 ? -4.453 41.156 25.344 1 70.5 213 ASP B CA 1
ATOM 5648 C C . ASP B 1 213 ? -3.738 41.531 24.047 1 70.5 213 ASP B C 1
ATOM 5650 O O . ASP B 1 213 ? -4.363 42.031 23.109 1 70.5 213 ASP B O 1
ATOM 5654 N N . VAL B 1 214 ? -2.348 41.281 23.938 1 80.31 214 VAL B N 1
ATOM 5655 C CA . VAL B 1 214 ? -1.682 41.625 22.688 1 80.31 214 VAL B CA 1
ATOM 5656 C C . VAL B 1 214 ? -1.893 40.5 21.672 1 80.31 214 VAL B C 1
ATOM 5658 O O . VAL B 1 214 ? -1.594 39.344 21.938 1 80.31 214 VAL B O 1
ATOM 5661 N N . PRO B 1 215 ? -2.428 40.938 20.531 1 87.5 215 PRO B N 1
ATOM 5662 C CA . PRO B 1 215 ? -2.664 39.938 19.5 1 87.5 215 PRO B CA 1
ATOM 5663 C C . PRO B 1 215 ? -1.369 39.375 18.922 1 87.5 215 PRO B C 1
ATOM 5665 O O . PRO B 1 215 ? -0.359 40.062 18.859 1 87.5 215 PRO B O 1
ATOM 5668 N N . TRP B 1 216 ? -1.374 38.156 18.547 1 89.44 216 TRP B N 1
ATOM 5669 C CA . TRP B 1 216 ? -0.24 37.469 17.906 1 89.44 216 TRP B CA 1
ATOM 5670 C C . TRP B 1 216 ? -0.166 37.844 16.422 1 89.44 216 TRP B C 1
ATOM 5672 O O . TRP B 1 216 ? -1.19 37.875 15.742 1 89.44 216 TRP B O 1
ATOM 5682 N N . LYS B 1 217 ? 0.987 38.188 15.984 1 90.44 217 LYS B N 1
ATOM 5683 C CA . LYS B 1 217 ? 1.249 38.188 14.547 1 90.44 217 LYS B CA 1
ATOM 5684 C C . LYS B 1 217 ? 1.578 36.781 14.039 1 90.44 217 LYS B C 1
ATOM 5686 O O . LYS B 1 217 ? 2.4 36.094 14.641 1 90.44 217 LYS B O 1
ATOM 5691 N N . THR B 1 218 ? 0.908 36.438 12.945 1 93.44 218 THR B N 1
ATOM 5692 C CA . THR B 1 218 ? 1.001 35.031 12.523 1 93.44 218 THR B CA 1
ATOM 5693 C C . THR B 1 218 ? 1.691 34.938 11.172 1 93.44 218 THR B C 1
ATOM 5695 O O . THR B 1 218 ? 1.373 35.656 10.242 1 93.44 218 THR B O 1
ATOM 5698 N N . GLU B 1 219 ? 2.73 34.156 11.117 1 93.25 219 GLU B N 1
ATOM 5699 C CA . GLU B 1 219 ? 3.369 33.75 9.875 1 93.25 219 GLU B CA 1
ATOM 5700 C C . GLU B 1 219 ? 3.109 32.281 9.586 1 93.25 219 GLU B C 1
ATOM 5702 O O . GLU B 1 219 ? 3.432 31.406 10.406 1 93.25 219 GLU B O 1
ATOM 5707 N N . GLU B 1 220 ? 2.541 32.031 8.367 1 93 220 GLU B N 1
ATOM 5708 C CA . GLU B 1 220 ? 2.143 30.672 8.031 1 93 220 GLU B CA 1
ATOM 5709 C C . GLU B 1 220 ? 3.002 30.109 6.906 1 93 220 GLU B C 1
ATOM 5711 O O . GLU B 1 220 ? 3.834 30.812 6.336 1 93 220 GLU B O 1
ATOM 5716 N N . ASN B 1 221 ? 2.877 28.797 6.66 1 92.69 221 ASN B N 1
ATOM 5717 C CA . ASN B 1 221 ? 3.486 28.062 5.555 1 92.69 221 ASN B CA 1
ATOM 5718 C C . ASN B 1 221 ? 5.012 28.109 5.629 1 92.69 221 ASN B C 1
ATOM 5720 O O . ASN B 1 221 ? 5.684 28.266 4.609 1 92.69 221 ASN B O 1
ATOM 5724 N N . ILE B 1 222 ? 5.488 28.031 6.855 1 94.56 222 ILE B N 1
ATOM 5725 C CA . ILE B 1 222 ? 6.926 27.938 7.059 1 94.56 222 ILE B CA 1
ATOM 5726 C C . ILE B 1 222 ? 7.367 26.484 6.891 1 94.56 222 ILE B C 1
ATOM 5728 O O . ILE B 1 222 ? 6.84 25.578 7.551 1 94.56 222 ILE B O 1
ATOM 5732 N N . LYS B 1 223 ? 8.398 26.203 6.074 1 93.56 223 LYS B N 1
ATOM 5733 C CA . LYS B 1 223 ? 8.797 24.828 5.75 1 93.56 223 LYS B CA 1
ATOM 5734 C C . LYS B 1 223 ? 10.055 24.422 6.516 1 93.56 223 LYS B C 1
ATOM 5736 O O . LYS B 1 223 ? 10.398 23.25 6.574 1 93.56 223 LYS B O 1
ATOM 5741 N N . THR B 1 224 ? 10.672 25.422 7.102 1 93.81 224 THR B N 1
ATOM 5742 C CA . THR B 1 224 ? 11.906 25.156 7.828 1 93.81 224 THR B CA 1
ATOM 5743 C C . THR B 1 224 ? 11.688 25.281 9.336 1 93.81 224 THR B C 1
ATOM 5745 O O . THR B 1 224 ? 10.68 25.844 9.773 1 93.81 224 THR B O 1
ATOM 5748 N N . MET B 1 225 ? 12.641 24.672 10.047 1 95.56 225 MET B N 1
ATOM 5749 C CA . MET B 1 225 ? 12.539 24.75 11.5 1 95.56 225 MET B CA 1
ATOM 5750 C C . MET B 1 225 ? 13.258 25.984 12.031 1 95.56 225 MET B C 1
ATOM 5752 O O . MET B 1 225 ? 13.922 25.938 13.062 1 95.56 225 MET B O 1
ATOM 5756 N N . GLU B 1 226 ? 13.227 27 11.242 1 95.19 226 GLU B N 1
ATOM 5757 C CA . GLU B 1 226 ? 13.789 28.312 11.586 1 95.19 226 GLU B CA 1
ATOM 5758 C C . GLU B 1 226 ? 13.008 29.438 10.93 1 95.19 226 GLU B C 1
ATOM 5760 O O . GLU B 1 226 ? 12.398 29.25 9.867 1 95.19 226 GLU B O 1
ATOM 5765 N N . TYR B 1 227 ? 12.938 30.484 11.656 1 94.06 227 TYR B N 1
ATOM 5766 C CA . TYR B 1 227 ? 12.305 31.672 11.086 1 94.06 227 TYR B CA 1
ATOM 5767 C C . TYR B 1 227 ? 13.031 32.938 11.531 1 94.06 227 TYR B C 1
ATOM 5769 O O . TYR B 1 227 ? 13.477 33.031 12.672 1 94.06 227 TYR B O 1
ATOM 5777 N N . VAL B 1 228 ? 13.242 33.844 10.586 1 91.81 228 VAL B N 1
ATOM 5778 C CA . VAL B 1 228 ? 13.898 35.125 10.852 1 91.81 228 VAL B CA 1
ATOM 5779 C C . VAL B 1 228 ? 12.891 36.25 10.719 1 91.81 228 VAL B C 1
ATOM 5781 O O . VAL B 1 228 ? 12.266 36.438 9.672 1 91.81 228 VAL B O 1
ATOM 5784 N N . ILE B 1 229 ? 12.648 36.906 11.82 1 89.38 229 ILE B N 1
ATOM 5785 C CA . ILE B 1 229 ? 11.82 38.125 11.781 1 89.38 229 ILE B CA 1
ATOM 5786 C C . ILE B 1 229 ? 12.664 39.312 11.312 1 89.38 229 ILE B C 1
ATOM 5788 O O . ILE B 1 229 ? 13.586 39.719 12 1 89.38 229 ILE B O 1
ATOM 5792 N N . LYS B 1 230 ? 12.383 39.438 9.938 1 74.81 230 LYS B N 1
ATOM 5793 C CA . LYS B 1 230 ? 13.125 40.562 9.367 1 74.81 230 LYS B CA 1
ATOM 5794 C C . LYS B 1 230 ? 12.273 41.812 9.328 1 74.81 230 LYS B C 1
ATOM 5796 O O . LYS B 1 230 ? 11.047 41.75 9.328 1 74.81 230 LYS B O 1
ATOM 5801 N N . GLY B 1 231 ? 12.672 42.844 9.391 1 57.62 231 GLY B N 1
ATOM 5802 C CA . GLY B 1 231 ? 12.047 44.094 9.023 1 57.62 231 GLY B CA 1
ATOM 5803 C C . GLY B 1 231 ? 12.695 45.312 9.68 1 57.62 231 GLY B C 1
ATOM 5804 O O . GLY B 1 231 ? 13.125 45.25 10.836 1 57.62 231 GLY B O 1
ATOM 5805 N N . ILE B 1 232 ? 13.227 46.062 8.867 1 47.41 232 ILE B N 1
ATOM 5806 C CA . ILE B 1 232 ? 13.625 47.438 9.133 1 47.41 232 ILE B CA 1
ATOM 5807 C C . ILE B 1 232 ? 12.703 48.062 10.188 1 47.41 232 ILE B C 1
ATOM 5809 O O . ILE B 1 232 ? 13.148 48.812 11.031 1 47.41 232 ILE B O 1
ATOM 5813 N N . CYS B 1 233 ? 11.461 47.594 10.062 1 50.72 233 CYS B N 1
ATOM 5814 C CA . CYS B 1 233 ? 10.438 48.344 10.789 1 50.72 233 CYS B CA 1
ATOM 5815 C C . CYS B 1 233 ? 10.148 47.688 12.141 1 50.72 233 CYS B C 1
ATOM 5817 O O . CYS B 1 233 ? 9.164 48.031 12.797 1 50.72 233 CYS B O 1
ATOM 5819 N N . LEU B 1 234 ? 11.094 46.75 12.352 1 60.5 234 LEU B N 1
ATOM 5820 C CA . LEU B 1 234 ? 10.859 46.219 13.695 1 60.5 234 LEU B CA 1
ATOM 5821 C C . LEU B 1 234 ? 11.281 47.25 14.75 1 60.5 234 LEU B C 1
ATOM 5823 O O . LEU B 1 234 ? 12.461 47.562 14.891 1 60.5 234 LEU B O 1
ATOM 5827 N N . VAL B 1 235 ? 10.398 48.062 15.039 1 71.88 235 VAL B N 1
ATOM 5828 C CA . VAL B 1 235 ? 10.578 48.969 16.156 1 71.88 235 VAL B CA 1
ATOM 5829 C C . VAL B 1 235 ? 10.211 48.281 17.469 1 71.88 235 VAL B C 1
ATOM 5831 O O . VAL B 1 235 ? 9.102 47.75 17.609 1 71.88 235 VAL B O 1
ATOM 5834 N N . PHE B 1 236 ? 11.344 48.156 18.188 1 77.44 236 PHE B N 1
ATOM 5835 C CA . PHE B 1 236 ? 11.102 47.531 19.484 1 77.44 236 PHE B CA 1
ATOM 5836 C C . PHE B 1 236 ? 10.547 48.562 20.469 1 77.44 236 PHE B C 1
ATOM 5838 O O . PHE B 1 236 ? 11.305 49.25 21.156 1 77.44 236 PHE B O 1
ATOM 5845 N N . ASP B 1 237 ? 9.289 48.562 20.391 1 76 237 ASP B N 1
ATOM 5846 C CA . ASP B 1 237 ? 8.641 49.5 21.312 1 76 237 ASP B CA 1
ATOM 5847 C C . ASP B 1 237 ? 8.492 48.875 22.703 1 76 237 ASP B C 1
ATOM 5849 O O . ASP B 1 237 ? 8.25 49.594 23.688 1 76 237 ASP B O 1
ATOM 5853 N N . LYS B 1 238 ? 8.734 47.562 22.688 1 82.12 238 LYS B N 1
ATOM 5854 C CA . LYS B 1 238 ? 8.664 46.812 23.938 1 82.12 238 LYS B CA 1
ATOM 5855 C C . LYS B 1 238 ? 9.938 46 24.172 1 82.12 238 LYS B C 1
ATOM 5857 O O . LYS B 1 238 ? 10.617 45.625 23.219 1 82.12 238 LYS B O 1
ATOM 5862 N N . PRO B 1 239 ? 10.164 45.75 25.406 1 85.5 239 PRO B N 1
ATOM 5863 C CA . PRO B 1 239 ? 11.469 45.156 25.734 1 85.5 239 PRO B CA 1
ATOM 5864 C C . PRO B 1 239 ? 11.547 43.688 25.406 1 85.5 239 PRO B C 1
ATOM 5866 O O . PRO B 1 239 ? 12.641 43.094 25.359 1 85.5 239 PRO B O 1
ATOM 5869 N N . PHE B 1 240 ? 10.375 43.062 25.188 1 88.94 240 PHE B N 1
ATOM 5870 C CA . PHE B 1 240 ? 10.422 41.594 24.984 1 88.94 240 PHE B CA 1
ATOM 5871 C C . PHE B 1 240 ? 9.578 41.219 23.781 1 88.94 240 PHE B C 1
ATOM 5873 O O . PHE B 1 240 ? 8.617 41.906 23.422 1 88.94 240 PHE B O 1
ATOM 5880 N N . ILE B 1 241 ? 10.031 40.125 23.219 1 89.5 241 ILE B N 1
ATOM 5881 C CA . ILE B 1 241 ? 9.234 39.469 22.188 1 89.5 241 ILE B CA 1
ATOM 5882 C C . ILE B 1 241 ? 8.922 38.031 22.594 1 89.5 241 ILE B C 1
ATOM 5884 O O . ILE B 1 241 ? 9.789 37.312 23.094 1 89.5 241 ILE B O 1
ATOM 5888 N N . GLN B 1 242 ? 7.668 37.75 22.484 1 91.56 242 GLN B N 1
ATOM 5889 C CA . GLN B 1 242 ? 7.23 36.375 22.734 1 91.56 242 GLN B CA 1
ATOM 5890 C C . GLN B 1 242 ? 7 35.625 21.422 1 91.56 242 GLN B C 1
ATOM 5892 O O . GLN B 1 242 ? 6.504 36.188 20.453 1 91.56 242 GLN B O 1
ATOM 5897 N N . ILE B 1 243 ? 7.414 34.344 21.438 1 93.94 243 ILE B N 1
ATOM 5898 C CA . ILE B 1 243 ? 7.312 33.531 20.234 1 93.94 243 ILE B CA 1
ATOM 5899 C C . ILE B 1 243 ? 6.715 32.188 20.578 1 93.94 243 ILE B C 1
ATOM 5901 O O . ILE B 1 243 ? 6.945 31.656 21.672 1 93.94 243 ILE B O 1
ATOM 5905 N N . ARG B 1 244 ? 5.91 31.672 19.641 1 95.88 244 ARG B N 1
ATOM 5906 C CA . ARG B 1 244 ? 5.438 30.297 19.719 1 95.88 244 ARG B CA 1
ATOM 5907 C C . ARG B 1 244 ? 5.297 29.688 18.328 1 95.88 244 ARG B C 1
ATOM 5909 O O . ARG B 1 244 ? 5.137 30.422 17.344 1 95.88 244 ARG B O 1
ATOM 5916 N N . VAL B 1 245 ? 5.492 28.391 18.25 1 96.56 245 VAL B N 1
ATOM 5917 C CA . VAL B 1 245 ? 5.48 27.703 16.953 1 96.56 245 VAL B CA 1
ATOM 5918 C C . VAL B 1 245 ? 4.566 26.469 17.031 1 96.56 245 VAL B C 1
ATOM 5920 O O . VAL B 1 245 ? 4.441 25.859 18.094 1 96.56 245 VAL B O 1
ATOM 5923 N N . GLN B 1 246 ? 3.959 26.219 15.914 1 95.5 246 GLN B N 1
ATOM 5924 C CA . GLN B 1 246 ? 3.053 25.078 15.781 1 95.5 246 GLN B CA 1
ATOM 5925 C C . GLN B 1 246 ? 3.365 24.266 14.523 1 95.5 246 GLN B C 1
ATOM 5927 O O . GLN B 1 246 ? 3.678 24.844 13.477 1 95.5 246 GLN B O 1
ATOM 5932 N N . SER B 1 247 ? 3.33 22.938 14.672 1 94.56 247 SER B N 1
ATOM 5933 C CA . SER B 1 247 ? 3.521 22.078 13.516 1 94.56 247 SER B CA 1
ATOM 5934 C C . SER B 1 247 ? 2.188 21.719 12.859 1 94.56 247 SER B C 1
ATOM 5936 O O . SER B 1 247 ? 1.182 21.547 13.555 1 94.56 247 SER B O 1
ATOM 5938 N N . TRP B 1 248 ? 2.258 21.594 11.5 1 90.62 248 TRP B N 1
ATOM 5939 C CA . TRP B 1 248 ? 1.062 21.234 10.742 1 90.62 248 TRP B CA 1
ATOM 5940 C C . TRP B 1 248 ? 1.34 20.062 9.805 1 90.62 248 TRP B C 1
ATOM 5942 O O . TRP B 1 248 ? 2.383 20.016 9.148 1 90.62 248 TRP B O 1
ATOM 5952 N N . ASN B 1 249 ? 0.527 19.141 9.922 1 86.88 249 ASN B N 1
ATOM 5953 C CA . ASN B 1 249 ? 0.521 18.188 8.828 1 86.88 249 ASN B CA 1
ATOM 5954 C C . ASN B 1 249 ? -0.328 18.672 7.656 1 86.88 249 ASN B C 1
ATOM 5956 O O . ASN B 1 249 ? -0.598 19.875 7.539 1 86.88 249 ASN B O 1
ATOM 5960 N N . LYS B 1 250 ? -0.665 17.828 6.762 1 77.5 250 LYS B N 1
ATOM 5961 C CA . LYS B 1 250 ? -1.371 18.234 5.551 1 77.5 250 LYS B CA 1
ATOM 5962 C C . LYS B 1 250 ? -2.723 18.859 5.887 1 77.5 250 LYS B C 1
ATOM 5964 O O . LYS B 1 250 ? -3.246 19.672 5.117 1 77.5 250 LYS B O 1
ATOM 5969 N N . ALA B 1 251 ? -3.221 18.609 7.09 1 75.94 251 ALA B N 1
ATOM 5970 C CA . ALA B 1 251 ? -4.617 18.984 7.309 1 75.94 251 ALA B CA 1
ATOM 5971 C C . ALA B 1 251 ? -4.801 19.656 8.672 1 75.94 251 ALA B C 1
ATOM 5973 O O . ALA B 1 251 ? -5.648 20.531 8.82 1 75.94 251 ALA B O 1
ATOM 5974 N N . VAL B 1 252 ? -3.998 19.172 9.664 1 80.56 252 VAL B N 1
ATOM 5975 C CA . VAL B 1 252 ? -4.289 19.609 11.023 1 80.56 252 VAL B CA 1
ATOM 5976 C C . VAL B 1 252 ? -3.01 20.125 11.688 1 80.56 252 VAL B C 1
ATOM 5978 O O . VAL B 1 252 ? -1.912 19.656 11.383 1 80.56 252 VAL B O 1
ATOM 5981 N N . GLY B 1 253 ? -3.264 21.156 12.562 1 86.62 253 GLY B N 1
ATOM 5982 C CA . GLY B 1 253 ? -2.174 21.672 13.375 1 86.62 253 GLY B CA 1
ATOM 5983 C C . GLY B 1 253 ? -2.16 21.094 14.781 1 86.62 253 GLY B C 1
ATOM 5984 O O . GLY B 1 253 ? -3.217 20.844 15.359 1 86.62 253 GLY B O 1
ATOM 5985 N N . GLY B 1 254 ? -0.958 20.859 15.211 1 86.44 254 GLY B N 1
ATOM 5986 C CA . GLY B 1 254 ? -0.801 20.422 16.594 1 86.44 254 GLY B CA 1
ATOM 5987 C C . GLY B 1 254 ? -0.88 21.562 17.578 1 86.44 254 GLY B C 1
ATOM 5988 O O . GLY B 1 254 ? -1.492 22.594 17.312 1 86.44 254 GLY B O 1
ATOM 5989 N N . GLU B 1 255 ? -0.395 21.266 18.797 1 88.44 255 GLU B N 1
ATOM 5990 C CA . GLU B 1 255 ? -0.345 22.281 19.844 1 88.44 255 GLU B CA 1
ATOM 5991 C C . GLU B 1 255 ? 0.822 23.234 19.625 1 88.44 255 GLU B C 1
ATOM 5993 O O . GLU B 1 255 ? 1.846 22.859 19.047 1 88.44 255 GLU B O 1
ATOM 5998 N N . PHE B 1 256 ? 0.529 24.516 20.031 1 92.5 256 PHE B N 1
ATOM 5999 C CA . PHE B 1 256 ? 1.642 25.453 20 1 92.5 256 PHE B CA 1
ATOM 6000 C C . PHE B 1 256 ? 2.703 25.062 21.031 1 92.5 256 PHE B C 1
ATOM 6002 O O . PHE B 1 256 ? 2.391 24.469 22.062 1 92.5 256 PHE B O 1
ATOM 6009 N N . SER B 1 257 ? 3.895 25.438 20.641 1 94.94 257 SER B N 1
ATOM 6010 C CA . SER B 1 257 ? 4.992 25.281 21.578 1 94.94 257 SER B CA 1
ATOM 6011 C C . SER B 1 257 ? 4.781 26.125 22.828 1 94.94 257 SER B C 1
ATOM 6013 O O . SER B 1 257 ? 3.9 27 22.859 1 94.94 257 SER B O 1
ATOM 6015 N N . ARG B 1 258 ? 5.57 25.828 23.828 1 93.75 258 ARG B N 1
ATOM 6016 C CA . ARG B 1 258 ? 5.652 26.766 24.938 1 93.75 258 ARG B CA 1
ATOM 6017 C C . ARG B 1 258 ? 6.137 28.125 24.469 1 93.75 258 ARG B C 1
ATOM 6019 O O . ARG B 1 258 ? 6.977 28.219 23.562 1 93.75 258 ARG B O 1
ATOM 6026 N N . VAL B 1 259 ? 5.605 29.125 25.094 1 93.31 259 VAL B N 1
ATOM 6027 C CA . VAL B 1 259 ? 5.953 30.484 24.703 1 93.31 259 VAL B CA 1
ATOM 6028 C C . VAL B 1 259 ? 7.387 30.797 25.125 1 93.31 259 VAL B C 1
ATOM 6030 O O . VAL B 1 259 ? 7.766 30.562 26.281 1 93.31 259 VAL B O 1
ATOM 6033 N N . ALA B 1 260 ? 8.148 31.203 24.172 1 92.75 260 ALA B N 1
ATOM 6034 C CA . ALA B 1 260 ? 9.516 31.656 24.438 1 92.75 260 ALA B CA 1
ATOM 6035 C C . ALA B 1 260 ? 9.586 33.188 24.438 1 92.75 260 ALA B C 1
ATOM 6037 O O . ALA B 1 260 ? 8.945 33.844 23.625 1 92.75 260 ALA B O 1
ATOM 6038 N N . THR B 1 261 ? 10.305 33.688 25.422 1 91.56 261 THR B N 1
ATOM 6039 C CA . THR B 1 261 ? 10.461 35.125 25.547 1 91.56 261 THR B CA 1
ATOM 6040 C C . THR B 1 261 ? 11.906 35.531 25.266 1 91.56 261 THR B C 1
ATOM 6042 O O . THR B 1 261 ? 12.836 35 25.906 1 91.56 261 THR B O 1
ATOM 6045 N N . ILE B 1 262 ? 12.047 36.406 24.312 1 89.81 262 ILE B N 1
ATOM 6046 C CA . ILE B 1 262 ? 13.359 36.938 23.938 1 89.81 262 ILE B CA 1
ATOM 6047 C C . ILE B 1 262 ? 13.453 38.406 24.266 1 89.81 262 ILE B C 1
ATOM 6049 O O . ILE B 1 262 ? 12.547 39.188 23.938 1 89.81 262 ILE B O 1
ATOM 6053 N N . ALA B 1 263 ? 14.508 38.75 24.938 1 88.31 263 ALA B N 1
ATOM 6054 C CA . ALA B 1 263 ? 14.742 40.156 25.234 1 88.31 263 ALA B CA 1
ATOM 6055 C C . ALA B 1 263 ? 15.211 40.906 24 1 88.31 263 ALA B C 1
ATOM 6057 O O . ALA B 1 263 ? 16.016 40.406 23.219 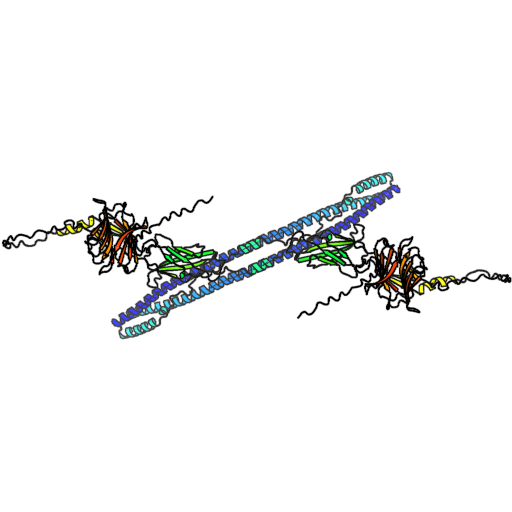1 88.31 263 ALA B O 1
ATOM 6058 N N . THR B 1 264 ? 14.609 42 23.812 1 85.75 264 THR B N 1
ATOM 6059 C CA . THR B 1 264 ? 15.008 42.875 22.719 1 85.75 264 THR B CA 1
ATOM 6060 C C . THR B 1 264 ? 15.484 44.219 23.266 1 85.75 264 THR B C 1
ATOM 6062 O O . THR B 1 264 ? 14.766 45.219 23.172 1 85.75 264 THR B O 1
ATOM 6065 N N . PRO B 1 265 ? 16.719 44.219 23.719 1 83.25 265 PRO B N 1
ATOM 6066 C CA . PRO B 1 265 ? 17.219 45.469 24.281 1 83.25 265 PRO B CA 1
ATOM 6067 C C . PRO B 1 265 ? 17.312 46.594 23.25 1 83.25 265 PRO B C 1
ATOM 6069 O O . PRO B 1 265 ? 18.062 46.5 22.281 1 83.25 265 PRO B O 1
ATOM 6072 N N . ALA B 1 266 ? 16.469 47.5 23.312 1 87.06 266 ALA B N 1
ATOM 6073 C CA . ALA B 1 266 ? 16.453 48.688 22.469 1 87.06 266 ALA B CA 1
ATOM 6074 C C . ALA B 1 266 ? 15.906 49.906 23.219 1 87.06 266 ALA B C 1
ATOM 6076 O O . ALA B 1 266 ? 14.922 49.781 23.969 1 87.06 266 ALA B O 1
ATOM 6077 N N . TYR B 1 267 ? 16.656 51 23.125 1 89.88 267 TYR B N 1
ATOM 6078 C CA . TYR B 1 267 ? 16.219 52.25 23.75 1 89.88 267 TYR B CA 1
ATOM 6079 C C . TYR B 1 267 ? 15.078 52.875 22.969 1 89.88 267 TYR B C 1
ATOM 6081 O O . TYR B 1 267 ? 15.211 53.125 21.766 1 89.88 267 TYR B O 1
ATOM 6089 N N . SER B 1 268 ? 13.961 52.906 23.641 1 88.31 268 SER B N 1
ATOM 6090 C CA . SER B 1 268 ? 12.789 53.5 23.016 1 88.31 268 SER B CA 1
ATOM 6091 C C . SER B 1 268 ? 12.32 54.719 23.781 1 88.31 268 SER B C 1
ATOM 6093 O O . SER B 1 268 ? 12.273 54.719 25.016 1 88.31 268 SER B O 1
ATOM 6095 N N . PHE B 1 269 ? 12.078 55.906 23.016 1 90.12 269 PHE B N 1
ATOM 6096 C CA . PHE B 1 269 ? 11.602 57.156 23.625 1 90.12 269 PHE B CA 1
ATOM 6097 C C . PHE B 1 269 ? 10.719 57.906 22.641 1 90.12 269 PHE B C 1
ATOM 6099 O O . PHE B 1 269 ? 10.695 57.625 21.453 1 90.12 269 PHE B O 1
ATOM 6106 N N . ASN B 1 270 ? 9.922 58.812 23.188 1 91.75 270 ASN B N 1
ATOM 6107 C CA . ASN B 1 270 ? 9.148 59.781 22.422 1 91.75 270 ASN B CA 1
ATOM 6108 C C . ASN B 1 270 ? 9.648 61.219 22.641 1 91.75 270 ASN B C 1
ATOM 6110 O O . ASN B 1 270 ? 10.422 61.469 23.578 1 91.75 270 ASN B O 1
ATOM 6114 N N . LEU B 1 271 ? 9.25 62.062 21.688 1 93.19 271 LEU B N 1
ATOM 6115 C CA . LEU B 1 271 ? 9.539 63.469 21.891 1 93.19 271 LEU B CA 1
ATOM 6116 C C . LEU B 1 271 ? 8.617 64.062 22.938 1 93.19 271 LEU B C 1
ATOM 6118 O O . LEU B 1 271 ? 7.418 63.781 22.953 1 93.19 271 LEU B O 1
ATOM 6122 N N . ASP B 1 272 ? 9.133 64.75 23.828 1 90.5 272 ASP B N 1
ATOM 6123 C CA . ASP B 1 272 ? 8.359 65.375 24.906 1 90.5 272 ASP B CA 1
ATOM 6124 C C . ASP B 1 272 ? 7.645 66.625 24.438 1 90.5 272 ASP B C 1
ATOM 6126 O O . ASP B 1 272 ? 8.258 67.688 24.328 1 90.5 272 ASP B O 1
ATOM 6130 N N . ALA B 1 273 ? 6.414 66.5 24.234 1 85.81 273 ALA B N 1
ATOM 6131 C CA . ALA B 1 273 ? 5.637 67.625 23.719 1 85.81 273 ALA B CA 1
ATOM 6132 C C . ALA B 1 273 ? 5.5 68.75 24.781 1 85.81 273 ALA B C 1
ATOM 6134 O O . ALA B 1 273 ? 5.387 69.938 24.438 1 85.81 273 ALA B O 1
ATOM 6135 N N . ASP B 1 274 ? 5.539 68.375 26.031 1 81.69 274 ASP B N 1
ATOM 6136 C CA . ASP B 1 274 ? 5.355 69.312 27.109 1 81.69 274 ASP B CA 1
ATOM 6137 C C . ASP B 1 274 ? 6.617 70.188 27.312 1 81.69 274 ASP B C 1
ATOM 6139 O O . ASP B 1 274 ? 6.539 71.312 27.719 1 81.69 274 ASP B O 1
ATOM 6143 N N . ALA B 1 275 ? 7.742 69.562 26.969 1 75.06 275 ALA B N 1
ATOM 6144 C CA . ALA B 1 275 ? 9.016 70.25 27.172 1 75.06 275 ALA B CA 1
ATOM 6145 C C . ALA B 1 275 ? 9.492 70.938 25.891 1 75.06 275 ALA B C 1
ATOM 6147 O O . ALA B 1 275 ? 10.578 71.5 25.859 1 75.06 275 ALA B O 1
ATOM 6148 N N . CYS B 1 276 ? 8.617 70.938 24.984 1 82.5 276 CYS B N 1
ATOM 6149 C CA . CYS B 1 276 ? 9.031 71.5 23.688 1 82.5 276 CYS B CA 1
ATOM 6150 C C . CYS B 1 276 ? 8.812 73 23.609 1 82.5 276 CYS B C 1
ATOM 6152 O O . CYS B 1 276 ? 7.887 73.5 24.234 1 82.5 276 CYS B O 1
ATOM 6154 N N . HIS B 1 277 ? 9.711 73.688 22.922 1 81.25 277 HIS B N 1
ATOM 6155 C CA . HIS B 1 277 ? 9.555 75.125 22.672 1 81.25 277 HIS B CA 1
ATOM 6156 C C . HIS B 1 277 ? 8.234 75.438 21.969 1 81.25 277 HIS B C 1
ATOM 6158 O O . HIS B 1 277 ? 7.738 74.625 21.203 1 81.25 277 HIS B O 1
ATOM 6164 N N . GLY B 1 278 ? 7.582 76.5 22.281 1 80 278 GLY B N 1
ATOM 6165 C CA . GLY B 1 278 ? 6.27 76.875 21.766 1 80 278 GLY B CA 1
ATOM 6166 C C . GLY B 1 278 ? 6.207 76.938 20.25 1 80 278 GLY B C 1
ATOM 6167 O O . GLY B 1 278 ? 5.133 76.75 19.672 1 80 278 GLY B O 1
ATOM 6168 N N . ASN B 1 279 ? 7.41 77.125 19.594 1 86 279 ASN B N 1
ATOM 6169 C CA . ASN B 1 279 ? 7.434 77.25 18.141 1 86 279 ASN B CA 1
ATOM 6170 C C . ASN B 1 279 ? 7.684 75.875 17.484 1 86 279 ASN B C 1
ATOM 6172 O O . ASN B 1 279 ? 7.945 75.812 16.281 1 86 279 ASN B O 1
ATOM 6176 N N . LEU B 1 280 ? 7.777 74.938 18.25 1 89.88 280 LEU B N 1
ATOM 6177 C CA . LEU B 1 280 ? 7.914 73.562 17.75 1 89.88 280 LEU B CA 1
ATOM 6178 C C . LEU B 1 280 ? 6.629 72.812 17.969 1 89.88 280 LEU B C 1
ATOM 6180 O O . LEU B 1 280 ? 5.953 73 18.984 1 89.88 280 LEU B O 1
ATOM 6184 N N . LYS B 1 281 ? 6.227 72.062 17.031 1 91.06 281 LYS B N 1
ATOM 6185 C CA . LYS B 1 281 ? 5.047 71.188 17.125 1 91.06 281 LYS B CA 1
ATOM 6186 C C . LYS B 1 281 ? 5.418 69.75 16.938 1 91.06 281 LYS B C 1
ATOM 6188 O O . LYS B 1 281 ? 5.926 69.312 15.875 1 91.06 281 LYS B O 1
ATOM 6193 N N . VAL B 1 282 ? 5.27 69 17.906 1 92.44 282 VAL B N 1
ATOM 6194 C CA . VAL B 1 282 ? 5.441 67.562 17.812 1 92.44 282 VAL B CA 1
ATOM 6195 C C . VAL B 1 282 ? 4.234 66.938 17.125 1 92.44 282 VAL B C 1
ATOM 6197 O O . VAL B 1 282 ? 3.176 66.75 17.734 1 92.44 282 VAL B O 1
ATOM 6200 N N . THR B 1 283 ? 4.359 66.562 15.914 1 90.56 283 THR B N 1
ATOM 6201 C CA . THR B 1 283 ? 3.27 66 15.102 1 90.56 283 THR B CA 1
ATOM 6202 C C . THR B 1 283 ? 3.012 64.562 15.43 1 90.56 283 THR B C 1
ATOM 6204 O O . THR B 1 283 ? 1.86 64.125 15.453 1 90.56 283 THR B O 1
ATOM 6207 N N . THR B 1 284 ? 3.969 63.875 15.516 1 89.56 284 THR B N 1
ATOM 6208 C CA . THR B 1 284 ? 3.924 62.5 15.992 1 89.56 284 THR B CA 1
ATOM 6209 C C . THR B 1 284 ? 4.906 62.281 17.141 1 89.56 284 THR B C 1
ATOM 6211 O O . THR B 1 284 ? 5.801 63.125 17.359 1 89.56 284 THR B O 1
ATOM 6214 N N . PRO B 1 285 ? 4.684 61.25 17.844 1 89.69 285 PRO B N 1
ATOM 6215 C CA . PRO B 1 285 ? 5.625 61 18.938 1 89.69 285 PRO B CA 1
ATOM 6216 C C . PRO B 1 285 ? 7.074 60.969 18.469 1 89.69 285 PRO B C 1
ATOM 6218 O O . PRO B 1 285 ? 7.996 61.062 19.266 1 89.69 285 PRO B O 1
ATOM 6221 N N . ILE B 1 286 ? 7.277 60.844 17.141 1 92.62 286 ILE B N 1
ATOM 6222 C CA . ILE B 1 286 ? 8.648 60.688 16.672 1 92.62 286 ILE B CA 1
ATOM 6223 C C . ILE B 1 286 ? 8.977 61.781 15.656 1 92.62 286 ILE B C 1
ATOM 6225 O O . ILE B 1 286 ? 10.031 61.75 15.016 1 92.62 286 ILE B O 1
ATOM 6229 N N . THR B 1 287 ? 8.109 62.781 15.508 1 94.06 287 THR B N 1
ATOM 6230 C CA . THR B 1 287 ? 8.359 63.844 14.539 1 94.06 287 THR B CA 1
ATOM 6231 C C . THR B 1 287 ? 8.086 65.188 15.148 1 94.06 287 THR B C 1
ATOM 6233 O O . THR B 1 287 ? 7.07 65.375 15.828 1 94.06 287 THR B O 1
ATOM 6236 N N . VAL B 1 288 ? 8.984 66.188 14.891 1 93.75 288 VAL B N 1
ATOM 6237 C CA . VAL B 1 288 ? 8.812 67.562 15.344 1 93.75 288 VAL B CA 1
ATOM 6238 C C . VAL B 1 288 ? 9.047 68.5 14.18 1 93.75 288 VAL B C 1
ATOM 6240 O O . VAL B 1 288 ? 9.914 68.25 13.336 1 93.75 288 VAL B O 1
ATOM 6243 N N . GLU B 1 289 ? 8.234 69.5 14.102 1 93.12 289 GLU B N 1
ATOM 6244 C CA . GLU B 1 289 ? 8.328 70.5 13.047 1 93.12 289 GLU B CA 1
ATOM 6245 C C . GLU B 1 289 ? 8.312 71.875 13.625 1 93.12 289 GLU B C 1
ATOM 6247 O O . GLU B 1 289 ? 7.664 72.125 14.641 1 93.12 289 GLU B O 1
ATOM 6252 N N . TRP B 1 290 ? 9.047 72.75 12.93 1 89.88 290 TRP B N 1
ATOM 6253 C CA . TRP B 1 290 ? 9.016 74.188 13.297 1 89.88 290 TRP B CA 1
ATOM 6254 C C . TRP B 1 290 ? 7.73 74.812 12.82 1 89.88 290 TRP B C 1
ATOM 6256 O O . TRP B 1 290 ? 7.312 74.625 11.672 1 89.88 290 TRP B O 1
ATOM 6266 N N . ASP B 1 291 ? 7.035 75.5 13.766 1 82.12 291 ASP B N 1
ATOM 6267 C CA . ASP B 1 291 ? 5.801 76.188 13.469 1 82.12 291 ASP B CA 1
ATOM 6268 C C . ASP B 1 291 ? 5.961 77.688 13.734 1 82.12 291 ASP B C 1
ATOM 6270 O O . ASP B 1 291 ? 5.953 78.125 14.891 1 82.12 291 ASP B O 1
ATOM 6274 N N . PRO B 1 292 ? 6.133 78.5 12.742 1 73 292 PRO B N 1
ATOM 6275 C CA . PRO B 1 292 ? 6.336 79.938 12.953 1 73 292 PRO B CA 1
ATOM 6276 C C . PRO B 1 292 ? 5.121 80.625 13.578 1 73 292 PRO B C 1
ATOM 6278 O O . PRO B 1 292 ? 5.25 81.688 14.172 1 73 292 PRO B O 1
ATOM 6281 N N . THR B 1 293 ? 3.922 80.188 13.391 1 64.62 293 THR B N 1
ATOM 6282 C CA . THR B 1 293 ? 2.689 80.812 13.781 1 64.62 293 THR B CA 1
ATOM 6283 C C . THR B 1 293 ? 2.498 80.75 15.297 1 64.62 293 THR B C 1
ATOM 6285 O O . THR B 1 293 ? 1.66 81.5 15.852 1 64.62 293 THR B O 1
ATOM 6288 N N . ALA B 1 294 ? 3.16 79.938 16.016 1 55.84 294 ALA B N 1
ATOM 6289 C CA . ALA B 1 294 ? 2.93 79.812 17.453 1 55.84 294 ALA B CA 1
ATOM 6290 C C . ALA B 1 294 ? 3.434 81.062 18.188 1 55.84 294 ALA B C 1
ATOM 6292 O O . ALA B 1 294 ? 2.955 81.375 19.281 1 55.84 294 ALA B O 1
ATOM 6293 N N . MET B 1 295 ? 4.348 81.812 17.734 1 50.09 295 MET B N 1
ATOM 6294 C CA . MET B 1 295 ? 4.812 83.062 18.344 1 50.09 295 MET B CA 1
ATOM 6295 C C . MET B 1 295 ? 3.713 84.125 18.312 1 50.09 295 MET B C 1
ATOM 6297 O O . MET B 1 295 ? 3.67 85 19.172 1 50.09 295 MET B O 1
ATOM 6301 N N . LYS B 1 296 ? 2.846 84.312 17.344 1 44.69 296 LYS B N 1
ATOM 6302 C CA . LYS B 1 296 ? 1.918 85.438 17.234 1 44.69 296 LYS B CA 1
ATOM 6303 C C . LYS B 1 296 ? 0.937 85.438 18.406 1 44.69 296 LYS B C 1
ATOM 6305 O O . LYS B 1 296 ? 0.451 86.5 18.812 1 44.69 296 LYS B O 1
ATOM 6310 N N . VAL B 1 297 ? 0.663 84.375 19.047 1 40.59 297 VAL B N 1
ATOM 6311 C CA . VAL B 1 297 ? -0.434 84.438 20 1 40.59 297 VAL B CA 1
ATOM 6312 C C . VAL B 1 297 ? 0.051 85.188 21.266 1 40.59 297 VAL B C 1
ATOM 6314 O O . VAL B 1 297 ? -0.689 85.938 21.875 1 40.59 297 VAL B O 1
ATOM 6317 N N . ASN B 1 298 ? 1.3 84.938 21.75 1 37.94 298 ASN B N 1
ATOM 6318 C CA . ASN B 1 298 ? 1.543 85.562 23.062 1 37.94 298 ASN B CA 1
ATOM 6319 C C . ASN B 1 298 ? 1.799 87.062 22.984 1 37.94 298 ASN B C 1
ATOM 6321 O O . ASN B 1 298 ? 1.866 87.75 24 1 37.94 298 ASN B O 1
ATOM 6325 N N . ILE B 1 299 ? 2.186 87.562 21.844 1 33.72 299 ILE B N 1
ATOM 6326 C CA . ILE B 1 299 ? 2.449 89 21.875 1 33.72 299 ILE B CA 1
ATOM 6327 C C . ILE B 1 299 ? 1.129 89.75 21.875 1 33.72 299 ILE B C 1
ATOM 6329 O O . ILE B 1 299 ? 1.07 90.875 22.312 1 33.72 299 ILE B O 1
ATOM 6333 N N . MET B 1 300 ? 0.109 89.188 21.281 1 32.81 300 MET B N 1
ATOM 6334 C CA . MET B 1 300 ? -1.045 90.062 21.125 1 32.81 300 MET B CA 1
ATOM 6335 C C . MET B 1 300 ? -1.783 90.25 22.453 1 32.81 300 MET B C 1
ATOM 6337 O O . MET B 1 300 ? -2.648 91.125 22.562 1 32.81 300 MET B O 1
ATOM 6341 N N . GLU B 1 301 ? -1.622 89.25 23.391 1 32.44 301 GLU B N 1
ATOM 6342 C CA . GLU B 1 301 ? -2.613 89.438 24.438 1 32.44 301 GLU B CA 1
ATOM 6343 C C . GLU B 1 301 ? -2.221 90.625 25.375 1 32.44 301 GLU B C 1
ATOM 6345 O O . GLU B 1 301 ? -2.924 90.875 26.344 1 32.44 301 GLU B O 1
ATOM 6350 N N . PHE B 1 302 ? -0.959 91.125 25.188 1 29.77 302 PHE B N 1
ATOM 6351 C CA . PHE B 1 302 ? -0.709 92.062 26.281 1 29.77 302 PHE B CA 1
ATOM 6352 C C . PHE B 1 302 ? -1.565 93.312 26.125 1 29.77 302 PHE B C 1
ATOM 6354 O O . PHE B 1 302 ? -1.45 94.25 26.906 1 29.77 302 PHE B O 1
ATOM 6361 N N . ARG B 1 303 ? -2.016 93.5 24.922 1 29.39 303 ARG B N 1
ATOM 6362 C CA . ARG B 1 303 ? -2.438 94.875 24.766 1 29.39 303 ARG B CA 1
ATOM 6363 C C . ARG B 1 303 ? -3.779 95.125 25.453 1 29.39 303 ARG B C 1
ATOM 6365 O O . ARG B 1 303 ? -4.727 95.625 24.828 1 29.39 303 ARG B O 1
ATOM 6372 N N . THR B 1 304 ? -4.07 94.25 26.484 1 25.44 304 THR B N 1
ATOM 6373 C CA . THR B 1 304 ? -5.348 94.75 26.969 1 25.44 304 THR B CA 1
ATOM 6374 C C . THR B 1 304 ? -5.152 96.062 27.734 1 25.44 304 THR B C 1
ATOM 6376 O O . THR B 1 304 ? -4.172 96.25 28.469 1 25.44 304 THR B O 1
ATOM 6379 N N . PRO B 1 305 ? -5.855 97.188 27.531 1 25.92 305 PRO B N 1
ATOM 6380 C CA . PRO B 1 305 ? -5.875 98.625 27.984 1 25.92 305 PRO B CA 1
ATOM 6381 C C . PRO B 1 305 ? -6.141 98.688 29.484 1 25.92 305 PRO B C 1
ATOM 6383 O O . PRO B 1 305 ? -7.273 99 29.906 1 25.92 305 PRO B O 1
ATOM 6386 N N . GLU B 1 306 ? -5.625 97.875 30.438 1 22.88 306 GLU B N 1
ATOM 6387 C CA . GLU B 1 306 ? -6.094 98.312 31.766 1 22.88 306 GLU B CA 1
ATOM 6388 C C . GLU B 1 306 ? -5.617 99.688 32.125 1 22.88 306 GLU B C 1
ATOM 6390 O O . GLU B 1 306 ? -4.562 100.125 31.656 1 22.88 306 GLU B O 1
ATOM 6395 N N . GLY B 1 307 ? -6.465 100.562 32.906 1 23.16 307 GLY B N 1
ATOM 6396 C CA . GLY B 1 307 ? -6.852 101.812 33.531 1 23.16 307 GLY B CA 1
ATOM 6397 C C . GLY B 1 307 ? -5.934 102.25 34.688 1 23.16 307 GLY B C 1
ATOM 6398 O O . GLY B 1 307 ? -6.293 103.062 35.531 1 23.16 307 GLY B O 1
ATOM 6399 N N . ARG B 1 308 ? -4.863 101.562 34.969 1 26.2 308 ARG B N 1
ATOM 6400 C CA . ARG B 1 308 ? -4.441 102.188 36.25 1 26.2 308 ARG B CA 1
ATOM 6401 C C . ARG B 1 308 ? -4.113 103.625 36.094 1 26.2 308 ARG B C 1
ATOM 6403 O O . ARG B 1 308 ? -3.787 104.125 35 1 26.2 308 ARG B O 1
ATOM 6410 N N . ALA B 1 309 ? -4.488 104.438 37.219 1 26.59 309 ALA B N 1
ATOM 6411 C CA . ALA B 1 309 ? -4.438 105.75 37.844 1 26.59 309 ALA B CA 1
ATOM 6412 C C . ALA B 1 309 ? -3.018 106.312 37.844 1 26.59 309 ALA B C 1
ATOM 6414 O O . ALA B 1 309 ? -2.061 105.562 38.125 1 26.59 309 ALA B O 1
ATOM 6415 N N . ARG B 1 310 ? -2.736 107.438 37.25 1 23.86 310 ARG B N 1
ATOM 6416 C CA . ARG B 1 310 ? -1.653 108.375 36.906 1 23.86 310 ARG B CA 1
ATOM 6417 C C . ARG B 1 310 ? -0.953 108.938 38.156 1 23.86 310 ARG B C 1
ATOM 6419 O O . ARG B 1 310 ? -1.172 110.062 38.531 1 23.86 310 ARG B O 1
ATOM 6426 N N . SER B 1 311 ? -0.831 108 39.25 1 20.17 311 SER B N 1
ATOM 6427 C CA . SER B 1 311 ? -0.308 108.875 40.312 1 20.17 311 SER B CA 1
ATOM 6428 C C . SER B 1 311 ? 1.055 109.438 39.938 1 20.17 311 SER B C 1
ATOM 6430 O O . SER B 1 311 ? 1.86 108.75 39.312 1 20.17 311 SER B O 1
ATOM 6432 N N . ALA B 1 312 ? 1.267 110.75 40 1 21.59 312 ALA B N 1
ATOM 6433 C CA . ALA B 1 312 ? 2.137 111.875 39.594 1 21.59 312 ALA B CA 1
ATOM 6434 C C . ALA B 1 312 ? 3.455 111.812 40.344 1 21.59 312 ALA B C 1
ATOM 6436 O O . ALA B 1 312 ? 4.309 112.688 40.156 1 21.59 312 ALA B O 1
ATOM 6437 N N . GLY B 1 313 ? 3.676 110.812 41.219 1 21.64 313 GLY B N 1
ATOM 6438 C CA . GLY B 1 313 ? 4.66 111.375 42.125 1 21.64 313 GLY B CA 1
ATOM 6439 C C . GLY B 1 313 ? 5.98 111.688 41.438 1 21.64 313 GLY B C 1
ATOM 6440 O O . GLY B 1 313 ? 6.277 111.125 40.375 1 21.64 313 GLY B O 1
ATOM 6441 N N . LYS B 1 314 ? 6.688 112.75 42 1 25.14 314 LYS B N 1
ATOM 6442 C CA . LYS B 1 314 ? 7.805 113.688 41.75 1 25.14 314 LYS B CA 1
ATOM 6443 C C . LYS B 1 314 ? 9.125 112.875 41.656 1 25.14 314 LYS B C 1
ATOM 6445 O O . LYS B 1 314 ? 9.383 112 42.469 1 25.14 314 LYS B O 1
ATOM 6450 N N . THR B 1 315 ? 9.711 112.875 40.406 1 21.39 315 THR B N 1
ATOM 6451 C CA . THR B 1 315 ? 10.812 112.25 39.688 1 21.39 315 THR B CA 1
ATOM 6452 C C . THR B 1 315 ? 12.148 112.625 40.312 1 21.39 315 THR B C 1
ATOM 6454 O O . THR B 1 315 ? 12.555 113.812 40.25 1 21.39 315 THR B O 1
ATOM 6457 N N . GLN B 1 316 ? 12.367 112.312 41.625 1 23.38 316 GLN B N 1
ATOM 6458 C CA . GLN B 1 316 ? 13.633 112.812 42.125 1 23.38 316 GLN B CA 1
ATOM 6459 C C . GLN B 1 316 ? 14.797 112.438 41.25 1 23.38 316 GLN B C 1
ATOM 6461 O O . GLN B 1 316 ? 14.742 111.375 40.594 1 23.38 316 GLN B O 1
ATOM 6466 N N . THR B 1 317 ? 15.711 113.375 40.875 1 22.53 317 THR B N 1
ATOM 6467 C CA . THR B 1 317 ? 16.812 113.562 39.969 1 22.53 317 THR B CA 1
ATOM 6468 C C . THR B 1 317 ? 18 112.688 40.281 1 22.53 317 THR B C 1
ATOM 6470 O O . THR B 1 317 ? 18.547 112.688 41.375 1 22.53 317 THR B O 1
ATOM 6473 N N . SER B 1 318 ? 17.828 111.312 39.875 1 21.53 318 SER B N 1
ATOM 6474 C CA . SER B 1 318 ? 18.828 110.312 40.094 1 21.53 318 SER B CA 1
ATOM 6475 C C . SER B 1 318 ? 20.188 110.688 39.5 1 21.53 318 SER B C 1
ATOM 6477 O O . SER B 1 318 ? 20.234 111.312 38.406 1 21.53 318 SER B O 1
ATOM 6479 N N . ASN B 1 319 ? 21.141 110.938 40.375 1 23.84 319 ASN B N 1
ATOM 6480 C CA . ASN B 1 319 ? 22.516 111.25 40.094 1 23.84 319 ASN B CA 1
ATOM 6481 C C . ASN B 1 319 ? 23.156 110.312 39.062 1 23.84 319 ASN B C 1
ATOM 6483 O O . ASN B 1 319 ? 22.828 109.125 39.031 1 23.84 319 ASN B O 1
ATOM 6487 N N . LYS B 1 320 ? 23.734 110.812 37.938 1 25.67 320 LYS B N 1
ATOM 6488 C CA . LYS B 1 320 ? 24.266 110.438 36.656 1 25.67 320 LYS B CA 1
ATOM 6489 C C . LYS B 1 320 ? 25.438 109.5 36.781 1 25.67 320 LYS B C 1
ATOM 6491 O O . LYS B 1 320 ? 26.578 109.875 36.5 1 25.67 320 LYS B O 1
ATOM 6496 N N . THR B 1 321 ? 25.453 108.812 38 1 26.36 321 THR B N 1
ATOM 6497 C CA . THR B 1 321 ? 26.812 108.25 38 1 26.36 321 THR B CA 1
ATOM 6498 C C . THR B 1 321 ? 27.031 107.375 36.812 1 26.36 321 THR B C 1
ATOM 6500 O O . THR B 1 321 ? 26.094 106.812 36.25 1 26.36 321 THR B O 1
ATOM 6503 N N . SER B 1 322 ? 28.312 107.25 36.219 1 25.84 322 SER B N 1
ATOM 6504 C CA . SER B 1 322 ? 28.984 106.75 35 1 25.84 322 SER B CA 1
ATOM 6505 C C . SER B 1 322 ? 28.75 105.25 34.781 1 25.84 322 SER B C 1
ATOM 6507 O O . SER B 1 322 ? 28.953 104.438 35.688 1 25.84 322 SER B O 1
ATOM 6509 N N . SER B 1 323 ? 27.672 104.938 34.031 1 25.69 323 SER B N 1
ATOM 6510 C CA . SER B 1 323 ? 27.109 103.562 33.875 1 25.69 323 SER B CA 1
ATOM 6511 C C . SER B 1 323 ? 28.172 102.625 33.344 1 25.69 323 SER B C 1
ATOM 6513 O O . SER B 1 323 ? 28.922 102.938 32.438 1 25.69 323 SER B O 1
ATOM 6515 N N . PRO B 1 324 ? 28.734 101.75 34.188 1 30.91 324 PRO B N 1
ATOM 6516 C CA . PRO B 1 324 ? 29.75 100.812 33.75 1 30.91 324 PRO B CA 1
ATOM 6517 C C . PRO B 1 324 ? 29.422 100.188 32.375 1 30.91 324 PRO B C 1
ATOM 6519 O O . PRO B 1 324 ? 28.25 100.188 31.984 1 30.91 324 PRO B O 1
ATOM 6522 N N . LYS B 1 325 ? 30.516 99.938 31.531 1 31.28 325 LYS B N 1
ATOM 6523 C CA . LYS B 1 325 ? 30.562 99.438 30.156 1 31.28 325 LYS B CA 1
ATOM 6524 C C . LYS B 1 325 ? 29.703 98.188 29.984 1 31.28 325 LYS B C 1
ATOM 6526 O O . LYS B 1 325 ? 29.797 97.25 30.781 1 31.28 325 LYS B O 1
ATOM 6531 N N . LYS B 1 326 ? 28.609 98.375 29.266 1 32.5 326 LYS B N 1
ATOM 6532 C CA . LYS B 1 326 ? 27.641 97.375 28.844 1 32.5 326 LYS B CA 1
ATOM 6533 C C . LYS B 1 326 ? 28.328 96.125 28.266 1 32.5 326 LYS B C 1
ATOM 6535 O O . LYS B 1 326 ? 29.094 96.25 27.297 1 32.5 326 LYS B O 1
ATOM 6540 N N . THR B 1 327 ? 28.75 95.312 29.062 1 30.67 327 THR B N 1
ATOM 6541 C CA . THR B 1 327 ? 29.266 94 28.547 1 30.67 327 THR B CA 1
ATOM 6542 C C . THR B 1 327 ? 28.422 93.562 27.375 1 30.67 327 THR B C 1
ATOM 6544 O O . THR B 1 327 ? 27.203 93.75 27.359 1 30.67 327 THR B O 1
ATOM 6547 N N . LYS B 1 328 ? 29.016 93.562 26.172 1 30.53 328 LYS B N 1
ATOM 6548 C CA . LYS B 1 328 ? 28.453 93.125 24.906 1 30.53 328 LYS B CA 1
ATOM 6549 C C . LYS B 1 328 ? 27.531 91.875 25.125 1 30.53 328 LYS B C 1
ATOM 6551 O O . LYS B 1 328 ? 27.984 90.812 25.578 1 30.53 328 LYS B O 1
ATOM 6556 N N . LYS B 1 329 ? 26.359 92.188 25.578 1 33.94 329 LYS B N 1
ATOM 6557 C CA . LYS B 1 329 ? 25.375 91.125 25.531 1 33.94 329 LYS B CA 1
ATOM 6558 C C . LYS B 1 329 ? 25.484 90.375 24.219 1 33.94 329 LYS B C 1
ATOM 6560 O O . LYS B 1 329 ? 25.547 90.938 23.141 1 33.94 329 LYS B O 1
ATOM 6565 N N . ASP B 1 330 ? 26.188 89.312 24.234 1 33.19 330 ASP B N 1
ATOM 6566 C CA . ASP B 1 330 ? 26.156 88.375 23.078 1 33.19 330 ASP B CA 1
ATOM 6567 C C . ASP B 1 330 ? 24.797 88.438 22.391 1 33.19 330 ASP B C 1
ATOM 6569 O O . ASP B 1 330 ? 23.781 88.062 22.984 1 33.19 330 ASP B O 1
ATOM 6573 N N . ARG B 1 331 ? 24.453 89.438 21.625 1 34.66 331 ARG B N 1
ATOM 6574 C CA . ARG B 1 331 ? 23.281 89.688 20.797 1 34.66 331 ARG B CA 1
ATOM 6575 C C . ARG B 1 331 ? 22.656 88.438 20.312 1 34.66 331 ARG B C 1
ATOM 6577 O O . ARG B 1 331 ? 21.484 88.375 19.938 1 34.66 331 ARG B O 1
ATOM 6584 N N . PHE B 1 332 ? 23.531 87.562 19.75 1 34.59 332 PHE B N 1
ATOM 6585 C CA . PHE B 1 332 ? 22.953 86.375 19.109 1 34.59 332 PHE B CA 1
ATOM 6586 C C . PHE B 1 332 ? 22.391 85.438 20.156 1 34.59 332 PHE B C 1
ATOM 6588 O O . PHE B 1 332 ? 23.062 84.5 20.547 1 34.59 332 PHE B O 1
ATOM 6595 N N . ILE B 1 333 ? 22 85.812 21.219 1 39.88 333 ILE B N 1
ATOM 6596 C CA . ILE B 1 333 ? 21.188 84.875 21.922 1 39.88 333 ILE B CA 1
ATOM 6597 C C . ILE B 1 333 ? 20.188 84.188 20.969 1 39.88 333 ILE B C 1
ATOM 6599 O O . ILE B 1 333 ? 19.109 84.75 20.719 1 39.88 333 ILE B O 1
ATOM 6603 N N . GLY B 1 334 ? 20.531 83.875 19.688 1 44.75 334 GLY B N 1
ATOM 6604 C CA . GLY B 1 334 ? 19.656 83.25 18.719 1 44.75 334 GLY B CA 1
ATOM 6605 C C . GLY B 1 334 ? 18.672 82.312 19.359 1 44.75 334 GLY B C 1
ATOM 6606 O O . GLY B 1 334 ? 18.953 81.688 20.406 1 44.75 334 GLY B O 1
ATOM 6607 N N . GLU B 1 335 ? 17.359 82.5 19.219 1 54.38 335 GLU B N 1
ATOM 6608 C CA . GLU B 1 335 ? 16.219 81.688 19.609 1 54.38 335 GLU B CA 1
ATOM 6609 C C . GLU B 1 335 ? 16.453 80.25 19.359 1 54.38 335 GLU B C 1
ATOM 6611 O O . GLU B 1 335 ? 16.938 79.875 18.281 1 54.38 335 GLU B O 1
ATOM 6616 N N . SER B 1 336 ? 16.781 79.375 20.297 1 70.62 336 SER B N 1
ATOM 6617 C CA . SER B 1 336 ? 16.969 77.938 20.125 1 70.62 336 SER B CA 1
ATOM 6618 C C . SER B 1 336 ? 15.656 77.188 20.359 1 70.62 336 SER B C 1
ATOM 6620 O O . SER B 1 336 ? 14.953 77.438 21.344 1 70.62 336 SER B O 1
ATOM 6622 N N . TYR B 1 337 ? 15.203 76.5 19.406 1 85.44 337 TYR B N 1
ATOM 6623 C CA . TYR B 1 337 ? 14.023 75.688 19.406 1 85.44 337 TYR B CA 1
ATOM 6624 C C . TYR B 1 337 ? 14.391 74.25 19.766 1 85.44 337 TYR B C 1
ATOM 6626 O O . TYR B 1 337 ? 14.812 73.438 18.891 1 85.44 337 TYR B O 1
ATOM 6634 N N . THR B 1 338 ? 14.289 74 21.094 1 89.94 338 THR B N 1
ATOM 6635 C CA . THR B 1 338 ? 14.789 72.75 21.594 1 89.94 338 THR B CA 1
ATOM 6636 C C . THR B 1 338 ? 13.633 71.812 21.984 1 89.94 338 THR B C 1
ATOM 6638 O O . THR B 1 338 ? 12.602 72.312 22.484 1 89.94 338 THR B O 1
ATOM 6641 N N . VAL B 1 339 ? 13.727 70.562 21.719 1 92.75 339 VAL B N 1
ATOM 6642 C CA . VAL B 1 339 ? 12.82 69.5 22.156 1 92.75 339 VAL B CA 1
ATOM 6643 C C . VAL B 1 339 ? 13.609 68.312 22.719 1 92.75 339 VAL B C 1
ATOM 6645 O O . VAL B 1 339 ? 14.656 67.938 22.188 1 92.75 339 VAL B O 1
ATOM 6648 N N . LEU B 1 340 ? 13.148 67.812 23.844 1 93.06 340 LEU B N 1
ATOM 6649 C CA . LEU B 1 340 ? 13.852 66.688 24.516 1 93.06 340 LEU B CA 1
ATOM 6650 C C . LEU B 1 340 ? 13.086 65.375 24.375 1 93.06 340 LEU B C 1
ATOM 6652 O O . LEU B 1 340 ? 11.898 65.375 24.047 1 93.06 340 LEU B O 1
ATOM 6656 N N . GLY B 1 341 ? 13.805 64.312 24.516 1 92.69 341 GLY B N 1
ATOM 6657 C CA . GLY B 1 341 ? 13.148 63 24.656 1 92.69 341 GLY B CA 1
ATOM 6658 C C . GLY B 1 341 ? 12.445 62.844 25.984 1 92.69 341 GLY B C 1
ATOM 6659 O O . GLY B 1 341 ? 12.859 63.438 27 1 92.69 341 GLY B O 1
ATOM 6660 N N . ASP B 1 342 ? 11.492 62.062 26.016 1 90.75 342 ASP B N 1
ATOM 6661 C CA . ASP B 1 342 ? 10.664 61.938 27.203 1 90.75 342 ASP B CA 1
ATOM 6662 C C . ASP B 1 342 ? 11.203 60.844 28.141 1 90.75 342 ASP B C 1
ATOM 6664 O O . ASP B 1 342 ? 10.773 60.75 29.297 1 90.75 342 ASP B O 1
ATOM 6668 N N . SER B 1 343 ? 12.062 60 27.656 1 90.19 343 SER B N 1
ATOM 6669 C CA . SER B 1 343 ? 12.547 58.875 28.469 1 90.19 343 SER B CA 1
ATOM 6670 C C . SER B 1 343 ? 14.023 59.062 28.812 1 90.19 343 SER B C 1
ATOM 6672 O O . SER B 1 343 ? 14.867 59.125 27.922 1 90.19 343 SER B O 1
ATOM 6674 N N . PRO B 1 344 ? 14.312 59.094 30.094 1 91.06 344 PRO B N 1
ATOM 6675 C CA . PRO B 1 344 ? 15.727 59.156 30.469 1 91.06 344 PRO B CA 1
ATOM 6676 C C . PRO B 1 344 ? 16.484 57.875 30.125 1 91.06 344 PRO B C 1
ATOM 6678 O O . PRO B 1 344 ? 15.906 56.812 30.109 1 91.06 344 PRO B O 1
ATOM 6681 N N . ILE B 1 345 ? 17.75 58.062 29.859 1 90.62 345 ILE B N 1
ATOM 6682 C CA . ILE B 1 345 ? 18.594 56.938 29.484 1 90.62 345 ILE B CA 1
ATOM 6683 C C . ILE B 1 345 ? 18.984 56.156 30.734 1 90.62 345 ILE B C 1
ATOM 6685 O O . ILE B 1 345 ? 19.578 56.688 31.656 1 90.62 345 ILE B O 1
ATOM 6689 N N . SER B 1 346 ? 18.562 54.906 30.766 1 84.88 346 SER B N 1
ATOM 6690 C CA . SER B 1 346 ? 18.891 54.062 31.906 1 84.88 346 SER B CA 1
ATOM 6691 C C . SER B 1 346 ? 19.781 52.906 31.484 1 84.88 346 SER B C 1
ATOM 6693 O O . SER B 1 346 ? 20.484 52.312 32.312 1 84.88 346 SER B O 1
ATOM 6695 N N . ASP B 1 347 ? 19.859 52.656 30.266 1 83.5 347 ASP B N 1
ATOM 6696 C CA . ASP B 1 347 ? 20.609 51.531 29.766 1 83.5 347 ASP B CA 1
ATOM 6697 C C . ASP B 1 347 ? 22.094 51.844 29.609 1 83.5 347 ASP B C 1
ATOM 6699 O O . ASP B 1 347 ? 22.453 53.031 29.531 1 83.5 347 ASP B O 1
ATOM 6703 N N . ASP B 1 348 ? 22.859 50.844 29.562 1 84.31 348 ASP B N 1
ATOM 6704 C CA . ASP B 1 348 ? 24.312 51.031 29.438 1 84.31 348 ASP B CA 1
ATOM 6705 C C . ASP B 1 348 ? 24.672 51.531 28.031 1 84.31 348 ASP B C 1
ATOM 6707 O O . ASP B 1 348 ? 25.531 52.406 27.891 1 84.31 348 ASP B O 1
ATOM 6711 N N . GLU B 1 349 ? 24.062 50.906 27.109 1 90.12 349 GLU B N 1
ATOM 6712 C CA . GLU B 1 349 ? 24.297 51.312 25.719 1 90.12 349 GLU B CA 1
ATOM 6713 C C . GLU B 1 349 ? 22.984 51.625 25 1 90.12 349 GLU B C 1
ATOM 6715 O O . GLU B 1 349 ? 22.031 50.844 25.094 1 90.12 349 GLU B O 1
ATOM 6720 N N . ILE B 1 350 ? 22.969 52.75 24.359 1 91.94 350 ILE B N 1
ATOM 6721 C CA . ILE B 1 350 ? 21.766 53.094 23.625 1 91.94 350 ILE B CA 1
ATOM 6722 C C . ILE B 1 350 ? 22.125 53.562 22.219 1 91.94 350 ILE B C 1
ATOM 6724 O O . ILE B 1 350 ? 23.266 53.969 21.953 1 91.94 350 ILE B O 1
ATOM 6728 N N . TYR B 1 351 ? 21.188 53.469 21.406 1 92.88 351 TYR B N 1
ATOM 6729 C CA . TYR B 1 351 ? 21.344 53.906 20.016 1 92.88 351 TYR B CA 1
ATOM 6730 C C . TYR B 1 351 ? 20.031 54.406 19.438 1 92.88 351 TYR B C 1
ATOM 6732 O O . TYR B 1 351 ? 18.969 53.844 19.734 1 92.88 351 TYR B O 1
ATOM 6740 N N . TYR B 1 352 ? 20.062 55.469 18.75 1 93.25 352 TYR B N 1
ATOM 6741 C CA . TYR B 1 352 ? 18.922 55.938 17.969 1 93.25 352 TYR B CA 1
ATOM 6742 C C . TYR B 1 352 ? 19.391 56.719 16.75 1 93.25 352 TYR B C 1
ATOM 6744 O O . TYR B 1 352 ? 20.578 57.062 16.625 1 93.25 352 TYR B O 1
ATOM 6752 N N . GLU B 1 353 ? 18.469 57 15.828 1 93.94 353 GLU B N 1
ATOM 6753 C CA . GLU B 1 353 ? 18.797 57.688 14.594 1 93.94 353 GLU B CA 1
ATOM 6754 C C . GLU B 1 353 ? 17.859 58.875 14.359 1 93.94 353 GLU B C 1
ATOM 6756 O O . GLU B 1 353 ? 16.766 58.938 14.938 1 93.94 353 GLU B O 1
ATOM 6761 N N . VAL B 1 354 ? 18.344 59.812 13.539 1 95.25 354 VAL B N 1
ATOM 6762 C CA . VAL B 1 354 ? 17.562 61 13.242 1 95.25 354 VAL B CA 1
ATOM 6763 C C . VAL B 1 354 ? 17.641 61.312 11.75 1 95.25 354 VAL B C 1
ATOM 6765 O O . VAL B 1 354 ? 18.719 61.219 11.156 1 95.25 354 VAL B O 1
ATOM 6768 N N . THR B 1 355 ? 16.516 61.562 11.25 1 94.94 355 THR B N 1
ATOM 6769 C CA . THR B 1 355 ? 16.438 62.031 9.867 1 94.94 355 THR B CA 1
ATOM 6770 C C . THR B 1 355 ? 15.852 63.438 9.797 1 94.94 355 THR B C 1
ATOM 6772 O O . THR B 1 355 ? 14.805 63.719 10.375 1 94.94 355 THR B O 1
ATOM 6775 N N . ALA B 1 356 ? 16.547 64.312 9.117 1 93.12 356 ALA B N 1
ATOM 6776 C CA . ALA B 1 356 ? 16.062 65.625 8.922 1 93.12 356 ALA B CA 1
ATOM 6777 C C . ALA B 1 356 ? 15.461 65.812 7.531 1 93.12 356 ALA B C 1
ATOM 6779 O O . ALA B 1 356 ? 15.945 65.25 6.562 1 93.12 356 ALA B O 1
ATOM 6780 N N . ALA B 1 357 ? 14.406 66.562 7.52 1 91.69 357 ALA B N 1
ATOM 6781 C CA . ALA B 1 357 ? 13.836 66.938 6.215 1 91.69 357 ALA B CA 1
ATOM 6782 C C . ALA B 1 357 ? 14.844 67.688 5.348 1 91.69 357 ALA B C 1
ATOM 6784 O O . ALA B 1 357 ? 15.602 68.5 5.848 1 91.69 357 ALA B O 1
ATOM 6785 N N . PRO B 1 358 ? 14.812 67.375 4.078 1 85.38 358 PRO B N 1
ATOM 6786 C CA . PRO B 1 358 ? 15.797 68 3.186 1 85.38 358 PRO B CA 1
ATOM 6787 C C . PRO B 1 358 ? 15.695 69.5 3.178 1 85.38 358 PRO B C 1
ATOM 6789 O O . PRO B 1 358 ? 16.688 70.188 2.924 1 85.38 358 PRO B O 1
ATOM 6792 N N . ASP B 1 359 ? 14.57 70 3.5 1 82.44 359 ASP B N 1
ATOM 6793 C CA . ASP B 1 359 ? 14.383 71.438 3.412 1 82.44 359 ASP B CA 1
ATOM 6794 C C . ASP B 1 359 ? 14.648 72.125 4.758 1 82.44 359 ASP B C 1
ATOM 6796 O O . ASP B 1 359 ? 14.445 73.312 4.91 1 82.44 359 ASP B O 1
ATOM 6800 N N . SER B 1 360 ? 15.195 71.375 5.656 1 87.88 360 SER B N 1
ATOM 6801 C CA . SER B 1 360 ? 15.461 71.938 6.961 1 87.88 360 SER B CA 1
ATOM 6802 C C . SER B 1 360 ? 16.672 72.875 6.91 1 87.88 360 SER B C 1
ATOM 6804 O O . SER B 1 360 ? 17.719 72.5 6.359 1 87.88 360 SER B O 1
ATOM 6806 N N . LYS B 1 361 ? 16.578 74.062 7.453 1 87.94 361 LYS B N 1
ATOM 6807 C CA . LYS B 1 361 ? 17.656 75.062 7.41 1 87.94 361 LYS B CA 1
ATOM 6808 C C . LYS B 1 361 ? 18.672 74.812 8.516 1 87.94 361 LYS B C 1
ATOM 6810 O O . LYS B 1 361 ? 19.891 74.812 8.273 1 87.94 361 LYS B O 1
ATOM 6815 N N . THR B 1 362 ? 18.172 74.625 9.695 1 90.19 362 THR B N 1
ATOM 6816 C CA . THR B 1 362 ? 19.062 74.375 10.812 1 90.19 362 THR B CA 1
ATOM 6817 C C . THR B 1 362 ? 18.484 73.312 11.742 1 90.19 362 THR B C 1
ATOM 6819 O O . THR B 1 362 ? 17.281 73.375 12.039 1 90.19 362 THR B O 1
ATOM 6822 N N . TYR B 1 363 ? 19.297 72.375 12.164 1 93 363 TYR B N 1
ATOM 6823 C CA . TYR B 1 363 ? 18.891 71.438 13.195 1 93 363 TYR B CA 1
ATOM 6824 C C . TYR B 1 363 ? 20.094 70.875 13.977 1 93 363 TYR B C 1
ATOM 6826 O O . TYR B 1 363 ? 21.219 71 13.516 1 93 363 TYR B O 1
ATOM 6834 N N . SER B 1 364 ? 19.844 70.438 15.172 1 94 364 SER B N 1
ATOM 6835 C CA . SER B 1 364 ? 20.859 69.812 16.031 1 94 364 SER B CA 1
ATOM 6836 C C . SER B 1 364 ? 20.391 68.5 16.562 1 94 364 SER B C 1
ATOM 6838 O O . SER B 1 364 ? 19.203 68.312 16.812 1 94 364 SER B O 1
ATOM 6840 N N . VAL B 1 365 ? 21.312 67.562 16.594 1 95.5 365 VAL B N 1
ATOM 6841 C CA . VAL B 1 365 ? 21.047 66.188 17.125 1 95.5 365 VAL B CA 1
ATOM 6842 C C . VAL B 1 365 ? 22.078 65.875 18.188 1 95.5 365 VAL B C 1
ATOM 6844 O O . VAL B 1 365 ? 23.297 66 17.969 1 95.5 365 VAL B O 1
ATOM 6847 N N . GLY B 1 366 ? 21.547 65.5 19.359 1 95.12 366 GLY B N 1
ATOM 6848 C CA . GLY B 1 366 ? 22.531 65.125 20.359 1 95.12 366 GLY B CA 1
ATOM 6849 C C . GLY B 1 366 ? 21.922 64.625 21.656 1 95.12 366 GLY B C 1
ATOM 6850 O O . GLY B 1 366 ? 20.859 64 21.656 1 95.12 366 GLY B O 1
ATOM 6851 N N . LEU B 1 367 ? 22.719 64.75 22.766 1 95.12 367 LEU B N 1
ATOM 6852 C CA . LEU B 1 367 ? 22.375 64.312 24.125 1 95.12 367 LEU B CA 1
ATOM 6853 C C . LEU B 1 367 ? 22.531 65.5 25.109 1 95.12 367 LEU B C 1
ATOM 6855 O O . LEU B 1 367 ? 23.438 66.312 24.953 1 95.12 367 LEU B O 1
ATOM 6859 N N . THR B 1 368 ? 21.641 65.562 26.062 1 93.12 368 THR B N 1
ATOM 6860 C CA . THR B 1 368 ? 21.688 66.625 27.031 1 93.12 368 THR B CA 1
ATOM 6861 C C . THR B 1 368 ? 21.156 66.188 28.391 1 93.12 368 THR B C 1
ATOM 6863 O O . THR B 1 368 ? 20.516 65.125 28.484 1 93.12 368 THR B O 1
ATOM 6866 N N . SER B 1 369 ? 21.531 67 29.391 1 91.25 369 SER B N 1
ATOM 6867 C CA . SER B 1 369 ? 20.891 66.812 30.703 1 91.25 369 SER B CA 1
ATOM 6868 C C . SER B 1 369 ? 19.422 67.188 30.656 1 91.25 369 SER B C 1
ATOM 6870 O O . SER B 1 369 ? 19.031 68.125 29.938 1 91.25 369 SER B O 1
ATOM 6872 N N . ARG B 1 370 ? 18.641 66.438 31.391 1 88.19 370 ARG B N 1
ATOM 6873 C CA . ARG B 1 370 ? 17.203 66.625 31.406 1 88.19 370 ARG B CA 1
ATOM 6874 C C . ARG B 1 370 ? 16.859 68 31.969 1 88.19 370 ARG B C 1
ATOM 6876 O O . ARG B 1 370 ? 15.766 68.562 31.719 1 88.19 370 ARG B O 1
ATOM 6883 N N . SER B 1 371 ? 17.719 68.688 32.562 1 82.38 371 SER B N 1
ATOM 6884 C CA . SER B 1 371 ? 17.469 69.938 33.25 1 82.38 371 SER B CA 1
ATOM 6885 C C . SER B 1 371 ? 17.562 71.125 32.312 1 82.38 371 SER B C 1
ATOM 6887 O O . SER B 1 371 ? 17.234 72.25 32.688 1 82.38 371 SER B O 1
ATOM 6889 N N . ILE B 1 372 ? 17.969 70.938 31.062 1 81 372 ILE B N 1
ATOM 6890 C CA . ILE B 1 372 ? 18.109 72.062 30.156 1 81 372 ILE B CA 1
ATOM 6891 C C . ILE B 1 372 ? 16.734 72.625 29.844 1 81 372 ILE B C 1
ATOM 6893 O O . ILE B 1 372 ? 15.734 71.938 29.781 1 81 372 ILE B O 1
ATOM 6897 N N . SER B 1 373 ? 16.672 73.938 29.781 1 76.69 373 SER B N 1
ATOM 6898 C CA . SER B 1 373 ? 15.414 74.625 29.5 1 76.69 373 SER B CA 1
ATOM 6899 C C . SER B 1 373 ? 15.047 74.5 28.016 1 76.69 373 SER B C 1
ATOM 6901 O O . SER B 1 373 ? 15.906 74.25 27.172 1 76.69 373 SER B O 1
ATOM 6903 N N . ARG B 1 374 ? 13.75 74.688 27.719 1 76.19 374 ARG B N 1
ATOM 6904 C CA . ARG B 1 374 ? 13.234 74.625 26.359 1 76.19 374 ARG B CA 1
ATOM 6905 C C . ARG B 1 374 ? 13.812 75.75 25.531 1 76.19 374 ARG B C 1
ATOM 6907 O O . ARG B 1 374 ? 13.75 75.75 24.297 1 76.19 374 ARG B O 1
ATOM 6914 N N . TYR B 1 375 ? 14.414 76.75 26.172 1 78.44 375 TYR B N 1
ATOM 6915 C CA . TYR B 1 375 ? 14.953 77.938 25.469 1 78.44 375 TYR B CA 1
ATOM 6916 C C . TYR B 1 375 ? 16.469 77.812 25.328 1 78.44 375 TYR B C 1
ATOM 6918 O O . TYR B 1 375 ? 17.078 78.625 24.656 1 78.44 375 TYR B O 1
ATOM 6926 N N . ASP B 1 376 ? 16.969 76.812 25.969 1 82.38 376 ASP B N 1
ATOM 6927 C CA . ASP B 1 376 ? 18.422 76.625 25.906 1 82.38 376 ASP B CA 1
ATOM 6928 C C . ASP B 1 376 ? 18.859 76 24.594 1 82.38 376 ASP B C 1
ATOM 6930 O O . ASP B 1 376 ? 18.141 75.188 24.047 1 82.38 376 ASP B O 1
ATOM 6934 N N . GLN B 1 377 ? 19.953 76.5 24.094 1 85.94 377 GLN B N 1
ATOM 6935 C CA . GLN B 1 377 ? 20.547 75.875 22.906 1 85.94 377 GLN B CA 1
ATOM 6936 C C . GLN B 1 377 ? 21.359 74.625 23.266 1 85.94 377 GLN B C 1
ATOM 6938 O O . GLN B 1 377 ? 22.25 74.688 24.125 1 85.94 377 GLN B O 1
ATOM 6943 N N . ILE B 1 378 ? 21.047 73.562 22.531 1 89.56 378 ILE B N 1
ATOM 6944 C CA . ILE B 1 378 ? 21.812 72.375 22.75 1 89.56 378 ILE B CA 1
ATOM 6945 C C . ILE B 1 378 ? 23.25 72.562 22.281 1 89.56 378 ILE B C 1
ATOM 6947 O O . ILE B 1 378 ? 23.484 73.125 21.203 1 89.56 378 ILE B O 1
ATOM 6951 N N . GLY B 1 379 ? 24.234 72.188 23.078 1 90.62 379 GLY B N 1
ATOM 6952 C CA . GLY B 1 379 ? 25.641 72.375 22.734 1 90.62 379 GLY B CA 1
ATOM 6953 C C . GLY B 1 379 ? 26.266 73.625 23.406 1 90.62 379 GLY B C 1
ATOM 6954 O O . GLY B 1 379 ? 27.5 73.688 23.438 1 90.62 379 GLY B O 1
ATOM 6955 N N . ARG B 1 380 ? 25.469 74.5 23.875 1 88 380 ARG B N 1
ATOM 6956 C CA . ARG B 1 380 ? 25.984 75.75 24.484 1 88 380 ARG B CA 1
ATOM 6957 C C . ARG B 1 380 ? 26.359 75.5 25.953 1 88 380 ARG B C 1
ATOM 6959 O O . ARG B 1 380 ? 27.281 76.125 26.469 1 88 380 ARG B O 1
ATOM 6966 N N . THR B 1 381 ? 25.688 74.688 26.625 1 85.19 381 THR B N 1
ATOM 6967 C CA . THR B 1 381 ? 25.906 74.375 28.031 1 85.19 381 THR B CA 1
ATOM 6968 C C . THR B 1 381 ? 26.891 73.25 28.203 1 85.19 381 THR B C 1
ATOM 6970 O O . THR B 1 381 ? 27.047 72.375 27.297 1 85.19 381 THR B O 1
ATOM 6973 N N . PRO B 1 382 ? 27.531 73.125 29.344 1 88.31 382 PRO B N 1
ATOM 6974 C CA . PRO B 1 382 ? 28.484 72.062 29.578 1 88.31 382 PRO B CA 1
ATOM 6975 C C . PRO B 1 382 ? 27.797 70.688 29.719 1 88.31 382 PRO B C 1
ATOM 6977 O O . PRO B 1 382 ? 28.469 69.688 29.672 1 88.31 382 PRO B O 1
ATOM 6980 N N . ASN B 1 383 ? 26.562 70.75 29.812 1 90.19 383 ASN B N 1
ATOM 6981 C CA . ASN B 1 383 ? 25.859 69.438 30 1 90.19 383 ASN B CA 1
ATOM 6982 C C . ASN B 1 383 ? 25.094 69.062 28.734 1 90.19 383 ASN B C 1
ATOM 6984 O O . ASN B 1 383 ? 24.078 68.375 28.812 1 90.19 383 ASN B O 1
ATOM 6988 N N . SER B 1 384 ? 25.469 69.562 27.609 1 93.25 384 SER B N 1
ATOM 6989 C CA . SER B 1 384 ? 24.844 69.188 26.344 1 93.25 384 SER B CA 1
ATOM 6990 C C . SER B 1 384 ? 25.875 68.938 25.25 1 93.25 384 SER B C 1
ATOM 6992 O O . SER B 1 384 ? 26.875 69.688 25.188 1 93.25 384 SER B O 1
ATOM 6994 N N . TRP B 1 385 ? 25.781 67.938 24.375 1 95.19 385 TRP B N 1
ATOM 6995 C CA . TRP B 1 385 ? 26.625 67.562 23.25 1 95.19 385 TRP B CA 1
ATOM 6996 C C . TRP B 1 385 ? 25.797 67.375 22 1 95.19 385 TRP B C 1
ATOM 6998 O O . TRP B 1 385 ? 24.781 66.625 22.016 1 95.19 385 TRP B O 1
ATOM 7008 N N . CYS B 1 386 ? 26.188 67.938 20.859 1 95.94 386 CYS B N 1
ATOM 7009 C CA . CYS B 1 386 ? 25.359 67.75 19.688 1 95.94 386 CYS B CA 1
ATOM 7010 C C . CYS B 1 386 ? 26.156 68 18.406 1 95.94 386 CYS B C 1
ATOM 7012 O O . CYS B 1 386 ? 27.281 68.5 18.453 1 95.94 386 CYS B O 1
ATOM 7014 N N . ILE B 1 387 ? 25.625 67.438 17.359 1 95 387 ILE B N 1
ATOM 7015 C CA . ILE B 1 387 ? 26 67.812 16 1 95 387 ILE B CA 1
ATOM 7016 C C . ILE B 1 387 ? 25.031 68.875 15.492 1 95 387 ILE B C 1
ATOM 7018 O O . ILE B 1 387 ? 23.812 68.75 15.617 1 95 387 ILE B O 1
ATOM 7022 N N . PHE B 1 388 ? 25.609 70 15.055 1 92.75 388 PHE B N 1
ATOM 7023 C CA . PHE B 1 388 ? 24.828 71.125 14.562 1 92.75 388 PHE B CA 1
ATOM 7024 C C . PHE B 1 388 ? 24.984 71.25 13.047 1 92.75 388 PHE B C 1
ATOM 7026 O O . PHE B 1 388 ? 26.094 71.25 12.523 1 92.75 388 PHE B O 1
ATOM 7033 N N . VAL B 1 389 ? 23.844 71.25 12.414 1 92.25 389 VAL B N 1
ATOM 7034 C CA . VAL B 1 389 ? 23.812 71.438 10.961 1 92.25 389 VAL B CA 1
ATOM 7035 C C . VAL B 1 389 ? 23.016 72.688 10.586 1 92.25 389 VAL B C 1
ATOM 7037 O O . VAL B 1 389 ? 21.891 72.875 11.062 1 92.25 389 VAL B O 1
ATOM 7040 N N . SER B 1 390 ? 23.578 73.562 9.742 1 89.12 390 SER B N 1
ATOM 7041 C CA . SER B 1 390 ? 22.875 74.75 9.25 1 89.12 390 SER B CA 1
ATOM 7042 C C . SER B 1 390 ? 23.172 75 7.781 1 89.12 390 SER B C 1
ATOM 7044 O O . SER B 1 390 ? 24.312 74.812 7.336 1 89.12 390 SER B O 1
ATOM 7046 N N . SER B 1 391 ? 22.188 75.25 7.012 1 83.38 391 SER B N 1
ATOM 7047 C CA . SER B 1 391 ? 22.344 75.625 5.609 1 83.38 391 SER B CA 1
ATOM 7048 C C . SER B 1 391 ? 21.781 77 5.34 1 83.38 391 SER B C 1
ATOM 7050 O O . SER B 1 391 ? 21.516 77.375 4.191 1 83.38 391 SER B O 1
ATOM 7052 N N . TRP B 1 392 ? 21.516 77.75 6.258 1 77.88 392 TRP B N 1
ATOM 7053 C CA . TRP B 1 392 ? 20.875 79.062 6.121 1 77.88 392 TRP B CA 1
ATOM 7054 C C . TRP B 1 392 ? 21.812 80.062 5.449 1 77.88 392 TRP B C 1
ATOM 7056 O O . TRP B 1 392 ? 21.516 80.562 4.367 1 77.88 392 TRP B O 1
ATOM 7066 N N . ILE B 1 393 ? 22.797 80.562 6.273 1 70.56 393 ILE B N 1
ATOM 7067 C CA . ILE B 1 393 ? 23.719 81.562 5.727 1 70.56 393 ILE B CA 1
ATOM 7068 C C . ILE B 1 393 ? 24.953 80.875 5.16 1 70.56 393 ILE B C 1
ATOM 7070 O O . ILE B 1 393 ? 25.312 81.062 3.998 1 70.56 393 ILE B O 1
ATOM 7074 N N . GLN B 1 394 ? 25.531 80 5.91 1 77.56 394 GLN B N 1
ATOM 7075 C CA . GLN B 1 394 ? 26.656 79.125 5.547 1 77.56 394 GLN B CA 1
ATOM 7076 C C . GLN B 1 394 ? 26.422 77.688 5.98 1 77.56 394 GLN B C 1
ATOM 7078 O O . GLN B 1 394 ? 25.797 77.438 7.008 1 77.56 394 GLN B O 1
ATOM 7083 N N . ASN B 1 395 ? 26.828 76.875 5.039 1 83.19 395 ASN B N 1
ATOM 7084 C CA . ASN B 1 395 ? 26.75 75.438 5.418 1 83.19 395 ASN B CA 1
ATOM 7085 C C . ASN B 1 395 ? 27.672 75.125 6.602 1 83.19 395 ASN B C 1
ATOM 7087 O O . ASN B 1 395 ? 28.875 75.312 6.523 1 83.19 395 ASN B O 1
ATOM 7091 N N . THR B 1 396 ? 27 74.875 7.703 1 87.31 396 THR B N 1
ATOM 7092 C CA . THR B 1 396 ? 27.75 74.562 8.922 1 87.31 396 THR B CA 1
ATOM 7093 C C . THR B 1 396 ? 27.5 73.125 9.359 1 87.31 396 THR B C 1
ATOM 7095 O O . THR B 1 396 ? 26.359 72.688 9.43 1 87.31 396 THR B O 1
ATOM 7098 N N . PHE B 1 397 ? 28.469 72.438 9.398 1 91.75 397 PHE B N 1
ATOM 7099 C CA . PHE B 1 397 ? 28.484 71.062 9.938 1 91.75 397 PHE B CA 1
ATOM 7100 C C . PHE B 1 397 ? 29.547 70.938 11.016 1 91.75 397 PHE B C 1
ATOM 7102 O O . PHE B 1 397 ? 30.719 70.688 10.711 1 91.75 397 PHE B O 1
ATOM 7109 N N . VAL B 1 398 ? 29.047 71 12.297 1 93.12 398 VAL B N 1
ATOM 7110 C CA . VAL B 1 398 ? 30.016 71.125 13.375 1 93.12 398 VAL B CA 1
ATOM 7111 C C . VAL B 1 398 ? 29.547 70.312 14.578 1 93.12 398 VAL B C 1
ATOM 7113 O O . VAL B 1 398 ? 28.359 70 14.719 1 93.12 398 VAL B O 1
ATOM 7116 N N . ALA B 1 399 ? 30.453 69.875 15.359 1 94.81 399 ALA B N 1
ATOM 7117 C CA . ALA B 1 399 ? 30.188 69.312 16.672 1 94.81 399 ALA B CA 1
ATOM 7118 C C . ALA B 1 399 ? 30.281 70.375 17.766 1 94.81 399 ALA B C 1
ATOM 7120 O O . ALA B 1 399 ? 31.219 71.188 17.781 1 94.81 399 ALA B O 1
ATOM 7121 N N . LYS B 1 400 ? 29.281 70.438 18.547 1 94.69 400 LYS B N 1
ATOM 7122 C CA . LYS B 1 400 ? 29.203 71.5 19.531 1 94.69 400 LYS B CA 1
ATOM 7123 C C . LYS B 1 400 ? 29.125 70.938 20.953 1 94.69 400 LYS B C 1
ATOM 7125 O O . LYS B 1 400 ? 28.438 69.938 21.203 1 94.69 400 LYS B O 1
ATOM 7130 N N . HIS B 1 401 ? 29.875 71.5 21.938 1 93.56 401 HIS B N 1
ATOM 7131 C CA . HIS B 1 401 ? 29.844 71.25 23.359 1 93.56 401 HIS B CA 1
ATOM 7132 C C . HIS B 1 401 ? 30.406 72.375 24.172 1 93.56 401 HIS B C 1
ATOM 7134 O O . HIS B 1 401 ? 31.5 72.875 23.875 1 93.56 401 HIS B O 1
ATOM 7140 N N . ASN B 1 402 ? 29.672 72.812 25.156 1 90.56 402 ASN B N 1
ATOM 7141 C CA . ASN B 1 402 ? 30.125 73.875 26.047 1 90.56 402 ASN B CA 1
ATOM 7142 C C . ASN B 1 402 ? 30.609 75.062 25.281 1 90.56 402 ASN B C 1
ATOM 7144 O O . ASN B 1 402 ? 31.703 75.562 25.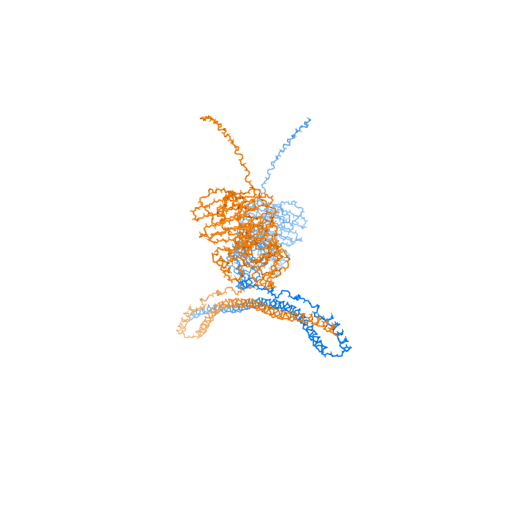531 1 90.56 402 ASN B O 1
ATOM 7148 N N . ASN B 1 403 ? 29.859 75.438 24.281 1 87.56 403 ASN B N 1
ATOM 7149 C CA . ASN B 1 403 ? 30.047 76.562 23.453 1 87.56 403 ASN B CA 1
ATOM 7150 C C . ASN B 1 403 ? 31.312 76.5 22.609 1 87.56 403 ASN B C 1
ATOM 7152 O O . ASN B 1 403 ? 31.812 77.5 22.109 1 87.56 403 ASN B O 1
ATOM 7156 N N . LYS B 1 404 ? 31.906 75.312 22.547 1 92 404 LYS B N 1
ATOM 7157 C CA . LYS B 1 404 ? 33 75.062 21.625 1 92 404 LYS B CA 1
ATOM 7158 C C . LYS B 1 404 ? 32.531 74.312 20.391 1 92 404 LYS B C 1
ATOM 7160 O O . LYS B 1 404 ? 31.656 73.438 20.484 1 92 404 LYS B O 1
ATOM 7165 N N . MET B 1 405 ? 33.094 74.75 19.234 1 91.25 405 MET B N 1
ATOM 7166 C CA . MET B 1 405 ? 32.656 74.125 17.969 1 91.25 405 MET B CA 1
ATOM 7167 C C . MET B 1 405 ? 33.844 73.5 17.234 1 91.25 405 MET B C 1
ATOM 7169 O O . MET B 1 405 ? 34.938 74.062 17.219 1 91.25 405 MET B O 1
ATOM 7173 N N . LYS B 1 406 ? 33.656 72.312 16.844 1 92.31 406 LYS B N 1
ATOM 7174 C CA . LYS B 1 406 ? 34.625 71.688 15.977 1 92.31 406 LYS B CA 1
ATOM 7175 C C . LYS B 1 406 ? 34.031 71.375 14.594 1 92.31 406 LYS B C 1
ATOM 7177 O O . LYS B 1 406 ? 33.031 70.688 14.469 1 92.31 406 LYS B O 1
ATOM 7182 N N . ASN B 1 407 ? 34.688 71.938 13.578 1 90.44 407 ASN B N 1
ATOM 7183 C CA . ASN B 1 407 ? 34.25 71.75 12.211 1 90.44 407 ASN B CA 1
ATOM 7184 C C . ASN B 1 407 ? 34.438 70.312 11.773 1 90.44 407 ASN B C 1
ATOM 7186 O O . ASN B 1 407 ? 35.531 69.75 11.977 1 90.44 407 ASN B O 1
ATOM 7190 N N . LEU B 1 408 ? 33.438 69.75 11.312 1 89.62 408 LEU B N 1
ATOM 7191 C CA . LEU B 1 408 ? 33.5 68.375 10.836 1 89.62 408 LEU B CA 1
ATOM 7192 C C . LEU B 1 408 ? 33.781 68.312 9.344 1 89.62 408 LEU B C 1
ATOM 7194 O O . LEU B 1 408 ? 33.25 69.125 8.578 1 89.62 408 LEU B O 1
ATOM 7198 N N . GLU B 1 409 ? 34.969 67.688 8.953 1 72.69 409 GLU B N 1
ATOM 7199 C CA . GLU B 1 409 ? 35.5 67.688 7.586 1 72.69 409 GLU B CA 1
ATOM 7200 C C . GLU B 1 409 ? 34.625 66.812 6.691 1 72.69 409 GLU B C 1
ATOM 7202 O O . GLU B 1 409 ? 35.094 65.812 6.133 1 72.69 409 GLU B O 1
ATOM 7207 N N . ALA B 1 410 ? 33.406 66.75 6.914 1 65.12 410 ALA B N 1
ATOM 7208 C CA . ALA B 1 410 ? 32.656 65.875 6.008 1 65.12 410 ALA B CA 1
ATOM 7209 C C . ALA B 1 410 ? 32.062 66.625 4.848 1 65.12 410 ALA B C 1
ATOM 7211 O O . ALA B 1 410 ? 31.625 67.75 5.02 1 65.12 410 ALA B O 1
ATOM 7212 N N . THR B 1 411 ? 32.281 66.25 3.664 1 63.19 411 THR B N 1
ATOM 7213 C CA . THR B 1 411 ? 31.859 66.875 2.42 1 63.19 411 THR B CA 1
ATOM 7214 C C . THR B 1 411 ? 30.344 67 2.375 1 63.19 411 THR B C 1
ATOM 7216 O O . THR B 1 411 ? 29.797 68 1.822 1 63.19 411 THR B O 1
ATOM 7219 N N . LYS B 1 412 ? 29.641 66 2.945 1 82 412 LYS B N 1
ATOM 7220 C CA . LYS B 1 412 ? 28.188 66.062 2.834 1 82 412 LYS B CA 1
ATOM 7221 C C . LYS B 1 412 ? 27.531 65.688 4.16 1 82 412 LYS B C 1
ATOM 7223 O O . LYS B 1 412 ? 27.984 64.75 4.855 1 82 412 LYS B O 1
ATOM 7228 N N . VAL B 1 413 ? 26.562 66.438 4.516 1 88.44 413 VAL B N 1
ATOM 7229 C CA . VAL B 1 413 ? 25.75 66.188 5.699 1 88.44 413 VAL B CA 1
ATOM 7230 C C . VAL B 1 413 ? 24.984 64.875 5.492 1 88.44 413 VAL B C 1
ATOM 7232 O O . VAL B 1 413 ? 24.297 64.688 4.48 1 88.44 413 VAL B O 1
ATOM 7235 N N . PRO B 1 414 ? 25.141 63.938 6.379 1 90.56 414 PRO B N 1
ATOM 7236 C CA . PRO B 1 414 ? 24.438 62.656 6.246 1 90.56 414 PRO B CA 1
ATOM 7237 C C . PRO B 1 414 ? 22.922 62.812 6.301 1 90.56 414 PRO B C 1
ATOM 7239 O O . PRO B 1 414 ? 22.406 63.688 7.023 1 90.56 414 PRO B O 1
ATOM 7242 N N . ALA B 1 415 ? 22.25 62.031 5.492 1 89.44 415 ALA B N 1
ATOM 7243 C CA . ALA B 1 415 ? 20.781 62.031 5.496 1 89.44 415 ALA B CA 1
ATOM 7244 C C . ALA B 1 415 ? 20.234 61.5 6.816 1 89.44 415 ALA B C 1
ATOM 7246 O O . ALA B 1 415 ? 19.188 61.938 7.285 1 89.44 415 ALA B O 1
ATOM 7247 N N . ARG B 1 416 ? 20.953 60.562 7.387 1 94.12 416 ARG B N 1
ATOM 7248 C CA . ARG B 1 416 ? 20.578 59.969 8.664 1 94.12 416 ARG B CA 1
ATOM 7249 C C . ARG B 1 416 ? 21.766 59.906 9.609 1 94.12 416 ARG B C 1
ATOM 7251 O O . ARG B 1 416 ? 22.844 59.438 9.25 1 94.12 416 ARG B O 1
ATOM 7258 N N . ILE B 1 417 ? 21.531 60.5 10.797 1 94.31 417 ILE B N 1
ATOM 7259 C CA . ILE B 1 417 ? 22.594 60.531 11.789 1 94.31 417 ILE B CA 1
ATOM 7260 C C . ILE B 1 417 ? 22.266 59.562 12.922 1 94.31 417 ILE B C 1
ATOM 7262 O O . ILE B 1 417 ? 21.203 59.625 13.523 1 94.31 417 ILE B O 1
ATOM 7266 N N . GLY B 1 418 ? 23.203 58.656 13.141 1 95.12 418 GLY B N 1
ATOM 7267 C CA . GLY B 1 418 ? 23.094 57.75 14.266 1 95.12 418 GLY B CA 1
ATOM 7268 C C . GLY B 1 418 ? 23.812 58.25 15.508 1 95.12 418 GLY B C 1
ATOM 7269 O O . GLY B 1 418 ? 24.906 58.812 15.414 1 95.12 418 GLY B O 1
ATOM 7270 N N . VAL B 1 419 ? 23.156 58.062 16.609 1 95.81 419 VAL B N 1
ATOM 7271 C CA . VAL B 1 419 ? 23.734 58.5 17.891 1 95.81 419 VAL B CA 1
ATOM 7272 C C . VAL B 1 419 ? 23.922 57.281 18.797 1 95.81 419 VAL B C 1
ATOM 7274 O O . VAL B 1 419 ? 22.969 56.562 19.094 1 95.81 419 VAL B O 1
ATOM 7277 N N . TYR B 1 420 ? 25.094 57.031 19.188 1 95.56 420 TYR B N 1
ATOM 7278 C CA . TYR B 1 420 ? 25.438 55.938 20.109 1 95.56 420 TYR B CA 1
ATOM 7279 C C . TYR B 1 420 ? 25.984 56.5 21.422 1 95.56 420 TYR B C 1
ATOM 7281 O O . TYR B 1 420 ? 26.875 57.375 21.406 1 95.56 420 TYR B O 1
ATOM 7289 N N . TYR B 1 421 ? 25.438 56.062 22.5 1 94.75 421 TYR B N 1
ATOM 7290 C CA . TYR B 1 421 ? 25.891 56.531 23.812 1 94.75 421 TYR B CA 1
ATOM 7291 C C . TYR B 1 421 ? 26.125 55.375 24.75 1 94.75 421 TYR B C 1
ATOM 7293 O O . TYR B 1 421 ? 25.297 54.469 24.859 1 94.75 421 TYR B O 1
ATOM 7301 N N . ASN B 1 422 ? 27.266 55.312 25.297 1 92.44 422 ASN B N 1
ATOM 7302 C CA . ASN B 1 422 ? 27.625 54.344 26.344 1 92.44 422 ASN B CA 1
ATOM 7303 C C . ASN B 1 422 ? 27.781 55 27.703 1 92.44 422 ASN B C 1
ATOM 7305 O O . ASN B 1 422 ? 28.75 55.719 27.922 1 92.44 422 ASN B O 1
ATOM 7309 N N . SER B 1 423 ? 26.922 54.75 28.547 1 89.06 423 SER B N 1
ATOM 7310 C CA . SER B 1 423 ? 26.891 55.406 29.844 1 89.06 423 SER B CA 1
ATOM 7311 C C . SER B 1 423 ? 28.031 54.938 30.75 1 89.06 423 SER B C 1
ATOM 7313 O O . SER B 1 423 ? 28.469 55.656 31.641 1 89.06 423 SER B O 1
ATOM 7315 N N . GLN B 1 424 ? 28.422 53.812 30.578 1 88.06 424 GLN B N 1
ATOM 7316 C CA . GLN B 1 424 ? 29.5 53.25 31.406 1 88.06 424 GLN B CA 1
ATOM 7317 C C . GLN B 1 424 ? 30.844 53.875 31.062 1 88.06 424 GLN B C 1
ATOM 7319 O O . GLN B 1 424 ? 31.609 54.25 31.953 1 88.06 424 GLN B O 1
ATOM 7324 N N . LEU B 1 425 ? 30.984 54.062 29.781 1 88.69 425 LEU B N 1
ATOM 7325 C CA . LEU B 1 425 ? 32.25 54.625 29.328 1 88.69 425 LEU B CA 1
ATOM 7326 C C . LEU B 1 425 ? 32.156 56.125 29.141 1 88.69 425 LEU B C 1
ATOM 7328 O O . LEU B 1 425 ? 33.156 56.781 28.859 1 88.69 425 LEU B O 1
ATOM 7332 N N . ASN B 1 426 ? 31.031 56.625 29.281 1 90.38 426 ASN B N 1
ATOM 7333 C CA . ASN B 1 426 ? 30.781 58.062 29.094 1 90.38 426 ASN B CA 1
ATOM 7334 C C . ASN B 1 426 ? 31.25 58.531 27.719 1 90.38 426 ASN B C 1
ATOM 7336 O O . ASN B 1 426 ? 31.969 59.5 27.594 1 90.38 426 ASN B O 1
ATOM 7340 N N . PHE B 1 427 ? 30.859 57.781 26.875 1 92.19 427 PHE B N 1
ATOM 7341 C CA . PHE B 1 427 ? 31.312 57.938 25.484 1 92.19 427 PHE B CA 1
ATOM 7342 C C . PHE B 1 427 ? 30.125 58.156 24.562 1 92.19 427 PHE B C 1
ATOM 7344 O O . PHE B 1 427 ? 29.156 57.375 24.594 1 92.19 427 PHE B O 1
ATOM 7351 N N . LEU B 1 428 ? 30.156 59.281 23.75 1 94.94 428 LEU B N 1
ATOM 7352 C CA . LEU B 1 428 ? 29.109 59.594 22.781 1 94.94 428 LEU B CA 1
ATOM 7353 C C . LEU B 1 428 ? 29.688 59.688 21.375 1 94.94 428 LEU B C 1
ATOM 7355 O O . LEU B 1 428 ? 30.688 60.344 21.141 1 94.94 428 LEU B O 1
ATOM 7359 N N . SER B 1 429 ? 29.047 58.906 20.516 1 95 429 SER B N 1
ATOM 7360 C CA . SER B 1 429 ? 29.531 58.906 19.125 1 95 429 SER B CA 1
ATOM 7361 C C . SER B 1 429 ? 28.375 59.125 18.141 1 95 429 SER B C 1
ATOM 7363 O O . SER B 1 429 ? 27.266 58.656 18.375 1 95 429 SER B O 1
ATOM 7365 N N . PHE B 1 430 ? 28.656 59.812 17.125 1 95.44 430 PHE B N 1
ATOM 7366 C CA . PHE B 1 430 ? 27.719 60.094 16.031 1 95.44 430 PHE B CA 1
ATOM 7367 C C . PHE B 1 430 ? 28.156 59.375 14.758 1 95.44 430 PHE B C 1
ATOM 7369 O O . PHE B 1 430 ? 29.344 59.375 14.438 1 95.44 430 PHE B O 1
ATOM 7376 N N . TYR B 1 431 ? 27.172 58.844 14.102 1 94.31 431 TYR B N 1
ATOM 7377 C CA . TYR B 1 431 ? 27.5 58.031 12.93 1 94.31 431 TYR B CA 1
ATOM 7378 C C . TYR B 1 431 ? 26.672 58.469 11.727 1 94.31 431 TYR B C 1
ATOM 7380 O O . TYR B 1 431 ? 25.547 58.938 11.883 1 94.31 431 TYR B O 1
ATOM 7388 N N . ASP B 1 432 ? 27.25 58.344 10.523 1 93.69 432 ASP B N 1
ATOM 7389 C CA . ASP B 1 432 ? 26.5 58.344 9.273 1 93.69 432 ASP B CA 1
ATOM 7390 C C . ASP B 1 432 ? 25.906 56.969 9.008 1 93.69 432 ASP B C 1
ATOM 7392 O O . ASP B 1 432 ? 26.641 56 8.711 1 93.69 432 ASP B O 1
ATOM 7396 N N . VAL B 1 433 ? 24.672 56.875 9.102 1 91.5 433 VAL B N 1
ATOM 7397 C CA . VAL B 1 433 ? 24.016 55.562 9.039 1 91.5 433 VAL B CA 1
ATOM 7398 C C . VAL B 1 433 ? 24.203 54.969 7.656 1 91.5 433 VAL B C 1
ATOM 7400 O O . VAL B 1 433 ? 24.391 53.75 7.531 1 91.5 433 VAL B O 1
ATOM 7403 N N . ASP B 1 434 ? 24.156 55.719 6.629 1 90.25 434 ASP B N 1
ATOM 7404 C CA . ASP B 1 434 ? 24.25 55.219 5.262 1 90.25 434 ASP B CA 1
ATOM 7405 C C . ASP B 1 434 ? 25.656 54.688 4.977 1 90.25 434 ASP B C 1
ATOM 7407 O O . ASP B 1 434 ? 25.797 53.594 4.387 1 90.25 434 ASP B O 1
ATOM 7411 N N . THR B 1 435 ? 26.594 55.406 5.449 1 90.31 435 THR B N 1
ATOM 7412 C CA . THR B 1 435 ? 27.953 54.969 5.176 1 90.31 435 THR B CA 1
ATOM 7413 C C . THR B 1 435 ? 28.516 54.156 6.34 1 90.31 435 THR B C 1
ATOM 7415 O O . THR B 1 435 ? 29.594 53.562 6.234 1 90.31 435 THR B O 1
ATOM 7418 N N . ARG B 1 436 ? 27.875 54.094 7.406 1 91.12 436 ARG B N 1
ATOM 7419 C CA . ARG B 1 436 ? 28.281 53.375 8.609 1 91.12 436 ARG B CA 1
ATOM 7420 C C . ARG B 1 436 ? 29.641 53.844 9.102 1 91.12 436 ARG B C 1
ATOM 7422 O O . ARG B 1 436 ? 30.5 53.031 9.445 1 91.12 436 ARG B O 1
ATOM 7429 N N . SER B 1 437 ? 29.812 55.156 9.016 1 90.38 437 SER B N 1
ATOM 7430 C CA . SER B 1 437 ? 31.078 55.719 9.445 1 90.38 437 SER B CA 1
ATOM 7431 C C . SER B 1 437 ? 30.875 56.688 10.602 1 90.38 437 SER B C 1
ATOM 7433 O O . SER B 1 437 ? 29.844 57.344 10.695 1 90.38 437 SER B O 1
ATOM 7435 N N . CYS B 1 438 ? 31.875 56.781 11.398 1 92 438 CYS B N 1
ATOM 7436 C CA . CYS B 1 438 ? 31.812 57.656 12.555 1 92 438 CYS B CA 1
ATOM 7437 C C . CYS B 1 438 ? 32.031 59.125 12.148 1 92 438 CYS B C 1
ATOM 7439 O O . CYS B 1 438 ? 33 59.438 11.445 1 92 438 CYS B O 1
ATOM 7441 N N . ILE B 1 439 ? 31.203 60 12.5 1 91.56 439 ILE B N 1
ATOM 7442 C CA . ILE B 1 439 ? 31.297 61.438 12.219 1 91.56 439 ILE B CA 1
ATOM 7443 C C . ILE B 1 439 ? 32.156 62.094 13.289 1 91.56 439 ILE B C 1
ATOM 7445 O O . ILE B 1 439 ? 33.094 62.844 12.969 1 91.56 439 ILE B O 1
ATOM 7449 N N . HIS B 1 440 ? 31.75 61.938 14.461 1 92.56 440 HIS B N 1
ATOM 7450 C CA . HIS B 1 440 ? 32.406 62.562 15.594 1 92.56 440 HIS B CA 1
ATOM 7451 C C . HIS B 1 440 ? 32.125 61.812 16.891 1 92.56 440 HIS B C 1
ATOM 7453 O O . HIS B 1 440 ? 31.094 61.188 17.016 1 92.56 440 HIS B O 1
ATOM 7459 N N . SER B 1 441 ? 33.094 61.906 17.891 1 94.19 441 SER B N 1
ATOM 7460 C CA . SER B 1 441 ? 32.938 61.281 19.188 1 94.19 441 SER B CA 1
ATOM 7461 C C . SER B 1 441 ? 33.312 62.25 20.312 1 94.19 441 SER B C 1
ATOM 7463 O O . SER B 1 441 ? 34.281 63 20.203 1 94.19 441 SER B O 1
ATOM 7465 N N . PHE B 1 442 ? 32.531 62.25 21.281 1 93.88 442 PHE B N 1
ATOM 7466 C CA . PHE B 1 442 ? 32.844 63 22.484 1 93.88 442 PHE B CA 1
ATOM 7467 C C . PHE B 1 442 ? 33.25 62.062 23.609 1 93.88 442 PHE B C 1
ATOM 7469 O O . PHE B 1 442 ? 32.656 61 23.781 1 93.88 442 PHE B O 1
ATOM 7476 N N . LYS B 1 443 ? 34.219 62.469 24.359 1 90.56 443 LYS B N 1
ATOM 7477 C CA . LYS B 1 443 ? 34.656 61.719 25.531 1 90.56 443 LYS B CA 1
ATOM 7478 C C . LYS B 1 443 ? 34.188 62.406 26.812 1 90.56 443 LYS B C 1
ATOM 7480 O O . LYS B 1 443 ? 33.812 63.562 26.797 1 90.56 443 LYS B O 1
ATOM 7485 N N . GLN B 1 444 ? 34.094 61.688 27.891 1 88.94 444 GLN B N 1
ATOM 7486 C CA . GLN B 1 444 ? 33.719 62.156 29.219 1 88.94 444 GLN B CA 1
ATOM 7487 C C . GLN B 1 444 ? 32.344 62.812 29.219 1 88.94 444 GLN B C 1
ATOM 7489 O O . GLN B 1 444 ? 32.188 63.938 29.703 1 88.94 444 GLN B O 1
ATOM 7494 N N . VAL B 1 445 ? 31.547 62.125 28.5 1 91.12 445 VAL B N 1
ATOM 7495 C CA . VAL B 1 445 ? 30.172 62.625 28.422 1 91.12 445 VAL B CA 1
ATOM 7496 C C . VAL B 1 445 ? 29.391 62.188 29.672 1 91.12 445 VAL B C 1
ATOM 7498 O O . VAL B 1 445 ? 28.906 61.062 29.734 1 91.12 445 VAL B O 1
ATOM 7501 N N . LYS B 1 446 ? 29.266 62.969 30.688 1 86.25 446 LYS B N 1
ATOM 7502 C CA . LYS B 1 446 ? 28.562 62.688 31.938 1 86.25 446 LYS B CA 1
ATOM 7503 C C . LYS B 1 446 ? 27.906 63.938 32.5 1 86.25 446 LYS B C 1
ATOM 7505 O O . LYS B 1 446 ? 28.438 65.062 32.344 1 86.25 446 LYS B O 1
ATOM 7510 N N . ALA B 1 447 ? 26.766 63.75 32.906 1 80.25 447 ALA B N 1
ATOM 7511 C CA . ALA B 1 447 ? 26.062 64.875 33.562 1 80.25 447 ALA B CA 1
ATOM 7512 C C . ALA B 1 447 ? 25.578 64.438 34.938 1 80.25 447 ALA B C 1
ATOM 7514 O O . ALA B 1 447 ? 25.547 63.25 35.281 1 80.25 447 ALA B O 1
ATOM 7515 N N . LEU B 1 448 ? 25.328 65.5 35.781 1 79.5 448 LEU B N 1
ATOM 7516 C CA . LEU B 1 448 ? 24.875 65.25 37.156 1 79.5 448 LEU B CA 1
ATOM 7517 C C . LEU B 1 448 ? 23.453 64.688 37.156 1 79.5 448 LEU B C 1
ATOM 7519 O O . LEU B 1 448 ? 23.078 63.938 38.031 1 79.5 448 LEU B O 1
ATOM 7523 N N . THR B 1 449 ? 22.703 65.125 36.156 1 85.75 449 THR B N 1
ATOM 7524 C CA . THR B 1 449 ? 21.312 64.688 36.062 1 85.75 449 THR B CA 1
ATOM 7525 C C . THR B 1 449 ? 21.172 63.625 34.969 1 85.75 449 THR B C 1
ATOM 7527 O O . THR B 1 449 ? 22.125 63.312 34.25 1 85.75 449 THR B O 1
ATOM 7530 N N . GLN B 1 450 ? 20.016 63.062 34.875 1 89.75 450 GLN B N 1
ATOM 7531 C CA . GLN B 1 450 ? 19.734 62.031 33.906 1 89.75 450 GLN B CA 1
ATOM 7532 C C . GLN B 1 450 ? 19.875 62.594 32.469 1 89.75 450 GLN B C 1
ATOM 7534 O O . GLN B 1 450 ? 19.5 63.75 32.219 1 89.75 450 GLN B O 1
ATOM 7539 N N . MET B 1 451 ? 20.438 61.75 31.641 1 92.25 451 MET B N 1
ATOM 7540 C CA . MET B 1 451 ? 20.672 62.156 30.25 1 92.25 451 MET B CA 1
ATOM 7541 C C . MET B 1 451 ? 19.484 61.781 29.375 1 92.25 451 MET B C 1
ATOM 7543 O O . MET B 1 451 ? 18.875 60.75 29.562 1 92.25 451 MET B O 1
ATOM 7547 N N . VAL B 1 452 ? 19.109 62.656 28.5 1 94.19 452 VAL B N 1
ATOM 7548 C CA . VAL B 1 452 ? 18.047 62.438 27.547 1 94.19 452 VAL B CA 1
ATOM 7549 C C . VAL B 1 452 ? 18.469 62.906 26.156 1 94.19 452 VAL B C 1
ATOM 7551 O O . VAL B 1 452 ? 19.344 63.781 26.031 1 94.19 452 VAL B O 1
ATOM 7554 N N . PRO B 1 453 ? 17.875 62.312 25.156 1 94.69 453 PRO B N 1
ATOM 7555 C CA . PRO B 1 453 ? 18.125 62.844 23.812 1 94.69 453 PRO B CA 1
ATOM 7556 C C . PRO B 1 453 ? 17.609 64.312 23.656 1 94.69 453 PRO B C 1
ATOM 7558 O O . PRO B 1 453 ? 16.547 64.625 24.188 1 94.69 453 PRO B O 1
ATOM 7561 N N . GLY B 1 454 ? 18.328 65.125 22.953 1 93.69 454 GLY B N 1
ATOM 7562 C CA . GLY B 1 454 ? 17.953 66.5 22.703 1 93.69 454 GLY B CA 1
ATOM 7563 C C . GLY B 1 454 ? 18.062 66.875 21.234 1 93.69 454 GLY B C 1
ATOM 7564 O O . GLY B 1 454 ? 19 66.5 20.547 1 93.69 454 GLY B O 1
ATOM 7565 N N . PHE B 1 455 ? 17.141 67.75 20.844 1 94 455 PHE B N 1
ATOM 7566 C CA . PHE B 1 455 ? 17.094 68.125 19.453 1 94 455 PHE B CA 1
ATOM 7567 C C . PHE B 1 455 ? 16.719 69.625 19.344 1 94 455 PHE B C 1
ATOM 7569 O O . PHE B 1 455 ? 16.062 70.188 20.234 1 94 455 PHE B O 1
ATOM 7576 N N . SER B 1 456 ? 17.156 70.25 18.344 1 92.25 456 SER B N 1
ATOM 7577 C CA . SER B 1 456 ? 16.75 71.562 17.969 1 92.25 456 SER B CA 1
ATOM 7578 C C . SER B 1 456 ? 16.438 71.688 16.469 1 92.25 456 SER B C 1
ATOM 7580 O O . SER B 1 456 ? 17.109 71.062 15.656 1 92.25 456 SER B O 1
ATOM 7582 N N . VAL B 1 457 ? 15.375 72.312 16.172 1 91.38 457 VAL B N 1
ATOM 7583 C CA . VAL B 1 457 ? 14.984 72.438 14.773 1 91.38 457 VAL B CA 1
ATOM 7584 C C . VAL B 1 457 ? 14.547 73.875 14.484 1 91.38 457 VAL B C 1
ATOM 7586 O O . VAL B 1 457 ? 13.797 74.5 15.266 1 91.38 457 VAL B O 1
ATOM 7589 N N . TRP B 1 458 ? 15.031 74.438 13.383 1 87.5 458 TRP B N 1
ATOM 7590 C CA . TRP B 1 458 ? 14.625 75.75 12.883 1 87.5 458 TRP B CA 1
ATOM 7591 C C . TRP B 1 458 ? 14.297 75.688 11.398 1 87.5 458 TRP B C 1
ATOM 7593 O O . TRP B 1 458 ? 15.148 75.312 10.586 1 87.5 458 TRP B O 1
ATOM 7603 N N . CYS B 1 459 ? 13.094 76.062 11.031 1 88.12 459 CYS B N 1
ATOM 7604 C CA . CYS B 1 459 ? 12.594 76.062 9.664 1 88.12 459 CYS B CA 1
ATOM 7605 C C . CYS B 1 459 ? 12.734 74.688 9.008 1 88.12 459 CYS B C 1
ATOM 7607 O O . CYS B 1 459 ? 13.32 74.562 7.934 1 88.12 459 CYS B O 1
ATOM 7609 N N . GLY B 1 460 ? 12.219 73.625 9.609 1 91.31 460 GLY B N 1
ATOM 7610 C CA . GLY B 1 460 ? 12.281 72.312 9.086 1 91.31 460 GLY B CA 1
ATOM 7611 C C . GLY B 1 460 ? 11.594 71.25 9.992 1 91.31 460 GLY B C 1
ATOM 7612 O O . GLY B 1 460 ? 10.672 71.625 10.727 1 91.31 460 GLY B O 1
ATOM 7613 N N . SER B 1 461 ? 11.969 70.062 9.797 1 93.62 461 SER B N 1
ATOM 7614 C CA . SER B 1 461 ? 11.406 69 10.594 1 93.62 461 SER B CA 1
ATOM 7615 C C . SER B 1 461 ? 12.398 67.875 10.742 1 93.62 461 SER B C 1
ATOM 7617 O O . SER B 1 461 ? 13.25 67.625 9.875 1 93.62 461 SER B O 1
ATOM 7619 N N . ILE B 1 462 ? 12.305 67.125 11.898 1 94.25 462 ILE B N 1
ATOM 7620 C CA . ILE B 1 462 ? 13.156 66 12.125 1 94.25 462 ILE B CA 1
ATOM 7621 C C . ILE B 1 462 ? 12.297 64.812 12.555 1 94.25 462 ILE B C 1
ATOM 7623 O O . ILE B 1 462 ? 11.234 65 13.156 1 94.25 462 ILE B O 1
ATOM 7627 N N . GLN B 1 463 ? 12.711 63.688 12.117 1 94.38 463 GLN B N 1
ATOM 7628 C CA . GLN B 1 463 ? 12.109 62.406 12.516 1 94.38 463 GLN B CA 1
ATOM 7629 C C . GLN B 1 463 ? 13.102 61.531 13.273 1 94.38 463 GLN B C 1
ATOM 7631 O O . GLN B 1 463 ? 14.242 61.375 12.836 1 94.38 463 GLN B O 1
ATOM 7636 N N . ILE B 1 464 ? 12.641 61.094 14.414 1 93.62 464 ILE B N 1
ATOM 7637 C CA . ILE B 1 464 ? 13.531 60.25 15.203 1 93.62 464 ILE B CA 1
ATOM 7638 C C . ILE B 1 464 ? 13.203 58.781 14.961 1 93.62 464 ILE B C 1
ATOM 7640 O O . ILE B 1 464 ? 12.055 58.438 14.695 1 93.62 464 ILE B O 1
ATOM 7644 N N . HIS B 1 465 ? 14.203 57.969 14.922 1 90.62 465 HIS B N 1
ATOM 7645 C CA . HIS B 1 465 ? 14.102 56.5 14.875 1 90.62 465 HIS B CA 1
ATOM 7646 C C . HIS B 1 465 ? 14.594 55.875 16.172 1 90.62 465 HIS B C 1
ATOM 7648 O O . HIS B 1 465 ? 15.797 55.844 16.422 1 90.62 465 HIS B O 1
ATOM 7654 N N . THR B 1 466 ? 13.641 55.469 16.938 1 90.19 466 THR B N 1
ATOM 7655 C CA . THR B 1 466 ? 13.945 54.875 18.25 1 90.19 466 THR B CA 1
ATOM 7656 C C . THR B 1 466 ? 13.555 53.406 18.297 1 90.19 466 THR B C 1
ATOM 7658 O O . THR B 1 466 ? 13.086 52.844 17.312 1 90.19 466 THR B O 1
ATOM 7661 N N . GLY B 1 467 ? 13.93 52.75 19.391 1 87.88 467 GLY B N 1
ATOM 7662 C CA . GLY B 1 467 ? 13.641 51.344 19.516 1 87.88 467 GLY B CA 1
ATOM 7663 C C . GLY B 1 467 ? 14.523 50.469 18.625 1 87.88 467 GLY B C 1
ATOM 7664 O O . GLY B 1 467 ? 14.102 49.406 18.172 1 87.88 467 GLY B O 1
ATOM 7665 N N . ILE B 1 468 ? 15.555 51.031 18.281 1 88.06 468 ILE B N 1
ATOM 7666 C CA . ILE B 1 468 ? 16.5 50.281 17.453 1 88.06 468 ILE B CA 1
ATOM 7667 C C . ILE B 1 468 ? 17.656 49.75 18.312 1 88.06 468 ILE B C 1
ATOM 7669 O O . ILE B 1 468 ? 18.125 50.469 19.219 1 88.06 468 ILE B O 1
ATOM 7673 N N . GLN B 1 469 ? 18.016 48.562 18.031 1 87.81 469 GLN B N 1
ATOM 7674 C CA . GLN B 1 469 ? 19.156 48 18.734 1 87.81 469 GLN B CA 1
ATOM 7675 C C . GLN B 1 469 ? 20.469 48.656 18.281 1 87.81 469 GLN B C 1
ATOM 7677 O O . GLN B 1 469 ? 20.547 49.188 17.172 1 87.81 469 GLN B O 1
ATOM 7682 N N . VAL B 1 470 ? 21.422 48.562 19.25 1 89.88 470 VAL B N 1
ATOM 7683 C CA . VAL B 1 470 ? 22.75 49.031 18.875 1 89.88 470 VAL B CA 1
ATOM 7684 C C . VAL B 1 470 ? 23.312 48.188 17.734 1 89.88 470 VAL B C 1
ATOM 7686 O O . VAL B 1 470 ? 23.484 46.969 17.891 1 89.88 470 VAL B O 1
ATOM 7689 N N . PRO B 1 471 ? 23.5 48.844 16.625 1 89.31 471 PRO B N 1
ATOM 7690 C CA . PRO B 1 471 ? 24.016 48.062 15.5 1 89.31 471 PRO B CA 1
ATOM 7691 C C . PRO B 1 471 ? 25.391 47.469 15.773 1 89.31 471 PRO B C 1
ATOM 7693 O O . PRO B 1 471 ? 26.188 48.062 16.5 1 89.31 471 PRO B O 1
ATOM 7696 N N . SER B 1 472 ? 25.641 46.312 15.102 1 88.06 472 SER B N 1
ATOM 7697 C CA . SER B 1 472 ? 26.891 45.625 15.297 1 88.06 472 SER B CA 1
ATOM 7698 C C . SER B 1 472 ? 28.062 46.375 14.688 1 88.06 472 SER B C 1
ATOM 7700 O O . SER B 1 472 ? 29.219 46.219 15.102 1 88.06 472 SER B O 1
ATOM 7702 N N . TRP B 1 473 ? 27.812 47.312 13.773 1 87.81 473 TRP B N 1
ATOM 7703 C CA . TRP B 1 473 ? 28.875 48.031 13.07 1 87.81 473 TRP B CA 1
ATOM 7704 C C . TRP B 1 473 ? 29.328 49.25 13.859 1 87.81 473 TRP B C 1
ATOM 7706 O O . TRP B 1 473 ? 30.328 49.906 13.516 1 87.81 473 TRP B O 1
ATOM 7716 N N . VAL B 1 474 ? 28.641 49.562 14.891 1 89.12 474 VAL B N 1
ATOM 7717 C CA . VAL B 1 474 ? 29 50.719 15.719 1 89.12 474 VAL B CA 1
ATOM 7718 C C . VAL B 1 474 ? 30.203 50.375 16.594 1 89.12 474 VAL B C 1
ATOM 7720 O O . VAL B 1 474 ? 30.266 49.281 17.156 1 89.12 474 VAL B O 1
ATOM 7723 N N . LEU B 1 475 ? 31.234 51.25 16.672 1 78.44 475 LEU B N 1
ATOM 7724 C CA . LEU B 1 475 ? 32.438 51.031 17.453 1 78.44 475 LEU B CA 1
ATOM 7725 C C . LEU B 1 475 ? 32.188 51.312 18.938 1 78.44 475 LEU B C 1
ATOM 7727 O O . LEU B 1 475 ? 31.797 52.438 19.312 1 78.44 475 LEU B O 1
ATOM 7731 N N . LYS B 1 476 ? 32.25 50.281 19.797 1 72.69 476 LYS B N 1
ATOM 7732 C CA . LYS B 1 476 ? 31.891 50.344 21.203 1 72.69 476 LYS B CA 1
ATOM 7733 C C . LYS B 1 476 ? 33.031 50.938 22.047 1 72.69 476 LYS B C 1
ATOM 7735 O O . LYS B 1 476 ? 32.812 51.344 23.188 1 72.69 476 LYS B O 1
ATOM 7740 N N . GLN B 1 477 ? 34.312 50.844 21.578 1 68.06 477 GLN B N 1
ATOM 7741 C CA . GLN B 1 477 ? 35.406 51.406 22.344 1 68.06 477 GLN B CA 1
ATOM 7742 C C . GLN B 1 477 ? 36.125 52.531 21.547 1 68.06 477 GLN B C 1
ATOM 7744 O O . GLN B 1 477 ? 36.156 52.5 20.328 1 68.06 477 GLN B O 1
ATOM 7749 N N . PRO B 1 478 ? 36.469 53.594 22.281 1 61.75 478 PRO B N 1
ATOM 7750 C CA . PRO B 1 478 ? 37.25 54.688 21.641 1 61.75 478 PRO B CA 1
ATOM 7751 C C . PRO B 1 478 ? 38.5 54.156 20.953 1 61.75 478 PRO B C 1
ATOM 7753 O O . PRO B 1 478 ? 39.094 53.188 21.375 1 61.75 478 PRO B O 1
ATOM 7756 N N . ALA B 1 479 ? 38.719 54.375 19.625 1 51.84 479 ALA B N 1
ATOM 7757 C CA . ALA B 1 479 ? 39.969 54 18.953 1 51.84 479 ALA B CA 1
ATOM 7758 C C . ALA B 1 479 ? 41.156 54.312 19.812 1 51.84 479 ALA B C 1
ATOM 7760 O O . ALA B 1 479 ? 41.281 55.438 20.359 1 51.84 479 ALA B O 1
ATOM 7761 N N . SER B 1 480 ? 41.688 53.375 20.422 1 46.69 480 SER B N 1
ATOM 7762 C CA . SER B 1 480 ? 43 53.656 21.047 1 46.69 480 SER B CA 1
ATOM 7763 C C . SER B 1 480 ? 43.906 54.375 20.078 1 46.69 480 SER B C 1
ATOM 7765 O O . SER B 1 480 ? 43.906 54.125 18.875 1 46.69 480 SER B O 1
ATOM 7767 N N . PRO B 1 481 ? 44.531 55.469 20.438 1 40.91 481 PRO B N 1
ATOM 7768 C CA . PRO B 1 481 ? 45.5 56.094 19.531 1 40.91 481 PRO B CA 1
ATOM 7769 C C . PRO B 1 481 ? 46.469 55.094 18.922 1 40.91 481 PRO B C 1
ATOM 7771 O O . PRO B 1 481 ? 47.031 54.25 19.641 1 40.91 481 PRO B O 1
ATOM 7774 N N . GLN B 1 482 ? 46.219 54.594 17.812 1 37.66 482 GLN B N 1
ATOM 7775 C CA . GLN B 1 482 ? 47.188 53.781 17.109 1 37.66 482 GLN B CA 1
ATOM 7776 C C . GLN B 1 482 ? 48.562 54.375 17.188 1 37.66 482 GLN B C 1
ATOM 7778 O O . GLN B 1 482 ? 48.781 55.5 16.734 1 37.66 482 GLN B O 1
ATOM 7783 N N . THR B 1 483 ? 49.375 54.156 18.219 1 30.23 483 THR B N 1
ATOM 7784 C CA . THR B 1 483 ? 50.812 54.406 18.094 1 30.23 483 THR B CA 1
ATOM 7785 C C . THR B 1 483 ? 51.375 53.75 16.828 1 30.23 483 THR B C 1
ATOM 7787 O O . THR B 1 483 ? 51.219 52.531 16.656 1 30.23 483 THR B O 1
ATOM 7790 N N . LYS B 1 484 ? 51.406 54.531 15.742 1 36.25 484 LYS B N 1
ATOM 7791 C CA . LYS B 1 484 ? 52.125 54.156 14.516 1 36.25 484 LYS B CA 1
ATOM 7792 C C . LYS B 1 484 ? 53.438 53.469 14.828 1 36.25 484 LYS B C 1
ATOM 7794 O O . LYS B 1 484 ? 54.375 54.094 15.305 1 36.25 484 LYS B O 1
ATOM 7799 N N . SER B 1 485 ? 53.5 52.281 15.43 1 29.23 485 SER B N 1
ATOM 7800 C CA . SER B 1 485 ? 54.812 51.656 15.398 1 29.23 485 SER B CA 1
ATOM 7801 C C . SER B 1 485 ? 55.344 51.562 13.969 1 29.23 485 SER B C 1
ATOM 7803 O O . SER B 1 485 ? 54.688 50.969 13.102 1 29.23 485 SER B O 1
ATOM 7805 N N . ILE B 1 486 ? 56.094 52.594 13.477 1 31.02 486 ILE B N 1
ATOM 7806 C CA . ILE B 1 486 ? 56.938 52.625 12.297 1 31.02 486 ILE B CA 1
ATOM 7807 C C . ILE B 1 486 ? 57.812 51.375 12.227 1 31.02 486 ILE B C 1
ATOM 7809 O O . ILE B 1 486 ? 58.656 51.156 13.078 1 31.02 486 ILE B O 1
ATOM 7813 N N . VAL B 1 487 ? 57.188 50.219 12.109 1 29.05 487 VAL B N 1
ATOM 7814 C CA . VAL B 1 487 ? 58.031 49.062 11.797 1 29.05 487 VAL B CA 1
ATOM 7815 C C . VAL B 1 487 ? 58.844 49.375 10.547 1 29.05 487 VAL B C 1
ATOM 7817 O O . VAL B 1 487 ? 58.281 49.656 9.484 1 29.05 487 VAL B O 1
ATOM 7820 N N . ALA B 1 488 ? 60.094 49.844 10.672 1 27.86 488 ALA B N 1
ATOM 7821 C CA . ALA B 1 488 ? 61.25 49.969 9.781 1 27.86 488 ALA B CA 1
ATOM 7822 C C . ALA B 1 488 ? 61.469 48.656 9.008 1 27.86 488 ALA B C 1
ATOM 7824 O O . ALA B 1 488 ? 61.75 47.625 9.609 1 27.86 488 ALA B O 1
ATOM 7825 N N . SER B 1 489 ? 60.531 48.375 8.062 1 25.27 489 SER B N 1
ATOM 7826 C CA . SER B 1 489 ? 60.781 47.281 7.117 1 25.27 489 SER B CA 1
ATOM 7827 C C . SER B 1 489 ? 62.219 47.312 6.605 1 25.27 489 SER B C 1
ATOM 7829 O O . SER B 1 489 ? 62.656 48.281 5.984 1 25.27 489 SER B O 1
ATOM 7831 N N . SER B 1 490 ? 63.156 46.781 7.453 1 26.39 490 SER B N 1
ATOM 7832 C CA . SER B 1 490 ? 64.5 46.438 6.988 1 26.39 490 SER B CA 1
ATOM 7833 C C . SER B 1 490 ? 64.438 45.594 5.727 1 26.39 490 SER B C 1
ATOM 7835 O O . SER B 1 490 ? 63.906 44.469 5.75 1 26.39 490 SER B O 1
ATOM 7837 N N . VAL B 1 491 ? 64.188 46.188 4.613 1 26.12 491 VAL B N 1
ATOM 7838 C CA . VAL B 1 491 ? 64.312 45.625 3.271 1 26.12 491 VAL B CA 1
ATOM 7839 C C . VAL B 1 491 ? 65.688 45 3.111 1 26.12 491 VAL B C 1
ATOM 7841 O O . VAL B 1 491 ? 66.688 45.688 3.074 1 26.12 491 VAL B O 1
ATOM 7844 N N . ALA B 1 492 ? 66 43.969 3.975 1 26.39 492 ALA B N 1
ATOM 7845 C CA . ALA B 1 492 ? 67.25 43.25 3.703 1 26.39 492 ALA B CA 1
ATOM 7846 C C . ALA B 1 492 ? 67.25 42.688 2.285 1 26.39 492 ALA B C 1
ATOM 7848 O O . ALA B 1 492 ? 66.312 42.031 1.862 1 26.39 492 ALA B O 1
ATOM 7849 N N . SER B 1 493 ? 67.812 43.406 1.346 1 25.17 493 SER B N 1
ATOM 7850 C CA . SER B 1 493 ? 68.312 43.094 -0.007 1 25.17 493 SER B CA 1
ATOM 7851 C C . SER B 1 493 ? 69 41.75 -0.078 1 25.17 493 SER B C 1
ATOM 7853 O O . SER B 1 493 ? 70.125 41.594 0.354 1 25.17 493 SER B O 1
ATOM 7855 N N . SER B 1 494 ? 68.375 40.656 0.556 1 24.77 494 SER B N 1
ATOM 7856 C CA . SER B 1 494 ? 69.125 39.438 0.32 1 24.77 494 SER B CA 1
ATOM 7857 C C . SER B 1 494 ? 69.312 39.156 -1.172 1 24.77 494 SER B C 1
ATOM 7859 O O . SER B 1 494 ? 68.312 39.062 -1.898 1 24.77 494 SER B O 1
ATOM 7861 N N . GLU B 1 495 ? 70.375 39.531 -1.772 1 25.31 495 GLU B N 1
ATOM 7862 C CA . GLU B 1 495 ? 71.125 39.281 -3.014 1 25.31 495 GLU B CA 1
ATOM 7863 C C . GLU B 1 495 ? 71.25 37.781 -3.287 1 25.31 495 GLU B C 1
ATOM 7865 O O . GLU B 1 495 ? 72.125 37.344 -4.066 1 25.31 495 GLU B O 1
ATOM 7870 N N . GLN B 1 496 ? 70.312 36.906 -2.719 1 26.39 496 GLN B N 1
ATOM 7871 C CA . GLN B 1 496 ? 70.75 35.594 -3.135 1 26.39 496 GLN B CA 1
ATOM 7872 C C . GLN B 1 496 ? 70.875 35.5 -4.652 1 26.39 496 GLN B C 1
ATOM 7874 O O . GLN B 1 496 ? 70 35.969 -5.387 1 26.39 496 GLN B O 1
ATOM 7879 N N . VAL B 1 497 ? 72.062 35.219 -5.039 1 28.95 497 VAL B N 1
ATOM 7880 C CA . VAL B 1 497 ? 72.875 34.875 -6.211 1 28.95 497 VAL B CA 1
ATOM 7881 C C . VAL B 1 497 ? 72.188 33.781 -7.008 1 28.95 497 VAL B C 1
ATOM 7883 O O . VAL B 1 497 ? 71.688 32.812 -6.434 1 28.95 497 VAL B O 1
ATOM 7886 N N . GLU B 1 498 ? 71.75 34.219 -8.195 1 26.84 498 GLU B N 1
ATOM 7887 C CA . GLU B 1 498 ? 71.25 33.562 -9.383 1 26.84 498 GLU B CA 1
ATOM 7888 C C . GLU B 1 498 ? 72.062 32.312 -9.727 1 26.84 498 GLU B C 1
ATOM 7890 O O . GLU B 1 498 ? 73.188 32.469 -10.273 1 26.84 498 GLU B O 1
ATOM 7895 N N . THR B 1 499 ? 72.562 31.484 -8.68 1 26.75 499 THR B N 1
ATOM 7896 C CA . THR B 1 499 ? 73.375 30.453 -9.359 1 26.75 499 THR B CA 1
ATOM 7897 C C . THR B 1 499 ? 72.562 29.766 -10.438 1 26.75 499 THR B C 1
ATOM 7899 O O . THR B 1 499 ? 71.438 29.328 -10.188 1 26.75 499 THR B O 1
ATOM 7902 N N . THR B 1 500 ? 73 29.922 -11.656 1 25.42 500 THR B N 1
ATOM 7903 C CA . THR B 1 500 ? 72.938 29.172 -12.914 1 25.42 500 THR B CA 1
ATOM 7904 C C . THR B 1 500 ? 73.062 27.672 -12.664 1 25.42 500 THR B C 1
ATOM 7906 O O . THR B 1 500 ? 73.938 27.234 -11.945 1 25.42 500 THR B O 1
#

Nearest PDB structures (foldseek):
  7qrz-assembly1_A  TM=8.878E-01  e=3.316E-15  Homo sapiens
  6jbm-assembly4_D  TM=8.427E-01  e=4.774E-12  Homo sapiens
  7jl4-assembly1_A  TM=7.923E-01  e=4.907E-10  Homo sapiens
  8ih4-assembly1_B  TM=7.195E-01  e=7.057E-11  Homo sapiens
  8cr5-assembly1_B  TM=6.886E-01  e=2.162E-03  Mus musculus

pLDDT: mean 81.81, std 21.15, range [18.64, 97.81]

Organism: Ciona intestinalis (NCBI:txid7719)

Secondary structure (DSSP, 8-state):
-HHHHHHHHHHHHHHHHHHHHHHHHHHHHHHHHHHHHHHHHHHHHHHHHHHHHHHHHHHHHHHHHHHHHHHHHHHHHHHHHHHHHHHHHHHHHHHHHHHHHHHHTT---HHHHHHHHHHHHHHHHT-GGGG--SS-S-S--S-------HHHHHHHHT--PPPPPPPPEE-GGG-EEETTEEEEEEE-SS--TT--EEEEEEEEE-SSTT-TTSPPEEEEEE-SSEEEE--TT----SSEEEEEEEEE-SS-EEEEPPPEEEE---B---B-STTS-TTEEEEETTEEEE-TTHHHHHHHTT----------------------------S------EEEBSS---SSEEEEEEEE-TT-SEEEEEEEETT--TTSPTTTSTTEEEEEEE-SSS-EEEEEETTEEEE---SS--SEEEEEEETTTTEEEEEETTTTEEEEEESS---SS-EEEEEEEESSEEEEE-SBPPPTTS--S-----------------------/-HHHHHHHHHHHHHHHHHHHHHHHHHHHHHHHHHHHHHHHHHHHHHHHHHHHHHHHHHHHHHHHHHHHHHHHHHHHHHHHHHHHHHHHHHHHHHHHHHHHHHHHTT---HHHHHHHHHHHHHHHHT-GGGG--SS-S-S--S-------HHHHHHHHT--PPPPPPPPEE-GGG-EEETTEEEEEEE-SS--TT--EEEEEEEEE-SSS--TTSPPEEEEEE-SSEEEE--TT----SSEEEEEEEEE-SS-EEEEPPPEEEE---B---B-STTS-TTEEEEETTEEEE-TTHHHHHHHTT----------------------------S------EEEBSS---SSEEEEEEEE-TT-SEEEEEEEETT--TTSPTTTSTTEEEEEEE-SSS-EEEEEETTEEEE---SS--SEEEEEEETTTTEEEEEETTTTEEEEEESS---SSPEEEEEEEESSEEEEE-SB---TTS--S-----------------------

Sequence (1000 aa):
MDKQKEALGRIVDSLRTKYVEATAFESDLQSDLRLLSEAFHSSLDDLNSEFEKLESALELRKKEMLASVEEEMNMKTSLIKNQLKNYQDSRTDADELILISKEAMDITNNTQFNQVALSIKERVTMSPIFRLSSVASVTDISCHLVADFTREQTILNKLTFLPVPQTPIILEELCTASDNTITCQWNLPTPDTEIESYVFQFRQVKADQGNQDVPWKTEENIKTMEYVIKGICLVFDKPFIQIRVQSWNKAVGGEFSRVATIATPAYSFNLDADACHGNLKVTTPITVEWDPTAMKVNIMEFRTPEGRARSAGKTQTSNKTSSPKKTKKDRFIGESYTVLGDSPISDDEIYYEVTAAPDSKTYSVGLTSRSISRYDQIGRTPNSWCIFVSSWIQNTFVAKHNNKMKNLEATKVPARIGVYYNSQLNFLSFYDVDTRSCIHSFKQVKALTQMVPGFSVWCGSIQIHTGIQVPSWVLKQPASPQTKSIVASSVASSEQVETTMDKQKEALGRIVDSLRTKYVEATAFESDLQSDLRLLSEAFHSSLDDLNSEFEKLESALELRKKEMLASVEEEMNMKTSLIKNQLKNYQDSRTDADELILISKEAMDITNNTQFNQVALSIKERVTMSPIFRLSSVASVTDISCHLVADFTREQTILNKLTFLPVPQTPIILEELCTASDNTITCQWNLPTPDTEIESYVFQFRQVKADQGNQDVPWKTEENIKTMEYVIKGICLVFDKPFIQIRVQSWNKAVGGEFSRVATIATPAYSFNLDADACHGNLKVTTPITVEWDPTAMKVNIMEFRTPEGRARSAGKTQTSNKTSSPKKTKKDRFIGESYTVLGDSPISDDEIYYEVTAAPDSKTYSVGLTSRSISRYDQIGRTPNSWCIFVSSWIQNTFVAKHNNKMKNLEATKVPARIGVYYNSQLNFLSFYDVDTRSCIHSFKQVKALTQMVPGFSVWCGSIQIHTGIQVPSWVLKQPASPQTKSIVASSVASSEQVETT

InterPro domains:
  IPR001870 B30.2/SPRY domain [PS50188] (268-473)
  IPR003649 B-box, C-terminal [SM00502] (4-130)
  IPR003877 SPRY domain [PF00622] (350-467)
  IPR013320 Concanavalin A-like lectin/glucanase domain superfamily [SSF49899] (319-464)
  IPR013783 Immunoglobulin-like fold [G3DSA:2.60.40.10] (164-259)
  IPR036116 Fibronectin type III superfamily [SSF49265] (155-266)
  IPR043136 B30.2/SPRY domain superfamily [G3DSA:2.60.120.920] (260-466)
  IPR050617 E3 ubiquitin-protein ligases and FN3/SPRY domain-containing proteins [PTHR24099] (155-474)

Solvent-accessible surface area (backbone atoms only — not comparable to full-atom values): 55804 Å² total; per-residue (Å²): 108,66,67,61,50,52,51,52,48,52,54,49,49,54,49,51,51,49,46,52,51,50,51,52,52,47,53,50,50,53,52,48,51,52,51,28,50,51,38,46,51,50,39,50,50,50,45,49,50,49,50,48,51,43,53,50,35,44,52,53,44,50,53,52,54,52,48,52,53,51,48,52,48,49,53,55,50,49,48,44,50,53,52,47,48,54,52,52,54,26,46,53,51,49,52,51,51,55,52,52,51,57,57,47,68,68,50,80,52,62,72,60,32,52,53,52,49,51,53,49,52,54,49,60,75,64,38,59,57,81,70,59,76,91,63,67,83,62,83,73,57,72,66,69,72,45,68,80,55,65,66,60,36,53,54,45,64,59,66,65,59,52,75,75,32,60,49,33,42,71,38,67,87,67,38,44,69,53,66,50,27,36,38,43,34,44,45,60,89,59,96,61,91,64,58,62,29,28,37,41,33,36,39,72,34,58,83,66,80,75,70,77,80,65,71,70,46,78,45,70,79,34,78,58,63,53,51,67,53,72,44,92,76,52,55,30,82,30,49,26,35,37,36,35,34,23,26,18,28,93,83,42,67,32,50,65,22,72,78,41,77,42,69,37,78,34,45,57,62,36,54,26,65,87,52,31,22,76,41,45,43,62,77,43,60,46,28,40,31,44,35,80,71,53,58,58,61,73,63,59,68,66,70,61,80,85,74,91,76,84,76,72,78,80,78,77,82,72,79,79,70,83,72,76,82,74,70,77,64,72,78,75,68,64,90,32,41,17,37,33,40,62,42,68,66,81,60,55,65,38,23,37,35,38,33,57,43,90,75,35,30,30,38,33,50,38,42,23,34,63,82,63,53,34,65,42,48,83,8,52,41,79,49,18,39,25,42,37,39,30,58,70,90,55,81,39,51,28,38,27,38,48,69,40,76,43,78,48,92,64,91,64,85,61,70,33,41,26,43,38,39,30,61,81,73,13,35,37,37,31,27,27,58,88,76,65,40,79,70,49,74,45,74,77,52,71,56,96,51,57,40,19,45,32,33,30,47,40,63,28,36,39,36,54,44,47,9,31,38,64,48,82,81,58,80,89,62,79,78,66,79,74,74,79,71,80,74,78,77,77,77,75,79,78,77,80,77,77,84,128,109,67,68,59,52,52,52,51,49,53,55,50,48,54,49,50,51,50,47,52,51,50,52,54,51,48,52,50,49,53,51,47,51,53,52,26,52,51,38,44,50,49,38,50,50,51,44,50,51,49,50,48,52,43,51,50,34,45,52,53,46,49,55,51,54,52,48,53,53,49,50,52,50,50,53,54,49,49,48,45,50,53,52,47,49,55,51,51,52,26,46,53,52,49,52,51,51,53,52,52,50,59,57,49,69,69,49,79,53,65,69,60,34,54,52,52,49,53,54,49,53,54,50,59,74,65,38,59,59,81,69,58,74,91,62,67,83,63,83,73,59,71,65,68,70,44,68,81,55,65,66,60,36,53,53,45,64,61,67,66,60,52,75,76,32,59,50,33,42,69,38,67,88,67,38,44,68,54,67,50,27,35,39,42,35,43,43,60,90,59,95,63,91,64,58,60,27,27,38,39,32,36,37,71,36,59,86,67,80,73,72,78,80,67,71,70,47,77,45,70,80,34,76,56,63,54,52,67,53,74,41,93,76,52,55,29,83,31,49,25,34,37,36,34,35,23,24,18,28,93,83,43,68,31,48,63,22,72,76,41,78,43,70,37,77,33,45,54,63,36,54,25,66,86,51,30,22,76,42,46,42,64,77,42,58,46,29,39,31,44,36,81,71,51,60,62,61,72,65,62,64,65,72,64,84,80,75,84,79,78,79,72,80,82,79,76,84,74,78,80,70,83,73,74,82,76,69,79,65,71,76,75,66,64,87,32,41,17,37,34,39,62,43,66,65,81,60,55,65,37,22,37,35,38,34,58,44,89,75,35,29,31,39,33,49,37,42,22,34,66,81,62,54,36,65,41,48,83,9,52,41,80,49,18,39,25,42,40,39,30,57,69,91,54,81,40,50,28,40,28,37,48,67,39,76,42,80,49,94,58,96,64,85,63,68,33,40,28,42,39,40,30,62,82,72,14,35,36,38,32,27,26,58,87,75,65,38,78,71,50,73,45,72,76,53,71,57,97,51,58,40,18,46,32,35,30,47,40,64,28,36,40,34,54,44,47,8,31,36,62,48,83,79,59,80,90,62,79,80,66,80,74,74,76,74,80,74,78,77,76,76,73,78,76,70,82,70,81,78,127

Foldseek 3Di:
DVVVVVVVVVVVVVVVVVVVVVVVVVVVVVVVVVVVVVVVVVVVVVVVVVVVVVVVVVVVVVVVLVVVQVVVVVVLVVQQVVLVVLQVVLVVQVVVLVVLVVVLVPDPDPVVSVVSVVVSVVSVVVRCNVVRDPDGSDPDPDDPSDDDCPVVVVVVVPDDDDDADAEKAWDLVPWDQAQNKIKTFIGGPDDDPQWAWKKKWKDADAPDDCPVPTDIDIDIRHRHRMDMDDDPPSQRPHQKMKMWMWTDGPPDIHDIHPIDIDTQDWFFWFWDQPQWDQQWDDPDRFKIWGHPVSVVVPVPVVPPPDDDDPPVDDDPPDDDPDPPDPPPPVVPLPFWGKIWIPDFDDDQKHKKKKAWDPQFFKKKWWKFFPPDHRRDHAQCQQGHWIWIAGNHPHTFTWIGHNNDTHGFPDPDDARMKMWMAGPVQLKIWIARPVVLGTRDIDGPNDDPHTMTIMMTTDRTMMGMGTSGDDHPSDDPDDPDPPPPPPPPPPPPPPPPDPDD/DVVVVVVVVVVVVVVVVVVVVVVVVVVVVVVVVVVVVVVVVVVVVVVVVVVVVVVVVVVVVVVVLVVVQVVVVVVLVVQQVVLVVLQVVLVVQVVVLVVLVVVLVPDPDPVVSVVSVVVSVVSVVVRCNVVRDPDGSDPDPDDPSDDDCPVVVVVVVPDDDDDADAEKAWDLVPWDQAQNKIKTFIGGPDDDPQWAWKKKWKDADAPDPCPVPTDIDIDIRHRHRMDMDDDPPSFRPHQKMKMWMWTDGPPDIHDIHPIDIDGQDWFFWFWDQPQWDQQWDDPDRFKIWGHPVSVVPVVPVVPPDDDDDPPDDDDPDPDPPDPPDDPPPPVPLPFWGKIWIPDFDDDQKHKKKKAWDPQFFKKKWWKFFPPDHSRDHAQCQQGHWIFIAGNHPHTFTWIGHNRDTHGFPDPDDARMKMWMAGPVQLKIWIARPVVLGTRDIDGNNDDPHTMTIMMTTDRTMMGMGTSGDDHPSDDPDDPDPPPPPPPPPPPPPPPPDPPD

Radius of gyration: 63.78 Å; Cα contacts (8 Å, |Δi|>4): 1720; chains: 2; bounding box: 115×230×129 Å